Protein AF-A0A350R0W2-F1 (afdb_monomer_lite)

Structure (mmCIF, N/CA/C/O backbone):
data_AF-A0A350R0W2-F1
#
_entry.id   AF-A0A350R0W2-F1
#
loop_
_atom_site.group_PDB
_atom_site.id
_atom_site.type_symbol
_atom_site.label_atom_id
_atom_site.label_alt_id
_atom_site.label_comp_id
_atom_site.label_asym_id
_atom_site.label_entity_id
_atom_site.label_seq_id
_atom_site.pdbx_PDB_ins_code
_atom_site.Cartn_x
_atom_site.Cartn_y
_atom_site.Cartn_z
_atom_site.occupancy
_atom_site.B_iso_or_equiv
_atom_site.auth_seq_id
_atom_site.auth_comp_id
_atom_site.auth_asym_id
_atom_site.auth_atom_id
_atom_site.pdbx_PDB_model_num
ATOM 1 N N . MET A 1 1 ? -16.673 -54.755 -9.409 1.00 30.30 1 MET A N 1
ATOM 2 C CA . MET A 1 1 ? -17.932 -54.120 -9.860 1.00 30.30 1 MET A CA 1
ATOM 3 C C . MET A 1 1 ? -18.252 -53.006 -8.869 1.00 30.30 1 MET A C 1
ATOM 5 O O . MET A 1 1 ? -18.710 -53.301 -7.781 1.00 30.30 1 MET A O 1
ATOM 9 N N . HIS A 1 2 ? -17.662 -51.818 -9.015 1.00 30.09 2 HIS A N 1
ATOM 10 C CA . HIS A 1 2 ? -18.206 -50.674 -9.769 1.00 30.09 2 HIS A CA 1
ATOM 11 C C . HIS A 1 2 ? -19.641 -50.331 -9.387 1.00 30.09 2 HIS A C 1
ATOM 13 O O . HIS A 1 2 ? -20.526 -50.964 -9.935 1.00 30.09 2 HIS A O 1
ATOM 19 N N . TRP A 1 3 ? -19.827 -49.302 -8.554 1.00 23.52 3 TRP A N 1
ATOM 20 C CA . TRP A 1 3 ? -20.845 -48.263 -8.751 1.00 23.52 3 TRP A CA 1
ATOM 21 C C . TRP A 1 3 ? -20.324 -46.941 -8.174 1.00 23.52 3 TRP A C 1
ATOM 23 O O . TRP A 1 3 ? -20.200 -46.759 -6.967 1.00 23.52 3 TRP A O 1
ATOM 33 N N . SER A 1 4 ? -19.953 -46.049 -9.089 1.00 24.36 4 SER A N 1
ATOM 34 C CA . SER A 1 4 ? -19.597 -44.653 -8.859 1.00 24.36 4 SER A CA 1
ATOM 35 C C . SER A 1 4 ? -20.878 -43.823 -8.762 1.00 24.36 4 SER A C 1
ATOM 37 O O . SER A 1 4 ? -21.674 -43.847 -9.700 1.00 24.36 4 SER A O 1
ATOM 39 N N . LEU A 1 5 ? -21.061 -43.045 -7.692 1.00 25.05 5 LEU A N 1
ATOM 40 C CA . LEU A 1 5 ? -22.003 -41.923 -7.699 1.00 25.05 5 LEU A CA 1
ATOM 41 C C . LEU A 1 5 ? -21.242 -40.647 -8.066 1.00 25.05 5 LEU A C 1
ATOM 43 O O . LEU A 1 5 ? -20.430 -40.138 -7.298 1.00 25.05 5 LEU A O 1
ATOM 47 N N . LYS A 1 6 ? -21.500 -40.168 -9.285 1.00 22.81 6 LYS A N 1
ATOM 48 C CA . LYS A 1 6 ? -21.112 -38.845 -9.773 1.00 22.81 6 LYS A CA 1
ATOM 49 C C . LYS A 1 6 ? -22.032 -37.806 -9.126 1.00 22.81 6 LYS A C 1
ATOM 51 O O . LYS A 1 6 ? -23.232 -37.829 -9.378 1.00 22.81 6 LYS A O 1
ATOM 56 N N . ILE A 1 7 ? -21.469 -36.897 -8.335 1.00 25.00 7 ILE A N 1
ATOM 57 C CA . ILE A 1 7 ? -22.114 -35.628 -7.971 1.00 25.00 7 ILE A CA 1
ATOM 58 C C . ILE A 1 7 ? -21.614 -34.592 -8.989 1.00 25.00 7 ILE A C 1
ATOM 60 O O . ILE A 1 7 ? -20.400 -34.507 -9.193 1.00 25.00 7 ILE A O 1
ATOM 64 N N . PRO A 1 8 ? -22.495 -33.858 -9.688 1.00 24.50 8 PRO A N 1
ATOM 65 C CA . PRO A 1 8 ? -22.069 -32.891 -10.684 1.00 24.50 8 PRO A CA 1
ATOM 66 C C . PRO A 1 8 ? -21.464 -31.676 -9.975 1.00 24.50 8 PRO A C 1
ATOM 68 O O . PRO A 1 8 ? -22.112 -31.038 -9.149 1.00 24.50 8 PRO A O 1
ATOM 71 N N . PHE A 1 9 ? -20.209 -31.375 -10.307 1.00 23.45 9 PHE A N 1
ATOM 72 C CA . PHE A 1 9 ? -19.581 -30.087 -10.033 1.00 23.45 9 PHE A CA 1
ATOM 73 C C . PHE A 1 9 ? -20.432 -29.002 -10.707 1.00 23.45 9 PHE A C 1
ATOM 75 O O . PHE A 1 9 ? -20.445 -28.884 -11.932 1.00 23.45 9 PHE A O 1
ATOM 82 N N . LEU A 1 10 ? -21.174 -28.238 -9.907 1.00 23.50 10 LEU A N 1
ATOM 83 C CA . LEU A 1 10 ? -21.679 -26.937 -10.321 1.00 23.50 10 LEU A CA 1
ATOM 84 C C . LEU A 1 10 ? -20.452 -26.069 -10.607 1.00 23.50 10 LEU A C 1
ATOM 86 O O . LEU A 1 10 ? -19.660 -25.803 -9.703 1.00 23.50 10 LEU A O 1
ATOM 90 N N . LEU A 1 11 ? -20.275 -25.688 -11.877 1.00 23.39 11 LEU A N 1
ATOM 91 C CA . LEU A 1 11 ? -19.368 -24.617 -12.266 1.00 23.39 11 LEU A CA 1
ATOM 92 C C . LEU A 1 11 ? -19.754 -23.385 -11.444 1.00 23.39 11 LEU A C 1
ATOM 94 O O . LEU A 1 11 ? -20.772 -22.749 -11.713 1.00 23.39 11 LEU A O 1
ATOM 98 N N . GLY A 1 12 ? -18.950 -23.069 -10.432 1.00 22.58 12 GLY A N 1
ATOM 99 C CA . GLY A 1 12 ? -18.937 -21.735 -9.866 1.00 22.58 12 GLY A CA 1
ATOM 100 C C . GLY A 1 12 ? -18.541 -20.789 -10.988 1.00 22.58 12 GLY A C 1
ATOM 101 O O . GLY A 1 12 ? -17.442 -20.900 -11.530 1.00 22.58 12 GLY A O 1
ATOM 102 N N . LEU A 1 13 ? -19.456 -19.897 -11.364 1.00 21.81 13 LEU A N 1
ATOM 103 C CA . LEU A 1 13 ? -19.099 -18.655 -12.028 1.00 21.81 13 LEU A CA 1
ATOM 104 C C . LEU A 1 13 ? -18.080 -17.971 -11.117 1.00 21.81 13 LEU A C 1
ATOM 106 O O . LEU A 1 13 ? -18.437 -17.406 -10.086 1.00 21.81 13 LEU A O 1
ATOM 110 N N . ALA A 1 14 ? -16.802 -18.106 -11.463 1.00 20.97 14 ALA A N 1
ATOM 111 C CA . ALA A 1 14 ? -15.763 -17.260 -10.925 1.00 20.97 14 ALA A CA 1
ATOM 112 C C . ALA A 1 14 ? -16.124 -15.846 -11.373 1.00 20.97 14 ALA A C 1
ATOM 114 O O . ALA A 1 14 ? -15.938 -15.486 -12.533 1.00 20.97 14 ALA A O 1
ATOM 115 N N . VAL A 1 15 ? -16.716 -15.074 -10.464 1.00 20.50 15 VAL A N 1
ATOM 116 C CA . VAL A 1 15 ? -16.698 -13.623 -10.568 1.00 20.50 15 VAL A CA 1
ATOM 117 C C . VAL A 1 15 ? -15.218 -13.270 -10.541 1.00 20.50 15 VAL A C 1
ATOM 119 O O . VAL A 1 15 ? -14.564 -13.358 -9.502 1.00 20.50 15 VAL A O 1
ATOM 122 N N . THR A 1 16 ? -14.660 -13.009 -11.717 1.00 21.94 16 THR A N 1
ATOM 123 C CA . THR A 1 16 ? -13.334 -12.432 -11.874 1.00 21.94 16 THR A CA 1
ATOM 124 C C . THR A 1 16 ? -13.406 -11.060 -11.228 1.00 21.94 16 THR A C 1
ATOM 126 O O . THR A 1 16 ? -13.872 -10.107 -11.844 1.00 21.94 16 THR A O 1
ATOM 129 N N . ALA A 1 17 ? -13.034 -10.979 -9.951 1.00 21.58 17 ALA A N 1
ATOM 130 C CA . ALA A 1 17 ? -12.710 -9.709 -9.335 1.00 21.58 17 ALA A CA 1
ATOM 131 C C . ALA A 1 17 ? -11.606 -9.096 -10.197 1.00 21.58 17 ALA A C 1
ATOM 133 O O . ALA A 1 17 ? -10.522 -9.668 -10.309 1.00 21.58 17 ALA A O 1
ATOM 134 N N . SER A 1 18 ? -11.934 -8.005 -10.878 1.00 22.27 18 SER A N 1
ATOM 135 C CA . SER A 1 18 ? -11.023 -7.230 -11.702 1.00 22.27 18 SER A CA 1
ATOM 136 C C . SER A 1 18 ? -9.827 -6.838 -10.838 1.00 22.27 18 SER A C 1
ATOM 138 O O . SER A 1 18 ? -9.956 -6.032 -9.915 1.00 22.27 18 SER A O 1
ATOM 140 N N . ILE A 1 19 ? -8.680 -7.470 -11.082 1.00 26.17 19 ILE A N 1
ATOM 141 C CA . ILE A 1 19 ? -7.418 -7.165 -10.412 1.00 26.17 19 ILE A CA 1
ATOM 142 C C . ILE A 1 19 ? -6.928 -5.853 -11.028 1.00 26.17 19 ILE A C 1
ATOM 144 O O . ILE A 1 19 ? -6.173 -5.858 -11.993 1.00 26.17 19 ILE A O 1
ATOM 148 N N . HIS A 1 20 ? -7.428 -4.729 -10.521 1.00 29.64 20 HIS A N 1
ATOM 149 C CA . HIS A 1 20 ? -6.879 -3.420 -10.846 1.00 29.64 20 HIS A CA 1
ATOM 150 C C . HIS A 1 20 ? -5.528 -3.308 -10.136 1.00 29.64 20 HIS A C 1
ATOM 152 O O . HIS A 1 20 ? -5.442 -3.507 -8.921 1.00 29.64 20 HIS A O 1
ATOM 158 N N . GLY A 1 21 ? -4.467 -3.095 -10.917 1.00 35.56 21 GLY A N 1
ATOM 159 C CA . GLY A 1 21 ? -3.164 -2.719 -10.385 1.00 35.56 21 GLY A CA 1
ATOM 160 C C . GLY A 1 21 ? -3.275 -1.388 -9.645 1.00 35.56 21 GLY A C 1
ATOM 161 O O . GLY A 1 21 ? -4.046 -0.531 -10.056 1.00 35.56 21 GLY A O 1
ATOM 162 N N . GLU A 1 22 ? -2.519 -1.231 -8.561 1.00 41.94 22 GLU A N 1
ATOM 163 C CA . GLU A 1 22 ? -2.467 -0.015 -7.727 1.00 41.94 22 GLU A CA 1
ATOM 164 C C . GLU A 1 22 ? -2.006 1.274 -8.453 1.00 41.94 22 GLU A C 1
ATOM 166 O O . GLU A 1 22 ? -1.977 2.316 -7.813 1.00 41.94 22 GLU A O 1
ATOM 171 N N . ASP A 1 23 ? -1.705 1.242 -9.758 1.00 49.88 23 ASP A N 1
ATOM 172 C CA . ASP A 1 23 ? -1.314 2.416 -10.554 1.00 49.88 23 ASP A CA 1
ATOM 173 C C . ASP A 1 23 ? -2.278 2.572 -11.754 1.00 49.88 23 ASP A C 1
ATOM 175 O O . ASP A 1 23 ? -2.472 1.617 -12.517 1.00 49.88 23 ASP A O 1
ATOM 179 N N . GLY A 1 24 ? -2.856 3.764 -11.967 1.00 47.56 24 GLY A N 1
ATOM 180 C CA . GLY A 1 24 ? -3.876 4.077 -12.991 1.00 47.56 24 GLY A CA 1
ATOM 181 C C . GLY A 1 24 ? -3.407 4.005 -14.449 1.00 47.56 24 GLY A C 1
ATOM 182 O O . GLY A 1 24 ? -4.113 4.412 -15.370 1.00 47.56 24 GLY A O 1
ATOM 183 N N . ASN A 1 25 ? -2.210 3.472 -14.708 1.00 68.69 25 ASN A N 1
ATOM 184 C CA . ASN A 1 25 ? -1.661 3.351 -16.053 1.00 68.69 25 ASN A CA 1
ATOM 185 C C . ASN A 1 25 ? -1.049 1.976 -16.335 1.00 68.69 25 ASN A C 1
ATOM 187 O O . ASN A 1 25 ? 0.143 1.735 -16.129 1.00 68.69 25 ASN A O 1
ATOM 191 N N . ARG A 1 26 ? -1.860 1.095 -16.928 1.00 80.44 26 ARG A N 1
ATOM 192 C CA . ARG A 1 26 ? -1.472 -0.264 -17.350 1.00 80.44 26 ARG A CA 1
ATOM 193 C C . ARG A 1 26 ? -0.306 -0.302 -18.352 1.00 80.44 26 ARG A C 1
ATOM 195 O O . ARG A 1 26 ? 0.341 -1.341 -18.473 1.00 80.44 26 ARG A O 1
ATOM 202 N N . PHE A 1 27 ? -0.039 0.794 -19.071 1.00 89.06 27 PHE A N 1
ATOM 203 C CA . PHE A 1 27 ? 0.973 0.871 -20.133 1.00 89.06 27 PHE A CA 1
ATOM 204 C C . PHE A 1 27 ? 2.097 1.874 -19.846 1.00 89.06 27 PHE A C 1
ATOM 206 O O . PHE A 1 27 ? 2.899 2.160 -20.739 1.00 89.06 27 PHE A O 1
ATOM 213 N N . VAL A 1 28 ? 2.224 2.353 -18.603 1.00 85.38 28 VAL A N 1
ATOM 214 C CA . VAL A 1 28 ? 3.278 3.305 -18.204 1.00 85.38 28 VAL A CA 1
ATOM 215 C C . VAL A 1 28 ? 4.681 2.810 -18.553 1.00 85.38 28 VAL A C 1
ATOM 217 O O . VAL A 1 28 ? 5.549 3.603 -18.909 1.00 85.38 28 VAL A O 1
ATOM 220 N N . HIS A 1 29 ? 4.905 1.492 -18.563 1.00 88.50 29 HIS A N 1
ATOM 221 C CA . HIS A 1 29 ? 6.186 0.894 -18.939 1.00 88.50 29 HIS A CA 1
ATOM 222 C C . HIS A 1 29 ? 6.582 1.078 -20.394 1.00 88.50 29 HIS A C 1
ATOM 224 O O . HIS A 1 29 ? 7.745 0.869 -20.735 1.00 88.50 29 HIS A O 1
ATOM 230 N N . LEU A 1 30 ? 5.648 1.472 -21.252 1.00 91.56 30 LEU A N 1
ATOM 231 C CA . LEU A 1 30 ? 5.926 1.828 -22.638 1.00 91.56 30 LEU A CA 1
ATOM 232 C C . LEU A 1 30 ? 6.257 3.316 -22.783 1.00 91.56 30 LEU A C 1
ATOM 234 O O . LEU A 1 30 ? 7.076 3.668 -23.635 1.00 91.56 30 LEU A O 1
ATOM 238 N N . ASP A 1 31 ? 5.677 4.157 -21.926 1.00 88.75 31 ASP A N 1
ATOM 239 C CA . ASP A 1 31 ? 5.883 5.607 -21.899 1.00 88.75 31 ASP A CA 1
ATOM 240 C C . ASP A 1 31 ? 7.133 6.018 -21.098 1.00 88.75 31 ASP A C 1
ATOM 242 O O . ASP A 1 31 ? 7.797 7.000 -21.436 1.00 88.75 31 ASP A O 1
ATOM 246 N N . GLU A 1 32 ? 7.506 5.226 -20.088 1.00 88.06 32 GLU A N 1
ATOM 247 C CA . GLU A 1 32 ? 8.706 5.369 -19.257 1.00 88.06 32 GLU A CA 1
ATOM 248 C C . GLU A 1 32 ? 9.589 4.108 -19.289 1.00 88.06 32 GLU A C 1
ATOM 250 O O . GLU A 1 32 ? 9.900 3.499 -18.258 1.00 88.06 32 GLU A O 1
ATOM 255 N N . PRO A 1 33 ? 10.085 3.698 -20.466 1.00 90.75 33 PRO A N 1
ATOM 256 C CA . PRO A 1 33 ? 10.628 2.356 -20.645 1.00 90.75 33 PRO A CA 1
ATOM 257 C C . PRO A 1 33 ? 11.884 2.074 -19.817 1.00 90.75 33 PRO A C 1
ATOM 259 O O . PRO A 1 33 ? 12.210 0.919 -19.571 1.00 90.75 33 PRO A O 1
ATOM 262 N N . ASN A 1 34 ? 12.609 3.096 -19.358 1.00 92.44 34 ASN A N 1
ATOM 263 C CA . ASN A 1 34 ? 13.859 2.919 -18.614 1.00 92.44 34 ASN A CA 1
ATOM 264 C C . ASN A 1 34 ? 13.675 2.714 -17.098 1.00 92.44 34 ASN A C 1
ATOM 266 O O . ASN A 1 34 ? 14.683 2.583 -16.406 1.00 92.44 34 ASN A O 1
ATOM 270 N N . ASN A 1 35 ? 12.446 2.701 -16.570 1.00 90.19 35 ASN A N 1
ATOM 271 C CA . ASN A 1 35 ? 12.182 2.482 -15.145 1.00 90.19 35 ASN A CA 1
ATOM 272 C C . ASN A 1 35 ? 11.970 0.983 -14.829 1.00 90.19 35 ASN A C 1
ATOM 274 O O . ASN A 1 35 ? 10.892 0.452 -15.076 1.00 90.19 35 ASN A O 1
ATOM 278 N N . PRO A 1 36 ? 12.934 0.272 -14.219 1.00 87.88 36 PRO A N 1
ATOM 279 C CA . PRO A 1 36 ? 12.765 -1.152 -13.936 1.00 87.88 36 PRO A CA 1
ATOM 280 C C . PRO A 1 36 ? 11.828 -1.465 -12.753 1.00 87.88 36 PRO A C 1
ATOM 282 O O . PRO A 1 36 ? 11.519 -2.632 -12.527 1.00 87.88 36 PRO A O 1
ATOM 285 N N . TRP A 1 37 ? 11.390 -0.476 -11.962 1.00 89.25 37 TRP A N 1
ATOM 286 C CA . TRP A 1 37 ? 10.610 -0.721 -10.734 1.00 89.25 37 TRP A CA 1
ATOM 287 C C . TRP A 1 37 ? 9.110 -0.453 -10.851 1.00 89.25 37 TRP A C 1
ATOM 289 O O . TRP A 1 37 ? 8.431 -0.423 -9.830 1.00 89.25 37 TRP A O 1
ATOM 299 N N . GLN A 1 38 ? 8.607 -0.308 -12.072 1.00 85.31 38 GLN A N 1
ATOM 300 C CA . GLN A 1 38 ? 7.176 -0.204 -12.380 1.00 85.31 38 GLN A CA 1
ATOM 301 C C . GLN A 1 38 ? 6.412 -1.535 -12.286 1.00 85.31 38 GLN A C 1
ATOM 303 O O . GLN A 1 38 ? 5.189 -1.555 -12.305 1.00 85.31 38 GLN A O 1
ATOM 308 N N . PHE A 1 39 ? 7.119 -2.664 -12.184 1.00 87.62 39 PHE A N 1
ATOM 309 C CA . PHE A 1 39 ? 6.492 -3.977 -12.043 1.00 87.62 39 PHE A CA 1
ATOM 310 C C . PHE A 1 39 ? 6.216 -4.312 -10.571 1.00 87.62 39 PHE A C 1
ATOM 312 O O . PHE A 1 39 ? 7.068 -4.124 -9.697 1.00 87.62 39 PHE A O 1
ATOM 319 N N . SER A 1 40 ? 5.040 -4.870 -10.295 1.00 85.88 40 SER A N 1
ATOM 320 C CA . SER A 1 40 ? 4.581 -5.272 -8.963 1.00 85.88 40 SER A CA 1
ATOM 321 C C . SER A 1 40 ? 4.009 -6.694 -8.983 1.00 85.88 40 SER A C 1
ATOM 323 O O . SER A 1 40 ? 3.864 -7.309 -10.036 1.00 85.88 40 SER A O 1
ATOM 325 N N . ARG A 1 41 ? 3.629 -7.232 -7.814 1.00 86.00 41 ARG A N 1
ATOM 326 C CA . ARG A 1 41 ? 2.925 -8.528 -7.696 1.00 86.00 41 ARG A CA 1
ATOM 327 C C . ARG A 1 41 ? 1.679 -8.618 -8.594 1.00 86.00 41 ARG A C 1
ATOM 329 O O . ARG A 1 41 ? 1.295 -9.727 -8.958 1.00 86.00 41 ARG A O 1
ATOM 336 N N . GLN A 1 42 ? 1.037 -7.485 -8.873 1.00 84.81 42 GLN A N 1
ATOM 337 C CA . GLN A 1 42 ? -0.203 -7.400 -9.645 1.00 84.81 42 GLN A CA 1
ATOM 338 C C . GLN A 1 42 ? 0.036 -7.213 -11.147 1.00 84.81 42 GLN A C 1
ATOM 340 O O . GLN A 1 42 ? -0.903 -7.370 -11.919 1.00 84.81 42 GLN A O 1
ATOM 345 N N . SER A 1 43 ? 1.262 -6.894 -11.574 1.00 90.75 43 SER A N 1
ATOM 346 C CA . SER A 1 43 ? 1.565 -6.737 -12.996 1.00 90.75 43 SER A CA 1
ATOM 347 C C . SER A 1 43 ? 1.353 -8.053 -13.762 1.00 90.75 43 SER A C 1
ATOM 349 O O . SER A 1 43 ? 1.550 -9.132 -13.183 1.00 90.75 43 SER A O 1
ATOM 351 N N . PRO A 1 44 ? 1.030 -7.990 -15.069 1.00 93.88 44 PRO A N 1
ATOM 352 C CA . PRO A 1 44 ? 0.904 -9.180 -15.901 1.00 93.88 44 PRO A CA 1
ATOM 353 C C . PRO A 1 44 ? 2.170 -10.040 -15.862 1.00 93.88 44 PRO A C 1
ATOM 355 O O . PRO A 1 44 ? 3.290 -9.546 -15.694 1.00 93.88 44 PRO A O 1
ATOM 358 N N . LYS A 1 45 ? 2.004 -11.353 -15.974 1.00 95.69 45 LYS A N 1
ATOM 359 C CA . LYS A 1 45 ? 3.075 -12.329 -15.755 1.00 95.69 45 LYS A CA 1
ATOM 360 C C . LYS A 1 45 ? 3.729 -12.706 -17.079 1.00 95.69 45 LYS A C 1
ATOM 362 O O . LYS A 1 45 ? 3.036 -13.015 -18.042 1.00 95.69 45 LYS A O 1
ATOM 367 N N . LEU A 1 46 ? 5.061 -12.781 -17.098 1.00 97.44 46 LEU A N 1
ATOM 368 C CA . LEU A 1 46 ? 5.811 -13.461 -18.158 1.00 97.44 46 LEU A CA 1
ATOM 369 C C . LEU A 1 46 ? 6.324 -14.812 -17.647 1.00 97.44 46 LEU A C 1
ATOM 371 O O . LEU A 1 46 ? 7.472 -14.951 -17.214 1.00 97.44 46 LEU A O 1
ATOM 375 N N . VAL A 1 47 ? 5.451 -15.817 -17.648 1.00 98.12 47 VAL A N 1
ATOM 376 C CA . VAL A 1 47 ? 5.763 -17.144 -17.099 1.00 98.12 47 VAL A CA 1
ATOM 377 C C . VAL A 1 47 ? 6.685 -17.934 -18.030 1.00 98.12 47 VAL A C 1
ATOM 379 O O . VAL A 1 47 ? 6.615 -17.810 -19.251 1.00 98.12 47 VAL A O 1
ATOM 382 N N . THR A 1 48 ? 7.522 -18.816 -17.482 1.00 98.56 48 THR A N 1
ATOM 383 C CA . THR A 1 48 ? 8.461 -19.643 -18.265 1.00 98.56 48 THR A CA 1
ATOM 384 C C . THR A 1 48 ? 7.820 -20.410 -19.433 1.00 98.56 48 THR A C 1
ATOM 386 O O . THR A 1 48 ? 8.411 -20.407 -20.517 1.00 98.56 48 THR A O 1
ATOM 389 N N . PRO A 1 49 ? 6.615 -21.012 -19.301 1.00 98.00 49 PRO A N 1
ATOM 390 C CA . PRO A 1 49 ? 5.935 -21.663 -20.423 1.00 98.00 49 PRO A CA 1
ATOM 391 C C . PRO A 1 49 ? 5.757 -20.801 -21.684 1.00 98.00 49 PRO A C 1
ATOM 393 O O . PRO A 1 49 ? 5.722 -21.361 -22.777 1.00 98.00 49 PRO A O 1
ATOM 396 N N . GLN A 1 50 ? 5.697 -19.470 -21.560 1.00 98.06 50 GLN A N 1
ATOM 397 C CA . GLN A 1 50 ? 5.515 -18.556 -22.695 1.00 98.06 50 GLN A CA 1
ATOM 398 C C . GLN A 1 50 ? 6.701 -18.554 -23.663 1.00 98.06 50 GLN A C 1
ATOM 400 O O . GLN A 1 50 ? 6.533 -18.320 -24.859 1.00 98.06 50 GLN A O 1
ATOM 405 N N . TRP A 1 51 ? 7.908 -18.827 -23.172 1.00 98.06 51 TRP A N 1
ATOM 406 C CA . TRP A 1 51 ? 9.133 -18.615 -23.942 1.00 98.06 51 TRP A CA 1
ATOM 407 C C . TRP A 1 51 ? 10.097 -19.802 -23.938 1.00 98.06 51 TRP A C 1
ATOM 409 O O . TRP A 1 51 ? 10.980 -19.877 -24.792 1.00 98.06 51 TRP A O 1
ATOM 419 N N . ILE A 1 52 ? 9.934 -20.771 -23.037 1.00 97.88 52 ILE A N 1
ATOM 420 C CA . ILE A 1 52 ? 10.853 -21.913 -22.956 1.00 97.88 52 ILE A CA 1
ATOM 421 C C . ILE A 1 52 ? 10.762 -22.847 -24.171 1.00 97.88 52 ILE A C 1
ATOM 423 O O . ILE A 1 52 ? 11.766 -23.415 -24.590 1.00 97.88 52 ILE A O 1
ATOM 427 N N . GLY A 1 53 ? 9.571 -22.997 -24.763 1.00 95.00 53 GLY A N 1
ATOM 428 C CA . GLY A 1 53 ? 9.334 -23.881 -25.914 1.00 95.00 53 GLY A CA 1
ATOM 429 C C . GLY A 1 53 ? 9.353 -25.385 -25.593 1.00 95.00 53 GLY A C 1
ATOM 430 O O . GLY A 1 53 ? 9.232 -26.209 -26.496 1.00 95.00 53 GLY A O 1
ATOM 431 N N . GLU A 1 54 ? 9.472 -25.756 -24.317 1.00 94.94 54 GLU A N 1
ATOM 432 C CA . GLU A 1 54 ? 9.525 -27.138 -23.833 1.00 94.94 54 GLU A CA 1
ATOM 433 C C . GLU A 1 54 ? 8.349 -27.450 -22.901 1.00 94.94 54 GLU A C 1
ATOM 435 O O . GLU A 1 54 ? 8.166 -26.830 -21.851 1.00 94.94 54 GLU A O 1
ATOM 440 N N . LYS A 1 55 ? 7.541 -28.452 -23.266 1.00 93.31 55 LYS A N 1
ATOM 441 C CA . LYS A 1 55 ? 6.358 -28.830 -22.487 1.00 93.31 55 LYS A CA 1
ATOM 442 C C . LYS A 1 55 ? 6.759 -29.413 -21.130 1.00 93.31 55 LYS A C 1
ATOM 444 O O . LYS A 1 55 ? 7.520 -30.374 -21.059 1.00 93.31 55 LYS A O 1
ATOM 449 N N . GLY A 1 56 ? 6.159 -28.886 -20.066 1.00 94.19 56 GLY A N 1
ATOM 450 C CA . GLY A 1 56 ? 6.359 -29.365 -18.696 1.00 94.19 56 GLY A CA 1
ATOM 451 C C . GLY A 1 56 ? 7.448 -28.630 -17.916 1.00 94.19 56 GLY A C 1
ATOM 452 O O . GLY A 1 56 ? 7.505 -28.820 -16.704 1.00 94.19 56 GLY A O 1
ATOM 453 N N . VAL A 1 57 ? 8.238 -27.763 -18.561 1.00 97.88 57 VAL A N 1
ATOM 454 C CA . VAL A 1 57 ? 9.138 -26.837 -17.864 1.00 97.88 57 VAL A CA 1
ATOM 455 C C . VAL A 1 57 ? 8.314 -25.658 -17.352 1.00 97.88 57 VAL A C 1
ATOM 457 O O . VAL A 1 57 ? 7.673 -24.946 -18.122 1.00 97.88 57 VAL A O 1
ATOM 460 N N . LEU A 1 58 ? 8.298 -25.487 -16.036 1.00 98.06 58 LEU A N 1
ATOM 461 C CA . LEU A 1 58 ? 7.533 -24.459 -15.342 1.00 98.06 58 LEU A CA 1
ATOM 462 C C . LEU A 1 58 ? 8.399 -23.291 -14.894 1.00 98.06 58 LEU A C 1
ATOM 464 O O . LEU A 1 58 ? 7.867 -22.198 -14.803 1.00 98.06 58 LEU A O 1
ATOM 468 N N . ALA A 1 59 ? 9.687 -23.498 -14.628 1.00 98.62 59 ALA A N 1
ATOM 469 C CA . ALA A 1 59 ? 10.581 -22.444 -14.167 1.00 98.62 59 ALA A CA 1
ATOM 470 C C . ALA A 1 59 ? 11.993 -22.566 -14.736 1.00 98.62 59 ALA A C 1
ATOM 472 O O . ALA A 1 59 ? 12.422 -23.644 -15.159 1.00 98.62 59 ALA A O 1
ATOM 473 N N . VAL A 1 60 ? 12.728 -21.455 -14.695 1.00 98.69 60 VAL A N 1
ATOM 474 C CA . VAL A 1 60 ? 14.149 -21.397 -15.055 1.00 98.69 60 VAL A CA 1
ATOM 475 C C . VAL A 1 60 ? 14.988 -20.828 -13.916 1.00 98.69 60 VAL A C 1
ATOM 477 O O . VAL A 1 60 ? 14.611 -19.848 -13.276 1.00 98.69 60 VAL A O 1
ATOM 480 N N . ALA A 1 61 ? 16.157 -21.426 -13.699 1.00 98.44 61 ALA A N 1
ATOM 481 C CA . ALA A 1 61 ? 17.187 -20.906 -12.810 1.00 98.44 61 ALA A CA 1
ATOM 482 C C . ALA A 1 61 ? 18.466 -20.617 -13.604 1.00 98.44 61 ALA A C 1
ATOM 484 O O . ALA A 1 61 ? 19.014 -21.511 -14.252 1.00 98.44 61 ALA A O 1
ATOM 485 N N . VAL A 1 62 ? 18.956 -19.378 -13.532 1.00 98.38 62 VAL A N 1
ATOM 486 C CA . VAL A 1 62 ? 20.244 -18.980 -14.118 1.00 98.38 62 VAL A CA 1
ATOM 487 C C . VAL A 1 62 ? 21.301 -18.902 -13.030 1.00 98.38 62 VAL A C 1
ATOM 489 O O . VAL A 1 62 ? 21.241 -18.029 -12.164 1.00 98.38 62 VAL A O 1
ATOM 492 N N . LEU A 1 63 ? 22.296 -19.785 -13.080 1.00 97.69 63 LEU A N 1
ATOM 493 C CA . LEU A 1 63 ? 23.434 -19.727 -12.165 1.00 97.69 63 LEU A CA 1
ATOM 494 C C . LEU A 1 63 ? 24.399 -18.636 -12.638 1.00 97.69 63 LEU A C 1
ATOM 496 O O . LEU A 1 63 ? 25.052 -18.803 -13.667 1.00 97.69 63 LEU A O 1
ATOM 500 N N . ALA A 1 64 ? 24.479 -17.530 -11.899 1.00 95.88 64 ALA A N 1
ATOM 501 C CA . ALA A 1 64 ? 25.307 -16.383 -12.251 1.00 95.88 64 ALA A CA 1
ATOM 502 C C . ALA A 1 64 ? 26.390 -16.141 -11.197 1.00 95.88 64 ALA A C 1
ATOM 504 O O . ALA A 1 64 ? 26.077 -15.841 -10.041 1.00 95.88 64 ALA A O 1
ATOM 505 N N . ILE A 1 65 ? 27.648 -16.271 -11.619 1.00 96.44 65 ILE A N 1
ATOM 506 C CA . ILE A 1 65 ? 28.821 -16.125 -10.761 1.00 96.44 65 ILE A CA 1
ATOM 507 C C . ILE A 1 65 ? 29.609 -14.863 -11.099 1.00 96.44 65 ILE A C 1
ATOM 509 O O . ILE A 1 65 ? 29.939 -14.638 -12.265 1.00 96.44 65 ILE A O 1
ATOM 513 N N . ASP A 1 66 ? 29.938 -14.078 -10.078 1.00 95.00 66 ASP A N 1
ATOM 514 C CA . ASP A 1 66 ? 30.468 -12.728 -10.271 1.00 95.00 66 ASP A CA 1
ATOM 515 C C . ASP A 1 66 ? 31.987 -12.607 -10.082 1.00 95.00 66 ASP A C 1
ATOM 517 O O . ASP A 1 66 ? 32.642 -13.483 -9.507 1.00 95.00 66 ASP A O 1
ATOM 521 N N . ASP A 1 67 ? 32.529 -11.495 -10.587 1.00 94.19 67 ASP A N 1
ATOM 522 C CA . ASP A 1 67 ? 33.900 -10.994 -10.410 1.00 94.19 67 ASP A CA 1
ATOM 523 C C . ASP A 1 67 ? 35.039 -11.709 -11.158 1.00 94.19 67 ASP A C 1
ATOM 525 O O . ASP A 1 67 ? 36.191 -11.750 -10.693 1.00 94.19 67 ASP A O 1
ATOM 529 N N . MET A 1 68 ? 34.792 -12.280 -12.345 1.00 96.75 68 MET A N 1
ATOM 530 C CA . MET A 1 68 ? 35.898 -12.913 -13.072 1.00 96.75 68 MET A CA 1
ATOM 531 C C . MET A 1 68 ? 36.888 -11.891 -13.642 1.00 96.75 68 MET A C 1
ATOM 533 O O . MET A 1 68 ? 36.589 -11.094 -14.532 1.00 96.75 68 MET A O 1
ATOM 537 N N . SER A 1 69 ? 38.136 -11.994 -13.184 1.00 95.94 69 SER A N 1
ATOM 538 C CA . SER A 1 69 ? 39.289 -11.269 -13.717 1.00 95.94 69 SER A CA 1
ATOM 539 C C . SER A 1 69 ? 40.477 -12.202 -13.958 1.00 95.94 69 SER A C 1
ATOM 541 O O . SER A 1 69 ? 40.610 -13.255 -13.331 1.00 95.94 69 SER A O 1
ATOM 543 N N . GLY A 1 70 ? 41.380 -11.804 -14.853 1.00 96.38 70 GLY A N 1
ATOM 544 C CA . GLY A 1 70 ? 42.597 -12.551 -15.152 1.00 96.38 70 GLY A CA 1
ATOM 545 C C . GLY A 1 70 ? 42.358 -13.776 -16.037 1.00 96.38 70 GLY A C 1
ATOM 546 O O . GLY A 1 70 ? 41.604 -13.725 -17.002 1.00 96.38 70 GLY A O 1
ATOM 547 N N . ASP A 1 71 ? 43.061 -14.872 -15.754 1.00 97.12 71 ASP A N 1
ATOM 548 C CA . ASP A 1 71 ? 43.069 -16.087 -16.584 1.00 97.12 71 ASP A CA 1
ATOM 549 C C . ASP A 1 71 ? 41.883 -17.044 -16.347 1.00 97.12 71 ASP A C 1
ATOM 551 O O . ASP A 1 71 ? 41.776 -18.076 -17.015 1.00 97.12 71 ASP A O 1
ATOM 555 N N . GLY A 1 72 ? 41.004 -16.735 -15.389 1.00 96.50 72 GLY A N 1
ATOM 556 C CA . GLY A 1 72 ? 39.835 -17.547 -15.046 1.00 96.50 72 GLY A CA 1
ATOM 557 C C . GLY A 1 72 ? 40.138 -18.881 -14.347 1.00 96.50 72 GLY A C 1
ATOM 558 O O . GLY A 1 72 ? 39.212 -19.653 -14.108 1.00 96.50 72 GLY A O 1
ATOM 559 N N . GLN A 1 73 ? 41.387 -19.190 -13.974 1.00 96.81 73 GLN A N 1
ATOM 560 C CA . GLN A 1 73 ? 41.735 -20.502 -13.407 1.00 96.81 73 GLN A CA 1
ATOM 561 C C . GLN A 1 73 ? 41.007 -20.796 -12.084 1.00 96.81 73 GLN A C 1
ATOM 563 O O . GLN A 1 73 ? 40.580 -21.929 -11.840 1.00 96.81 73 GLN A O 1
ATOM 568 N N . ARG A 1 74 ? 40.813 -19.771 -11.244 1.00 95.50 74 ARG A N 1
ATOM 569 C CA . ARG A 1 74 ? 40.027 -19.866 -10.000 1.00 95.50 74 ARG A CA 1
ATOM 570 C C . ARG A 1 74 ? 38.574 -20.260 -10.278 1.00 95.50 74 ARG A C 1
ATOM 572 O O . ARG A 1 74 ? 38.057 -21.160 -9.624 1.00 95.50 74 ARG A O 1
ATOM 579 N N . PHE A 1 75 ? 37.950 -19.633 -11.274 1.00 97.19 75 PHE A N 1
ATOM 580 C CA . PHE A 1 75 ? 36.570 -19.911 -11.681 1.00 97.19 75 PHE A CA 1
ATOM 581 C C . PHE A 1 75 ? 36.445 -21.306 -12.278 1.00 97.19 75 PHE A C 1
ATOM 583 O O . PHE A 1 75 ? 35.543 -22.043 -11.905 1.00 97.19 75 PHE A O 1
ATOM 590 N N . ARG A 1 76 ? 37.399 -21.720 -13.120 1.00 96.62 76 ARG A N 1
ATOM 591 C CA . ARG A 1 76 ? 37.440 -23.074 -13.683 1.00 96.62 76 ARG A CA 1
ATOM 592 C C . ARG A 1 76 ? 37.487 -24.126 -12.581 1.00 96.62 76 ARG A C 1
ATOM 594 O O . ARG A 1 76 ? 36.726 -25.088 -12.620 1.00 96.62 76 ARG A O 1
ATOM 601 N N . SER A 1 77 ? 38.346 -23.921 -11.587 1.00 96.00 77 SER A N 1
ATOM 602 C CA . SER A 1 77 ? 38.495 -24.845 -10.458 1.00 96.00 77 SER A CA 1
ATOM 603 C C . SER A 1 77 ? 37.215 -24.918 -9.618 1.00 96.00 77 SER A C 1
ATOM 605 O O . SER A 1 77 ? 36.762 -26.011 -9.298 1.00 96.00 77 SER A O 1
ATOM 607 N N . TYR A 1 78 ? 36.603 -23.769 -9.315 1.00 97.19 78 TYR A N 1
ATOM 608 C CA . TYR A 1 78 ? 35.371 -23.693 -8.524 1.00 97.19 78 TYR A CA 1
ATOM 609 C C . TYR A 1 78 ? 34.145 -24.260 -9.261 1.00 97.19 78 TYR A C 1
ATOM 611 O O . TYR A 1 78 ? 33.339 -24.974 -8.674 1.00 97.19 78 TYR A O 1
ATOM 619 N N . LEU A 1 79 ? 33.999 -23.965 -10.555 1.00 97.56 79 LEU A N 1
ATOM 620 C CA . LEU A 1 79 ? 32.828 -24.350 -11.345 1.00 97.56 79 LEU A CA 1
ATOM 621 C C . LEU A 1 79 ? 32.874 -25.787 -11.860 1.00 97.56 79 LEU A C 1
ATOM 623 O O . LEU A 1 79 ? 31.822 -26.321 -12.177 1.00 97.56 79 LEU A O 1
ATOM 627 N N . SER A 1 80 ? 34.042 -26.430 -11.946 1.00 97.06 80 SER A N 1
ATOM 628 C CA . SER A 1 80 ? 34.165 -27.805 -12.465 1.00 97.06 80 SER A CA 1
ATOM 629 C C . SER A 1 80 ? 33.161 -28.805 -11.856 1.00 97.06 80 SER A C 1
ATOM 631 O O . SER A 1 80 ? 32.468 -29.463 -12.635 1.00 97.06 80 SER A O 1
ATOM 633 N N . PRO A 1 81 ? 33.002 -28.923 -10.519 1.00 97.69 81 PRO A N 1
ATOM 634 C CA . PRO A 1 81 ? 31.987 -29.809 -9.931 1.00 97.69 81 PRO A CA 1
ATOM 635 C C . PRO A 1 81 ? 30.543 -29.385 -10.250 1.00 97.69 81 PRO A C 1
ATOM 637 O O . PRO A 1 81 ? 29.700 -30.240 -10.504 1.00 97.69 81 PRO A O 1
ATOM 640 N N . ILE A 1 82 ? 30.262 -28.079 -10.297 1.00 98.19 82 ILE A N 1
ATOM 641 C CA . ILE A 1 82 ? 28.932 -27.534 -10.624 1.00 98.19 82 ILE A CA 1
ATOM 642 C C . ILE A 1 82 ? 28.564 -27.864 -12.078 1.00 98.19 82 ILE A C 1
ATOM 644 O O . ILE A 1 82 ? 27.492 -28.395 -12.347 1.00 98.19 82 ILE A O 1
ATOM 648 N N . ILE A 1 83 ? 29.482 -27.600 -13.011 1.00 98.38 83 ILE A N 1
ATOM 649 C CA . ILE A 1 83 ? 29.342 -27.899 -14.440 1.00 98.38 83 ILE A CA 1
ATOM 650 C C . ILE A 1 83 ? 29.156 -29.399 -14.655 1.00 98.38 83 ILE A C 1
ATOM 652 O O . ILE A 1 83 ? 28.246 -29.787 -15.380 1.00 98.38 83 ILE A O 1
ATOM 656 N N . SER A 1 84 ? 29.976 -30.230 -14.003 1.00 98.12 84 SER A N 1
ATOM 657 C CA . SER A 1 84 ? 29.874 -31.690 -14.124 1.00 98.12 84 SER A CA 1
ATOM 658 C C . SER A 1 84 ? 28.485 -32.169 -13.708 1.00 98.12 84 SER A C 1
ATOM 660 O O . SER A 1 84 ? 27.857 -32.935 -14.434 1.00 98.12 84 SER A O 1
ATOM 662 N N . ARG A 1 85 ? 27.952 -31.646 -12.595 1.00 98.12 85 ARG A N 1
ATOM 663 C CA . ARG A 1 85 ? 26.609 -32.010 -12.142 1.00 98.12 85 ARG A CA 1
ATOM 664 C C . ARG A 1 85 ? 25.513 -31.559 -13.108 1.00 98.12 85 ARG A C 1
ATOM 666 O O . ARG A 1 85 ? 24.597 -32.324 -13.387 1.00 98.12 85 ARG A O 1
ATOM 673 N N . LEU A 1 86 ? 25.595 -30.344 -13.648 1.00 98.19 86 LEU A N 1
ATOM 674 C CA . LEU A 1 86 ? 24.625 -29.872 -14.643 1.00 98.19 86 LEU A CA 1
ATOM 675 C C . LEU A 1 86 ? 24.667 -30.709 -15.935 1.00 98.19 86 LEU A C 1
ATOM 677 O O . LEU A 1 86 ? 23.620 -31.013 -16.510 1.00 98.19 86 LEU A O 1
ATOM 681 N N . GLN A 1 87 ? 25.861 -31.141 -16.353 1.00 97.62 87 GLN A N 1
ATOM 682 C CA . GLN A 1 87 ? 26.042 -32.019 -17.511 1.00 97.62 87 GLN A CA 1
ATOM 683 C C . GLN A 1 87 ? 25.425 -33.405 -17.291 1.00 97.62 87 GLN A C 1
ATOM 685 O O . GLN A 1 87 ? 24.921 -33.999 -18.240 1.00 97.62 87 GLN A O 1
ATOM 690 N N . GLU A 1 88 ? 25.392 -33.911 -16.059 1.00 97.25 88 GLU A N 1
ATOM 691 C CA . GLU A 1 88 ? 24.666 -35.148 -15.742 1.00 97.25 88 GLU A CA 1
ATOM 692 C C . GLU A 1 88 ? 23.143 -34.998 -15.888 1.00 97.25 88 GLU A C 1
ATOM 694 O O . GLU A 1 88 ? 22.470 -35.974 -16.217 1.00 97.25 88 GLU A O 1
ATOM 699 N N . ILE A 1 89 ? 22.595 -33.797 -15.660 1.00 95.56 89 ILE A N 1
ATOM 700 C CA . ILE A 1 89 ? 21.150 -33.525 -15.756 1.00 95.56 89 ILE A CA 1
ATOM 701 C C . ILE A 1 89 ? 20.714 -33.365 -17.219 1.00 95.56 89 ILE A C 1
ATOM 703 O O . ILE A 1 89 ? 19.730 -33.973 -17.639 1.00 95.56 89 ILE A O 1
ATOM 707 N N . ASP A 1 90 ? 21.419 -32.530 -17.990 1.00 90.25 90 ASP A N 1
ATOM 708 C CA . ASP A 1 90 ? 20.986 -32.107 -19.337 1.00 90.25 90 ASP A CA 1
ATOM 709 C C . ASP A 1 90 ? 22.144 -31.991 -20.352 1.00 90.25 90 ASP A C 1
ATOM 711 O O . ASP A 1 90 ? 22.059 -31.276 -21.348 1.00 90.25 90 ASP A O 1
ATOM 715 N N . GLY A 1 91 ? 23.285 -32.642 -20.101 1.00 92.94 91 GLY A N 1
ATOM 716 C CA . GLY A 1 91 ? 24.429 -32.690 -21.027 1.00 92.94 91 GLY A CA 1
ATOM 717 C C . GLY A 1 91 ? 25.189 -31.370 -21.226 1.00 92.94 91 GLY A C 1
ATOM 718 O O . GLY A 1 91 ? 26.149 -31.331 -21.994 1.00 92.94 91 GLY A O 1
ATOM 719 N N . ARG A 1 92 ? 24.783 -30.291 -20.548 1.00 94.38 92 ARG A N 1
ATOM 720 C CA . ARG A 1 92 ? 25.316 -28.925 -20.687 1.00 94.38 92 ARG A CA 1
ATOM 721 C C . ARG A 1 92 ? 25.761 -28.385 -19.328 1.00 94.38 92 ARG A C 1
ATOM 723 O O . ARG A 1 92 ? 25.217 -28.782 -18.305 1.00 94.38 92 ARG A O 1
ATOM 730 N N . GLY A 1 93 ? 26.699 -27.438 -19.315 1.00 95.88 93 GLY A N 1
ATOM 731 C CA . GLY A 1 93 ? 27.102 -26.677 -18.126 1.00 95.88 93 GLY A CA 1
ATOM 732 C C . GLY A 1 93 ? 26.599 -25.228 -18.141 1.00 95.88 93 GLY A C 1
ATOM 733 O O . GLY A 1 93 ? 27.438 -24.328 -18.197 1.00 95.88 93 GLY A O 1
ATOM 734 N N . PRO A 1 94 ? 25.274 -24.975 -18.116 1.00 97.00 94 PRO A N 1
ATOM 735 C CA . PRO A 1 94 ? 24.694 -23.641 -18.231 1.00 97.00 94 PRO A CA 1
ATOM 736 C C . PRO A 1 94 ? 24.985 -22.793 -16.985 1.00 97.00 94 PRO A C 1
ATOM 738 O O . PRO A 1 94 ? 24.263 -22.827 -15.990 1.00 97.00 94 PRO A O 1
ATOM 741 N N . VAL A 1 95 ? 26.064 -22.018 -17.052 1.00 98.06 95 VAL A N 1
ATOM 742 C CA . VAL A 1 95 ? 26.459 -21.024 -16.045 1.00 98.06 95 VAL A CA 1
ATOM 743 C C . VAL A 1 95 ? 26.778 -19.718 -16.766 1.00 98.06 95 VAL A C 1
ATOM 745 O O . VAL A 1 95 ? 27.345 -19.742 -17.856 1.00 98.06 95 VAL A O 1
ATOM 748 N N . SER A 1 96 ? 26.443 -18.583 -16.161 1.00 98.38 96 SER A N 1
ATOM 749 C CA . SER A 1 96 ? 26.860 -17.259 -16.626 1.00 98.38 96 SER A CA 1
ATOM 750 C C . SER A 1 96 ? 27.935 -16.704 -15.700 1.00 98.38 96 SER A C 1
ATOM 752 O O . SER A 1 96 ? 27.717 -16.586 -14.498 1.00 98.38 96 SER A O 1
ATOM 754 N N . ILE A 1 97 ? 29.103 -16.371 -16.243 1.00 98.12 97 ILE A N 1
ATOM 755 C CA . ILE A 1 97 ? 30.183 -15.727 -15.490 1.00 98.12 97 ILE A CA 1
ATOM 756 C C . ILE A 1 97 ? 30.175 -14.241 -15.814 1.00 98.12 97 ILE A C 1
ATOM 758 O O . ILE A 1 97 ? 30.434 -13.877 -16.960 1.00 98.12 97 ILE A O 1
ATOM 762 N N . THR A 1 98 ? 29.943 -13.377 -14.830 1.00 97.31 98 THR A N 1
ATOM 763 C CA . THR A 1 98 ? 30.111 -11.936 -15.024 1.00 97.31 98 THR A CA 1
ATOM 764 C C . THR A 1 98 ? 31.583 -11.563 -14.808 1.00 97.31 98 THR A C 1
ATOM 766 O O . THR A 1 98 ? 32.258 -12.024 -13.883 1.00 97.31 98 THR A O 1
ATOM 769 N N . CYS A 1 99 ? 32.140 -10.802 -15.746 1.00 97.69 99 CYS A N 1
ATOM 770 C CA . CYS A 1 99 ? 33.575 -10.579 -15.873 1.00 97.69 99 CYS A CA 1
ATOM 771 C C . CYS A 1 99 ? 33.911 -9.097 -15.731 1.00 97.69 99 CYS A C 1
ATOM 773 O O . CYS A 1 99 ? 33.228 -8.256 -16.312 1.00 97.69 99 CYS A O 1
ATOM 775 N N . ASN A 1 100 ? 35.023 -8.776 -15.064 1.00 97.44 100 ASN A N 1
ATOM 776 C CA . ASN A 1 100 ? 35.562 -7.414 -15.051 1.00 97.44 100 ASN A CA 1
ATOM 777 C C . ASN A 1 100 ? 36.697 -7.246 -16.061 1.00 97.44 100 ASN A C 1
ATOM 779 O O . ASN A 1 100 ? 36.624 -6.417 -16.970 1.00 97.44 100 ASN A O 1
ATOM 783 N N . ARG A 1 101 ? 37.772 -8.031 -15.898 1.00 97.12 101 ARG A N 1
ATOM 784 C CA . ARG A 1 101 ? 38.994 -7.950 -16.719 1.00 97.12 101 ARG A CA 1
ATOM 785 C C . ARG A 1 101 ? 39.520 -9.339 -17.096 1.00 97.12 101 ARG A C 1
ATOM 787 O O . ARG A 1 101 ? 40.598 -9.724 -16.626 1.00 97.12 101 ARG A O 1
ATOM 794 N N . PRO A 1 102 ? 38.779 -10.131 -17.888 1.00 96.88 102 PRO A N 1
ATOM 795 C CA . PRO A 1 102 ? 39.270 -11.423 -18.353 1.00 96.88 102 PRO A CA 1
ATOM 796 C C . PRO A 1 102 ? 40.460 -11.234 -19.305 1.00 96.88 102 PRO A C 1
ATOM 798 O O . PRO A 1 102 ? 40.564 -10.213 -19.983 1.00 96.88 102 PRO A O 1
ATOM 801 N N . LYS A 1 103 ? 41.364 -12.218 -19.367 1.00 97.25 103 LYS A N 1
ATOM 802 C CA . LYS A 1 103 ? 42.412 -12.320 -20.397 1.00 97.25 103 LYS A CA 1
ATOM 803 C C . LYS A 1 103 ? 41.813 -13.004 -21.635 1.00 97.25 103 LYS A C 1
ATOM 805 O O . LYS A 1 103 ? 41.659 -14.227 -21.584 1.00 97.25 103 LYS A O 1
ATOM 810 N N . PRO A 1 104 ? 41.493 -12.280 -22.728 1.00 96.50 104 PRO A N 1
ATOM 811 C CA . PRO A 1 104 ? 40.653 -12.837 -23.790 1.00 96.50 104 PRO A CA 1
ATOM 812 C C . PRO A 1 104 ? 41.246 -14.061 -24.493 1.00 96.50 104 PRO A C 1
ATOM 814 O O . PRO A 1 104 ? 40.535 -15.024 -24.769 1.00 96.50 104 PRO A O 1
ATOM 817 N N . ASP A 1 105 ? 42.565 -14.057 -24.688 1.00 95.81 105 ASP A N 1
ATOM 818 C CA . ASP A 1 105 ? 43.290 -15.114 -25.401 1.00 95.81 105 ASP A CA 1
ATOM 819 C C . ASP A 1 105 ? 43.682 -16.303 -24.506 1.00 95.81 105 ASP A C 1
ATOM 821 O O . ASP A 1 105 ? 44.369 -17.227 -24.946 1.00 95.81 105 ASP A O 1
ATOM 825 N N . HIS A 1 106 ? 43.298 -16.301 -23.224 1.00 97.81 106 HIS A N 1
ATOM 826 C CA . HIS A 1 106 ? 43.668 -17.389 -22.325 1.00 97.81 106 HIS A CA 1
ATOM 827 C C . HIS A 1 106 ? 42.846 -18.662 -22.627 1.00 97.81 106 HIS A C 1
ATOM 829 O O . HIS A 1 106 ? 41.618 -18.575 -22.725 1.00 97.81 106 HIS A O 1
ATOM 835 N N . PRO A 1 107 ? 43.454 -19.869 -22.674 1.00 97.38 107 PRO A N 1
ATOM 836 C CA . PRO A 1 107 ? 42.752 -21.112 -23.026 1.00 97.38 107 PRO A CA 1
ATOM 837 C C . PRO A 1 107 ? 41.525 -21.443 -22.166 1.00 97.38 107 PRO A C 1
ATOM 839 O O . PRO A 1 107 ? 40.610 -22.125 -22.624 1.00 97.38 107 PRO A O 1
ATOM 842 N N . ASN A 1 108 ? 41.474 -20.948 -20.926 1.00 97.88 108 ASN A N 1
ATOM 843 C CA . ASN A 1 108 ? 40.309 -21.144 -20.064 1.00 97.88 108 ASN A CA 1
ATOM 844 C C . ASN A 1 108 ? 39.037 -20.489 -20.621 1.00 97.88 108 ASN A C 1
ATOM 846 O O . ASN A 1 108 ? 37.967 -21.037 -20.392 1.00 97.88 108 ASN A O 1
ATOM 850 N N . MET A 1 109 ? 39.128 -19.380 -21.369 1.00 98.06 109 MET A N 1
ATOM 851 C CA . MET A 1 109 ? 37.943 -18.750 -21.968 1.00 98.06 109 MET A CA 1
ATOM 852 C C . MET A 1 109 ? 37.259 -19.715 -22.942 1.00 98.06 109 MET A C 1
ATOM 854 O O . MET A 1 109 ? 36.060 -19.948 -22.844 1.00 98.06 109 MET A O 1
ATOM 858 N N . GLN A 1 110 ? 38.041 -20.371 -23.807 1.00 97.50 110 GLN A N 1
ATOM 859 C CA . GLN A 1 110 ? 37.520 -21.395 -24.718 1.00 97.50 110 GLN A CA 1
ATOM 860 C C . GLN A 1 110 ? 37.028 -22.634 -23.972 1.00 97.50 110 GLN A C 1
ATOM 862 O O . GLN A 1 110 ? 36.005 -23.198 -24.345 1.00 97.50 110 GLN A O 1
ATOM 867 N N . TRP A 1 111 ? 37.720 -23.043 -22.904 1.00 97.38 111 TRP A N 1
ATOM 868 C CA . TRP A 1 111 ? 37.256 -24.151 -22.072 1.00 97.38 111 TRP A CA 1
ATOM 869 C C . TRP A 1 111 ? 35.858 -23.879 -21.504 1.00 97.38 111 TRP A C 1
ATOM 871 O O . TRP A 1 111 ? 34.998 -24.745 -21.624 1.00 97.38 111 TRP A O 1
ATOM 881 N N . PHE A 1 112 ? 35.608 -22.683 -20.956 1.00 97.88 112 PHE A N 1
ATOM 882 C CA . PHE A 1 112 ? 34.286 -22.296 -20.451 1.00 97.88 112 PHE A CA 1
ATOM 883 C C . PHE A 1 112 ? 33.218 -22.374 -21.547 1.00 97.88 112 PHE A C 1
ATOM 885 O O . PHE A 1 112 ? 32.218 -23.068 -21.369 1.00 97.88 112 PHE A O 1
ATOM 892 N N . LEU A 1 113 ? 33.464 -21.748 -22.703 1.00 96.94 113 LEU A N 1
ATOM 893 C CA . LEU A 1 113 ? 32.526 -21.769 -23.831 1.00 96.94 113 LEU A CA 1
ATOM 894 C C . LEU A 1 113 ? 32.210 -23.206 -24.285 1.00 96.94 113 LEU A C 1
ATOM 896 O O . LEU A 1 113 ? 31.052 -23.545 -24.512 1.00 96.94 113 LEU A O 1
ATOM 900 N N . GLN A 1 114 ? 33.215 -24.087 -24.335 1.00 96.19 114 GLN A N 1
ATOM 901 C CA . GLN A 1 114 ? 33.043 -25.504 -24.685 1.00 96.19 114 GLN A CA 1
ATOM 902 C C . GLN A 1 114 ? 32.217 -26.296 -23.662 1.00 96.19 114 GLN A C 1
ATOM 904 O O . GLN A 1 114 ? 31.636 -27.315 -24.024 1.00 96.19 114 GLN A O 1
ATOM 909 N N . GLN A 1 115 ? 32.156 -25.858 -22.400 1.00 96.25 115 GLN A N 1
ATOM 910 C CA . GLN A 1 115 ? 31.287 -26.474 -21.393 1.00 96.25 115 GLN A CA 1
ATOM 911 C C . GLN A 1 115 ? 29.831 -25.979 -21.468 1.00 96.25 115 GLN A C 1
ATOM 913 O O . GLN A 1 115 ? 28.979 -26.527 -20.771 1.00 96.25 115 GLN A O 1
ATOM 918 N N . GLY A 1 116 ? 29.526 -24.973 -22.296 1.00 94.75 116 GLY A N 1
ATOM 919 C CA . GLY A 1 116 ? 28.213 -24.316 -22.331 1.00 94.75 116 GLY A CA 1
ATOM 920 C C . GLY A 1 116 ? 28.073 -23.156 -21.338 1.00 94.75 116 GLY A C 1
ATOM 921 O O . GLY A 1 116 ? 26.957 -22.774 -20.991 1.00 94.75 116 GLY A O 1
ATOM 922 N N . VAL A 1 117 ? 29.190 -22.594 -20.869 1.00 97.44 117 VAL A N 1
ATOM 923 C CA . VAL A 1 117 ? 29.215 -21.413 -19.992 1.00 97.44 117 VAL A CA 1
ATOM 924 C C . VAL A 1 117 ? 29.206 -20.138 -20.838 1.00 97.44 117 VAL A C 1
ATOM 926 O O . VAL A 1 117 ? 29.931 -20.059 -21.829 1.00 97.44 117 VAL A O 1
ATOM 929 N N . SER A 1 118 ? 28.434 -19.127 -20.434 1.00 97.75 118 SER A N 1
ATOM 930 C CA . SER A 1 118 ? 28.434 -17.796 -21.055 1.00 97.75 118 SER A CA 1
ATOM 931 C C . SER A 1 118 ? 29.287 -16.796 -20.261 1.00 97.75 118 SER A C 1
ATOM 933 O O . SER A 1 118 ? 29.425 -16.910 -19.041 1.00 97.75 118 SER A O 1
ATOM 935 N N . LEU A 1 119 ? 29.894 -15.827 -20.956 1.00 98.12 119 LEU A N 1
ATOM 936 C CA . LEU A 1 119 ? 30.751 -14.789 -20.370 1.00 98.12 119 LEU A CA 1
ATOM 937 C C . LEU A 1 119 ? 30.078 -13.420 -20.530 1.00 98.12 119 LEU A C 1
ATOM 939 O O . LEU A 1 119 ? 29.907 -12.935 -21.649 1.00 98.12 119 LEU A O 1
ATOM 943 N N . GLU A 1 120 ? 29.713 -12.807 -19.408 1.00 97.88 120 GLU A N 1
ATOM 944 C CA . GLU A 1 120 ? 28.883 -11.605 -19.316 1.00 97.88 120 GLU A CA 1
ATOM 945 C C . GLU A 1 120 ? 29.651 -10.415 -18.725 1.00 97.88 120 GLU A C 1
ATOM 947 O O . GLU A 1 120 ? 30.703 -10.581 -18.106 1.00 97.88 120 GLU A O 1
ATOM 952 N N . ALA A 1 121 ? 29.143 -9.195 -18.900 1.00 97.38 121 ALA A N 1
ATOM 953 C CA . ALA A 1 121 ? 29.807 -7.980 -18.431 1.00 97.38 121 ALA A CA 1
ATOM 954 C C . ALA A 1 121 ? 29.533 -7.682 -16.942 1.00 97.38 121 ALA A C 1
ATOM 956 O O . ALA A 1 121 ? 28.404 -7.823 -16.472 1.00 97.38 121 ALA A O 1
ATOM 957 N N . HIS A 1 122 ? 30.550 -7.198 -16.218 1.00 96.31 122 HIS A N 1
ATOM 958 C CA . HIS A 1 122 ? 30.442 -6.749 -14.817 1.00 96.31 122 HIS A CA 1
ATOM 959 C C . HIS A 1 122 ? 31.142 -5.403 -14.533 1.00 96.31 122 HIS A C 1
ATOM 961 O O . HIS A 1 122 ? 31.361 -5.040 -13.382 1.00 96.31 122 HIS A O 1
ATOM 967 N N . THR A 1 123 ? 31.493 -4.663 -15.594 1.00 96.44 123 THR A N 1
ATOM 968 C CA . THR A 1 123 ? 32.363 -3.463 -15.609 1.00 96.44 123 THR A CA 1
ATOM 969 C C . THR A 1 123 ? 33.828 -3.727 -15.253 1.00 96.44 123 THR A C 1
ATOM 971 O O . THR A 1 123 ? 34.152 -4.691 -14.568 1.00 96.44 123 THR A O 1
ATOM 974 N N . THR A 1 124 ? 34.763 -2.885 -15.713 1.00 96.56 124 THR A N 1
ATOM 975 C CA . THR A 1 124 ? 36.193 -3.201 -15.546 1.00 96.56 124 THR A CA 1
ATOM 976 C C . THR A 1 124 ? 36.734 -2.995 -14.135 1.00 96.56 124 THR A C 1
ATOM 978 O O . THR A 1 124 ? 37.745 -3.612 -13.797 1.00 96.56 124 THR A O 1
ATOM 981 N N . THR A 1 125 ? 36.145 -2.119 -13.319 1.00 94.50 125 THR A N 1
ATOM 982 C CA . THR A 1 125 ? 36.683 -1.761 -11.992 1.00 94.50 125 THR A CA 1
ATOM 983 C C . THR A 1 125 ? 35.853 -2.254 -10.814 1.00 94.50 125 THR A C 1
ATOM 985 O O . THR A 1 125 ? 36.300 -2.075 -9.683 1.00 94.50 125 THR A O 1
ATOM 988 N N . HIS A 1 126 ? 34.691 -2.867 -11.055 1.00 93.31 126 HIS A N 1
ATOM 989 C CA . HIS A 1 126 ? 33.722 -3.222 -10.014 1.00 93.31 126 HIS A CA 1
ATOM 990 C C . HIS A 1 126 ? 33.413 -2.042 -9.049 1.00 93.31 126 HIS A C 1
ATOM 992 O O . HIS A 1 126 ? 33.692 -2.092 -7.844 1.00 93.31 126 HIS A O 1
ATOM 998 N N . PRO A 1 127 ? 32.898 -0.912 -9.563 1.00 90.75 127 PRO A N 1
ATOM 999 C CA . PRO A 1 127 ? 32.565 0.250 -8.756 1.00 90.75 127 PRO A CA 1
ATOM 1000 C C . PRO A 1 127 ? 31.318 -0.012 -7.901 1.00 90.75 127 PRO A C 1
ATOM 1002 O O . PRO A 1 127 ? 30.293 -0.478 -8.391 1.00 90.75 127 PRO A O 1
ATOM 1005 N N . CYS A 1 128 ? 31.396 0.363 -6.623 1.00 88.38 128 CYS A N 1
ATOM 1006 C CA . CYS A 1 128 ? 30.329 0.176 -5.639 1.00 88.38 128 CYS A CA 1
ATOM 1007 C C . CYS A 1 128 ? 29.963 1.505 -4.958 1.00 88.38 128 CYS A C 1
ATOM 1009 O O . CYS A 1 128 ? 30.711 1.933 -4.070 1.00 88.38 128 CYS A O 1
ATOM 1011 N N . PRO A 1 129 ? 28.881 2.191 -5.377 1.00 89.31 129 PRO A N 1
ATOM 1012 C CA . PRO A 1 129 ? 28.014 1.888 -6.526 1.00 89.31 129 PRO A CA 1
ATOM 1013 C C . PRO A 1 129 ? 28.648 2.342 -7.860 1.00 89.31 129 PRO A C 1
ATOM 1015 O O . PRO A 1 129 ? 29.650 3.061 -7.857 1.00 89.31 129 PRO A O 1
ATOM 1018 N N . LEU A 1 130 ? 28.074 1.960 -9.009 1.00 91.19 130 LEU A N 1
ATOM 1019 C CA . LEU A 1 130 ? 28.543 2.388 -10.341 1.00 91.19 130 LEU A CA 1
ATOM 1020 C C . LEU A 1 130 ? 28.512 3.912 -10.504 1.00 91.19 130 LEU A C 1
ATOM 1022 O O . LEU A 1 130 ? 29.529 4.526 -10.828 1.00 91.19 130 LEU A O 1
ATOM 1026 N N . LEU A 1 131 ? 27.351 4.521 -10.261 1.00 91.75 131 LEU A N 1
ATOM 1027 C CA . LEU A 1 131 ? 27.173 5.967 -10.331 1.00 91.75 131 LEU A CA 1
ATOM 1028 C C . LEU A 1 131 ? 27.659 6.580 -9.018 1.00 91.75 131 LEU A C 1
ATOM 1030 O O . LEU A 1 131 ? 26.957 6.556 -8.014 1.00 91.75 131 LEU A O 1
ATOM 1034 N N . GLN A 1 132 ? 28.890 7.088 -8.994 1.00 87.06 132 GLN A N 1
ATOM 1035 C CA . GLN A 1 132 ? 29.478 7.714 -7.809 1.00 87.06 132 GLN A CA 1
ATOM 1036 C C . GLN A 1 132 ? 30.520 8.766 -8.186 1.00 87.06 132 GLN A C 1
ATOM 1038 O O . GLN A 1 132 ? 31.076 8.750 -9.286 1.00 87.06 132 GLN A O 1
ATOM 1043 N N . LYS A 1 133 ? 30.861 9.617 -7.214 1.00 85.62 133 LYS A N 1
ATOM 1044 C CA . LYS A 1 133 ? 31.921 10.635 -7.317 1.00 85.62 133 LYS A CA 1
ATOM 1045 C C . LYS A 1 133 ? 31.653 11.717 -8.366 1.00 85.62 133 LYS A C 1
ATOM 1047 O O . LYS A 1 133 ? 32.613 12.259 -8.897 1.00 85.62 133 LYS A O 1
ATOM 1052 N N . ARG A 1 134 ? 30.378 12.049 -8.630 1.00 89.31 134 ARG A N 1
ATOM 1053 C CA . ARG A 1 134 ? 29.977 13.092 -9.597 1.00 89.31 134 ARG A CA 1
ATOM 1054 C C . ARG A 1 134 ? 30.609 12.906 -10.986 1.00 89.31 134 ARG A C 1
ATOM 1056 O O . ARG A 1 134 ? 30.916 13.876 -11.667 1.00 89.31 134 ARG A O 1
ATOM 1063 N N . ASP A 1 135 ? 30.843 11.655 -11.383 1.00 91.00 135 ASP A N 1
ATOM 1064 C CA . ASP A 1 135 ? 31.585 11.314 -12.597 1.00 91.00 135 ASP A CA 1
ATOM 1065 C C . ASP A 1 135 ? 30.851 10.228 -13.389 1.00 91.00 135 ASP A C 1
ATOM 1067 O O . ASP A 1 135 ? 31.123 9.028 -13.266 1.00 91.00 135 ASP A O 1
ATOM 1071 N N . PHE A 1 136 ? 29.874 10.676 -14.178 1.00 93.50 136 PHE A N 1
ATOM 1072 C CA . PHE A 1 136 ? 29.071 9.820 -15.047 1.00 93.50 136 PHE A CA 1
ATOM 1073 C C . PHE A 1 136 ? 29.897 9.222 -16.197 1.00 93.50 136 PHE A C 1
ATOM 1075 O O . PHE A 1 136 ? 29.778 8.035 -16.493 1.00 93.50 136 PHE A O 1
ATOM 1082 N N . ASN A 1 137 ? 30.798 10.011 -16.791 1.00 94.81 137 ASN A N 1
ATOM 1083 C CA . ASN A 1 137 ? 31.619 9.578 -17.926 1.00 94.81 137 ASN A CA 1
ATOM 1084 C C . ASN A 1 137 ? 32.535 8.408 -17.551 1.00 94.81 137 ASN A C 1
ATOM 1086 O O . ASN A 1 137 ? 32.731 7.488 -18.341 1.00 94.81 137 ASN A O 1
ATOM 1090 N N . ARG A 1 138 ? 33.076 8.399 -16.328 1.00 94.69 138 ARG A N 1
ATOM 1091 C CA . ARG A 1 138 ? 33.845 7.258 -15.822 1.00 94.69 138 ARG A CA 1
ATOM 1092 C C . ARG A 1 138 ? 32.993 6.005 -15.654 1.00 94.69 138 ARG A C 1
ATOM 1094 O O . ARG A 1 138 ? 33.491 4.920 -15.935 1.00 94.69 138 ARG A O 1
ATOM 1101 N N . ALA A 1 139 ? 31.746 6.134 -15.201 1.00 94.00 139 ALA A N 1
ATOM 1102 C CA . ALA A 1 139 ? 30.829 5.000 -15.090 1.00 94.00 139 ALA A CA 1
ATOM 1103 C C . ALA A 1 139 ? 30.504 4.400 -1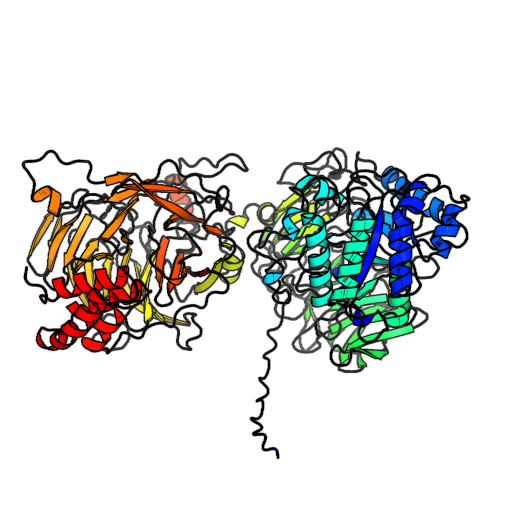6.469 1.00 94.00 139 ALA A C 1
ATOM 1105 O O . ALA A 1 139 ? 30.585 3.183 -16.642 1.00 94.00 139 ALA A O 1
ATOM 1106 N N . GLU A 1 140 ? 30.207 5.251 -17.454 1.00 96.19 140 GLU A N 1
ATOM 1107 C CA . GLU A 1 140 ? 29.983 4.842 -18.845 1.00 96.19 140 GLU A CA 1
ATOM 1108 C C . GLU A 1 140 ? 31.221 4.144 -19.426 1.00 96.19 140 GLU A C 1
ATOM 1110 O O . GLU A 1 140 ? 31.132 3.011 -19.906 1.00 96.19 140 GLU A O 1
ATOM 1115 N N . ALA A 1 141 ? 32.397 4.765 -19.290 1.00 96.88 141 ALA A N 1
ATOM 1116 C CA . ALA A 1 141 ? 33.655 4.208 -19.776 1.00 96.88 141 ALA A CA 1
ATOM 1117 C C . ALA A 1 141 ? 33.990 2.857 -19.121 1.00 96.88 141 ALA A C 1
ATOM 1119 O O . ALA A 1 141 ? 34.447 1.942 -19.809 1.00 96.88 141 ALA A O 1
ATOM 1120 N N . ASP A 1 142 ? 33.754 2.703 -17.814 1.00 95.94 142 ASP A N 1
ATOM 1121 C CA . ASP A 1 142 ? 34.027 1.460 -17.085 1.00 95.94 142 ASP A CA 1
ATOM 1122 C C . ASP A 1 142 ? 33.150 0.291 -17.558 1.00 95.94 142 ASP A C 1
ATOM 1124 O O . ASP A 1 142 ? 33.615 -0.851 -17.634 1.00 95.94 142 ASP A O 1
ATOM 1128 N N . PHE A 1 143 ? 31.893 0.571 -17.908 1.00 97.12 143 PHE A N 1
ATOM 1129 C CA . PHE A 1 143 ? 30.985 -0.405 -18.499 1.00 97.12 143 PHE A CA 1
ATOM 1130 C C . PHE A 1 143 ? 31.365 -0.726 -19.952 1.00 97.12 143 PHE A C 1
ATOM 1132 O O . PHE A 1 143 ? 31.640 -1.886 -20.265 1.00 97.12 143 PHE A O 1
ATOM 1139 N N . HIS A 1 144 ? 31.443 0.274 -20.839 1.00 97.81 144 HIS A N 1
ATOM 1140 C CA . HIS A 1 144 ? 31.693 0.041 -22.270 1.00 97.81 144 HIS A CA 1
ATOM 1141 C C . HIS A 1 144 ? 33.059 -0.585 -22.544 1.00 97.81 144 HIS A C 1
ATOM 1143 O O . HIS A 1 144 ? 33.159 -1.464 -23.397 1.00 97.81 144 HIS A O 1
ATOM 1149 N N . THR A 1 145 ? 34.095 -0.220 -21.780 1.00 97.88 145 THR A N 1
ATOM 1150 C CA . THR A 1 145 ? 35.419 -0.856 -21.899 1.00 97.88 145 THR A CA 1
ATOM 1151 C C . THR A 1 145 ? 35.346 -2.352 -21.589 1.00 97.88 145 THR A C 1
ATOM 1153 O O . THR A 1 145 ? 36.041 -3.148 -22.217 1.00 97.88 145 THR A O 1
ATOM 1156 N N . CYS A 1 146 ? 34.502 -2.755 -20.636 1.00 98.00 146 CYS A N 1
ATOM 1157 C CA . CYS A 1 146 ? 34.306 -4.161 -20.295 1.00 98.00 146 CYS A CA 1
ATOM 1158 C C . CYS A 1 146 ? 33.576 -4.915 -21.415 1.00 98.00 146 CYS A C 1
ATOM 1160 O O . CYS A 1 146 ? 34.007 -6.001 -21.801 1.00 98.00 146 CYS A O 1
ATOM 1162 N N . VAL A 1 147 ? 32.530 -4.308 -21.988 1.00 97.88 147 VAL A N 1
ATOM 1163 C CA . VAL A 1 147 ? 31.803 -4.860 -23.143 1.00 97.88 147 VAL A CA 1
ATOM 1164 C C . VAL A 1 147 ? 32.753 -5.072 -24.330 1.00 97.88 147 VAL A C 1
ATOM 1166 O O . VAL A 1 147 ? 32.825 -6.173 -24.874 1.00 97.88 147 VAL A O 1
ATOM 1169 N N . ASP A 1 148 ? 33.557 -4.063 -24.678 1.00 97.75 148 ASP A N 1
ATOM 1170 C CA . ASP A 1 148 ? 34.534 -4.157 -25.771 1.00 97.75 148 ASP A CA 1
ATOM 1171 C C . ASP A 1 148 ? 35.674 -5.141 -25.479 1.00 97.75 148 ASP A C 1
ATOM 1173 O O . ASP A 1 148 ? 36.243 -5.734 -26.397 1.00 97.75 148 ASP A O 1
ATOM 1177 N N . LEU A 1 149 ? 36.039 -5.326 -24.209 1.00 97.69 149 LEU A N 1
ATOM 1178 C CA . LEU A 1 149 ? 37.025 -6.325 -23.807 1.00 97.69 149 LEU A CA 1
ATOM 1179 C C . LEU A 1 149 ? 36.492 -7.748 -24.005 1.00 97.69 149 LEU A C 1
ATOM 1181 O O . LEU A 1 149 ? 37.219 -8.601 -24.512 1.00 97.69 149 LEU A O 1
ATOM 1185 N N . LEU A 1 150 ? 35.240 -8.003 -23.628 1.00 97.62 150 LEU A N 1
ATOM 1186 C CA . LEU A 1 150 ? 34.600 -9.310 -23.773 1.00 97.62 150 LEU A CA 1
ATOM 1187 C C . LEU A 1 150 ? 34.366 -9.694 -25.235 1.00 97.62 150 LEU A C 1
ATOM 1189 O O . LEU A 1 150 ? 34.564 -10.853 -25.597 1.00 97.62 150 LEU A O 1
ATOM 1193 N N . ALA A 1 151 ? 34.052 -8.719 -26.091 1.00 96.69 151 ALA A N 1
ATOM 1194 C CA . ALA A 1 151 ? 33.909 -8.930 -27.530 1.00 96.69 151 ALA A CA 1
ATOM 1195 C C . ALA A 1 151 ? 35.197 -9.434 -28.215 1.00 96.69 151 ALA A C 1
ATOM 1197 O O . ALA A 1 151 ? 35.142 -9.999 -29.304 1.00 96.69 151 ALA A O 1
ATOM 1198 N N . LYS A 1 152 ? 36.366 -9.276 -27.575 1.00 97.06 152 LYS A N 1
ATOM 1199 C CA . LYS A 1 152 ? 37.644 -9.810 -28.079 1.00 97.06 152 LYS A CA 1
ATOM 1200 C C . LYS A 1 152 ? 37.812 -11.310 -27.842 1.00 97.06 152 LYS A C 1
ATOM 1202 O O . LYS A 1 152 ? 38.745 -11.887 -28.389 1.00 97.06 152 LYS A O 1
ATOM 1207 N N . ILE A 1 153 ? 36.968 -11.945 -27.023 1.00 97.56 153 ILE A N 1
ATOM 1208 C CA . ILE A 1 153 ? 37.051 -13.384 -26.753 1.00 97.56 153 ILE A CA 1
ATOM 1209 C C . ILE A 1 153 ? 36.516 -14.147 -27.974 1.00 97.56 153 ILE A C 1
ATOM 1211 O O . ILE A 1 153 ? 35.325 -14.038 -28.277 1.00 97.56 153 ILE A O 1
ATOM 1215 N N . PRO A 1 154 ? 37.338 -14.964 -28.660 1.00 94.50 154 PRO A N 1
ATOM 1216 C CA . PRO A 1 154 ? 36.882 -15.704 -29.833 1.00 94.50 154 PRO A CA 1
ATOM 1217 C C . PRO A 1 154 ? 35.690 -16.609 -29.503 1.00 94.50 154 PRO A C 1
ATOM 1219 O O . PRO A 1 154 ? 35.684 -17.266 -28.464 1.00 94.50 154 PRO A O 1
ATOM 1222 N N . ASN A 1 155 ? 34.699 -16.678 -30.394 1.00 93.50 155 ASN A N 1
ATOM 1223 C CA . ASN A 1 155 ? 33.484 -17.497 -30.244 1.00 93.50 155 ASN A CA 1
ATOM 1224 C C . ASN A 1 155 ? 32.592 -17.150 -29.034 1.00 93.50 155 ASN A C 1
ATOM 1226 O O . ASN A 1 155 ? 31.635 -17.875 -28.765 1.00 93.50 155 ASN A O 1
ATOM 1230 N N . SER A 1 156 ? 32.878 -16.069 -28.304 1.00 94.31 156 SER A N 1
ATOM 1231 C CA . SER A 1 156 ? 32.002 -15.583 -27.239 1.00 94.31 156 SER A CA 1
ATOM 1232 C C . SER A 1 156 ? 30.896 -14.704 -27.817 1.00 94.31 156 SER A C 1
ATOM 1234 O O . SER A 1 156 ? 31.141 -13.898 -28.714 1.00 94.31 156 SER A O 1
ATOM 1236 N N . ARG A 1 157 ? 29.683 -14.815 -27.267 1.00 94.25 157 ARG A N 1
ATOM 1237 C CA . ARG A 1 157 ? 28.590 -13.868 -27.515 1.00 94.25 157 ARG A CA 1
ATOM 1238 C C . ARG A 1 157 ? 28.083 -13.339 -26.179 1.00 94.25 157 ARG A C 1
ATOM 1240 O O . ARG A 1 157 ? 27.198 -13.925 -25.567 1.00 94.25 157 ARG A O 1
ATOM 1247 N N . THR A 1 158 ? 28.682 -12.244 -25.730 1.00 94.44 158 THR A N 1
ATOM 1248 C CA . THR A 1 158 ? 28.289 -11.546 -24.503 1.00 94.44 158 THR A CA 1
ATOM 1249 C C . THR A 1 158 ? 26.975 -10.819 -24.732 1.00 94.44 158 THR A C 1
ATOM 1251 O O . THR A 1 158 ? 26.882 -9.973 -25.619 1.00 94.44 158 THR A O 1
ATOM 1254 N N . ILE A 1 159 ? 25.962 -11.149 -23.935 1.00 95.50 159 ILE A N 1
ATOM 1255 C CA . ILE A 1 159 ? 24.631 -10.534 -24.035 1.00 95.50 159 ILE A CA 1
ATOM 1256 C C . ILE A 1 159 ? 24.158 -9.952 -22.711 1.00 95.50 159 ILE A C 1
ATOM 1258 O O . ILE A 1 159 ? 23.219 -9.161 -22.708 1.00 95.50 159 ILE A O 1
ATOM 1262 N N . GLY A 1 160 ? 24.772 -10.353 -21.603 1.00 96.06 160 GLY A N 1
ATOM 1263 C CA . GLY A 1 160 ? 24.318 -10.112 -20.250 1.00 96.06 160 GLY A CA 1
ATOM 1264 C C . GLY A 1 160 ? 25.180 -9.093 -19.527 1.00 96.06 160 GLY A C 1
ATOM 1265 O O . GLY A 1 160 ? 26.351 -8.870 -19.849 1.00 96.06 160 GLY A O 1
ATOM 1266 N N . PHE A 1 161 ? 24.584 -8.492 -18.507 1.00 96.69 161 PHE A N 1
ATOM 1267 C CA . PHE A 1 161 ? 25.259 -7.569 -17.615 1.00 96.69 161 PHE A CA 1
ATOM 1268 C C . PHE A 1 161 ? 24.730 -7.661 -16.186 1.00 96.69 161 PHE A C 1
ATOM 1270 O O . PHE A 1 161 ? 23.532 -7.855 -15.956 1.00 96.69 161 PHE A O 1
ATOM 1277 N N . ARG A 1 162 ? 25.610 -7.406 -15.224 1.00 95.19 162 ARG A N 1
ATOM 1278 C CA . ARG A 1 162 ? 25.247 -7.192 -13.828 1.00 95.19 162 ARG A CA 1
ATOM 1279 C C . ARG A 1 162 ? 25.992 -5.986 -13.267 1.00 95.19 162 ARG A C 1
ATOM 1281 O O . ARG A 1 162 ? 27.201 -5.877 -13.450 1.00 95.19 162 ARG A O 1
ATOM 1288 N N . PHE A 1 163 ? 25.289 -5.087 -12.585 1.00 94.19 163 PHE A N 1
ATOM 1289 C CA . PHE A 1 163 ? 25.914 -3.945 -11.907 1.00 94.19 163 PHE A CA 1
ATOM 1290 C C . PHE A 1 163 ? 26.793 -4.396 -10.728 1.00 94.19 163 PHE A C 1
ATOM 1292 O O . PHE A 1 163 ? 26.403 -5.296 -10.004 1.00 94.19 163 PHE A O 1
ATOM 1299 N N . GLY A 1 164 ? 27.931 -3.743 -10.473 1.00 89.75 164 GLY A N 1
ATOM 1300 C CA . GLY A 1 164 ? 28.743 -4.012 -9.274 1.00 89.75 164 GLY A CA 1
ATOM 1301 C C . GLY A 1 164 ? 28.030 -3.626 -7.965 1.00 89.75 164 GLY A C 1
ATOM 1302 O O . GLY A 1 164 ? 27.366 -2.584 -7.888 1.00 89.75 164 GLY A O 1
ATOM 1303 N N . CYS A 1 165 ? 28.164 -4.459 -6.926 1.00 85.94 165 CYS A N 1
ATOM 1304 C CA . CYS A 1 165 ? 27.540 -4.292 -5.598 1.00 85.94 165 CYS A CA 1
ATOM 1305 C C . CYS A 1 165 ? 26.010 -4.091 -5.578 1.00 85.94 165 CYS A C 1
ATOM 1307 O O . CYS A 1 165 ? 25.461 -3.606 -4.587 1.00 85.94 165 CYS A O 1
ATOM 1309 N N . MET A 1 166 ? 25.297 -4.433 -6.651 1.00 83.06 166 MET A N 1
ATOM 1310 C CA . MET A 1 166 ? 23.835 -4.317 -6.766 1.00 83.06 166 MET A CA 1
ATOM 1311 C C . MET A 1 166 ? 23.049 -5.126 -5.728 1.00 83.06 166 MET A C 1
ATOM 1313 O O . MET A 1 166 ? 21.854 -4.906 -5.571 1.00 83.06 166 MET A O 1
ATOM 1317 N N . ASP A 1 167 ? 23.708 -6.070 -5.068 1.00 73.00 167 ASP A N 1
ATOM 1318 C CA . ASP A 1 167 ? 23.209 -6.987 -4.052 1.00 73.00 167 ASP A CA 1
ATOM 1319 C C . ASP A 1 167 ? 23.334 -6.443 -2.620 1.00 73.00 167 ASP A C 1
ATOM 1321 O O . ASP A 1 167 ? 22.643 -6.933 -1.720 1.00 73.00 167 ASP A O 1
ATOM 1325 N N . GLY A 1 168 ? 24.181 -5.429 -2.417 1.00 76.75 168 GLY A N 1
ATOM 1326 C CA . GLY A 1 168 ? 24.398 -4.767 -1.130 1.00 76.75 168 GLY A CA 1
ATOM 1327 C C . GLY A 1 168 ? 24.242 -3.242 -1.138 1.00 76.75 168 GLY A C 1
ATOM 1328 O O . GLY A 1 168 ? 24.165 -2.614 -0.082 1.00 76.75 168 GLY A O 1
ATOM 1329 N N . GLN A 1 169 ? 24.181 -2.617 -2.309 1.00 84.12 169 GLN A N 1
ATOM 1330 C CA . GLN A 1 169 ? 24.023 -1.176 -2.480 1.00 84.12 169 GLN A CA 1
ATOM 1331 C C . GLN A 1 169 ? 22.978 -0.862 -3.552 1.00 84.12 169 GLN A C 1
ATOM 1333 O O . GLN A 1 169 ? 22.734 -1.641 -4.471 1.00 84.12 169 GLN A O 1
ATOM 1338 N N . ASN A 1 170 ? 22.363 0.317 -3.457 1.00 86.12 170 ASN A N 1
ATOM 1339 C CA . ASN A 1 170 ? 21.513 0.821 -4.528 1.00 86.12 170 ASN A CA 1
ATOM 1340 C C . ASN A 1 170 ? 22.428 1.267 -5.684 1.00 86.12 170 ASN A C 1
ATOM 1342 O O . ASN A 1 170 ? 22.937 2.387 -5.651 1.00 86.12 170 ASN A O 1
ATOM 1346 N N . THR A 1 171 ? 22.655 0.372 -6.656 1.00 85.88 171 THR A N 1
ATOM 1347 C CA . THR A 1 171 ? 23.487 0.627 -7.851 1.00 85.88 171 THR A CA 1
ATOM 1348 C C . THR A 1 171 ? 22.709 0.741 -9.172 1.00 85.88 171 THR A C 1
ATOM 1350 O O . THR A 1 171 ? 23.097 1.568 -9.997 1.00 85.88 171 THR A O 1
ATOM 1353 N N . PRO A 1 172 ? 21.670 -0.068 -9.457 1.00 90.38 172 PRO A N 1
ATOM 1354 C CA . PRO A 1 172 ? 20.918 0.099 -10.701 1.00 90.38 172 PRO A CA 1
ATOM 1355 C C . PRO A 1 172 ? 20.129 1.404 -10.674 1.00 90.38 172 PRO A C 1
ATOM 1357 O O . PRO A 1 172 ? 19.518 1.719 -9.656 1.00 90.38 172 PRO A O 1
ATOM 1360 N N . SER A 1 173 ? 20.128 2.141 -11.784 1.00 92.62 173 SER A N 1
ATOM 1361 C CA . SER A 1 173 ? 19.446 3.433 -11.941 1.00 92.62 173 SER A CA 1
ATOM 1362 C C . SER A 1 173 ? 18.801 3.527 -13.322 1.00 92.62 173 SER A C 1
ATOM 1364 O O . SER A 1 173 ? 19.432 3.083 -14.289 1.00 92.62 173 SER A O 1
ATOM 1366 N N . PRO A 1 174 ? 17.621 4.171 -13.467 1.00 94.44 174 PRO A N 1
ATOM 1367 C CA . PRO A 1 174 ? 16.999 4.406 -14.771 1.00 94.44 174 PRO A CA 1
ATOM 1368 C C . PRO A 1 174 ? 17.941 5.133 -15.726 1.00 94.44 174 PRO A C 1
ATOM 1370 O O . PRO A 1 174 ? 17.942 4.875 -16.928 1.00 94.44 174 PRO A O 1
ATOM 1373 N N . ARG A 1 175 ? 18.815 5.987 -15.184 1.00 94.50 175 ARG A N 1
ATOM 1374 C CA . ARG A 1 175 ? 19.819 6.695 -15.967 1.00 94.50 175 ARG A CA 1
ATOM 1375 C C . ARG A 1 175 ? 20.881 5.764 -16.524 1.00 94.50 175 ARG A C 1
ATOM 1377 O O . ARG A 1 175 ? 21.219 5.860 -17.697 1.00 94.50 175 ARG A O 1
ATOM 1384 N N . ALA A 1 176 ? 21.394 4.845 -15.708 1.00 95.00 176 ALA A N 1
ATOM 1385 C CA . ALA A 1 176 ? 22.381 3.880 -16.178 1.00 95.00 176 ALA A CA 1
ATOM 1386 C C . ALA A 1 176 ? 21.798 2.965 -17.270 1.00 95.00 176 ALA A C 1
ATOM 1388 O O . ALA A 1 176 ? 22.470 2.703 -18.267 1.00 95.00 176 ALA A O 1
ATOM 1389 N N . TYR A 1 177 ? 20.533 2.549 -17.151 1.00 95.62 177 TYR A N 1
ATOM 1390 C CA . TYR A 1 177 ? 19.858 1.837 -18.240 1.00 95.62 177 TYR A CA 1
ATOM 1391 C C . TYR A 1 177 ? 19.738 2.712 -19.491 1.00 95.62 177 TYR A C 1
ATOM 1393 O O . TYR A 1 177 ? 20.243 2.332 -20.547 1.00 95.62 177 TYR A O 1
ATOM 1401 N N . ALA A 1 178 ? 19.126 3.894 -19.369 1.00 94.12 178 ALA A N 1
ATOM 1402 C CA . ALA A 1 178 ? 18.835 4.789 -20.488 1.00 94.12 178 ALA A CA 1
ATOM 1403 C C . ALA A 1 178 ? 20.088 5.228 -21.258 1.00 94.12 178 ALA A C 1
ATOM 1405 O O . ALA A 1 178 ? 20.080 5.289 -22.488 1.00 94.12 178 ALA A O 1
ATOM 1406 N N . GLU A 1 179 ? 21.160 5.542 -20.536 1.00 93.69 179 GLU A N 1
ATOM 1407 C CA . GLU A 1 179 ? 22.293 6.278 -21.087 1.00 93.69 179 GLU A CA 1
ATOM 1408 C C . GLU A 1 179 ? 23.589 5.477 -21.178 1.00 93.69 179 GLU A C 1
ATOM 1410 O O . GLU A 1 179 ? 24.465 5.874 -21.935 1.00 93.69 179 GLU A O 1
ATOM 1415 N N . ILE A 1 180 ? 23.716 4.349 -20.474 1.00 95.25 180 ILE A N 1
ATOM 1416 C CA . ILE A 1 180 ? 24.922 3.508 -20.527 1.00 95.25 180 ILE A CA 1
ATOM 1417 C C . ILE A 1 180 ? 24.599 2.183 -21.223 1.00 95.25 180 ILE A C 1
ATOM 1419 O O . ILE A 1 180 ? 25.162 1.873 -22.275 1.00 95.25 180 ILE A O 1
ATOM 1423 N N . MET A 1 181 ? 23.658 1.410 -20.676 1.00 94.75 181 MET A N 1
ATOM 1424 C CA . MET A 1 181 ? 23.390 0.039 -21.134 1.00 94.75 181 MET A CA 1
ATOM 1425 C C . MET A 1 181 ? 22.579 -0.020 -22.433 1.00 94.75 181 MET A C 1
ATOM 1427 O O . MET A 1 181 ? 22.790 -0.900 -23.269 1.00 94.75 181 MET A O 1
ATOM 1431 N N . ASN A 1 182 ? 21.655 0.921 -22.641 1.00 94.56 182 ASN A N 1
ATOM 1432 C CA . ASN A 1 182 ? 20.852 0.976 -23.863 1.00 94.56 182 ASN A CA 1
ATOM 1433 C C . ASN A 1 182 ? 21.626 1.492 -25.085 1.00 94.56 182 ASN A C 1
ATOM 1435 O O . ASN A 1 182 ? 21.125 1.379 -26.211 1.00 94.56 182 ASN A O 1
ATOM 1439 N N . ARG A 1 183 ? 22.849 1.998 -24.883 1.00 94.38 183 ARG A N 1
ATOM 1440 C CA . ARG A 1 183 ? 23.757 2.470 -25.934 1.00 94.38 183 ARG A CA 1
ATOM 1441 C C . ARG A 1 183 ? 24.753 1.388 -26.358 1.00 94.38 183 ARG A C 1
ATOM 1443 O O . ARG A 1 183 ? 24.951 0.389 -25.671 1.00 94.38 183 ARG A O 1
ATOM 1450 N N . LYS A 1 184 ? 25.379 1.616 -27.512 1.00 95.75 184 LYS A N 1
ATOM 1451 C CA . LYS A 1 184 ? 26.535 0.845 -27.971 1.00 95.75 184 LYS A CA 1
ATOM 1452 C C . LYS A 1 184 ? 27.806 1.362 -27.313 1.00 95.75 184 LYS A C 1
ATOM 1454 O O . LYS A 1 184 ? 27.927 2.563 -27.079 1.00 95.75 184 LYS A O 1
ATOM 1459 N N . SER A 1 185 ? 28.753 0.465 -27.082 1.00 96.19 185 SER A N 1
ATOM 1460 C CA . SER A 1 185 ? 30.126 0.828 -26.757 1.00 96.19 185 SER A CA 1
ATOM 1461 C C . SER A 1 185 ? 30.801 1.546 -27.937 1.00 96.19 185 SER A C 1
ATOM 1463 O O . SER A 1 185 ? 30.344 1.425 -29.082 1.00 96.19 185 SER A O 1
ATOM 1465 N N . PRO A 1 186 ? 31.928 2.246 -27.710 1.00 95.81 186 PRO A N 1
ATOM 1466 C CA . PRO A 1 186 ? 32.745 2.799 -28.789 1.00 95.81 186 PRO A CA 1
ATOM 1467 C C . PRO A 1 186 ? 33.200 1.754 -29.820 1.00 95.81 186 PRO A C 1
ATOM 1469 O O . PRO A 1 186 ? 33.355 2.089 -30.992 1.00 95.81 186 PRO A O 1
ATOM 1472 N N . GLY A 1 187 ? 33.379 0.490 -29.415 1.00 95.56 187 GLY A N 1
ATOM 1473 C CA . GLY A 1 187 ? 33.653 -0.626 -30.324 1.00 95.56 187 GLY A CA 1
ATOM 1474 C C . GLY A 1 187 ? 32.445 -1.138 -31.121 1.00 95.56 187 GLY A C 1
ATOM 1475 O O . GLY A 1 187 ? 32.611 -2.055 -31.919 1.00 95.56 187 GLY A O 1
ATOM 1476 N N . GLY A 1 188 ? 31.249 -0.569 -30.934 1.00 95.62 188 GLY A N 1
ATOM 1477 C CA . GLY A 1 188 ? 30.024 -0.945 -31.650 1.00 95.62 188 GLY A CA 1
ATOM 1478 C C . GLY A 1 188 ? 29.250 -2.118 -31.037 1.00 95.62 188 GLY A C 1
ATOM 1479 O O . GLY A 1 188 ? 28.265 -2.558 -31.624 1.00 95.62 188 GLY A O 1
ATOM 1480 N N . HIS A 1 189 ? 29.655 -2.604 -29.863 1.00 96.56 189 HIS A N 1
ATOM 1481 C CA . HIS A 1 189 ? 29.042 -3.741 -29.173 1.00 96.56 189 HIS A CA 1
ATOM 1482 C C . HIS A 1 189 ? 27.968 -3.287 -28.176 1.00 96.56 189 HIS A C 1
ATOM 1484 O O . HIS A 1 189 ? 27.925 -2.129 -27.762 1.00 96.56 189 HIS A O 1
ATOM 1490 N N . PHE A 1 190 ? 27.086 -4.194 -27.761 1.00 96.38 190 PHE A N 1
ATOM 1491 C CA . PHE A 1 190 ? 26.013 -3.903 -26.807 1.00 96.38 190 PHE A CA 1
ATOM 1492 C C . PHE A 1 190 ? 25.583 -5.165 -26.053 1.00 96.38 190 PHE A C 1
ATOM 1494 O O . PHE A 1 190 ? 25.909 -6.281 -26.450 1.00 96.38 190 PHE A O 1
ATOM 1501 N N . VAL A 1 191 ? 24.816 -4.976 -24.977 1.00 96.31 191 VAL A N 1
ATOM 1502 C CA . VAL A 1 191 ? 24.172 -6.052 -24.208 1.00 96.31 191 VAL A CA 1
ATOM 1503 C C . VAL A 1 191 ? 22.652 -6.012 -24.405 1.00 96.31 191 VAL A C 1
ATOM 1505 O O . VAL A 1 191 ? 22.073 -4.950 -24.653 1.00 96.31 191 VAL A O 1
ATOM 1508 N N . SER A 1 192 ? 22.004 -7.170 -24.284 1.00 96.94 192 SER A N 1
ATOM 1509 C CA . SER A 1 192 ? 20.552 -7.350 -24.472 1.00 96.94 192 SER A CA 1
ATOM 1510 C C . SER A 1 192 ? 19.853 -7.955 -23.250 1.00 96.94 192 SER A C 1
ATOM 1512 O O . SER A 1 192 ? 18.634 -8.109 -23.250 1.00 96.94 192 SER A O 1
ATOM 1514 N N . MET A 1 193 ? 20.599 -8.283 -22.194 1.00 97.44 193 MET A N 1
ATOM 1515 C CA . MET A 1 193 ? 20.062 -8.755 -20.925 1.00 97.44 193 MET A CA 1
ATOM 1516 C C . MET A 1 193 ? 20.779 -8.126 -19.732 1.00 97.44 193 MET A C 1
ATOM 1518 O O . MET A 1 193 ? 21.956 -7.769 -19.809 1.00 97.44 193 MET A O 1
ATOM 1522 N N . SER A 1 194 ? 20.096 -8.069 -18.594 1.00 97.06 194 SER A N 1
ATOM 1523 C CA . SER A 1 194 ? 20.707 -7.786 -17.302 1.00 97.06 194 SER A CA 1
ATOM 1524 C C . SER A 1 194 ? 20.076 -8.604 -16.176 1.00 97.06 194 SER A C 1
ATOM 1526 O O . SER A 1 194 ? 18.981 -9.134 -16.326 1.00 97.06 194 SER A O 1
ATOM 1528 N N . THR A 1 195 ? 20.810 -8.791 -15.079 1.00 96.75 195 THR A N 1
ATOM 1529 C CA . THR A 1 195 ? 20.325 -9.471 -13.872 1.00 96.75 195 THR A CA 1
ATOM 1530 C C . THR A 1 195 ? 20.792 -8.746 -12.614 1.00 96.75 195 THR A C 1
ATOM 1532 O O . THR A 1 195 ? 21.664 -9.188 -11.860 1.00 96.75 195 THR A O 1
ATOM 1535 N N . SER A 1 196 ? 20.233 -7.558 -12.438 1.00 95.62 196 SER A N 1
ATOM 1536 C CA . SER A 1 196 ? 20.675 -6.571 -11.462 1.00 95.62 196 SER A CA 1
ATOM 1537 C C . SER A 1 196 ? 19.576 -6.086 -10.532 1.00 95.62 196 SER A C 1
ATOM 1539 O O . SER A 1 196 ? 19.891 -5.485 -9.507 1.00 95.62 196 SER A O 1
ATOM 1541 N N . ILE A 1 197 ? 18.309 -6.332 -10.856 1.00 95.19 197 ILE A N 1
ATOM 1542 C CA . ILE A 1 197 ? 17.174 -6.047 -9.977 1.00 95.19 197 ILE A CA 1
ATOM 1543 C C . ILE A 1 197 ? 16.845 -7.297 -9.156 1.00 95.19 197 ILE A C 1
ATOM 1545 O O . ILE A 1 197 ? 16.685 -8.387 -9.703 1.00 95.19 197 ILE A O 1
ATOM 1549 N N . GLY A 1 198 ? 16.754 -7.156 -7.831 1.00 95.00 198 GLY A N 1
ATOM 1550 C CA . GLY A 1 198 ? 16.461 -8.282 -6.941 1.00 95.00 198 GLY A CA 1
ATOM 1551 C C . GLY A 1 198 ? 14.978 -8.661 -6.916 1.00 95.00 198 GLY A C 1
ATOM 1552 O O . GLY A 1 198 ? 14.116 -7.831 -7.194 1.00 95.00 198 GLY A O 1
ATOM 1553 N N . VAL A 1 199 ? 14.651 -9.875 -6.482 1.00 95.69 199 VAL A N 1
ATOM 1554 C CA . VAL A 1 199 ? 13.294 -10.282 -6.096 1.00 95.69 199 VAL A CA 1
ATOM 1555 C C . VAL A 1 199 ? 13.295 -10.912 -4.707 1.00 95.69 199 VAL A C 1
ATOM 1557 O O . VAL A 1 199 ? 14.198 -11.665 -4.339 1.00 95.69 199 VAL A O 1
ATOM 1560 N N . VAL A 1 200 ? 12.270 -10.584 -3.921 1.00 94.25 200 VAL A N 1
ATOM 1561 C CA . VAL A 1 200 ? 12.031 -11.127 -2.581 1.00 94.25 200 VAL A CA 1
ATOM 1562 C C . VAL A 1 200 ? 10.643 -11.743 -2.540 1.00 94.25 200 VAL A C 1
ATOM 1564 O O . VAL A 1 200 ? 9.659 -11.077 -2.868 1.00 94.25 200 VAL A O 1
ATOM 1567 N N . PHE A 1 201 ? 10.555 -12.994 -2.097 1.00 94.44 201 PHE A N 1
ATOM 1568 C CA . PHE A 1 201 ? 9.272 -13.633 -1.828 1.00 94.44 201 PHE A CA 1
ATOM 1569 C C . PHE A 1 201 ? 8.753 -13.256 -0.435 1.00 94.44 201 PHE A C 1
ATOM 1571 O O . PHE A 1 201 ? 9.526 -13.130 0.519 1.00 94.44 201 PHE A O 1
ATOM 1578 N N . THR A 1 202 ? 7.445 -13.067 -0.303 1.00 88.81 202 THR A N 1
ATOM 1579 C CA . THR A 1 202 ? 6.781 -12.684 0.949 1.00 88.81 202 THR A CA 1
ATOM 1580 C C . THR A 1 202 ? 5.531 -13.542 1.165 1.00 88.81 202 THR A C 1
ATOM 1582 O O . THR A 1 202 ? 4.932 -14.000 0.191 1.00 88.81 202 THR A O 1
ATOM 1585 N N . PRO A 1 203 ? 5.094 -13.757 2.421 1.00 81.12 203 PRO A N 1
ATOM 1586 C CA . PRO A 1 203 ? 3.893 -14.549 2.713 1.00 81.12 203 PRO A CA 1
ATOM 1587 C C . PRO A 1 203 ? 2.584 -13.868 2.280 1.00 81.12 203 PRO A C 1
ATOM 1589 O O . PRO A 1 203 ? 1.515 -14.452 2.425 1.00 81.12 203 PRO A O 1
ATOM 1592 N N . GLU A 1 204 ? 2.650 -12.627 1.790 1.00 78.06 204 GLU A N 1
ATOM 1593 C CA . GLU A 1 204 ? 1.492 -11.897 1.271 1.00 78.06 204 GLU A CA 1
ATOM 1594 C C . GLU A 1 204 ? 1.042 -12.415 -0.103 1.00 78.06 204 GLU A C 1
ATOM 1596 O O . GLU A 1 204 ? -0.080 -12.144 -0.531 1.00 78.06 204 GLU A O 1
ATOM 1601 N N . ASP A 1 205 ? 1.918 -13.111 -0.836 1.00 84.25 205 ASP A N 1
ATOM 1602 C CA . ASP A 1 205 ? 1.540 -13.742 -2.096 1.00 84.25 205 ASP A CA 1
ATOM 1603 C C . ASP A 1 205 ? 0.766 -15.033 -1.828 1.00 84.25 205 ASP A C 1
ATOM 1605 O O . ASP A 1 205 ? 1.315 -16.029 -1.361 1.00 84.25 205 ASP A O 1
ATOM 1609 N N . LYS A 1 206 ? -0.526 -15.008 -2.163 1.00 84.56 206 LYS A N 1
ATOM 1610 C CA . LYS A 1 206 ? -1.457 -16.125 -1.965 1.00 84.56 206 LYS A CA 1
ATOM 1611 C C . LYS A 1 206 ? -1.129 -17.348 -2.828 1.00 84.56 206 LYS A C 1
ATOM 1613 O O . LYS A 1 206 ? -1.651 -18.423 -2.551 1.00 84.56 206 LYS A O 1
ATOM 1618 N N . GLU A 1 207 ? -0.299 -17.200 -3.864 1.00 89.94 207 GLU A N 1
ATOM 1619 C CA . GLU A 1 207 ? 0.183 -18.332 -4.665 1.00 89.94 207 GLU A CA 1
ATOM 1620 C C . GLU A 1 207 ? 1.255 -19.147 -3.931 1.00 89.94 207 GLU A C 1
ATOM 1622 O O . GLU A 1 207 ? 1.491 -20.298 -4.295 1.00 89.94 207 GLU A O 1
ATOM 1627 N N . LEU A 1 208 ? 1.902 -18.579 -2.908 1.00 90.31 208 LEU A N 1
ATOM 1628 C CA . LEU A 1 208 ? 2.970 -19.233 -2.159 1.00 90.31 208 LEU A CA 1
ATOM 1629 C C . LEU A 1 208 ? 2.427 -19.934 -0.910 1.00 90.31 208 LEU A C 1
ATOM 1631 O O . LEU A 1 208 ? 1.656 -19.370 -0.134 1.00 90.31 208 LEU A O 1
ATOM 1635 N N . ASP A 1 209 ? 2.881 -21.165 -0.677 1.00 85.56 209 ASP A N 1
ATOM 1636 C CA . ASP A 1 209 ? 2.542 -21.907 0.537 1.00 85.56 209 ASP A CA 1
ATOM 1637 C C . ASP A 1 209 ? 3.149 -21.214 1.770 1.00 85.56 209 ASP A C 1
ATOM 1639 O O . ASP A 1 209 ? 4.341 -20.892 1.802 1.00 85.56 209 ASP A O 1
ATOM 1643 N N . ARG A 1 210 ? 2.347 -21.032 2.827 1.00 81.00 210 ARG A N 1
ATOM 1644 C CA . ARG A 1 210 ? 2.814 -20.502 4.117 1.00 81.00 210 ARG A CA 1
ATOM 1645 C C . ARG A 1 210 ? 3.939 -21.348 4.722 1.00 81.00 210 ARG A C 1
ATOM 1647 O O . ARG A 1 210 ? 4.750 -20.810 5.473 1.00 81.00 210 ARG A O 1
ATOM 1654 N N . LEU A 1 211 ? 4.034 -22.634 4.379 1.00 83.00 211 LEU A N 1
ATOM 1655 C CA . LEU A 1 211 ? 5.126 -23.522 4.791 1.00 83.00 211 LEU A CA 1
ATOM 1656 C C . LEU A 1 211 ? 6.498 -23.087 4.257 1.00 83.00 211 LEU A C 1
ATOM 1658 O O . LEU A 1 211 ? 7.511 -23.433 4.864 1.00 83.00 211 LEU A O 1
ATOM 1662 N N . LEU A 1 212 ? 6.558 -22.275 3.193 1.00 84.38 212 LEU A N 1
ATOM 1663 C CA . LEU A 1 212 ? 7.807 -21.646 2.751 1.00 84.38 212 LEU A CA 1
ATOM 1664 C C . LEU A 1 212 ? 8.335 -20.622 3.772 1.00 84.38 212 LEU A C 1
ATOM 1666 O O . LEU A 1 212 ? 9.508 -20.262 3.705 1.00 84.38 212 LEU A O 1
ATOM 1670 N N . PHE A 1 213 ? 7.523 -20.200 4.748 1.00 83.06 213 PHE A N 1
ATOM 1671 C CA . PHE A 1 213 ? 7.826 -19.150 5.726 1.00 83.06 213 PHE A CA 1
ATOM 1672 C C . PHE A 1 213 ? 7.683 -19.638 7.192 1.00 83.06 213 PHE A C 1
ATOM 1674 O O . PHE A 1 213 ? 6.870 -19.092 7.944 1.00 83.06 213 PHE A O 1
ATOM 1681 N N . PRO A 1 214 ? 8.443 -20.658 7.647 1.00 67.81 214 PRO A N 1
ATOM 1682 C CA . PRO A 1 214 ? 8.265 -21.249 8.976 1.00 67.81 214 PRO A CA 1
ATOM 1683 C C . PRO A 1 214 ? 8.712 -20.323 10.124 1.00 67.81 214 PRO A C 1
ATOM 1685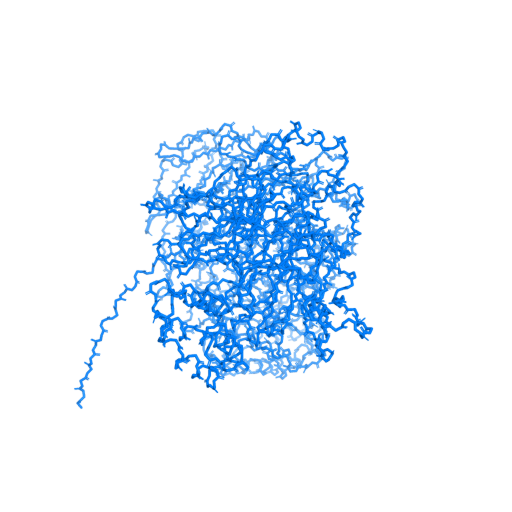 O O . PRO A 1 214 ? 9.665 -19.548 10.004 1.00 67.81 214 PRO A O 1
ATOM 1688 N N . GLY A 1 215 ? 8.036 -20.445 11.273 1.00 52.31 215 GLY A N 1
ATOM 1689 C CA . GLY A 1 215 ? 8.157 -19.545 12.431 1.00 52.31 215 GLY A CA 1
ATOM 1690 C C . GLY A 1 215 ? 9.502 -19.540 13.173 1.00 52.31 215 GLY A C 1
ATOM 1691 O O . GLY A 1 215 ? 9.760 -18.597 13.913 1.00 52.31 215 GLY A O 1
ATOM 1692 N N . GLU A 1 216 ? 10.380 -20.524 12.955 1.00 46.91 216 GLU A N 1
ATOM 1693 C CA . GLU A 1 216 ? 11.718 -20.574 13.582 1.00 46.91 216 GLU A CA 1
ATOM 1694 C C . GLU A 1 216 ? 12.846 -20.061 12.660 1.00 46.91 216 GLU A C 1
ATOM 1696 O O . GLU A 1 216 ? 13.903 -19.658 13.139 1.00 46.91 216 GLU A O 1
ATOM 1701 N N . LEU A 1 217 ? 12.609 -19.978 11.341 1.00 43.50 217 LEU A N 1
ATOM 1702 C CA . LEU A 1 217 ? 13.554 -19.475 10.331 1.00 43.50 217 LEU A CA 1
ATOM 1703 C C . LEU A 1 217 ? 12.998 -18.206 9.665 1.00 43.50 217 LEU A C 1
ATOM 1705 O O . LEU A 1 217 ? 12.756 -18.137 8.463 1.00 43.50 217 LEU A O 1
ATOM 1709 N N . GLY A 1 218 ? 12.785 -17.172 10.476 1.00 45.16 218 GLY A N 1
ATOM 1710 C CA . GLY A 1 218 ? 12.456 -15.823 10.009 1.00 45.16 218 GLY A CA 1
ATOM 1711 C C . GLY A 1 218 ? 10.989 -15.562 9.651 1.00 45.16 218 GLY A C 1
ATOM 1712 O O . GLY A 1 218 ? 10.657 -14.397 9.437 1.00 45.16 218 GLY A O 1
ATOM 1713 N N . GLY A 1 219 ? 10.100 -16.564 9.614 1.00 58.06 219 GLY A N 1
ATOM 1714 C CA . GLY A 1 219 ? 8.676 -16.362 9.315 1.00 58.06 219 GLY A CA 1
ATOM 1715 C C . GLY A 1 219 ? 8.459 -15.522 8.048 1.00 58.06 219 GLY A C 1
ATOM 1716 O O . GLY A 1 219 ? 9.155 -15.698 7.047 1.00 58.06 219 GLY A O 1
ATOM 1717 N N . GLY A 1 220 ? 7.572 -14.523 8.109 1.00 61.56 220 GLY A N 1
ATOM 1718 C CA . GLY A 1 220 ? 7.341 -13.577 7.006 1.00 61.56 220 GLY A CA 1
ATOM 1719 C C . GLY A 1 220 ? 8.550 -12.732 6.571 1.00 61.56 220 GLY A C 1
ATOM 1720 O O . GLY A 1 220 ? 8.451 -11.994 5.597 1.00 61.56 220 GLY A O 1
ATOM 1721 N N . LYS A 1 221 ? 9.696 -12.850 7.257 1.00 76.81 221 LYS A N 1
ATOM 1722 C CA . LYS A 1 221 ? 10.966 -12.193 6.921 1.00 76.81 221 LYS A CA 1
ATOM 1723 C C . LYS A 1 221 ? 12.016 -13.134 6.317 1.00 76.81 221 LYS A C 1
ATOM 1725 O O . LYS A 1 221 ? 13.160 -12.706 6.160 1.00 76.81 221 LYS A O 1
ATOM 1730 N N . ARG A 1 222 ? 11.676 -14.390 5.982 1.00 87.44 222 ARG A N 1
ATOM 1731 C CA . ARG A 1 222 ? 12.631 -15.400 5.476 1.00 87.44 222 ARG A CA 1
ATOM 1732 C C . ARG A 1 222 ? 13.582 -14.854 4.409 1.00 87.44 222 ARG A C 1
ATOM 1734 O O . ARG A 1 222 ? 14.788 -14.976 4.569 1.00 87.44 222 ARG A O 1
ATOM 1741 N N . PHE A 1 223 ? 13.050 -14.212 3.371 1.00 92.06 223 PHE A N 1
ATOM 1742 C CA . PHE A 1 223 ? 13.854 -13.644 2.285 1.00 92.06 223 PHE A CA 1
ATOM 1743 C C . PHE A 1 223 ? 14.206 -12.170 2.520 1.00 92.06 223 PHE A C 1
ATOM 1745 O O . PHE A 1 223 ? 15.310 -11.732 2.209 1.00 92.06 223 PHE A O 1
ATOM 1752 N N . SER A 1 224 ? 13.308 -11.388 3.127 1.00 89.00 224 SER A N 1
ATOM 1753 C CA . SER A 1 224 ? 13.554 -9.957 3.342 1.00 89.00 224 SER A CA 1
ATOM 1754 C C . SER A 1 224 ? 14.675 -9.676 4.347 1.00 89.00 224 SER A C 1
ATOM 1756 O O . SER A 1 224 ? 15.206 -8.571 4.352 1.00 89.00 224 SER A O 1
ATOM 1758 N N . LYS A 1 225 ? 15.063 -10.649 5.187 1.00 88.94 225 LYS A N 1
ATOM 1759 C CA . LYS A 1 225 ? 16.212 -10.520 6.101 1.00 88.94 225 LYS A CA 1
ATOM 1760 C C . LYS A 1 225 ? 17.541 -10.304 5.368 1.00 88.94 225 LYS A C 1
ATOM 1762 O O . LYS A 1 225 ? 18.441 -9.725 5.960 1.00 88.94 225 LYS A O 1
ATOM 1767 N N . TYR A 1 226 ? 17.644 -10.739 4.107 1.00 91.12 226 TYR A N 1
ATOM 1768 C CA . TYR A 1 226 ? 18.822 -10.551 3.250 1.00 91.12 226 TYR A CA 1
ATOM 1769 C C . TYR A 1 226 ? 18.955 -9.128 2.697 1.00 91.12 226 TYR A C 1
ATOM 1771 O O . TYR A 1 226 ? 20.005 -8.769 2.171 1.00 91.12 226 TYR A O 1
ATOM 1779 N N . LEU A 1 227 ? 17.917 -8.300 2.836 1.00 89.38 227 LEU A N 1
ATOM 1780 C CA . LEU A 1 227 ? 17.955 -6.913 2.398 1.00 89.38 227 LEU A CA 1
ATOM 1781 C C . LEU A 1 227 ? 18.717 -6.048 3.403 1.00 89.38 227 LEU A C 1
ATOM 1783 O O . LEU A 1 227 ? 18.440 -6.061 4.602 1.00 89.38 227 LEU A O 1
ATOM 1787 N N . MET A 1 228 ? 19.637 -5.233 2.897 1.00 84.31 228 MET A N 1
ATOM 1788 C CA . MET A 1 228 ? 20.356 -4.257 3.712 1.00 84.31 228 MET A CA 1
ATOM 1789 C C . MET A 1 228 ? 19.466 -3.057 4.068 1.00 84.31 228 MET A C 1
ATOM 1791 O O . MET A 1 228 ? 18.535 -2.696 3.343 1.00 84.31 228 MET A O 1
ATOM 1795 N N . THR A 1 229 ? 19.766 -2.391 5.184 1.00 79.62 229 THR A N 1
ATOM 1796 C CA . THR A 1 229 ? 19.060 -1.168 5.590 1.00 79.62 229 THR A CA 1
ATOM 1797 C C . THR A 1 229 ? 19.121 -0.117 4.481 1.00 79.62 229 THR A C 1
ATOM 1799 O O . THR A 1 229 ? 20.196 0.190 3.971 1.00 79.62 229 THR A O 1
ATOM 1802 N N . GLY A 1 230 ? 17.965 0.447 4.112 1.00 78.62 230 GLY A N 1
ATOM 1803 C CA . GLY A 1 230 ? 17.855 1.478 3.072 1.00 78.62 230 GLY A CA 1
ATOM 1804 C C . GLY A 1 230 ? 17.973 0.968 1.629 1.00 78.62 230 GLY A C 1
ATOM 1805 O O . GLY A 1 230 ? 17.956 1.774 0.699 1.00 78.62 230 GLY A O 1
ATOM 1806 N N . PHE A 1 231 ? 18.061 -0.348 1.426 1.00 87.56 231 PHE A N 1
ATOM 1807 C CA . PHE A 1 231 ? 18.097 -0.963 0.105 1.00 87.56 231 PHE A CA 1
ATOM 1808 C C . PHE A 1 231 ? 16.709 -0.950 -0.554 1.00 87.56 231 PHE A C 1
ATOM 1810 O O . PHE A 1 231 ? 15.704 -1.289 0.074 1.00 87.56 231 PHE A O 1
ATOM 1817 N N . VAL A 1 232 ? 16.639 -0.539 -1.819 1.00 88.00 232 VAL A N 1
ATOM 1818 C CA . VAL A 1 232 ? 15.384 -0.380 -2.578 1.00 88.00 232 VAL A CA 1
ATOM 1819 C C . VAL A 1 232 ? 15.397 -1.100 -3.925 1.00 88.00 232 VAL A C 1
ATOM 1821 O O . VAL A 1 232 ? 14.350 -1.197 -4.570 1.00 88.00 232 VAL A O 1
ATOM 1824 N N . ASN A 1 233 ? 16.538 -1.663 -4.322 1.00 92.38 233 ASN A N 1
ATOM 1825 C CA . ASN A 1 233 ? 16.735 -2.367 -5.584 1.00 92.38 233 ASN A CA 1
ATOM 1826 C C . ASN A 1 233 ? 16.161 -3.807 -5.577 1.00 92.38 233 ASN A C 1
ATOM 1828 O O . ASN A 1 233 ? 16.876 -4.792 -5.746 1.00 92.38 233 ASN A O 1
ATOM 1832 N N . TYR A 1 234 ? 14.855 -3.948 -5.334 1.00 92.81 234 TYR A N 1
ATOM 1833 C CA . TYR A 1 234 ? 14.176 -5.248 -5.384 1.00 92.81 234 TYR A CA 1
ATOM 1834 C C . TYR A 1 234 ? 12.673 -5.154 -5.660 1.00 92.81 234 TYR A C 1
ATOM 1836 O O . TYR A 1 234 ? 12.013 -4.219 -5.205 1.00 92.81 234 TYR A O 1
ATOM 1844 N N . LEU A 1 235 ? 12.113 -6.147 -6.339 1.00 92.12 235 LEU A N 1
ATOM 1845 C CA . LEU A 1 235 ? 10.678 -6.376 -6.495 1.00 92.12 235 LEU A CA 1
ATOM 1846 C C . LEU A 1 235 ? 10.184 -7.370 -5.433 1.00 92.12 235 LEU A C 1
ATOM 1848 O O . LEU A 1 235 ? 10.958 -8.162 -4.894 1.00 92.12 235 LEU A O 1
ATOM 1852 N N . GLN A 1 236 ? 8.892 -7.334 -5.113 1.00 91.31 236 GLN A N 1
ATOM 1853 C CA . GLN A 1 236 ? 8.265 -8.322 -4.230 1.00 91.31 236 GLN A CA 1
ATOM 1854 C C . GLN A 1 236 ? 7.410 -9.273 -5.060 1.00 91.31 236 GLN A C 1
ATOM 1856 O O . GLN A 1 236 ? 6.545 -8.823 -5.804 1.00 91.31 236 GLN A O 1
ATOM 1861 N N . ASN A 1 237 ? 7.642 -10.579 -4.911 1.00 94.62 237 ASN A N 1
ATOM 1862 C CA . ASN A 1 237 ? 6.831 -11.648 -5.508 1.00 94.62 237 ASN A CA 1
ATOM 1863 C C . ASN A 1 237 ? 6.691 -11.626 -7.045 1.00 94.62 237 ASN A C 1
ATOM 1865 O O . ASN A 1 237 ? 5.802 -12.284 -7.586 1.00 94.62 237 ASN A O 1
ATOM 1869 N N . TYR A 1 238 ? 7.576 -10.920 -7.753 1.00 95.88 238 TYR A N 1
ATOM 1870 C CA . TYR A 1 238 ? 7.576 -10.827 -9.216 1.00 95.88 238 TYR A CA 1
ATOM 1871 C C . TYR A 1 238 ? 8.838 -11.485 -9.812 1.00 95.88 238 TYR A C 1
ATOM 1873 O O . TYR A 1 238 ? 9.780 -10.791 -10.191 1.00 95.88 238 TYR A O 1
ATOM 1881 N N . PRO A 1 239 ? 8.922 -12.832 -9.838 1.00 97.50 239 PRO A N 1
ATOM 1882 C CA . PRO A 1 239 ? 10.085 -13.569 -10.336 1.00 97.50 239 PRO A CA 1
ATOM 1883 C C . PRO A 1 239 ? 10.005 -13.779 -11.858 1.00 97.50 239 PRO A C 1
ATOM 1885 O O . PRO A 1 239 ? 10.210 -14.893 -12.337 1.00 97.50 239 PRO A O 1
ATOM 1888 N N . TYR A 1 240 ? 9.617 -12.755 -12.619 1.00 97.94 240 TYR A N 1
ATOM 1889 C CA . TYR A 1 240 ? 9.436 -12.859 -14.069 1.00 97.94 240 TYR A CA 1
ATOM 1890 C C . TYR A 1 240 ? 10.414 -11.940 -14.794 1.00 97.94 240 TYR A C 1
ATOM 1892 O O . TYR A 1 240 ? 10.690 -10.847 -14.295 1.00 97.94 240 TYR A O 1
ATOM 1900 N N . PRO A 1 241 ? 10.926 -12.343 -15.967 1.00 97.19 241 PRO A N 1
ATOM 1901 C CA . PRO A 1 241 ? 11.691 -11.443 -16.813 1.00 97.19 241 PRO A CA 1
ATOM 1902 C C . PRO A 1 241 ? 10.814 -10.285 -17.285 1.00 97.19 241 PRO A C 1
ATOM 1904 O O . PRO A 1 241 ? 9.635 -10.481 -17.580 1.00 97.19 241 PRO A O 1
ATOM 1907 N N . PHE A 1 242 ? 11.392 -9.098 -17.407 1.00 96.62 242 PHE A N 1
ATOM 1908 C CA . PHE A 1 242 ? 10.692 -7.922 -17.920 1.00 96.62 242 PHE A CA 1
ATOM 1909 C C . PHE A 1 242 ? 11.604 -7.066 -18.794 1.00 96.62 242 PHE A C 1
ATOM 1911 O O . PHE A 1 242 ? 12.815 -7.277 -18.851 1.00 96.62 242 PHE A O 1
ATOM 1918 N N . VAL A 1 243 ? 11.019 -6.121 -19.526 1.00 96.06 243 VAL A N 1
ATOM 1919 C CA . VAL A 1 243 ? 11.749 -5.289 -20.487 1.00 96.06 243 VAL A CA 1
ATOM 1920 C C . VAL A 1 243 ? 12.120 -3.945 -19.863 1.00 96.06 243 VAL A C 1
ATOM 1922 O O . VAL A 1 243 ? 11.292 -3.308 -19.218 1.00 96.06 243 VAL A O 1
ATOM 1925 N N . VAL A 1 244 ? 13.356 -3.498 -20.097 1.00 95.31 244 VAL A N 1
ATOM 1926 C CA . VAL A 1 244 ? 13.848 -2.156 -19.757 1.00 95.31 244 VAL A CA 1
ATOM 1927 C C . VAL A 1 244 ? 14.394 -1.484 -21.021 1.00 95.31 244 VAL A C 1
ATOM 1929 O O . VAL A 1 244 ? 15.165 -2.060 -21.792 1.00 95.31 244 VAL A O 1
ATOM 1932 N N . GLY A 1 245 ? 13.960 -0.253 -21.268 1.00 93.44 245 GLY A N 1
ATOM 1933 C CA . GLY A 1 245 ? 14.347 0.590 -22.397 1.00 93.44 245 GLY A CA 1
ATOM 1934 C C . GLY A 1 245 ? 13.914 0.072 -23.765 1.00 93.44 245 GLY A C 1
ATOM 1935 O O . GLY A 1 245 ? 14.524 0.458 -24.759 1.00 93.44 245 GLY A O 1
ATOM 1936 N N . ASN A 1 246 ? 12.936 -0.843 -23.818 1.00 94.44 246 ASN A N 1
ATOM 1937 C CA . ASN A 1 246 ? 12.543 -1.607 -25.013 1.00 94.44 246 ASN A CA 1
ATOM 1938 C C . ASN A 1 246 ? 13.680 -2.429 -25.654 1.00 94.44 246 ASN A C 1
ATOM 1940 O O . ASN A 1 246 ? 13.554 -2.884 -26.785 1.00 94.44 246 ASN A O 1
ATOM 1944 N N . LYS A 1 247 ? 14.807 -2.608 -24.953 1.00 96.50 247 LYS A N 1
ATOM 1945 C CA . LYS A 1 247 ? 16.067 -3.103 -25.534 1.00 96.50 247 LYS A CA 1
ATOM 1946 C C . LYS A 1 247 ? 16.784 -4.145 -24.683 1.00 96.50 247 LYS A C 1
ATOM 1948 O O . LYS A 1 247 ? 17.674 -4.828 -25.190 1.00 96.50 247 LYS A O 1
ATOM 1953 N N . ILE A 1 248 ? 16.450 -4.236 -23.398 1.00 96.75 248 ILE A N 1
ATOM 1954 C CA . ILE A 1 248 ? 17.115 -5.113 -22.437 1.00 96.75 248 ILE A CA 1
ATOM 1955 C C . ILE A 1 248 ? 16.071 -5.971 -21.739 1.00 96.75 248 ILE A C 1
ATOM 1957 O O . ILE A 1 248 ? 15.070 -5.458 -21.247 1.00 96.75 248 ILE A O 1
ATOM 1961 N N . TRP A 1 249 ? 16.334 -7.272 -21.668 1.00 97.81 249 TRP A N 1
ATOM 1962 C CA . TRP A 1 249 ? 15.634 -8.184 -20.772 1.00 97.81 249 TRP A CA 1
ATOM 1963 C C . TRP A 1 249 ? 16.265 -8.145 -19.383 1.00 97.81 249 TRP A C 1
ATOM 1965 O O . TRP A 1 249 ? 17.407 -8.563 -19.208 1.00 97.81 249 TRP A O 1
ATOM 1975 N N . GLU A 1 250 ? 15.525 -7.679 -18.389 1.00 97.50 250 GLU A N 1
ATOM 1976 C CA . GLU A 1 250 ? 15.905 -7.780 -16.986 1.00 97.50 250 GLU A CA 1
ATOM 1977 C C . GLU A 1 250 ? 15.411 -9.119 -16.425 1.00 97.50 250 GLU A C 1
ATOM 1979 O O . GLU A 1 250 ? 14.211 -9.385 -16.378 1.00 97.50 250 GLU A O 1
ATOM 1984 N N . LEU A 1 251 ? 16.345 -9.976 -16.016 1.00 97.69 251 LEU A N 1
ATOM 1985 C CA . LEU A 1 251 ? 16.099 -11.216 -15.289 1.00 97.69 251 LEU A CA 1
ATOM 1986 C C . LEU A 1 251 ? 16.317 -10.962 -13.792 1.00 97.69 251 LEU A C 1
ATOM 1988 O O . LEU A 1 251 ? 17.476 -10.827 -13.374 1.00 97.69 251 LEU A O 1
ATOM 1992 N N . PRO A 1 252 ? 15.262 -10.963 -12.960 1.00 96.88 252 PRO A N 1
ATOM 1993 C CA . PRO A 1 252 ? 15.425 -10.738 -11.534 1.00 96.88 252 PRO A CA 1
ATOM 1994 C C . PRO A 1 252 ? 16.391 -11.745 -10.905 1.00 96.88 252 PRO A C 1
ATOM 1996 O O . PRO A 1 252 ? 16.275 -12.953 -11.133 1.00 96.88 252 PRO A O 1
ATOM 1999 N N . PHE A 1 253 ? 17.336 -11.278 -10.091 1.00 96.19 253 PHE A N 1
ATOM 2000 C CA . PHE A 1 253 ? 18.099 -12.183 -9.230 1.00 96.19 253 PHE A CA 1
ATOM 2001 C C . PHE A 1 253 ? 17.337 -12.403 -7.924 1.00 96.19 253 PHE A C 1
ATOM 2003 O O . PHE A 1 253 ? 16.682 -11.496 -7.416 1.00 96.19 253 PHE A O 1
ATOM 2010 N N . VAL A 1 254 ? 17.401 -13.600 -7.360 1.00 95.56 254 VAL A N 1
ATOM 2011 C CA . VAL A 1 254 ? 16.664 -13.907 -6.133 1.00 95.56 254 VAL A CA 1
ATOM 2012 C C . VAL A 1 254 ? 17.472 -13.544 -4.891 1.00 95.56 254 VAL A C 1
ATOM 2014 O O . VAL A 1 254 ? 18.688 -13.716 -4.867 1.00 95.56 254 VAL A O 1
ATOM 2017 N N . TYR A 1 255 ? 16.800 -13.056 -3.847 1.00 93.69 255 TYR A N 1
ATOM 2018 C CA . TYR A 1 255 ? 17.320 -13.137 -2.484 1.00 93.69 255 TYR A CA 1
ATOM 2019 C C . TYR A 1 255 ? 16.866 -14.467 -1.868 1.00 93.69 255 TYR A C 1
ATOM 2021 O O . TYR A 1 255 ? 15.665 -14.744 -1.882 1.00 93.69 255 TYR A O 1
ATOM 2029 N N . PRO A 1 256 ? 17.782 -15.286 -1.320 1.00 93.38 256 PRO A N 1
ATOM 2030 C CA . PRO A 1 256 ? 19.133 -14.929 -0.864 1.00 93.38 256 PRO A CA 1
ATOM 2031 C C . PRO A 1 256 ? 20.210 -14.855 -1.958 1.00 93.38 256 PRO A C 1
ATOM 2033 O O . PRO A 1 256 ? 20.079 -15.460 -3.013 1.00 93.38 256 PRO A O 1
ATOM 2036 N N . ASN A 1 257 ? 21.319 -14.180 -1.639 1.00 92.31 257 ASN A N 1
ATOM 2037 C CA . ASN A 1 257 ? 22.608 -14.331 -2.325 1.00 92.31 257 ASN A CA 1
ATOM 2038 C C . ASN A 1 257 ? 23.714 -14.671 -1.307 1.00 92.31 257 ASN A C 1
ATOM 2040 O O . ASN A 1 257 ? 23.521 -14.519 -0.095 1.00 92.31 257 ASN A O 1
ATOM 2044 N N . ASP A 1 258 ? 24.871 -15.144 -1.771 1.00 92.88 258 ASP A N 1
ATOM 2045 C CA . ASP A 1 258 ? 25.934 -15.602 -0.869 1.00 92.88 258 ASP A CA 1
ATOM 2046 C C . ASP A 1 258 ? 26.672 -14.467 -0.129 1.00 92.88 258 ASP A C 1
ATOM 2048 O O . ASP A 1 258 ? 27.105 -14.683 1.005 1.00 92.88 258 ASP A O 1
ATOM 2052 N N . TYR A 1 259 ? 26.752 -13.257 -0.693 1.00 91.88 259 TYR A N 1
ATOM 2053 C CA . TYR A 1 259 ? 27.328 -12.078 -0.036 1.00 91.88 259 TYR A CA 1
ATOM 2054 C C . TYR A 1 259 ? 26.518 -11.659 1.199 1.00 91.88 259 TYR A C 1
ATOM 2056 O O . TYR A 1 259 ? 27.031 -11.599 2.319 1.00 91.88 259 TYR A O 1
ATOM 2064 N N . THR A 1 260 ? 25.220 -11.420 1.029 1.00 91.69 260 THR A N 1
ATOM 2065 C CA . THR A 1 260 ? 24.320 -11.064 2.137 1.00 91.69 260 THR A CA 1
ATOM 2066 C C . THR A 1 260 ? 24.132 -12.235 3.095 1.00 91.69 260 THR A C 1
ATOM 2068 O O . THR A 1 260 ? 24.105 -12.046 4.311 1.00 91.69 260 THR A O 1
ATOM 2071 N N . GLY A 1 261 ? 24.103 -13.466 2.578 1.00 92.50 261 GLY A N 1
ATOM 2072 C CA . GLY A 1 261 ? 24.046 -14.663 3.405 1.00 92.50 261 GLY A CA 1
ATOM 2073 C C . GLY A 1 261 ? 25.265 -14.839 4.299 1.00 92.50 261 GLY A C 1
ATOM 2074 O O . GLY A 1 261 ? 25.100 -15.145 5.480 1.00 92.50 261 GLY A O 1
ATOM 2075 N N . GLN A 1 262 ? 26.478 -14.580 3.805 1.00 93.44 262 GLN A N 1
ATOM 2076 C CA . GLN A 1 262 ? 27.662 -14.636 4.663 1.00 93.44 262 GLN A CA 1
ATOM 2077 C C . GLN A 1 262 ? 27.672 -13.501 5.692 1.00 93.44 262 GLN A C 1
ATOM 2079 O O . GLN A 1 262 ? 28.114 -13.714 6.818 1.00 93.44 262 GLN A O 1
ATOM 2084 N N . ALA A 1 263 ? 27.175 -12.313 5.334 1.00 91.12 263 ALA A N 1
ATOM 2085 C CA . ALA A 1 263 ? 27.099 -11.185 6.257 1.00 91.12 263 ALA A CA 1
ATOM 2086 C C . ALA A 1 263 ? 26.137 -11.470 7.424 1.00 91.12 263 ALA A C 1
ATOM 2088 O O . ALA A 1 263 ? 26.414 -11.082 8.557 1.00 91.12 263 ALA A O 1
ATOM 2089 N N . LEU A 1 264 ? 25.038 -12.183 7.161 1.00 91.06 264 LEU A N 1
ATOM 2090 C CA . LEU A 1 264 ? 24.021 -12.513 8.162 1.00 91.06 264 LEU A CA 1
ATOM 2091 C C . LEU A 1 264 ? 24.330 -13.767 8.975 1.00 91.06 264 LEU A C 1
ATOM 2093 O O . LEU A 1 264 ? 24.004 -13.835 10.159 1.00 91.06 264 LEU A O 1
ATOM 2097 N N . HIS A 1 265 ? 24.883 -14.793 8.332 1.00 92.56 265 HIS A N 1
ATOM 2098 C CA . HIS A 1 265 ? 24.955 -16.140 8.900 1.00 92.56 265 HIS A CA 1
ATOM 2099 C C . HIS A 1 265 ? 26.382 -16.699 8.960 1.00 92.56 265 HIS A C 1
ATOM 2101 O O . HIS A 1 265 ? 26.606 -17.775 9.517 1.00 92.56 265 HIS A O 1
ATOM 2107 N N . GLY A 1 266 ? 27.363 -15.978 8.420 1.00 93.25 266 GLY A N 1
ATOM 2108 C CA . GLY A 1 266 ? 28.723 -16.468 8.244 1.00 93.25 266 GLY A CA 1
ATOM 2109 C C . GLY A 1 266 ? 28.886 -17.350 7.003 1.00 93.25 266 GLY A C 1
ATOM 2110 O O . GLY A 1 266 ? 27.932 -17.762 6.341 1.00 93.25 266 GLY A O 1
ATOM 2111 N N . ARG A 1 267 ? 30.146 -17.632 6.669 1.00 93.12 267 ARG A N 1
ATOM 2112 C CA . ARG A 1 267 ? 30.545 -18.351 5.450 1.00 93.12 267 ARG A CA 1
ATOM 2113 C C . ARG A 1 267 ? 30.039 -19.794 5.450 1.00 93.12 267 ARG A C 1
ATOM 2115 O O . ARG A 1 267 ? 30.213 -20.518 6.426 1.00 93.12 267 ARG A O 1
ATOM 2122 N N . GLY A 1 268 ? 29.478 -20.226 4.323 1.00 89.00 268 GLY A N 1
ATOM 2123 C CA . GLY A 1 268 ? 29.040 -21.597 4.075 1.00 89.00 268 GLY A CA 1
ATOM 2124 C C . GLY A 1 268 ? 27.924 -22.076 5.001 1.00 89.00 268 GLY A C 1
ATOM 2125 O O . GLY A 1 268 ? 27.816 -23.284 5.217 1.00 89.00 268 GLY A O 1
ATOM 2126 N N . ASN A 1 269 ? 27.131 -21.162 5.565 1.00 93.56 269 ASN A N 1
ATOM 2127 C CA . ASN A 1 269 ? 26.088 -21.493 6.527 1.00 93.56 269 ASN A CA 1
ATOM 2128 C C . ASN A 1 269 ? 24.901 -22.225 5.858 1.00 93.56 269 ASN A C 1
ATOM 2130 O O . ASN A 1 269 ? 24.413 -21.751 4.829 1.00 93.56 269 ASN A O 1
ATOM 2134 N N . PRO A 1 270 ? 24.404 -23.339 6.436 1.00 93.25 270 PRO A N 1
ATOM 2135 C CA . PRO A 1 270 ? 23.292 -24.109 5.874 1.00 93.25 270 PRO A CA 1
ATOM 2136 C C . PRO A 1 270 ? 21.979 -23.324 5.758 1.00 93.25 270 PRO A C 1
ATOM 2138 O O . PRO A 1 270 ? 21.205 -23.603 4.852 1.00 93.25 270 PRO A O 1
ATOM 2141 N N . VAL A 1 271 ? 21.733 -22.312 6.600 1.00 92.12 271 VAL A N 1
ATOM 2142 C CA . VAL A 1 271 ? 20.510 -21.490 6.518 1.00 92.12 271 VAL A CA 1
ATOM 2143 C C . VAL A 1 271 ? 20.392 -20.804 5.158 1.00 92.12 271 VAL A C 1
ATOM 2145 O O . VAL A 1 271 ? 19.331 -20.833 4.544 1.00 92.12 271 VAL A O 1
ATOM 2148 N N . THR A 1 272 ? 21.490 -20.244 4.647 1.00 93.44 272 THR A N 1
ATOM 2149 C CA . THR A 1 272 ? 21.514 -19.615 3.318 1.00 93.44 272 THR A CA 1
ATOM 2150 C C . THR A 1 272 ? 21.221 -20.626 2.211 1.00 93.44 272 THR A C 1
ATOM 2152 O O . THR A 1 272 ? 20.537 -20.296 1.248 1.00 93.44 272 THR A O 1
ATOM 2155 N N . ILE A 1 273 ? 21.702 -21.864 2.356 1.00 95.69 273 ILE A N 1
ATOM 2156 C CA . ILE A 1 273 ? 21.487 -22.936 1.377 1.00 95.69 273 ILE A CA 1
ATOM 2157 C C . ILE A 1 273 ? 20.019 -23.371 1.367 1.00 95.69 273 ILE A C 1
ATOM 2159 O O . ILE A 1 273 ? 19.418 -23.474 0.301 1.00 95.69 273 ILE A O 1
ATOM 2163 N N . GLU A 1 274 ? 19.411 -23.548 2.541 1.00 94.88 274 GLU A N 1
ATOM 2164 C CA . GLU A 1 274 ? 17.978 -23.838 2.665 1.00 94.88 274 GLU A CA 1
ATOM 2165 C C . GLU A 1 274 ? 17.102 -22.713 2.104 1.00 94.88 274 GLU A C 1
ATOM 2167 O O . GLU A 1 274 ? 16.057 -22.970 1.505 1.00 94.88 274 GLU A O 1
ATOM 2172 N N . ASP A 1 275 ? 17.526 -21.460 2.248 1.00 94.62 275 ASP A N 1
ATOM 2173 C CA . ASP A 1 275 ? 16.799 -20.321 1.693 1.00 94.62 275 ASP A CA 1
ATOM 2174 C C . ASP A 1 275 ? 16.944 -20.228 0.166 1.00 94.62 275 ASP A C 1
ATOM 2176 O O . ASP A 1 275 ? 15.972 -19.890 -0.505 1.00 94.62 275 ASP A O 1
ATOM 2180 N N . PHE A 1 276 ? 18.085 -20.620 -0.414 1.00 96.62 276 PHE A N 1
ATOM 2181 C CA . PHE A 1 276 ? 18.208 -20.794 -1.868 1.00 96.62 276 PHE A CA 1
ATOM 2182 C C . PHE A 1 276 ? 17.264 -21.884 -2.393 1.00 96.62 276 PHE A C 1
ATOM 2184 O O . PHE A 1 276 ? 16.591 -21.679 -3.403 1.00 96.62 276 PHE A O 1
ATOM 2191 N N . LYS A 1 277 ? 17.173 -23.026 -1.699 1.00 97.25 277 LYS A N 1
ATOM 2192 C CA . LYS A 1 277 ? 16.249 -24.117 -2.054 1.00 97.25 277 LYS A CA 1
ATOM 2193 C C . LYS A 1 277 ? 14.794 -23.647 -2.027 1.00 97.25 277 LYS A C 1
ATOM 2195 O O . LYS A 1 277 ? 14.075 -23.823 -3.006 1.00 97.25 277 LYS A O 1
ATOM 2200 N N . ALA A 1 278 ? 14.389 -22.957 -0.962 1.00 95.88 278 ALA A N 1
ATOM 2201 C CA . ALA A 1 278 ? 13.037 -22.412 -0.851 1.00 95.88 278 ALA A CA 1
ATOM 2202 C C . ALA A 1 278 ? 12.737 -21.328 -1.901 1.00 95.88 278 ALA A C 1
ATOM 2204 O O . ALA A 1 278 ? 11.613 -21.243 -2.391 1.00 95.88 278 ALA A O 1
ATOM 2205 N N . ALA A 1 279 ? 13.726 -20.512 -2.276 1.00 96.81 279 ALA A N 1
ATOM 2206 C CA . ALA A 1 279 ? 13.598 -19.557 -3.374 1.00 96.81 279 ALA A CA 1
ATOM 2207 C C . ALA A 1 279 ? 13.364 -20.253 -4.728 1.00 96.81 279 ALA A C 1
ATOM 2209 O O . ALA A 1 279 ? 12.544 -19.789 -5.525 1.00 96.81 279 ALA A O 1
ATOM 2210 N N . LEU A 1 280 ? 14.036 -21.380 -4.989 1.00 97.88 280 LEU A N 1
ATOM 2211 C CA . LEU A 1 280 ? 13.775 -22.203 -6.174 1.00 97.88 280 LEU A CA 1
ATOM 2212 C C . LEU A 1 280 ? 12.371 -22.814 -6.138 1.00 97.88 280 LEU A C 1
ATOM 2214 O O . LEU A 1 280 ? 11.660 -22.746 -7.139 1.00 97.88 280 LEU A O 1
ATOM 2218 N N . ASP A 1 281 ? 11.941 -23.335 -4.986 1.00 97.62 281 ASP A N 1
ATOM 2219 C CA . ASP A 1 281 ? 10.588 -23.873 -4.806 1.00 97.62 281 ASP A CA 1
ATOM 2220 C C . ASP A 1 281 ? 9.524 -22.809 -5.105 1.00 97.62 281 ASP A C 1
ATOM 2222 O O . ASP A 1 281 ? 8.608 -23.045 -5.897 1.00 97.62 281 ASP A O 1
ATOM 2226 N N . ALA A 1 282 ? 9.687 -21.607 -4.544 1.00 97.19 282 ALA A N 1
ATOM 2227 C CA . ALA A 1 282 ? 8.817 -20.467 -4.813 1.00 97.19 282 ALA A CA 1
ATOM 2228 C C . ALA A 1 282 ? 8.821 -20.087 -6.303 1.00 97.19 282 ALA A C 1
ATOM 2230 O O . ALA A 1 282 ? 7.763 -19.860 -6.887 1.00 97.19 282 ALA A O 1
ATOM 2231 N N . THR A 1 283 ? 9.988 -20.086 -6.952 1.00 98.25 283 THR A N 1
ATOM 2232 C CA . THR A 1 283 ? 10.102 -19.796 -8.391 1.00 98.25 283 THR A CA 1
ATOM 2233 C C . THR A 1 283 ? 9.327 -20.812 -9.237 1.00 98.25 283 THR A C 1
ATOM 2235 O O . THR A 1 283 ? 8.618 -20.416 -10.163 1.00 98.25 283 THR A O 1
ATOM 2238 N N . VAL A 1 284 ? 9.392 -22.108 -8.905 1.00 98.38 284 VAL A N 1
ATOM 2239 C CA . VAL A 1 284 ? 8.629 -23.163 -9.599 1.00 98.38 284 VAL A CA 1
ATOM 2240 C C . VAL A 1 284 ? 7.127 -22.988 -9.409 1.00 98.38 284 VAL A C 1
ATOM 2242 O O . VAL A 1 284 ? 6.379 -23.087 -10.383 1.00 98.38 284 VAL A O 1
ATOM 2245 N N . VAL A 1 285 ? 6.679 -22.687 -8.187 1.00 97.25 285 VAL A N 1
ATOM 2246 C CA . VAL A 1 285 ? 5.263 -22.411 -7.889 1.00 97.25 285 VAL A CA 1
ATOM 2247 C C . VAL A 1 285 ? 4.753 -21.232 -8.717 1.00 97.25 285 VAL A C 1
ATOM 2249 O O . VAL A 1 285 ? 3.705 -21.333 -9.356 1.00 97.25 285 VAL A O 1
ATOM 2252 N N . LYS A 1 286 ? 5.538 -20.153 -8.787 1.00 97.19 286 LYS A N 1
ATOM 2253 C CA . LYS A 1 286 ? 5.226 -18.955 -9.576 1.00 97.19 286 LYS A CA 1
ATOM 2254 C C . LYS A 1 286 ? 5.374 -19.160 -11.084 1.00 97.19 286 LYS A C 1
ATOM 2256 O O . LYS A 1 286 ? 4.993 -18.285 -11.848 1.00 97.19 286 LYS A O 1
ATOM 2261 N N . LYS A 1 287 ? 5.910 -20.296 -11.537 1.00 98.00 287 LYS A N 1
ATOM 2262 C CA . LYS A 1 287 ? 6.299 -20.534 -12.935 1.00 98.00 287 LYS A CA 1
ATOM 2263 C C . LYS A 1 287 ? 7.240 -19.448 -13.490 1.00 98.00 287 LYS A C 1
ATOM 2265 O O . LYS A 1 287 ? 7.090 -18.992 -14.627 1.00 98.00 287 LYS A O 1
ATOM 2270 N N . GLY A 1 288 ? 8.133 -18.962 -12.631 1.00 98.06 288 GLY A N 1
ATOM 2271 C CA . GLY A 1 288 ? 8.999 -17.816 -12.889 1.00 98.06 288 GLY A CA 1
ATOM 2272 C C . GLY A 1 288 ? 10.385 -18.191 -13.405 1.00 98.06 288 GLY A C 1
ATOM 2273 O O . GLY A 1 288 ? 10.737 -19.362 -13.552 1.00 98.06 288 GLY A O 1
ATOM 2274 N N . ALA A 1 289 ? 11.207 -17.171 -13.621 1.00 98.50 289 ALA A N 1
ATOM 2275 C CA . ALA A 1 289 ? 12.622 -17.319 -13.909 1.00 98.50 289 ALA A CA 1
ATOM 2276 C C . ALA A 1 289 ? 13.447 -16.344 -13.077 1.00 98.50 289 ALA A C 1
ATOM 2278 O O . ALA A 1 289 ? 13.166 -15.147 -13.051 1.00 98.50 289 ALA A O 1
ATOM 2279 N N . VAL A 1 290 ? 14.480 -16.865 -12.416 1.00 98.44 290 VAL A N 1
ATOM 2280 C CA . VAL A 1 290 ? 15.365 -16.068 -11.561 1.00 98.44 290 VAL A CA 1
ATOM 2281 C C . VAL A 1 290 ? 16.828 -16.399 -11.807 1.00 98.44 290 VAL A C 1
ATOM 2283 O O . VAL A 1 290 ? 17.178 -17.508 -12.216 1.00 98.44 290 VAL A O 1
ATOM 2286 N N . SER A 1 291 ? 17.700 -15.443 -11.505 1.00 98.00 291 SER A N 1
ATOM 2287 C CA . SER A 1 291 ? 19.131 -15.696 -11.379 1.00 98.00 291 SER A CA 1
ATOM 2288 C C . SER A 1 291 ? 19.531 -15.952 -9.927 1.00 98.00 291 SER A C 1
ATOM 2290 O O . SER A 1 291 ? 19.083 -15.261 -9.013 1.00 98.00 291 SER A O 1
ATOM 2292 N N . LEU A 1 292 ? 20.402 -16.934 -9.711 1.00 97.31 292 LEU A N 1
ATOM 2293 C CA . LEU A 1 292 ? 21.042 -17.202 -8.431 1.00 97.31 292 LEU A CA 1
ATOM 2294 C C . LEU A 1 292 ? 22.420 -16.550 -8.471 1.00 97.31 292 LEU A C 1
ATOM 2296 O O . LEU A 1 292 ? 23.263 -16.940 -9.279 1.00 97.31 292 LEU A O 1
ATOM 2300 N N . CYS A 1 293 ? 22.623 -15.553 -7.613 1.00 94.75 293 CYS A N 1
ATOM 2301 C CA . CYS A 1 293 ? 23.874 -14.810 -7.505 1.00 94.75 293 CYS A CA 1
ATOM 2302 C C . CYS A 1 293 ? 24.815 -15.463 -6.484 1.00 94.75 293 CYS A C 1
ATOM 2304 O O . CYS A 1 293 ? 24.415 -15.723 -5.343 1.00 94.75 293 CYS A O 1
ATOM 2306 N N . PHE A 1 294 ? 26.056 -15.731 -6.899 1.00 95.19 294 PHE A N 1
ATOM 2307 C CA . PHE A 1 294 ? 27.108 -16.255 -6.032 1.00 95.19 294 PHE A CA 1
ATOM 2308 C C . PHE A 1 294 ? 28.515 -15.875 -6.508 1.00 95.19 294 PHE A C 1
ATOM 2310 O O . PHE A 1 294 ? 28.699 -15.387 -7.617 1.00 95.19 294 PHE A O 1
ATOM 2317 N N . HIS A 1 295 ? 29.531 -16.138 -5.686 1.00 94.38 295 HIS A N 1
ATOM 2318 C CA . HIS A 1 295 ? 30.911 -15.733 -5.953 1.00 94.38 295 HIS A CA 1
ATOM 2319 C C . HIS A 1 295 ? 31.888 -16.913 -5.889 1.00 94.38 295 HIS A C 1
ATOM 2321 O O . HIS A 1 295 ? 31.723 -17.871 -5.125 1.00 94.38 295 HIS A O 1
ATOM 2327 N N . ALA A 1 296 ? 32.966 -16.838 -6.677 1.00 88.62 296 ALA A N 1
ATOM 2328 C CA . ALA A 1 296 ? 33.984 -17.886 -6.739 1.00 88.62 296 ALA A CA 1
ATOM 2329 C C . ALA A 1 296 ? 34.861 -17.923 -5.472 1.00 88.62 296 ALA A C 1
ATOM 2331 O O . ALA A 1 296 ? 35.971 -17.397 -5.447 1.00 88.62 296 ALA A O 1
ATOM 2332 N N . GLY A 1 297 ? 34.414 -18.615 -4.424 1.00 65.12 297 GLY A N 1
ATOM 2333 C CA . GLY A 1 297 ? 35.248 -19.063 -3.306 1.00 65.12 297 GLY A CA 1
ATOM 2334 C C . GLY A 1 297 ? 35.563 -17.996 -2.255 1.00 65.12 297 GLY A C 1
ATOM 2335 O O . GLY A 1 297 ? 36.537 -17.260 -2.378 1.00 65.12 297 GLY A O 1
ATOM 2336 N N . SER A 1 298 ? 34.757 -17.981 -1.190 1.00 69.25 298 SER A N 1
ATOM 2337 C CA . SER A 1 298 ? 35.051 -17.537 0.194 1.00 69.25 298 SER A CA 1
ATOM 2338 C C . SER A 1 298 ? 33.772 -17.562 1.037 1.00 69.25 298 SER A C 1
ATOM 2340 O O . SER A 1 298 ? 33.846 -17.734 2.250 1.00 69.25 298 SER A O 1
ATOM 2342 N N . TRP A 1 299 ? 32.609 -17.392 0.402 1.00 90.94 299 TRP A N 1
ATOM 2343 C CA . TRP A 1 299 ? 31.310 -17.263 1.068 1.00 90.94 299 TRP A CA 1
ATOM 2344 C C . TRP A 1 299 ? 30.448 -18.512 0.934 1.00 90.94 299 TRP A C 1
ATOM 2346 O O . TRP A 1 299 ? 29.861 -18.939 1.923 1.00 90.94 299 TRP A O 1
ATOM 2356 N N . MET A 1 300 ? 30.463 -19.148 -0.235 1.00 92.44 300 MET A N 1
ATOM 2357 C CA . MET A 1 300 ? 29.835 -20.439 -0.502 1.00 92.44 300 MET A CA 1
ATOM 2358 C C . MET A 1 300 ? 30.850 -21.393 -1.149 1.00 92.44 300 MET A C 1
ATOM 2360 O O . MET A 1 300 ? 31.791 -20.950 -1.815 1.00 92.44 300 MET A O 1
ATOM 2364 N N . ARG A 1 301 ? 30.711 -22.700 -0.893 1.00 94.31 301 ARG A N 1
ATOM 2365 C CA . ARG A 1 301 ? 31.523 -23.748 -1.535 1.00 94.31 301 ARG A CA 1
ATOM 2366 C C . ARG A 1 301 ? 30.812 -24.308 -2.767 1.00 94.31 301 ARG A C 1
ATOM 2368 O O . ARG A 1 301 ? 29.582 -24.318 -2.814 1.00 94.31 301 ARG A O 1
ATOM 2375 N N . SER A 1 302 ? 31.574 -24.862 -3.707 1.00 95.75 302 SER A N 1
ATOM 2376 C CA . SER A 1 302 ? 31.046 -25.537 -4.898 1.00 95.75 302 SER A CA 1
ATOM 2377 C C . SER A 1 302 ? 30.024 -26.623 -4.565 1.00 95.75 302 SER A C 1
ATOM 2379 O O . SER A 1 302 ? 28.979 -26.702 -5.204 1.00 95.75 302 SER A O 1
ATOM 2381 N N . GLU A 1 303 ? 30.286 -27.418 -3.527 1.00 95.88 303 GLU A N 1
ATOM 2382 C CA . GLU A 1 303 ? 29.429 -28.539 -3.122 1.00 95.88 303 GLU A CA 1
ATOM 2383 C C . GLU A 1 303 ? 28.062 -28.056 -2.628 1.00 95.88 303 GLU A C 1
ATOM 2385 O O . GLU A 1 303 ? 27.074 -28.764 -2.766 1.00 95.88 303 GLU A O 1
ATOM 2390 N N . GLN A 1 304 ? 27.981 -26.836 -2.091 1.00 96.44 304 GLN A N 1
ATOM 2391 C CA . GLN A 1 304 ? 26.713 -26.268 -1.628 1.00 96.44 304 GLN A CA 1
ATOM 2392 C C . GLN A 1 304 ? 25.846 -25.785 -2.793 1.00 96.44 304 GLN A C 1
ATOM 2394 O O . GLN A 1 304 ? 24.627 -25.895 -2.737 1.00 96.44 304 GLN A O 1
ATOM 2399 N N . MET A 1 305 ? 26.457 -25.293 -3.875 1.00 97.00 305 MET A N 1
ATOM 2400 C CA . MET A 1 305 ? 25.716 -25.017 -5.109 1.00 97.00 305 MET A CA 1
ATOM 2401 C C . MET A 1 305 ? 25.254 -26.320 -5.774 1.00 97.00 305 MET A C 1
ATOM 2403 O O . MET A 1 305 ? 24.120 -26.397 -6.236 1.00 97.00 305 MET A O 1
ATOM 2407 N N . VAL A 1 306 ? 26.087 -27.367 -5.760 1.00 98.00 306 VAL A N 1
ATOM 2408 C CA . VAL A 1 306 ? 25.675 -28.716 -6.190 1.00 98.00 306 VAL A CA 1
ATOM 2409 C C . VAL A 1 306 ? 24.482 -29.210 -5.365 1.00 98.00 306 VAL A C 1
ATOM 2411 O O . VAL A 1 306 ? 23.517 -29.694 -5.940 1.00 98.00 306 VAL A O 1
ATOM 2414 N N . GLU A 1 307 ? 24.478 -28.995 -4.049 1.00 98.19 307 GLU A N 1
ATOM 2415 C CA . GLU A 1 307 ? 23.349 -29.339 -3.175 1.00 98.19 307 GLU A CA 1
ATOM 2416 C C . GLU A 1 307 ? 22.049 -28.593 -3.542 1.00 98.19 307 GLU A C 1
ATOM 2418 O O . GLU A 1 307 ? 20.961 -29.171 -3.501 1.00 98.19 307 GLU A O 1
ATOM 2423 N N . ILE A 1 308 ? 22.142 -27.314 -3.925 1.00 98.38 308 ILE A N 1
ATOM 2424 C CA . ILE A 1 308 ? 20.996 -26.523 -4.408 1.00 98.38 308 ILE A CA 1
ATOM 2425 C C . ILE A 1 308 ? 20.480 -27.082 -5.745 1.00 98.38 308 ILE A C 1
ATOM 2427 O O . ILE A 1 308 ? 19.269 -27.222 -5.930 1.00 98.38 308 ILE A O 1
ATOM 2431 N N . ILE A 1 309 ? 21.387 -27.440 -6.659 1.00 98.56 309 ILE A N 1
ATOM 2432 C CA . ILE A 1 309 ? 21.054 -28.068 -7.948 1.00 98.56 309 ILE A CA 1
ATOM 2433 C C . ILE A 1 309 ? 20.376 -29.425 -7.729 1.00 98.56 309 ILE A C 1
ATOM 2435 O O . ILE A 1 309 ? 19.346 -29.702 -8.343 1.00 98.56 309 ILE A O 1
ATOM 2439 N N . ASP A 1 310 ? 20.901 -30.242 -6.817 1.00 98.50 310 ASP A N 1
ATOM 2440 C CA . ASP A 1 310 ? 20.338 -31.545 -6.464 1.00 98.50 310 ASP A CA 1
ATOM 2441 C C . ASP A 1 310 ? 18.947 -31.431 -5.857 1.00 98.50 310 ASP A C 1
ATOM 2443 O O . ASP A 1 310 ? 18.071 -32.237 -6.172 1.00 98.50 310 ASP A O 1
ATOM 2447 N N . HIS A 1 311 ? 18.711 -30.426 -5.010 1.00 98.50 311 HIS A N 1
ATOM 2448 C CA . HIS A 1 311 ? 17.370 -30.145 -4.505 1.00 98.50 311 HIS A CA 1
ATOM 2449 C C . HIS A 1 311 ? 16.402 -29.844 -5.648 1.00 98.50 311 HIS A C 1
ATOM 2451 O O . HIS A 1 311 ? 15.313 -30.411 -5.686 1.00 98.50 311 HIS A O 1
ATOM 2457 N N . ALA A 1 312 ? 16.798 -28.991 -6.593 1.00 97.94 312 ALA A N 1
ATOM 2458 C CA . ALA A 1 312 ? 15.964 -28.631 -7.734 1.00 97.94 312 ALA A CA 1
ATOM 2459 C C . ALA A 1 312 ? 15.633 -29.850 -8.615 1.00 97.94 312 ALA A C 1
ATOM 2461 O O . ALA A 1 312 ? 14.464 -30.098 -8.915 1.00 97.94 312 ALA A O 1
ATOM 2462 N N . ASP A 1 313 ? 16.647 -30.642 -8.972 1.00 97.69 313 ASP A N 1
ATOM 2463 C CA . ASP A 1 313 ? 16.509 -31.846 -9.798 1.00 97.69 313 ASP A CA 1
ATOM 2464 C C . ASP A 1 313 ? 15.666 -32.924 -9.097 1.00 97.69 313 ASP A C 1
ATOM 2466 O O . ASP A 1 313 ? 14.734 -33.484 -9.671 1.00 97.69 313 ASP A O 1
ATOM 2470 N N . LYS A 1 314 ? 15.908 -33.167 -7.806 1.00 97.94 314 LYS A N 1
ATOM 2471 C CA . LYS A 1 314 ? 15.176 -34.179 -7.036 1.00 97.94 314 LYS A CA 1
ATOM 2472 C C . LYS A 1 314 ? 13.728 -33.779 -6.747 1.00 97.94 314 LYS A C 1
ATOM 2474 O O . LYS A 1 314 ? 12.840 -34.629 -6.805 1.00 97.94 314 LYS A O 1
ATOM 2479 N N . THR A 1 315 ? 13.494 -32.520 -6.383 1.00 97.69 315 THR A N 1
ATOM 2480 C CA . THR A 1 315 ? 12.179 -32.037 -5.930 1.00 97.69 315 THR A CA 1
ATOM 2481 C C . THR A 1 315 ? 11.269 -31.706 -7.109 1.00 97.69 315 THR A C 1
ATOM 2483 O O . THR A 1 315 ? 10.087 -32.054 -7.096 1.00 97.69 315 THR A O 1
ATOM 2486 N N . HIS A 1 316 ? 11.813 -31.070 -8.150 1.00 97.88 316 HIS A N 1
ATOM 2487 C CA . HIS A 1 316 ? 11.032 -30.562 -9.284 1.00 97.88 316 HIS A CA 1
ATOM 2488 C C . HIS A 1 316 ? 11.312 -31.300 -10.593 1.00 97.88 316 HIS A C 1
ATOM 2490 O O . HIS A 1 316 ? 10.436 -31.339 -11.466 1.00 97.88 316 HIS A O 1
ATOM 2496 N N . GLY A 1 317 ? 12.493 -31.906 -10.737 1.00 96.75 317 GLY A N 1
ATOM 2497 C CA . GLY A 1 317 ? 12.926 -32.593 -11.953 1.00 96.75 317 GLY A CA 1
ATOM 2498 C C . GLY A 1 317 ? 12.750 -31.710 -13.182 1.00 96.75 317 GLY A C 1
ATOM 2499 O O . GLY A 1 317 ? 13.087 -30.531 -13.176 1.00 96.75 317 GLY A O 1
ATOM 2500 N N . LYS A 1 318 ? 12.105 -32.249 -14.223 1.00 96.00 318 LYS A N 1
ATOM 2501 C CA . LYS A 1 318 ? 11.864 -31.545 -15.498 1.00 96.00 318 LYS A CA 1
ATOM 2502 C C . LYS A 1 318 ? 11.037 -30.256 -15.391 1.00 96.00 318 LYS A C 1
ATOM 2504 O O . LYS A 1 318 ? 10.941 -29.532 -16.377 1.00 96.00 318 LYS A O 1
ATOM 2509 N N . LYS A 1 319 ? 10.410 -29.969 -14.243 1.00 98.25 319 LYS A N 1
ATOM 2510 C CA . LYS A 1 319 ? 9.665 -28.717 -14.046 1.00 98.25 319 LYS A CA 1
ATOM 2511 C C . LYS A 1 319 ? 10.578 -27.500 -13.932 1.00 98.25 319 LYS A C 1
ATOM 2513 O O . LYS A 1 319 ? 10.097 -26.396 -14.161 1.00 98.25 319 LYS A O 1
ATOM 2518 N N . ILE A 1 320 ? 11.852 -27.672 -13.594 1.00 98.00 320 ILE A N 1
ATOM 2519 C CA . ILE A 1 320 ? 12.825 -26.582 -13.557 1.00 98.00 320 ILE A CA 1
ATOM 2520 C C . ILE A 1 320 ? 13.962 -26.866 -14.531 1.00 98.00 320 ILE A C 1
ATOM 2522 O O . ILE A 1 320 ? 14.416 -28.002 -14.650 1.00 98.00 320 ILE A O 1
ATOM 2526 N N . LYS A 1 321 ? 14.412 -25.832 -15.245 1.00 97.94 321 LYS A N 1
ATOM 2527 C CA . LYS A 1 321 ? 15.535 -25.932 -16.177 1.00 97.94 321 LYS A CA 1
ATOM 2528 C C . LYS A 1 321 ? 16.635 -24.940 -15.826 1.00 97.94 321 LYS A C 1
ATOM 2530 O O . LYS A 1 321 ? 16.365 -23.774 -15.541 1.00 97.94 321 LYS A O 1
ATOM 2535 N N . PHE A 1 322 ? 17.879 -25.403 -15.880 1.00 98.44 322 PHE A N 1
ATOM 2536 C CA . PHE A 1 322 ? 19.048 -24.540 -15.758 1.00 98.44 322 PHE A CA 1
ATOM 2537 C C . PHE A 1 322 ? 19.445 -24.014 -17.135 1.00 98.44 322 PHE A C 1
ATOM 2539 O O . PHE A 1 3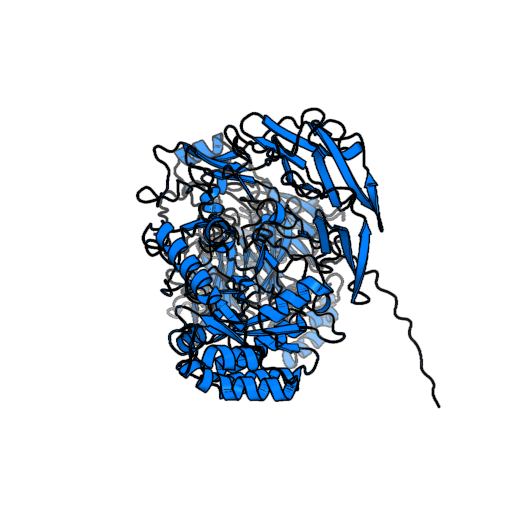22 ? 19.612 -24.795 -18.077 1.00 98.44 322 PHE A O 1
ATOM 2546 N N . LEU A 1 323 ? 19.572 -22.694 -17.242 1.00 98.31 323 LEU A N 1
ATOM 2547 C CA . LEU A 1 323 ? 20.014 -21.990 -18.445 1.00 98.31 323 LEU A CA 1
ATOM 2548 C C . LEU A 1 323 ? 21.090 -20.973 -18.067 1.00 98.31 323 LEU A C 1
ATOM 2550 O O . LEU A 1 323 ? 21.111 -20.474 -16.944 1.00 98.31 323 LEU A O 1
ATOM 2554 N N . ASN A 1 324 ? 21.976 -20.650 -19.001 1.00 97.81 324 ASN A N 1
ATOM 2555 C CA . ASN A 1 324 ? 22.754 -19.417 -18.907 1.00 97.81 324 ASN A CA 1
ATOM 2556 C C . ASN A 1 324 ? 21.939 -18.255 -19.527 1.00 97.81 324 ASN A C 1
ATOM 2558 O O . ASN A 1 324 ? 20.913 -18.478 -20.180 1.00 97.81 324 ASN A O 1
ATOM 2562 N N . MET A 1 325 ? 22.361 -17.004 -19.321 1.00 97.62 325 MET A N 1
ATOM 2563 C CA . MET A 1 325 ? 21.651 -15.840 -19.872 1.00 97.62 325 MET A CA 1
ATOM 2564 C C . MET A 1 325 ? 21.544 -15.915 -21.406 1.00 97.62 325 MET A C 1
ATOM 2566 O O . MET A 1 325 ? 20.499 -15.598 -21.969 1.00 97.62 325 MET A O 1
ATOM 2570 N N . LEU A 1 326 ? 22.591 -16.385 -22.090 1.00 97.31 326 LEU A N 1
ATOM 2571 C CA . LEU A 1 326 ? 22.630 -16.492 -23.550 1.00 97.31 326 LEU A CA 1
ATOM 2572 C C . LEU A 1 326 ? 21.550 -17.423 -24.113 1.00 97.31 326 LEU A C 1
ATOM 2574 O O . LEU A 1 326 ? 20.858 -17.085 -25.070 1.00 97.31 326 LEU A O 1
ATOM 2578 N N . GLU A 1 327 ? 21.395 -18.593 -23.507 1.00 97.88 327 GLU A N 1
ATOM 2579 C CA . GLU A 1 327 ? 20.388 -19.580 -23.885 1.00 97.88 327 GLU A CA 1
ATOM 2580 C C . GLU A 1 327 ? 18.979 -19.065 -23.600 1.00 97.88 327 GLU A C 1
ATOM 2582 O O . GLU A 1 327 ? 18.079 -19.233 -24.421 1.00 97.88 327 GLU A O 1
ATOM 2587 N N . MET A 1 328 ? 18.790 -18.400 -22.458 1.00 97.75 328 MET A N 1
ATOM 2588 C CA . MET A 1 328 ? 17.518 -17.775 -22.114 1.00 97.75 328 MET A CA 1
ATOM 2589 C C . MET A 1 328 ? 17.121 -16.701 -23.135 1.00 97.75 328 MET A C 1
ATOM 2591 O O . MET A 1 328 ? 15.995 -16.723 -23.632 1.00 97.75 328 MET A O 1
ATOM 2595 N N . HIS A 1 329 ? 18.047 -15.805 -23.490 1.00 97.94 329 HIS A N 1
ATOM 2596 C CA . HIS A 1 329 ? 17.848 -14.797 -24.533 1.00 97.94 329 HIS A CA 1
ATOM 2597 C C . HIS A 1 329 ? 17.388 -15.424 -25.856 1.00 97.94 329 HIS A C 1
ATOM 2599 O O . HIS A 1 329 ? 16.427 -14.962 -26.480 1.00 97.94 329 HIS A O 1
ATOM 2605 N N . ASP A 1 330 ? 18.066 -16.489 -26.284 1.00 98.06 330 ASP A N 1
ATOM 2606 C CA . ASP A 1 330 ? 17.788 -17.150 -27.556 1.00 98.06 330 ASP A CA 1
ATOM 2607 C C . ASP A 1 330 ? 16.442 -17.868 -27.557 1.00 98.06 330 ASP A C 1
ATOM 2609 O O . ASP A 1 330 ? 15.720 -17.806 -28.553 1.00 98.06 330 ASP A O 1
ATOM 2613 N N . LEU A 1 331 ? 16.070 -18.513 -26.450 1.00 98.44 331 LEU A N 1
ATOM 2614 C CA . LEU A 1 331 ? 14.769 -19.168 -26.310 1.00 98.44 331 LEU A CA 1
ATOM 2615 C C . LEU A 1 331 ? 13.628 -18.149 -26.307 1.00 98.44 331 LEU A C 1
ATOM 2617 O O . LEU A 1 331 ? 12.652 -18.348 -27.030 1.00 98.44 331 LEU A O 1
ATOM 2621 N N . ILE A 1 332 ? 13.775 -17.032 -25.585 1.00 98.50 332 ILE A N 1
ATOM 2622 C CA . ILE A 1 332 ? 12.810 -15.924 -25.631 1.00 98.50 332 ILE A CA 1
ATOM 2623 C C . ILE A 1 332 ? 12.662 -15.416 -27.062 1.00 98.50 332 ILE A C 1
ATOM 2625 O O . ILE A 1 332 ? 11.554 -15.384 -27.603 1.00 98.50 332 ILE A O 1
ATOM 2629 N N . THR A 1 333 ? 13.779 -15.097 -27.711 1.00 98.25 333 THR A N 1
ATOM 2630 C CA . THR A 1 333 ? 13.769 -14.565 -29.074 1.00 98.25 333 THR A CA 1
ATOM 2631 C C . THR A 1 333 ? 13.116 -15.542 -30.048 1.00 98.25 333 THR A C 1
ATOM 2633 O O . THR A 1 333 ? 12.234 -15.163 -30.815 1.00 98.25 333 THR A O 1
ATOM 2636 N N . LYS A 1 334 ? 13.491 -16.821 -29.995 1.00 98.31 334 LYS A N 1
ATOM 2637 C CA . LYS A 1 334 ? 12.991 -17.856 -30.903 1.00 98.31 334 LYS A CA 1
ATOM 2638 C C . LYS A 1 334 ? 11.516 -18.181 -30.670 1.00 98.31 334 LYS A C 1
ATOM 2640 O O . LYS A 1 334 ? 10.737 -18.188 -31.620 1.00 98.31 334 LYS A O 1
ATOM 2645 N N . ASN A 1 335 ? 11.137 -18.489 -29.433 1.00 98.00 335 ASN A N 1
ATOM 2646 C CA . ASN A 1 335 ? 9.852 -19.122 -29.137 1.00 98.00 335 ASN A CA 1
ATOM 2647 C C . ASN A 1 335 ? 8.750 -18.107 -28.822 1.00 98.00 335 ASN A C 1
ATOM 2649 O O . ASN A 1 335 ? 7.606 -18.327 -29.221 1.00 98.00 335 ASN A O 1
ATOM 2653 N N . MET A 1 336 ? 9.081 -17.000 -28.147 1.00 97.25 336 MET A N 1
ATOM 2654 C CA . MET A 1 336 ? 8.136 -15.941 -27.760 1.00 97.25 336 MET A CA 1
ATOM 2655 C C . MET A 1 336 ? 8.157 -14.765 -28.741 1.00 97.25 336 MET A C 1
ATOM 2657 O O . MET A 1 336 ? 7.097 -14.280 -29.128 1.00 97.25 336 MET A O 1
ATOM 2661 N N . LEU A 1 337 ? 9.325 -14.348 -29.229 1.00 97.94 337 LEU A N 1
ATOM 2662 C CA . LEU A 1 337 ? 9.416 -13.219 -30.164 1.00 97.94 337 LEU A CA 1
ATOM 2663 C C . LEU A 1 337 ? 9.448 -13.640 -31.643 1.00 97.94 337 LEU A C 1
ATOM 2665 O O . LEU A 1 337 ? 9.696 -12.818 -32.520 1.00 97.94 337 LEU A O 1
ATOM 2669 N N . ALA A 1 338 ? 9.203 -14.920 -31.943 1.00 97.06 338 ALA A N 1
ATOM 2670 C CA . ALA A 1 338 ? 9.164 -15.472 -33.303 1.00 97.06 338 ALA A CA 1
ATOM 2671 C C . ALA A 1 338 ? 10.412 -15.149 -34.159 1.00 97.06 338 ALA A C 1
ATOM 2673 O O . ALA A 1 338 ? 10.315 -14.989 -35.374 1.00 97.06 338 ALA A O 1
ATOM 2674 N N . GLY A 1 339 ? 11.584 -15.046 -33.527 1.00 97.00 339 GLY A N 1
ATOM 2675 C CA . GLY A 1 339 ? 12.860 -14.699 -34.158 1.00 97.00 339 GLY A CA 1
ATOM 2676 C C . GLY A 1 339 ? 13.192 -13.202 -34.183 1.00 97.00 339 GLY A C 1
ATOM 2677 O O . GLY A 1 339 ? 14.256 -12.840 -34.678 1.00 97.00 339 GLY A O 1
ATOM 2678 N N . HIS A 1 340 ? 12.332 -12.331 -33.647 1.00 97.31 340 HIS A N 1
ATOM 2679 C CA . HIS A 1 340 ? 12.533 -10.879 -33.627 1.00 97.31 340 HIS A CA 1
ATOM 2680 C C . HIS A 1 340 ? 13.029 -10.429 -32.247 1.00 97.31 340 HIS A C 1
ATOM 2682 O O . HIS A 1 340 ? 12.238 -10.260 -31.328 1.00 97.31 340 HIS A O 1
ATOM 2688 N N . GLY A 1 341 ? 14.341 -10.241 -32.074 1.00 96.50 341 GLY A N 1
ATOM 2689 C CA . GLY A 1 341 ? 14.898 -9.741 -30.809 1.00 96.50 341 GLY A CA 1
ATOM 2690 C C . GLY A 1 341 ? 14.376 -8.344 -30.447 1.00 96.50 341 GLY A C 1
ATOM 2691 O O . GLY A 1 341 ? 13.884 -7.627 -31.314 1.00 96.50 341 GLY A O 1
ATOM 2692 N N . LEU A 1 342 ? 14.523 -7.929 -29.183 1.00 97.12 342 LEU A N 1
ATOM 2693 C CA . LEU A 1 342 ? 14.223 -6.544 -28.775 1.00 97.12 342 LEU A CA 1
ATOM 2694 C C . LEU A 1 342 ? 15.114 -5.526 -29.501 1.00 97.12 342 LEU A C 1
ATOM 2696 O O . LEU A 1 342 ? 14.693 -4.400 -29.761 1.00 97.12 342 LEU A O 1
ATOM 2700 N N . ARG A 1 343 ? 16.340 -5.943 -29.842 1.00 95.88 343 ARG A N 1
ATOM 2701 C CA . ARG A 1 343 ? 17.285 -5.165 -30.638 1.00 95.88 343 ARG A CA 1
ATOM 2702 C C . ARG A 1 343 ? 17.416 -5.680 -32.064 1.00 95.88 343 ARG A C 1
ATOM 2704 O O . ARG A 1 343 ? 17.269 -6.881 -32.303 1.00 95.88 343 ARG A O 1
ATOM 2711 N N . ASP A 1 344 ? 17.665 -4.756 -32.989 1.00 94.56 344 ASP A N 1
ATOM 2712 C CA . ASP A 1 344 ? 18.074 -5.079 -34.356 1.00 94.56 344 ASP A CA 1
ATOM 2713 C C . ASP A 1 344 ? 19.559 -5.496 -34.396 1.00 94.56 344 ASP A C 1
ATOM 2715 O O . ASP A 1 344 ? 20.238 -5.569 -33.364 1.00 94.56 344 ASP A O 1
ATOM 2719 N N . GLU A 1 345 ? 20.065 -5.818 -35.587 1.00 91.62 345 GLU A N 1
ATOM 2720 C CA . GLU A 1 345 ? 21.455 -6.259 -35.783 1.00 91.62 345 GLU A CA 1
ATOM 2721 C C . GLU A 1 345 ? 22.458 -5.134 -35.455 1.00 91.62 345 GLU A C 1
ATOM 2723 O O . GLU A 1 345 ? 23.596 -5.392 -35.060 1.00 91.62 345 GLU A O 1
ATOM 2728 N N . GLU A 1 346 ? 22.013 -3.881 -35.534 1.00 93.06 346 GLU A N 1
ATOM 2729 C CA . GLU A 1 346 ? 22.760 -2.669 -35.227 1.00 93.06 346 GLU A CA 1
ATOM 2730 C C . GLU A 1 346 ? 22.627 -2.213 -33.763 1.00 93.06 346 GLU A C 1
ATOM 2732 O O . GLU A 1 346 ? 23.228 -1.197 -33.386 1.00 93.06 346 GLU A O 1
ATOM 2737 N N . GLY A 1 347 ? 21.866 -2.933 -32.933 1.00 93.38 347 GLY A N 1
ATOM 2738 C CA . GLY A 1 347 ? 21.653 -2.652 -31.515 1.00 93.38 347 GLY A CA 1
ATOM 2739 C C . GLY A 1 347 ? 20.603 -1.580 -31.195 1.00 93.38 347 GLY A C 1
ATOM 2740 O O . GLY A 1 347 ? 20.526 -1.148 -30.040 1.00 93.38 347 GLY A O 1
ATOM 2741 N N . ASN A 1 348 ? 19.806 -1.121 -32.158 1.00 94.56 348 ASN A N 1
ATOM 2742 C CA . ASN A 1 348 ? 18.701 -0.181 -31.938 1.00 94.56 348 ASN A CA 1
ATOM 2743 C C . ASN A 1 348 ? 17.419 -0.909 -31.504 1.00 94.56 348 ASN A C 1
ATOM 2745 O O . ASN A 1 348 ? 17.395 -2.128 -31.414 1.00 94.56 348 ASN A O 1
ATOM 2749 N N . ASP A 1 349 ? 16.358 -0.160 -31.187 1.00 94.56 349 ASP A N 1
ATOM 2750 C CA . ASP A 1 349 ? 15.033 -0.731 -30.891 1.00 94.56 349 ASP A CA 1
ATOM 2751 C C . ASP A 1 349 ? 14.461 -1.390 -32.156 1.00 94.56 349 ASP A C 1
ATOM 2753 O O . ASP A 1 349 ? 14.332 -0.737 -33.188 1.00 94.56 349 ASP A O 1
ATOM 2757 N N . ASN A 1 350 ? 14.114 -2.675 -32.070 1.00 96.25 350 ASN A N 1
ATOM 2758 C CA . ASN A 1 350 ? 13.630 -3.471 -33.197 1.00 96.25 350 ASN A CA 1
ATOM 2759 C C . ASN A 1 350 ? 12.107 -3.434 -33.369 1.00 96.25 350 ASN A C 1
ATOM 2761 O O . ASN A 1 350 ? 11.546 -4.337 -33.987 1.00 96.25 350 ASN A O 1
ATOM 2765 N N . GLY A 1 351 ? 11.406 -2.478 -32.762 1.00 95.69 351 GLY A N 1
ATOM 2766 C CA . GLY A 1 351 ? 9.957 -2.333 -32.899 1.00 95.69 351 GLY A CA 1
ATOM 2767 C C . GLY A 1 351 ? 9.141 -3.451 -32.242 1.00 95.69 351 GLY A C 1
ATOM 2768 O O . GLY A 1 351 ? 8.042 -3.769 -32.704 1.00 95.69 351 GLY A O 1
ATOM 2769 N N . VAL A 1 352 ? 9.686 -4.066 -31.188 1.00 97.25 352 VAL A N 1
ATOM 2770 C CA . VAL A 1 352 ? 9.027 -5.116 -30.396 1.00 97.25 352 VAL A CA 1
ATOM 2771 C C . VAL A 1 352 ? 8.534 -4.525 -29.075 1.00 97.25 352 VAL A C 1
ATOM 2773 O O . VAL A 1 352 ? 9.271 -3.793 -28.413 1.00 97.25 352 VAL A O 1
ATOM 2776 N N . ARG A 1 353 ? 7.294 -4.823 -28.678 1.00 96.50 353 ARG A N 1
ATOM 2777 C CA . ARG A 1 353 ? 6.718 -4.417 -27.383 1.00 96.50 353 ARG A CA 1
ATOM 2778 C C . ARG A 1 353 ? 6.142 -5.625 -26.659 1.00 96.50 353 ARG A C 1
ATOM 2780 O O . ARG A 1 353 ? 5.614 -6.533 -27.296 1.00 96.50 353 ARG A O 1
ATOM 2787 N N . VAL A 1 354 ? 6.268 -5.617 -25.337 1.00 96.38 354 VAL A N 1
ATOM 2788 C CA . VAL A 1 354 ? 5.761 -6.663 -24.444 1.00 96.38 354 VAL A CA 1
ATOM 2789 C C . VAL A 1 354 ? 4.772 -6.004 -23.491 1.00 96.38 354 VAL A C 1
ATOM 2791 O O . VAL A 1 354 ? 5.137 -5.087 -22.754 1.00 96.38 354 VAL A O 1
ATOM 2794 N N . LEU A 1 355 ? 3.513 -6.407 -23.585 1.00 94.44 355 LEU A N 1
ATOM 2795 C CA . LEU A 1 355 ? 2.377 -5.818 -22.880 1.00 94.44 355 LEU A CA 1
ATOM 2796 C C . LEU A 1 355 ? 1.223 -6.822 -22.887 1.00 94.44 355 LEU A C 1
ATOM 2798 O O . LEU A 1 355 ? 1.155 -7.636 -23.796 1.00 94.44 355 LEU A O 1
ATOM 2802 N N . ASP A 1 356 ? 0.338 -6.763 -21.902 1.00 93.62 356 ASP A N 1
ATOM 2803 C CA . ASP A 1 356 ? -0.901 -7.552 -21.869 1.00 93.62 356 ASP A CA 1
ATOM 2804 C C . ASP A 1 356 ? -1.947 -6.867 -22.767 1.00 93.62 356 ASP A C 1
ATOM 2806 O O . ASP A 1 356 ? -2.358 -5.740 -22.479 1.00 93.62 356 ASP A O 1
ATOM 2810 N N . LEU A 1 357 ? -2.282 -7.478 -23.909 1.00 92.12 357 LEU A N 1
ATOM 2811 C CA . LEU A 1 357 ? -3.152 -6.875 -24.926 1.00 92.12 357 LEU A CA 1
ATOM 2812 C C . LEU A 1 357 ? -4.628 -7.244 -24.738 1.00 92.12 357 LEU A C 1
ATOM 2814 O O . LEU A 1 357 ? -5.494 -6.508 -25.217 1.00 92.12 357 LEU A O 1
ATOM 2818 N N . ASP A 1 358 ? -4.934 -8.389 -24.125 1.00 90.19 358 ASP A N 1
ATOM 2819 C CA . ASP A 1 358 ? -6.306 -8.893 -23.976 1.00 90.19 358 ASP A CA 1
ATOM 2820 C C . ASP A 1 358 ? -6.829 -8.912 -22.526 1.00 90.19 358 ASP A C 1
ATOM 2822 O O . ASP A 1 358 ? -8.031 -9.160 -22.303 1.00 90.19 358 ASP A O 1
ATOM 2826 N N . LEU A 1 359 ? -5.968 -8.496 -21.590 1.00 88.50 359 LEU A N 1
ATOM 2827 C CA . LEU A 1 359 ? -6.201 -8.334 -20.157 1.00 88.50 359 LEU A CA 1
ATOM 2828 C C . LEU A 1 359 ? -6.426 -9.672 -19.446 1.00 88.50 359 LEU A C 1
ATOM 2830 O O . LEU A 1 359 ? -7.267 -9.772 -18.545 1.00 88.50 359 LEU A O 1
ATOM 2834 N N . ASP A 1 360 ? -5.712 -10.716 -19.865 1.00 90.69 360 ASP A N 1
ATOM 2835 C CA . ASP A 1 360 ? -5.764 -12.038 -19.237 1.00 90.69 360 ASP A CA 1
ATOM 2836 C C . ASP A 1 360 ? -4.766 -12.206 -18.069 1.00 90.69 360 ASP A C 1
ATOM 2838 O O . ASP A 1 360 ? -4.783 -13.228 -17.368 1.00 90.69 360 ASP A O 1
ATOM 2842 N N . GLY A 1 361 ? -3.939 -11.186 -17.810 1.00 92.50 361 GLY A N 1
ATOM 2843 C CA . GLY A 1 361 ? -2.919 -11.177 -16.766 1.00 92.50 361 GLY A CA 1
ATOM 2844 C C . GLY A 1 361 ? -1.593 -11.816 -17.186 1.00 92.50 361 GLY A C 1
ATOM 2845 O O . GLY A 1 361 ? -0.731 -12.038 -16.324 1.00 92.50 361 GLY A O 1
ATOM 2846 N N . TYR A 1 362 ? -1.399 -12.109 -18.473 1.00 96.06 362 TYR A N 1
ATOM 2847 C CA . TYR A 1 362 ? -0.158 -12.604 -19.058 1.00 96.06 362 TYR A CA 1
ATOM 2848 C C . TYR A 1 362 ? 0.392 -11.637 -20.111 1.00 96.06 362 TYR A C 1
ATOM 2850 O O . TYR A 1 362 ? -0.303 -10.823 -20.699 1.00 96.06 362 TYR A O 1
ATOM 2858 N N . MET A 1 363 ? 1.708 -11.681 -20.313 1.00 96.81 363 MET A N 1
ATOM 2859 C CA . MET A 1 363 ? 2.371 -10.787 -21.263 1.00 96.81 363 MET A CA 1
ATOM 2860 C C . MET A 1 363 ? 2.203 -11.263 -22.711 1.00 96.81 363 MET A C 1
ATOM 2862 O O . MET A 1 363 ? 2.644 -12.362 -23.047 1.00 96.81 363 MET A O 1
ATOM 2866 N N . ASP A 1 364 ? 1.706 -10.400 -23.591 1.00 96.81 364 ASP A N 1
ATOM 2867 C CA . ASP A 1 364 ? 1.672 -10.614 -25.037 1.00 96.81 364 ASP A CA 1
ATOM 2868 C C . ASP A 1 364 ? 2.840 -9.927 -25.747 1.00 96.81 364 ASP A C 1
ATOM 2870 O O . ASP A 1 364 ? 3.646 -9.201 -25.153 1.00 96.81 364 ASP A O 1
ATOM 2874 N N . VAL A 1 365 ? 2.959 -10.175 -27.054 1.00 97.62 365 VAL A N 1
ATOM 2875 C CA . VAL A 1 365 ? 4.038 -9.616 -27.872 1.00 97.62 365 VAL A CA 1
ATOM 2876 C C . VAL A 1 365 ? 3.474 -8.897 -29.078 1.00 97.62 365 VAL A C 1
ATOM 2878 O O . VAL A 1 365 ? 2.785 -9.493 -29.898 1.00 97.62 365 VAL A O 1
ATOM 2881 N N . LEU A 1 366 ? 3.864 -7.643 -29.260 1.00 97.19 366 LEU A N 1
ATOM 2882 C CA . LEU A 1 366 ? 3.707 -6.921 -30.513 1.00 97.19 366 LEU A CA 1
ATOM 2883 C C . LEU A 1 366 ? 5.046 -6.878 -31.255 1.00 97.19 366 LEU A C 1
ATOM 2885 O O . LEU A 1 366 ? 6.055 -6.457 -30.697 1.00 97.19 366 LEU A O 1
ATOM 2889 N N . ILE A 1 367 ? 5.044 -7.277 -32.525 1.00 97.75 367 ILE A N 1
ATOM 2890 C CA . ILE A 1 367 ? 6.187 -7.226 -33.440 1.00 97.75 367 ILE A CA 1
ATOM 2891 C C . ILE A 1 367 ? 5.759 -6.381 -34.639 1.00 97.75 367 ILE A C 1
ATOM 2893 O O . ILE A 1 367 ? 5.015 -6.853 -35.500 1.00 97.75 367 ILE A O 1
ATOM 2897 N N . ALA A 1 368 ? 6.210 -5.131 -34.691 1.00 95.88 368 ALA A N 1
ATOM 2898 C CA . ALA A 1 368 ? 5.807 -4.175 -35.719 1.00 95.88 368 ALA A CA 1
ATOM 2899 C C . ALA A 1 368 ? 7.033 -3.529 -36.379 1.00 95.88 368 ALA A C 1
ATOM 2901 O O . ALA A 1 368 ? 7.177 -2.314 -36.424 1.00 95.88 368 ALA A O 1
ATOM 2902 N N . ASN A 1 369 ? 7.941 -4.353 -36.888 1.00 95.19 369 ASN A N 1
ATOM 2903 C CA . ASN A 1 369 ? 9.165 -3.900 -37.542 1.00 95.19 369 ASN A CA 1
ATOM 2904 C C . ASN A 1 369 ? 9.131 -4.122 -39.054 1.00 95.19 369 ASN A C 1
ATOM 2906 O O . ASN A 1 369 ? 8.136 -4.584 -39.610 1.00 95.19 369 ASN A O 1
ATOM 2910 N N . SER A 1 370 ? 10.218 -3.786 -39.749 1.00 90.31 370 SER A N 1
ATOM 2911 C CA . SER A 1 370 ? 10.273 -3.883 -41.215 1.00 90.31 370 SER A CA 1
ATOM 2912 C C . SER A 1 370 ? 10.093 -5.312 -41.746 1.00 90.31 370 SER A C 1
ATOM 2914 O O . SER A 1 370 ? 9.678 -5.489 -42.890 1.00 90.31 370 SER A O 1
ATOM 2916 N N . LYS A 1 371 ? 10.376 -6.336 -40.925 1.00 93.88 371 LYS A N 1
ATOM 2917 C CA . LYS A 1 371 ? 10.287 -7.757 -41.295 1.00 93.88 371 LYS A CA 1
ATOM 2918 C C . LYS A 1 371 ? 8.936 -8.387 -40.925 1.00 93.88 371 LYS A C 1
ATOM 2920 O O . LYS A 1 371 ? 8.554 -9.375 -41.547 1.00 93.88 371 LYS A O 1
ATOM 2925 N N . ALA A 1 372 ? 8.213 -7.858 -39.934 1.00 95.81 372 ALA A N 1
ATOM 2926 C CA . ALA A 1 372 ? 6.924 -8.401 -39.502 1.00 95.81 372 ALA A CA 1
ATOM 2927 C C . ALA A 1 372 ? 6.006 -7.342 -38.878 1.00 95.81 372 ALA A C 1
ATOM 2929 O O . ALA A 1 372 ? 6.459 -6.459 -38.157 1.00 95.81 372 ALA A O 1
ATOM 2930 N N . ARG A 1 373 ? 4.696 -7.495 -39.108 1.00 95.75 373 ARG A N 1
ATOM 2931 C CA . ARG A 1 373 ? 3.628 -6.702 -38.483 1.00 95.75 373 ARG A CA 1
ATOM 2932 C C . ARG A 1 373 ? 2.547 -7.622 -37.927 1.00 95.75 373 ARG A C 1
ATOM 2934 O O . ARG A 1 373 ? 1.571 -7.947 -38.603 1.00 95.75 373 ARG A O 1
ATOM 2941 N N . LYS A 1 374 ? 2.762 -8.110 -36.711 1.00 96.50 374 LYS A N 1
ATOM 2942 C CA . LYS A 1 374 ? 1.863 -9.037 -36.019 1.00 96.50 374 LYS A CA 1
ATOM 2943 C C . LYS A 1 374 ? 1.935 -8.850 -34.512 1.00 96.50 374 LYS A C 1
ATOM 2945 O O . LYS A 1 374 ? 2.980 -8.478 -33.991 1.00 96.50 374 LYS A O 1
ATOM 2950 N N . CYS A 1 375 ? 0.862 -9.181 -33.812 1.00 95.81 375 CYS A N 1
ATOM 2951 C CA . CYS A 1 375 ? 0.930 -9.510 -32.398 1.00 95.81 375 CYS A CA 1
ATOM 2952 C C . CYS A 1 375 ? 0.807 -11.022 -32.188 1.00 95.81 375 CYS A C 1
ATOM 2954 O O . CYS A 1 375 ? 0.336 -11.766 -33.054 1.00 95.81 375 CYS A O 1
ATOM 2956 N N . ARG A 1 376 ? 1.288 -11.481 -31.040 1.00 97.19 376 ARG A N 1
ATOM 2957 C CA . ARG A 1 376 ? 1.156 -12.845 -30.551 1.00 97.19 376 ARG A CA 1
ATOM 2958 C C . ARG A 1 376 ? 0.467 -12.755 -29.200 1.00 97.19 376 ARG A C 1
ATOM 2960 O O . ARG A 1 376 ? 1.028 -12.136 -28.304 1.00 97.19 376 ARG A O 1
ATOM 2967 N N . ILE A 1 377 ? -0.716 -13.351 -29.106 1.00 96.38 377 ILE A N 1
ATOM 2968 C CA . ILE A 1 377 ? -1.525 -13.418 -27.888 1.00 96.38 377 ILE A CA 1
ATOM 2969 C C . ILE A 1 377 ? -1.290 -14.770 -27.222 1.00 96.38 377 ILE A C 1
ATOM 2971 O O . ILE A 1 377 ? -1.331 -15.806 -27.904 1.00 96.38 377 ILE A O 1
ATOM 2975 N N . TRP A 1 378 ? -0.983 -14.769 -25.932 1.00 96.50 378 TRP A N 1
ATOM 2976 C CA . TRP A 1 378 ? -0.755 -15.986 -25.168 1.00 96.50 378 TRP A CA 1
ATOM 2977 C C . TRP A 1 378 ? -2.076 -16.598 -24.704 1.00 96.50 378 TRP A C 1
ATOM 2979 O O . TRP A 1 378 ? -2.954 -15.915 -24.208 1.00 96.50 378 TRP A O 1
ATOM 2989 N N . ASN A 1 379 ? -2.218 -17.918 -24.835 1.00 94.50 379 ASN A N 1
ATOM 2990 C CA . ASN A 1 379 ? -3.326 -18.652 -24.236 1.00 94.50 379 ASN A CA 1
ATOM 2991 C C . ASN A 1 379 ? -2.807 -19.497 -23.061 1.00 94.50 379 ASN A C 1
ATOM 2993 O O . ASN A 1 379 ? -2.183 -20.548 -23.278 1.00 94.50 379 ASN A O 1
ATOM 2997 N N . PRO A 1 380 ? -3.081 -19.110 -21.802 1.00 91.88 380 PRO A N 1
ATOM 2998 C CA . PRO A 1 380 ? -2.606 -19.854 -20.641 1.00 91.88 380 PRO A CA 1
ATOM 2999 C C . PRO A 1 380 ? -3.267 -21.234 -20.494 1.00 91.88 380 PRO A C 1
ATOM 3001 O O . PRO A 1 380 ? -2.679 -22.122 -19.871 1.00 91.88 380 PRO A O 1
ATOM 3004 N N . GLY A 1 381 ? -4.457 -21.445 -21.073 1.00 89.81 381 GLY A N 1
ATOM 3005 C CA . GLY A 1 381 ? -5.228 -22.685 -20.946 1.00 89.81 381 GLY A CA 1
ATOM 3006 C C . GLY A 1 381 ? -4.593 -23.890 -21.647 1.00 89.81 381 GLY A C 1
ATOM 3007 O O . GLY A 1 381 ? -4.635 -25.002 -21.117 1.00 89.81 381 GLY A O 1
ATOM 3008 N N . ASP A 1 382 ? -3.970 -23.679 -22.807 1.00 90.81 382 ASP A N 1
ATOM 3009 C CA . ASP A 1 382 ? -3.274 -24.724 -23.573 1.00 90.81 382 ASP A CA 1
ATOM 3010 C C . ASP A 1 382 ? -1.766 -24.470 -23.749 1.00 90.81 382 ASP A C 1
ATOM 3012 O O . ASP A 1 382 ? -1.058 -25.333 -24.274 1.00 90.81 382 ASP A O 1
ATOM 3016 N N . SER A 1 383 ? -1.262 -23.348 -23.220 1.00 92.88 383 SER A N 1
ATOM 3017 C CA . SER A 1 383 ? 0.135 -22.917 -23.327 1.00 92.88 383 SER A CA 1
ATOM 3018 C C . SER A 1 383 ? 0.586 -22.739 -24.779 1.00 92.88 383 SER A C 1
ATOM 3020 O O . SER A 1 383 ? 1.591 -23.318 -25.206 1.00 92.88 383 SER A O 1
ATOM 3022 N N . SER A 1 384 ? -0.172 -21.953 -25.546 1.00 94.81 384 SER A N 1
ATOM 3023 C CA . SER A 1 384 ? 0.094 -21.693 -26.960 1.00 94.81 384 SER A CA 1
ATOM 3024 C C . SER A 1 384 ? 0.037 -20.207 -27.319 1.00 94.81 384 SER A C 1
ATOM 3026 O O . SER A 1 384 ? -0.545 -19.393 -26.609 1.00 94.81 384 SER A O 1
ATOM 3028 N N . TRP A 1 385 ? 0.665 -19.860 -28.444 1.00 96.44 385 TRP A N 1
ATOM 3029 C CA . TRP A 1 385 ? 0.629 -18.515 -29.013 1.00 96.44 385 TRP A CA 1
ATOM 3030 C C . TRP A 1 385 ? -0.317 -18.469 -30.205 1.00 96.44 385 TRP A C 1
ATOM 3032 O O . TRP A 1 385 ? -0.179 -19.265 -31.139 1.00 96.44 385 TRP A O 1
ATOM 3042 N N . LYS A 1 386 ? -1.195 -17.473 -30.222 1.00 95.44 386 LYS A N 1
ATOM 3043 C CA . LYS A 1 386 ? -2.022 -17.125 -31.374 1.00 95.44 386 LYS A CA 1
ATOM 3044 C C . LYS A 1 386 ? -1.456 -15.893 -32.063 1.00 95.44 386 LYS A C 1
ATOM 3046 O O . LYS A 1 386 ? -1.275 -14.865 -31.425 1.00 95.44 386 LYS A O 1
ATOM 3051 N N . GLU A 1 387 ? -1.187 -15.978 -33.361 1.00 96.44 387 GLU A N 1
ATOM 3052 C CA . GLU A 1 387 ? -0.700 -14.827 -34.128 1.00 96.44 387 GLU A CA 1
ATOM 3053 C C . GLU A 1 387 ? -1.854 -14.075 -34.793 1.00 96.44 387 GLU A C 1
ATOM 3055 O O . GLU A 1 387 ? -2.735 -14.687 -35.400 1.00 96.44 387 GLU A O 1
ATOM 3060 N N . ILE A 1 388 ? -1.823 -12.747 -34.703 1.00 95.50 388 ILE A N 1
ATOM 3061 C CA . ILE A 1 388 ? -2.815 -11.844 -35.291 1.00 95.50 388 ILE A CA 1
ATOM 3062 C C . ILE A 1 388 ? -2.065 -10.750 -36.073 1.00 95.50 388 ILE A C 1
ATOM 3064 O O . ILE A 1 388 ? -1.108 -10.181 -35.545 1.00 95.50 388 ILE A O 1
ATOM 3068 N N . PRO A 1 389 ? -2.449 -10.424 -37.321 1.00 95.88 389 PRO A N 1
ATOM 3069 C CA . PRO A 1 389 ? -1.839 -9.320 -38.064 1.00 95.88 389 PRO A CA 1
ATOM 3070 C C . PRO A 1 389 ? -2.029 -7.970 -37.361 1.00 95.88 389 PRO A C 1
ATOM 3072 O O . PRO A 1 389 ? -3.128 -7.664 -36.901 1.00 95.88 389 PRO A O 1
ATOM 3075 N N . PHE A 1 390 ? -0.982 -7.143 -37.331 1.00 95.81 390 PHE A N 1
ATOM 3076 C CA . PHE A 1 390 ? -1.039 -5.771 -36.820 1.00 95.81 390 PHE A CA 1
ATOM 3077 C C . PHE A 1 390 ? -0.982 -4.777 -37.998 1.00 95.81 390 PHE A C 1
ATOM 3079 O O . PHE A 1 390 ? -0.197 -4.987 -38.925 1.00 95.81 390 PHE A O 1
ATOM 3086 N N . PRO A 1 391 ? -1.810 -3.719 -38.028 1.00 93.88 391 PRO A N 1
ATOM 3087 C CA . PRO A 1 391 ? -1.962 -2.881 -39.221 1.00 93.88 391 PRO A CA 1
ATOM 3088 C C . PRO A 1 391 ? -0.816 -1.880 -39.440 1.00 93.88 391 PRO A C 1
ATOM 3090 O O . PRO A 1 391 ? -0.525 -1.531 -40.586 1.00 93.88 391 PRO A O 1
ATOM 3093 N N . ALA A 1 392 ? -0.130 -1.454 -38.378 1.00 92.19 392 ALA A N 1
ATOM 3094 C CA . ALA A 1 392 ? 0.846 -0.366 -38.423 1.00 92.19 392 ALA A CA 1
ATOM 3095 C C . ALA A 1 392 ? 2.296 -0.836 -38.197 1.00 92.19 392 ALA A C 1
ATOM 3097 O O . ALA A 1 392 ? 2.550 -1.947 -37.733 1.00 92.19 392 ALA A O 1
ATOM 3098 N N . ALA A 1 393 ? 3.265 0.005 -38.557 1.00 91.50 393 ALA A N 1
ATOM 3099 C CA . ALA A 1 393 ? 4.658 -0.169 -38.146 1.00 91.50 393 ALA A CA 1
ATOM 3100 C C . ALA A 1 393 ? 4.895 0.526 -36.796 1.00 91.50 393 ALA A C 1
ATOM 3102 O O . ALA A 1 393 ? 4.190 1.469 -36.445 1.00 91.50 393 ALA A O 1
ATOM 3103 N N . MET A 1 394 ? 5.888 0.073 -36.037 1.00 91.62 394 MET A N 1
ATOM 3104 C CA . MET A 1 394 ? 6.325 0.739 -34.817 1.00 91.62 394 MET A CA 1
ATOM 3105 C C . MET A 1 394 ? 7.113 1.996 -35.176 1.00 91.62 394 MET A C 1
ATOM 3107 O O . MET A 1 394 ? 8.011 1.961 -36.015 1.00 91.62 394 MET A O 1
ATOM 3111 N N . HIS A 1 395 ? 6.815 3.089 -34.488 1.00 85.06 395 HIS A N 1
ATOM 3112 C CA . HIS A 1 395 ? 7.564 4.338 -34.548 1.00 85.06 395 HIS A CA 1
ATOM 3113 C C . HIS A 1 395 ? 7.442 5.061 -33.193 1.00 85.06 395 HIS A C 1
ATOM 3115 O O . HIS A 1 395 ? 6.608 4.669 -32.368 1.00 85.06 395 HIS A O 1
ATOM 3121 N N . PRO A 1 396 ? 8.237 6.116 -32.929 1.00 81.19 396 PRO A N 1
ATOM 3122 C CA . PRO A 1 396 ? 8.253 6.790 -31.626 1.00 81.19 396 PRO A CA 1
ATOM 3123 C C . PRO A 1 396 ? 6.913 7.384 -31.168 1.00 81.19 396 PRO A C 1
ATOM 3125 O O . PRO A 1 396 ? 6.745 7.625 -29.976 1.00 81.19 396 PRO A O 1
ATOM 3128 N N . GLY A 1 397 ? 5.962 7.600 -32.081 1.00 87.69 397 GLY A N 1
ATOM 3129 C CA . GLY A 1 397 ? 4.617 8.114 -31.799 1.00 87.69 397 GLY A CA 1
ATOM 3130 C C . GLY A 1 397 ? 3.537 7.046 -31.601 1.00 87.69 397 GLY A C 1
ATOM 3131 O O . GLY A 1 397 ? 2.382 7.409 -31.409 1.00 87.69 397 GLY A O 1
ATOM 3132 N N . MET A 1 398 ? 3.859 5.751 -31.667 1.00 93.38 398 MET A N 1
ATOM 3133 C CA . MET A 1 398 ? 2.878 4.694 -31.396 1.00 93.38 398 MET A CA 1
ATOM 3134 C C . MET A 1 398 ? 2.508 4.692 -29.909 1.00 93.38 398 MET A C 1
ATOM 3136 O O . MET A 1 398 ? 3.389 4.592 -29.051 1.00 93.38 398 MET A O 1
ATOM 3140 N N . ARG A 1 399 ? 1.218 4.798 -29.595 1.00 94.50 399 ARG A N 1
ATOM 3141 C CA . ARG A 1 399 ? 0.692 4.829 -28.223 1.00 94.50 399 ARG A CA 1
ATOM 3142 C C . ARG A 1 399 ? -0.370 3.759 -28.030 1.00 94.50 399 ARG A C 1
ATOM 3144 O O . ARG A 1 399 ? -1.041 3.371 -28.984 1.00 94.50 399 ARG A O 1
ATOM 3151 N N . PHE A 1 400 ? -0.516 3.310 -26.790 1.00 94.50 400 PHE A N 1
ATOM 3152 C CA . PHE A 1 400 ? -1.511 2.322 -26.386 1.00 94.50 400 PHE A CA 1
ATOM 3153 C C . PHE A 1 400 ? -2.373 2.906 -25.276 1.00 94.50 400 PHE A C 1
ATOM 3155 O O . PHE A 1 400 ? -1.861 3.620 -24.419 1.00 94.50 400 PHE A O 1
ATOM 3162 N N . GLY A 1 401 ? -3.664 2.608 -25.312 1.00 93.81 401 GLY A N 1
ATOM 3163 C CA . GLY A 1 401 ? -4.624 3.007 -24.289 1.00 93.81 401 GLY A CA 1
ATOM 3164 C C . GLY A 1 401 ? -5.715 1.955 -24.132 1.00 93.81 401 GLY A C 1
ATOM 3165 O O . GLY A 1 401 ? -5.748 0.962 -24.870 1.00 93.81 401 GLY A O 1
ATOM 3166 N N . PHE A 1 402 ? -6.594 2.153 -23.156 1.00 92.38 402 PHE A N 1
ATOM 3167 C CA . PHE A 1 402 ? -7.692 1.241 -22.861 1.00 92.38 402 PHE A CA 1
ATOM 3168 C C . PHE A 1 402 ? -9.014 1.975 -22.609 1.00 92.38 402 PHE A C 1
ATOM 3170 O O . PHE A 1 402 ? -9.056 3.174 -22.348 1.00 92.38 402 PHE A O 1
ATOM 3177 N N . ASP A 1 403 ? -10.090 1.210 -22.755 1.00 90.81 403 ASP A N 1
ATOM 3178 C CA . ASP A 1 403 ? -11.479 1.568 -22.462 1.00 90.81 403 ASP A CA 1
ATOM 3179 C C . ASP A 1 403 ? -12.166 0.245 -22.124 1.00 90.81 403 ASP A C 1
ATOM 3181 O O . ASP A 1 403 ? -12.429 -0.569 -23.021 1.00 90.81 403 ASP A O 1
ATOM 3185 N N . ASP A 1 404 ? -12.366 -0.007 -20.834 1.00 85.25 404 ASP A N 1
ATOM 3186 C CA . ASP A 1 404 ? -12.876 -1.281 -20.330 1.00 85.25 404 ASP A CA 1
ATOM 3187 C C . ASP A 1 404 ? -14.325 -1.551 -20.749 1.00 85.25 404 ASP A C 1
ATOM 3189 O O . ASP A 1 404 ? -14.723 -2.715 -20.873 1.00 85.25 404 ASP A O 1
ATOM 3193 N N . GLU A 1 405 ? -15.107 -0.505 -21.028 1.00 80.81 405 GLU A N 1
ATOM 3194 C CA . GLU A 1 405 ? -16.485 -0.655 -21.485 1.00 80.81 405 GLU A CA 1
ATOM 3195 C C . GLU A 1 405 ? -16.542 -1.110 -22.942 1.00 80.81 405 GLU A C 1
ATOM 3197 O O . GLU A 1 405 ? -17.328 -1.998 -23.295 1.00 80.81 405 GLU A O 1
ATOM 3202 N N . ASN A 1 406 ? -15.728 -0.493 -23.805 1.00 82.25 406 ASN A N 1
ATOM 3203 C CA . ASN A 1 406 ? -15.906 -0.634 -25.243 1.00 82.25 406 ASN A CA 1
ATOM 3204 C C . ASN A 1 406 ? -14.791 -1.400 -25.930 1.00 82.25 406 ASN A C 1
ATOM 3206 O O . ASN A 1 406 ? -15.133 -2.243 -26.754 1.00 82.25 406 ASN A O 1
ATOM 3210 N N . PHE A 1 407 ? -13.504 -1.126 -25.686 1.00 79.88 407 PHE A N 1
ATOM 3211 C CA . PHE A 1 407 ? -12.395 -1.568 -26.556 1.00 79.88 407 PHE A CA 1
ATOM 3212 C C . PHE A 1 407 ? -11.410 -2.547 -25.905 1.00 79.88 407 PHE A C 1
ATOM 3214 O O . PHE A 1 407 ? -10.768 -3.299 -26.638 1.00 79.88 407 PHE A O 1
ATOM 3221 N N . LYS A 1 408 ? -11.318 -2.577 -24.570 1.00 84.88 408 LYS A N 1
ATOM 3222 C CA . LYS A 1 408 ? -10.244 -3.171 -23.750 1.00 84.88 408 LYS A CA 1
ATOM 3223 C C . LYS A 1 408 ? -8.846 -2.621 -24.025 1.00 84.88 408 LYS A C 1
ATOM 3225 O O . LYS A 1 408 ? -8.180 -2.176 -23.108 1.00 84.88 408 LYS A O 1
ATOM 3230 N N . THR A 1 409 ? -8.362 -2.669 -25.262 1.00 91.75 409 THR A N 1
ATOM 3231 C CA . THR A 1 409 ? -7.054 -2.125 -25.651 1.00 91.75 409 THR A CA 1
ATOM 3232 C C . THR A 1 409 ? -7.118 -1.584 -27.070 1.00 91.75 409 THR A C 1
ATOM 3234 O O . THR A 1 409 ? -7.675 -2.213 -27.978 1.00 91.75 409 THR A O 1
ATOM 3237 N N . PHE A 1 410 ? -6.529 -0.410 -27.265 1.00 94.69 410 PHE A N 1
ATOM 3238 C CA . PHE A 1 410 ? -6.384 0.228 -28.563 1.00 94.69 410 PHE A CA 1
ATOM 3239 C C . PHE A 1 410 ? -4.964 0.755 -28.776 1.00 94.69 410 PHE A C 1
ATOM 3241 O O . PHE A 1 410 ? -4.232 1.044 -27.831 1.00 94.69 410 PHE A O 1
ATOM 3248 N N . ALA A 1 411 ? -4.587 0.880 -30.044 1.00 95.62 411 ALA A N 1
ATOM 3249 C CA . ALA A 1 411 ? -3.348 1.493 -30.495 1.00 95.62 411 ALA A CA 1
ATOM 3250 C C . ALA A 1 411 ? -3.677 2.760 -31.288 1.00 95.62 411 ALA A C 1
ATOM 3252 O O . ALA A 1 411 ? -4.648 2.774 -32.048 1.00 95.62 411 ALA A O 1
ATOM 3253 N N . PHE A 1 412 ? -2.861 3.797 -31.136 1.00 96.00 412 PHE A N 1
ATOM 3254 C CA . PHE A 1 412 ? -3.029 5.092 -31.788 1.00 96.00 412 PHE A CA 1
ATOM 3255 C C . PHE A 1 412 ? -1.693 5.584 -32.329 1.00 96.00 412 PHE A C 1
ATOM 3257 O O . PHE A 1 412 ? -0.672 5.508 -31.637 1.00 96.00 412 PHE A O 1
ATOM 3264 N N . HIS A 1 413 ? -1.704 6.153 -33.530 1.00 94.19 413 HIS A N 1
ATOM 3265 C CA . HIS A 1 413 ? -0.586 6.947 -34.002 1.00 94.19 413 HIS A CA 1
ATOM 3266 C C . HIS A 1 413 ? -0.964 7.998 -35.044 1.00 94.19 413 HIS A C 1
ATOM 3268 O O . HIS A 1 413 ? -1.957 7.858 -35.751 1.00 94.19 413 HIS A O 1
ATOM 3274 N N . THR A 1 414 ? -0.102 9.000 -35.194 1.00 94.69 414 THR A N 1
ATOM 3275 C CA . THR A 1 414 ? -0.143 9.965 -36.298 1.00 94.69 414 THR A CA 1
ATOM 3276 C C . THR A 1 414 ? 0.921 9.622 -37.335 1.00 94.69 414 THR A C 1
ATOM 3278 O O . THR A 1 414 ? 2.056 9.300 -36.971 1.00 94.69 414 THR A O 1
ATOM 3281 N N . ASP A 1 415 ? 0.569 9.622 -38.617 1.00 91.31 415 ASP A N 1
ATOM 3282 C CA . ASP A 1 415 ? 1.518 9.376 -39.709 1.00 91.31 415 ASP A CA 1
ATOM 3283 C C . ASP A 1 415 ? 2.330 10.632 -40.093 1.00 91.31 415 ASP A C 1
ATOM 3285 O O . ASP A 1 415 ? 2.290 11.649 -39.400 1.00 91.31 415 ASP A O 1
ATOM 3289 N N . GLU A 1 416 ? 3.148 10.537 -41.145 1.00 87.31 416 GLU A N 1
ATOM 3290 C CA . GLU A 1 416 ? 3.993 11.642 -41.629 1.00 87.31 416 GLU A CA 1
ATOM 3291 C C . GLU A 1 416 ? 3.195 12.756 -42.328 1.00 87.31 416 GLU A C 1
ATOM 3293 O O . GLU A 1 416 ? 3.686 13.879 -42.438 1.00 87.31 416 GLU A O 1
ATOM 3298 N N . GLU A 1 417 ? 1.968 12.469 -42.775 1.00 88.44 417 GLU A N 1
ATOM 3299 C CA . GLU A 1 417 ? 1.056 13.441 -43.390 1.00 88.44 417 GLU A CA 1
ATOM 3300 C C . GLU A 1 417 ? 0.235 14.200 -42.330 1.00 88.44 417 GLU A C 1
ATOM 3302 O O . GLU A 1 417 ? -0.451 15.174 -42.647 1.00 88.44 417 GLU A O 1
ATOM 3307 N N . GLY A 1 418 ? 0.354 13.803 -41.058 1.00 88.50 418 GLY A N 1
ATOM 3308 C CA . GLY A 1 418 ? -0.379 14.382 -39.937 1.00 88.50 418 GLY A CA 1
ATOM 3309 C C . GLY A 1 418 ? -1.754 13.750 -39.722 1.00 88.50 418 GLY A C 1
ATOM 3310 O O . GLY A 1 418 ? -2.550 14.293 -38.956 1.00 88.50 418 GLY A O 1
ATOM 3311 N N . GLU A 1 419 ? -2.056 12.620 -40.369 1.00 93.12 419 GLU A N 1
ATOM 3312 C CA . GLU A 1 419 ? -3.321 11.917 -40.182 1.00 93.12 419 GLU A CA 1
ATOM 3313 C C . GLU A 1 419 ? -3.263 10.976 -38.974 1.00 93.12 419 GLU A C 1
ATOM 3315 O O . GLU A 1 419 ? -2.313 10.211 -38.780 1.00 93.12 419 GLU A O 1
ATOM 3320 N N . ASN A 1 420 ? -4.317 11.018 -38.158 1.00 96.00 420 ASN A N 1
ATOM 3321 C CA . ASN A 1 420 ? -4.474 10.151 -36.997 1.00 96.00 420 ASN A CA 1
ATOM 3322 C C . ASN A 1 420 ? -5.109 8.816 -37.386 1.00 96.00 420 ASN A C 1
ATOM 3324 O O . ASN A 1 420 ? -6.169 8.772 -38.015 1.00 96.00 420 ASN A O 1
ATOM 3328 N N . HIS A 1 421 ? -4.508 7.726 -36.917 1.00 95.75 421 HIS A N 1
ATOM 3329 C CA . HIS A 1 421 ? -4.978 6.361 -37.114 1.00 95.75 421 HIS A CA 1
ATOM 3330 C C . HIS A 1 421 ? -5.081 5.634 -35.779 1.00 95.75 421 HIS A C 1
ATOM 3332 O O . HIS A 1 421 ? -4.184 5.712 -34.939 1.00 95.75 421 HIS A O 1
ATOM 3338 N N . ALA A 1 422 ? -6.172 4.895 -35.594 1.00 96.56 422 ALA A N 1
ATOM 3339 C CA . ALA A 1 422 ? -6.412 4.134 -34.381 1.00 96.56 422 ALA A CA 1
ATOM 3340 C C . ALA A 1 422 ? -7.091 2.797 -34.675 1.00 96.56 422 ALA A C 1
ATOM 3342 O O . ALA A 1 422 ? -7.928 2.686 -35.580 1.00 96.56 422 ALA A O 1
ATOM 3343 N N . TRP A 1 423 ? -6.741 1.786 -33.882 1.00 96.25 423 TRP A N 1
ATOM 3344 C CA . TRP A 1 423 ? -7.298 0.442 -33.985 1.00 96.25 423 TRP A CA 1
ATOM 3345 C C . TRP A 1 423 ? -7.565 -0.141 -32.606 1.00 96.25 423 TRP A C 1
ATOM 3347 O O . TRP A 1 423 ? -6.748 0.026 -31.706 1.00 96.25 423 TRP A O 1
ATOM 3357 N N . SER A 1 424 ? -8.656 -0.888 -32.463 1.00 94.62 424 SER A N 1
ATOM 3358 C CA . SER A 1 424 ? -8.942 -1.681 -31.267 1.00 94.62 424 SER A CA 1
ATOM 3359 C C . SER A 1 424 ? -8.701 -3.167 -31.521 1.00 94.62 424 SER A C 1
ATOM 3361 O O . SER A 1 424 ? -8.885 -3.663 -32.641 1.00 94.62 424 SER A O 1
ATOM 3363 N N . LEU A 1 425 ? -8.307 -3.900 -30.479 1.00 90.69 425 LEU A N 1
ATOM 3364 C CA . LEU A 1 425 ? -8.205 -5.354 -30.551 1.00 90.69 425 LEU A CA 1
ATOM 3365 C C . LEU A 1 425 ? -9.587 -5.991 -30.317 1.00 90.69 425 LEU A C 1
ATOM 3367 O O . LEU A 1 425 ? -10.166 -5.915 -29.235 1.00 90.69 425 LEU A O 1
ATOM 3371 N N . ARG A 1 426 ? -10.134 -6.655 -31.344 1.00 86.50 426 ARG A N 1
ATOM 3372 C CA . ARG A 1 426 ? -11.446 -7.325 -31.312 1.00 86.50 426 ARG A CA 1
ATOM 3373 C C . ARG A 1 426 ? -11.300 -8.822 -31.521 1.00 86.50 426 ARG A C 1
ATOM 3375 O O . ARG A 1 426 ? -11.256 -9.266 -32.666 1.00 86.50 426 ARG A O 1
ATOM 3382 N N . LYS A 1 427 ? -11.307 -9.596 -30.427 1.00 80.88 427 LYS A N 1
ATOM 3383 C CA . LYS A 1 427 ? -11.129 -11.064 -30.401 1.00 80.88 427 LYS A CA 1
ATOM 3384 C C . LYS A 1 427 ? -9.854 -11.519 -31.124 1.00 80.88 427 LYS A C 1
ATOM 3386 O O . LYS A 1 427 ? -8.851 -11.795 -30.486 1.00 80.88 427 LYS A O 1
ATOM 3391 N N . ASP A 1 428 ? -9.909 -11.559 -32.452 1.00 84.00 428 ASP A N 1
ATOM 3392 C CA . ASP A 1 428 ? -8.928 -12.182 -33.336 1.00 84.00 428 ASP A CA 1
ATOM 3393 C C . ASP A 1 428 ? -8.391 -11.220 -34.409 1.00 84.00 428 ASP A C 1
ATOM 3395 O O . ASP A 1 428 ? -7.723 -11.655 -35.346 1.00 84.00 428 ASP A O 1
ATOM 3399 N N . SER A 1 429 ? -8.704 -9.923 -34.324 1.00 91.69 429 SER A N 1
ATOM 3400 C CA . SER A 1 429 ? -8.286 -8.935 -35.324 1.00 91.69 429 SER A CA 1
ATOM 3401 C C . SER A 1 429 ? -8.204 -7.520 -34.763 1.00 91.69 429 SER A C 1
ATOM 3403 O O . SER A 1 429 ? -9.028 -7.136 -33.934 1.00 91.69 429 SER A O 1
ATOM 3405 N N . TRP A 1 430 ? -7.275 -6.726 -35.295 1.00 94.38 430 TRP A N 1
ATOM 3406 C CA . TRP A 1 430 ? -7.257 -5.276 -35.117 1.00 94.38 430 TRP A CA 1
ATOM 3407 C C . TRP A 1 430 ? -8.248 -4.618 -36.077 1.00 94.38 430 TRP A C 1
ATOM 3409 O O . TRP A 1 430 ? -8.157 -4.799 -37.292 1.00 94.38 430 TRP A O 1
ATOM 3419 N N . VAL A 1 431 ? -9.198 -3.864 -35.533 1.00 95.12 431 VAL A N 1
ATOM 3420 C CA . VAL A 1 431 ? -10.252 -3.181 -36.293 1.00 95.12 431 VAL A CA 1
ATOM 3421 C C . VAL A 1 431 ? -9.985 -1.685 -36.245 1.00 95.12 431 VAL A C 1
ATOM 3423 O O . VAL A 1 431 ? -9.685 -1.164 -35.178 1.00 95.12 431 VAL A O 1
ATOM 3426 N N . LYS A 1 432 ? -10.051 -0.996 -37.392 1.00 95.50 432 LYS A N 1
ATOM 3427 C CA . LYS A 1 432 ? -9.901 0.467 -37.444 1.00 95.50 432 LYS A CA 1
ATOM 3428 C C . LYS A 1 432 ? -11.107 1.120 -36.768 1.00 95.50 432 LYS A C 1
ATOM 3430 O O . LYS A 1 432 ? -12.237 0.750 -37.076 1.00 95.50 432 LYS A O 1
ATOM 3435 N N . GLU A 1 433 ? -10.859 2.080 -35.884 1.00 94.88 433 GLU A N 1
ATOM 3436 C CA . GLU A 1 433 ? -11.896 2.728 -35.074 1.00 94.88 433 GLU A CA 1
ATOM 3437 C C . GLU A 1 433 ? -11.895 4.241 -35.312 1.00 94.88 433 GLU A C 1
ATOM 3439 O O . GLU A 1 433 ? -11.116 4.979 -34.709 1.00 94.88 433 GLU A O 1
ATOM 3444 N N . ASP A 1 434 ? -12.797 4.726 -36.166 1.00 93.50 434 ASP A N 1
ATOM 3445 C CA . ASP A 1 434 ? -12.882 6.159 -36.501 1.00 93.50 434 ASP A CA 1
ATOM 3446 C C . ASP A 1 434 ? -13.260 7.027 -35.285 1.00 93.50 434 ASP A C 1
ATOM 3448 O O . ASP A 1 434 ? -12.915 8.205 -35.205 1.00 93.50 434 ASP A O 1
ATOM 3452 N N . VAL A 1 435 ? -13.955 6.450 -34.299 1.00 94.94 435 VAL A N 1
ATOM 3453 C CA . VAL A 1 435 ? -14.300 7.156 -33.057 1.00 94.94 435 VAL A CA 1
ATOM 3454 C C . VAL A 1 435 ? -13.056 7.549 -32.255 1.00 94.94 435 VAL A C 1
ATOM 3456 O O . VAL A 1 435 ? -13.051 8.606 -31.635 1.00 94.94 435 VAL A O 1
ATOM 3459 N N . LEU A 1 436 ? -11.979 6.760 -32.326 1.00 95.75 436 LEU A N 1
ATOM 3460 C CA . LEU A 1 436 ? -10.737 7.011 -31.593 1.00 95.75 436 LEU A CA 1
ATOM 3461 C C . LEU A 1 436 ? -9.860 8.102 -32.230 1.00 95.75 436 LEU A C 1
ATOM 3463 O O . LEU A 1 436 ? -8.858 8.486 -31.633 1.00 95.75 436 LEU A O 1
ATOM 3467 N N . THR A 1 437 ? -10.219 8.623 -33.407 1.00 96.62 437 THR A N 1
ATOM 3468 C CA . THR A 1 437 ? -9.496 9.722 -34.077 1.00 96.62 437 THR A CA 1
ATOM 3469 C C . THR A 1 437 ? -10.337 10.993 -34.217 1.00 96.62 437 THR A C 1
ATOM 3471 O O . THR A 1 437 ? -9.805 12.077 -34.459 1.00 96.62 437 THR A O 1
ATOM 3474 N N . LYS A 1 438 ? -11.656 10.893 -34.034 1.00 97.00 438 LYS A N 1
ATOM 3475 C CA . LYS A 1 438 ? -12.589 12.012 -34.170 1.00 97.00 438 LYS A CA 1
ATOM 3476 C C . LYS A 1 438 ? -12.444 13.027 -33.030 1.00 97.00 438 LYS A C 1
ATOM 3478 O O . LYS A 1 438 ? -12.463 12.640 -31.864 1.00 97.00 438 LYS A O 1
ATOM 3483 N N . GLY A 1 439 ? -12.369 14.318 -33.374 1.00 94.88 439 GLY A N 1
ATOM 3484 C CA . GLY A 1 439 ? -12.148 15.419 -32.422 1.00 94.88 439 GLY A CA 1
ATOM 3485 C C . GLY A 1 439 ? -10.671 15.728 -32.145 1.00 94.88 439 GLY A C 1
ATOM 3486 O O . GLY A 1 439 ? -10.370 16.564 -31.295 1.00 94.88 439 GLY A O 1
ATOM 3487 N N . LEU A 1 440 ? -9.750 15.062 -32.853 1.00 95.75 440 LEU A N 1
ATOM 3488 C CA . LEU A 1 440 ? -8.300 15.172 -32.671 1.00 95.75 440 LEU A CA 1
ATOM 3489 C C . LEU A 1 440 ? -7.582 15.776 -33.889 1.00 95.75 440 LEU A C 1
ATOM 3491 O O . LEU A 1 440 ? -6.390 15.558 -34.066 1.00 95.75 440 LEU A O 1
ATOM 3495 N N . GLU A 1 441 ? -8.253 16.560 -34.734 1.00 91.00 441 GLU A N 1
ATOM 3496 C CA . GLU A 1 441 ? -7.732 17.009 -36.042 1.00 91.00 441 GLU A CA 1
ATOM 3497 C C . GLU A 1 441 ? -6.444 17.851 -35.962 1.00 91.00 441 GLU A C 1
ATOM 3499 O O . GLU A 1 441 ? -5.760 18.044 -36.961 1.00 91.00 441 GLU A O 1
ATOM 3504 N N . LYS A 1 442 ? -6.114 18.385 -34.782 1.00 87.69 442 LYS A N 1
ATOM 3505 C CA . LYS A 1 442 ? -4.883 19.159 -34.532 1.00 87.69 442 LYS A CA 1
ATOM 3506 C C . LYS A 1 442 ? -3.891 18.438 -33.621 1.00 87.69 442 LYS A C 1
ATOM 3508 O O . LYS A 1 442 ? -2.842 18.989 -33.294 1.00 87.69 442 LYS A O 1
ATOM 3513 N N . VAL A 1 443 ? -4.278 17.288 -33.079 1.00 93.12 443 VAL A N 1
ATOM 3514 C CA . VAL A 1 443 ? -3.491 16.519 -32.114 1.00 93.12 443 VAL A CA 1
ATOM 3515 C C . VAL A 1 443 ? -2.638 15.527 -32.886 1.00 93.12 443 VAL A C 1
ATOM 3517 O O . VAL A 1 443 ? -3.150 14.836 -33.760 1.00 93.12 443 VAL A O 1
ATOM 3520 N N . SER A 1 444 ? -1.356 15.448 -32.537 1.00 93.75 444 SER A N 1
ATOM 3521 C CA . SER A 1 444 ? -0.431 14.488 -33.126 1.00 93.75 444 SER A CA 1
ATOM 3522 C C . SER A 1 444 ? 0.327 13.737 -32.038 1.00 93.75 444 SER A C 1
ATOM 3524 O O . SER A 1 444 ? 0.784 14.339 -31.065 1.00 93.75 444 SER A O 1
ATOM 3526 N N . SER A 1 445 ? 0.502 12.427 -32.210 1.00 94.19 445 SER A N 1
ATOM 3527 C CA . SER A 1 445 ? 1.357 11.617 -31.341 1.00 94.19 445 SER A CA 1
ATOM 3528 C C . SER A 1 445 ? 2.848 11.734 -31.680 1.00 94.19 445 SER A C 1
ATOM 3530 O O . SER A 1 445 ? 3.689 11.277 -30.900 1.00 94.19 445 SER A O 1
ATOM 3532 N N . GLN A 1 446 ? 3.194 12.363 -32.809 1.00 92.75 446 GLN A N 1
ATOM 3533 C CA . GLN A 1 446 ? 4.577 12.613 -33.218 1.00 92.75 446 GLN A CA 1
ATOM 3534 C C . GLN A 1 446 ? 4.794 13.944 -33.955 1.00 92.75 446 GLN A C 1
ATOM 3536 O O . GLN A 1 446 ? 3.889 14.472 -34.592 1.00 92.75 446 GLN A O 1
ATOM 3541 N N . ILE A 1 447 ? 6.014 14.478 -33.903 1.00 89.81 447 ILE A N 1
ATOM 3542 C CA . ILE A 1 447 ? 6.417 15.688 -34.639 1.00 89.81 447 ILE A CA 1
ATOM 3543 C C . ILE A 1 447 ? 7.771 15.421 -35.305 1.00 89.81 447 ILE A C 1
ATOM 3545 O O . ILE A 1 447 ? 8.784 15.255 -34.622 1.00 89.81 447 ILE A O 1
ATOM 3549 N N . ASP A 1 448 ? 7.794 15.351 -36.638 1.00 87.69 448 ASP A N 1
ATOM 3550 C CA . ASP A 1 448 ? 8.983 15.014 -37.441 1.00 87.69 448 ASP A CA 1
ATOM 3551 C C . ASP A 1 448 ? 9.693 13.725 -36.973 1.00 87.69 448 ASP A C 1
ATOM 3553 O O . ASP A 1 448 ? 10.910 13.699 -36.772 1.00 87.69 448 ASP A O 1
ATOM 3557 N N . GLY A 1 449 ? 8.938 12.658 -36.701 1.00 86.38 449 GLY A N 1
ATOM 3558 C CA . GLY A 1 449 ? 9.484 11.385 -36.216 1.00 86.38 449 GLY A CA 1
ATOM 3559 C C . GLY A 1 449 ? 9.786 11.337 -34.714 1.00 86.38 449 GLY A C 1
ATOM 3560 O O . GLY A 1 449 ? 10.209 10.292 -34.217 1.00 86.38 449 GLY A O 1
ATOM 3561 N N . ARG A 1 450 ? 9.588 12.433 -33.972 1.00 90.25 450 ARG A N 1
ATOM 3562 C CA . ARG A 1 450 ? 9.859 12.536 -32.524 1.00 90.25 450 ARG A CA 1
ATOM 3563 C C . ARG A 1 450 ? 8.573 12.402 -31.715 1.00 90.25 450 ARG A C 1
ATOM 3565 O O . ARG A 1 450 ? 7.493 12.620 -32.248 1.00 90.25 450 ARG A O 1
ATOM 3572 N N . ASP A 1 451 ? 8.676 12.064 -30.431 1.00 91.94 451 ASP A N 1
ATOM 3573 C CA . ASP A 1 451 ? 7.516 12.015 -29.528 1.00 91.94 451 ASP A CA 1
ATOM 3574 C C . ASP A 1 451 ? 6.818 13.386 -29.459 1.00 91.94 451 ASP A C 1
ATOM 3576 O O . ASP A 1 451 ? 7.455 14.387 -29.133 1.00 91.94 451 ASP A O 1
ATOM 3580 N N . GLY A 1 452 ? 5.520 13.430 -29.776 1.00 93.62 452 GLY A N 1
ATOM 3581 C CA . GLY A 1 452 ? 4.713 14.656 -29.774 1.00 93.62 452 GLY A CA 1
ATOM 3582 C C . GLY A 1 452 ? 4.171 15.063 -28.399 1.00 93.62 452 GLY A C 1
ATOM 3583 O O . GLY A 1 452 ? 3.539 16.113 -28.280 1.00 93.62 452 GLY A O 1
ATOM 3584 N N . GLY A 1 453 ? 4.401 14.254 -27.358 1.00 94.06 453 GLY A N 1
ATOM 3585 C CA . GLY A 1 453 ? 3.912 14.517 -26.002 1.00 94.06 453 GLY A CA 1
ATOM 3586 C C . GLY A 1 453 ? 2.483 14.047 -25.747 1.00 94.06 453 GLY A C 1
ATOM 3587 O O . GLY A 1 453 ? 1.830 14.588 -24.862 1.00 94.06 453 GLY A O 1
ATOM 3588 N N . LEU A 1 454 ? 1.990 13.073 -26.518 1.00 95.62 454 LEU A N 1
ATOM 3589 C CA . LEU A 1 454 ? 0.683 12.442 -26.312 1.00 95.62 454 LEU A CA 1
ATOM 3590 C C . LEU A 1 454 ? 0.814 11.221 -25.395 1.00 95.62 454 LEU A C 1
ATOM 3592 O O . LEU A 1 454 ? 1.700 10.387 -25.619 1.00 95.62 454 LEU A O 1
ATOM 3596 N N . ARG A 1 455 ? -0.064 11.102 -24.395 1.00 94.81 455 ARG A N 1
ATOM 3597 C CA . ARG A 1 455 ? -0.181 9.950 -23.484 1.00 94.81 455 ARG A CA 1
ATOM 3598 C C . ARG A 1 455 ? -1.646 9.564 -23.287 1.00 94.81 455 ARG A C 1
ATOM 3600 O O . ARG A 1 455 ? -2.511 10.435 -23.336 1.00 94.81 455 ARG A O 1
ATOM 3607 N N . PHE A 1 456 ? -1.896 8.277 -23.057 1.00 95.44 456 PHE A N 1
ATOM 3608 C CA . PHE A 1 456 ? -3.184 7.775 -22.581 1.00 95.44 456 PHE A CA 1
ATOM 3609 C C . PHE A 1 456 ? -3.035 7.386 -21.115 1.00 95.44 456 PHE A C 1
ATOM 3611 O O . PHE A 1 456 ? -2.116 6.644 -20.771 1.00 95.44 456 PHE A O 1
ATOM 3618 N N . LEU A 1 457 ? -3.898 7.927 -20.264 1.00 93.38 457 LEU A N 1
ATOM 3619 C CA . LEU A 1 457 ? -3.845 7.740 -18.820 1.00 93.38 457 LEU A CA 1
ATOM 3620 C C . LEU A 1 457 ? -5.262 7.822 -18.265 1.00 93.38 457 LEU A C 1
ATOM 3622 O O . LEU A 1 457 ? -5.956 8.781 -18.573 1.00 93.38 457 LEU A O 1
ATOM 3626 N N . ASP A 1 458 ? -5.677 6.842 -17.470 1.00 92.50 458 ASP A N 1
ATOM 3627 C CA . ASP A 1 458 ? -6.940 6.900 -16.729 1.00 92.50 458 ASP A CA 1
ATOM 3628 C C . ASP A 1 458 ? -6.706 7.743 -15.468 1.00 92.50 458 ASP A C 1
ATOM 3630 O O . ASP A 1 458 ? -6.101 7.275 -14.501 1.00 92.50 458 ASP A O 1
ATOM 3634 N N . VAL A 1 459 ? -7.052 9.035 -15.529 1.00 92.12 459 VAL A N 1
ATOM 3635 C CA . VAL A 1 459 ? -6.680 9.980 -14.460 1.00 92.12 459 VAL A CA 1
ATOM 3636 C C . VAL A 1 459 ? -7.626 9.924 -13.267 1.00 92.12 459 VAL A C 1
ATOM 3638 O O . VAL A 1 459 ? -7.238 10.348 -12.177 1.00 92.12 459 VAL A O 1
ATOM 3641 N N . ASP A 1 460 ? -8.851 9.426 -13.450 1.00 88.12 460 ASP A N 1
ATOM 3642 C CA . ASP A 1 460 ? -9.873 9.331 -12.404 1.00 88.12 460 ASP A CA 1
ATOM 3643 C C . ASP A 1 460 ? -10.263 7.893 -12.020 1.00 88.12 460 ASP A C 1
ATOM 3645 O O . ASP A 1 460 ? -11.126 7.713 -11.153 1.00 88.12 460 ASP A O 1
ATOM 3649 N N . HIS A 1 461 ? -9.562 6.905 -12.590 1.00 85.19 461 HIS A N 1
ATOM 3650 C CA . HIS A 1 461 ? -9.710 5.464 -12.364 1.00 85.19 461 HIS A CA 1
ATOM 3651 C C . HIS A 1 461 ? -11.118 4.955 -12.716 1.00 85.19 461 HIS A C 1
ATOM 3653 O O . HIS A 1 461 ? -11.659 4.071 -12.042 1.00 85.19 461 HIS A O 1
ATOM 3659 N N . ASP A 1 462 ? -11.730 5.512 -13.768 1.00 87.31 462 ASP A N 1
ATOM 3660 C CA . ASP A 1 462 ? -13.057 5.105 -14.249 1.00 87.31 462 ASP A CA 1
ATOM 3661 C C . ASP A 1 462 ? -13.034 3.884 -15.192 1.00 87.31 462 ASP A C 1
ATOM 3663 O O . ASP A 1 462 ? -14.093 3.361 -15.560 1.00 87.31 462 ASP A O 1
ATOM 3667 N N . GLY A 1 463 ? -11.843 3.384 -15.539 1.00 87.69 463 GLY A N 1
ATOM 3668 C CA . GLY A 1 463 ? -11.637 2.275 -16.470 1.00 87.69 463 GLY A CA 1
ATOM 3669 C C . GLY A 1 463 ? -11.436 2.715 -17.925 1.00 87.69 463 GLY A C 1
ATOM 3670 O O . GLY A 1 463 ? -11.340 1.858 -18.812 1.00 87.69 463 GLY A O 1
ATOM 3671 N N . THR A 1 464 ? -11.352 4.020 -18.191 1.00 91.12 464 THR A N 1
ATOM 3672 C CA . THR A 1 464 ? -11.126 4.607 -19.516 1.00 91.12 464 THR A CA 1
ATOM 3673 C C . THR A 1 464 ? -9.964 5.588 -19.472 1.00 91.12 464 THR A C 1
ATOM 3675 O O . THR A 1 464 ? -9.886 6.441 -18.605 1.00 91.12 464 THR A O 1
ATOM 3678 N N . CYS A 1 465 ? -9.056 5.522 -20.447 1.00 94.50 465 CYS A N 1
ATOM 3679 C CA . CYS A 1 465 ? -8.002 6.529 -20.530 1.00 94.50 465 CYS A CA 1
ATOM 3680 C C . CYS A 1 465 ? -8.520 7.887 -21.031 1.00 94.50 465 CYS A C 1
ATOM 3682 O O . CYS A 1 465 ? -9.102 7.981 -22.118 1.00 94.50 465 CYS A O 1
ATOM 3684 N N . GLU A 1 466 ? -8.123 8.960 -20.354 1.00 95.81 466 GLU A N 1
ATOM 3685 C CA . GLU A 1 466 ? -8.002 10.289 -20.940 1.00 95.81 466 GLU A CA 1
ATOM 3686 C C . GLU A 1 466 ? -6.810 10.351 -21.906 1.00 95.81 466 GLU A C 1
ATOM 3688 O O . GLU A 1 466 ? -5.800 9.655 -21.761 1.00 95.81 466 GLU A O 1
ATOM 3693 N N . LEU A 1 467 ? -6.911 11.233 -22.901 1.00 97.38 467 LEU A N 1
ATOM 3694 C CA . LEU A 1 467 ? -5.810 11.590 -23.791 1.00 97.38 467 LEU A CA 1
ATOM 3695 C C . LEU A 1 467 ? -5.220 12.913 -23.316 1.00 97.38 467 LEU A C 1
ATOM 3697 O O . LEU A 1 467 ? -5.893 13.943 -23.319 1.00 97.38 467 LEU A O 1
ATOM 3701 N N . ILE A 1 468 ? -3.941 12.893 -22.958 1.00 97.19 468 ILE A N 1
ATOM 3702 C CA . ILE A 1 468 ? -3.203 14.063 -22.487 1.00 97.19 468 ILE A CA 1
ATOM 3703 C C . ILE A 1 468 ? -2.177 14.456 -23.547 1.00 97.19 468 ILE A C 1
ATOM 3705 O O . ILE A 1 468 ? -1.354 13.639 -23.962 1.00 97.19 468 ILE A O 1
ATOM 3709 N N . VAL A 1 469 ? -2.203 15.720 -23.964 1.00 96.94 469 VAL A N 1
ATOM 3710 C CA . VAL A 1 469 ? -1.196 16.338 -24.833 1.00 96.94 469 VAL A CA 1
ATOM 3711 C C . VAL A 1 469 ? -0.404 17.338 -24.006 1.00 96.94 469 VAL A C 1
ATOM 3713 O O . VAL A 1 469 ? -0.984 18.253 -23.430 1.00 96.94 469 VAL A O 1
ATOM 3716 N N . GLY A 1 470 ? 0.918 17.187 -23.958 1.00 95.94 470 GLY A N 1
ATOM 3717 C CA . GLY A 1 470 ? 1.799 18.075 -23.204 1.00 95.94 470 GLY A CA 1
ATOM 3718 C C . GLY A 1 470 ? 3.150 18.263 -23.878 1.00 95.94 470 GLY A C 1
ATOM 3719 O O . GLY A 1 470 ? 4.064 17.462 -23.695 1.00 95.94 470 GLY A O 1
ATOM 3720 N N . ASN A 1 471 ? 3.309 19.360 -24.604 1.00 94.75 471 ASN A N 1
ATOM 3721 C CA . ASN A 1 471 ? 4.564 19.785 -25.218 1.00 94.75 471 ASN A CA 1
ATOM 3722 C C . ASN A 1 471 ? 4.697 21.323 -25.115 1.00 94.75 471 ASN A C 1
ATOM 3724 O O . ASN A 1 471 ? 3.765 21.983 -24.650 1.00 94.75 471 ASN A O 1
ATOM 3728 N N . PRO A 1 472 ? 5.828 21.931 -25.523 1.00 91.69 472 PRO A N 1
ATOM 3729 C CA . PRO A 1 472 ? 6.029 23.374 -25.354 1.00 91.69 472 PRO A CA 1
ATOM 3730 C C . PRO A 1 472 ? 5.031 24.265 -26.105 1.00 91.69 472 PRO A C 1
ATOM 3732 O O . PRO A 1 472 ? 4.908 25.442 -25.774 1.00 91.69 472 PRO A O 1
ATOM 3735 N N . GLU A 1 473 ? 4.344 23.731 -27.117 1.00 91.38 473 GLU A N 1
ATOM 3736 C CA . GLU A 1 473 ? 3.388 24.471 -27.943 1.00 91.38 473 GLU A CA 1
ATOM 3737 C C . GLU A 1 473 ? 1.932 24.231 -27.519 1.00 91.38 473 GLU A C 1
ATOM 3739 O O . GLU A 1 473 ? 1.065 25.058 -27.812 1.00 91.38 473 GLU A O 1
ATOM 3744 N N . ARG A 1 474 ? 1.641 23.113 -26.835 1.00 93.38 474 ARG A N 1
ATOM 3745 C CA . ARG A 1 474 ? 0.274 22.663 -26.554 1.00 93.38 474 ARG A CA 1
ATOM 3746 C C . ARG A 1 474 ? 0.161 21.882 -25.243 1.00 93.38 474 ARG A C 1
ATOM 3748 O O . ARG A 1 474 ? 0.953 20.982 -24.975 1.00 93.38 474 ARG A O 1
ATOM 3755 N N . SER A 1 475 ? -0.877 22.192 -24.467 1.00 96.38 475 SER A N 1
ATOM 3756 C CA . SER A 1 475 ? -1.240 21.498 -23.227 1.00 96.38 475 SER A CA 1
ATOM 3757 C C . SER A 1 475 ? -2.756 21.340 -23.153 1.00 96.38 475 SER A C 1
ATOM 3759 O O . SER A 1 475 ? -3.467 22.331 -22.998 1.00 96.38 475 SER A O 1
ATOM 3761 N N . GLU A 1 476 ? -3.257 20.120 -23.321 1.00 97.25 476 GLU A N 1
ATOM 3762 C CA . GLU A 1 476 ? -4.690 19.827 -23.433 1.00 97.25 476 GLU A CA 1
ATOM 3763 C C . GLU A 1 476 ? -5.007 18.422 -22.920 1.00 97.25 476 GLU A C 1
ATOM 3765 O O . GLU A 1 476 ? -4.171 17.522 -23.010 1.00 97.25 476 GLU A O 1
ATOM 3770 N N . VAL A 1 477 ? -6.229 18.227 -22.424 1.00 97.88 477 VAL A N 1
ATOM 3771 C CA . VAL A 1 477 ? -6.730 16.924 -21.973 1.00 97.88 477 VAL A CA 1
ATOM 3772 C C . VAL A 1 477 ? -8.073 16.647 -22.629 1.00 97.88 477 VAL A C 1
ATOM 3774 O O . VAL A 1 477 ? -8.906 17.545 -22.749 1.00 97.88 477 VAL A O 1
ATOM 3777 N N . TYR A 1 478 ? -8.286 15.410 -23.057 1.00 98.00 478 TYR A N 1
ATOM 3778 C CA . TYR A 1 478 ? -9.508 14.978 -23.715 1.00 98.00 478 TYR A CA 1
ATOM 3779 C C . TYR A 1 478 ? -10.082 13.748 -23.026 1.00 98.00 478 TYR A C 1
ATOM 3781 O O . TYR A 1 478 ? -9.338 12.849 -22.639 1.00 98.00 478 TYR A O 1
ATOM 3789 N N . ARG A 1 479 ? -11.412 13.671 -22.973 1.00 96.56 479 ARG A N 1
ATOM 3790 C CA . ARG A 1 479 ? -12.142 12.478 -22.538 1.00 96.56 479 ARG A CA 1
ATOM 3791 C C . ARG A 1 479 ? -12.746 11.752 -23.726 1.00 96.56 479 ARG A C 1
ATOM 3793 O O . ARG A 1 479 ? -13.308 12.381 -24.628 1.00 96.56 479 ARG A O 1
ATOM 3800 N N . LEU A 1 480 ? -12.674 10.426 -23.713 1.00 95.56 480 LEU A N 1
ATOM 3801 C CA . LEU A 1 480 ? -13.317 9.610 -24.730 1.00 95.56 480 LEU A CA 1
ATOM 3802 C C . LEU A 1 480 ? -14.836 9.563 -24.496 1.00 95.56 480 LEU A C 1
ATOM 3804 O O . LEU A 1 480 ? -15.319 9.230 -23.415 1.00 95.56 480 LEU A O 1
ATOM 3808 N N . ARG A 1 481 ? -15.619 9.895 -25.526 1.00 93.31 481 ARG A N 1
ATOM 3809 C CA . ARG A 1 481 ? -17.079 9.725 -25.559 1.00 93.31 481 ARG A CA 1
ATOM 3810 C C . ARG A 1 481 ? -17.464 8.782 -26.691 1.00 93.31 481 ARG A C 1
ATOM 3812 O O . ARG A 1 481 ? -16.727 8.593 -27.655 1.00 93.31 481 ARG A O 1
ATOM 3819 N N . LYS A 1 482 ? -18.714 8.305 -26.673 1.00 89.81 482 LYS A N 1
ATOM 3820 C CA . LYS A 1 482 ? -19.298 7.503 -27.771 1.00 89.81 482 LYS A CA 1
ATOM 3821 C C . LYS A 1 482 ? -19.224 8.184 -29.144 1.00 89.81 482 LYS A C 1
ATOM 3823 O O . LYS A 1 482 ? -19.312 7.516 -30.168 1.00 89.81 482 LYS A O 1
ATOM 3828 N N . THR A 1 483 ? -19.124 9.513 -29.178 1.00 92.75 483 THR A N 1
ATOM 3829 C CA . THR A 1 483 ? -19.077 10.311 -30.409 1.00 92.75 483 THR A CA 1
ATOM 3830 C C . THR A 1 483 ? -17.671 10.697 -30.860 1.00 92.75 483 THR A C 1
ATOM 3832 O O . THR A 1 483 ? -17.574 11.287 -31.940 1.00 92.75 483 THR A O 1
ATOM 3835 N N . GLY A 1 484 ? -16.634 10.399 -30.073 1.00 95.31 484 GLY A N 1
ATOM 3836 C CA . GLY A 1 484 ? -15.246 10.818 -30.284 1.00 95.31 484 GLY A CA 1
ATOM 3837 C C . GLY A 1 484 ? -14.633 11.452 -29.036 1.00 95.31 484 GLY A C 1
ATOM 3838 O O . GLY A 1 484 ? -15.244 11.439 -27.967 1.00 95.31 484 GLY A O 1
ATOM 3839 N N . TRP A 1 485 ? -13.443 12.026 -29.185 1.00 97.50 485 TRP A N 1
ATOM 3840 C CA . TRP A 1 485 ? -12.751 12.741 -28.116 1.00 97.50 485 TRP A CA 1
ATOM 3841 C C . TRP A 1 485 ? -13.354 14.128 -27.885 1.00 97.50 485 TRP A C 1
ATOM 3843 O O . TRP A 1 485 ? -13.614 14.878 -28.828 1.00 97.50 485 TRP A O 1
ATOM 3853 N N . GLU A 1 486 ? -13.568 14.467 -26.619 1.00 97.06 486 GLU A N 1
ATOM 3854 C CA . GLU A 1 486 ? -14.081 15.758 -26.165 1.00 97.06 486 GLU A CA 1
ATOM 3855 C C . GLU A 1 486 ? -12.997 16.481 -25.361 1.00 97.06 486 GLU A C 1
ATOM 3857 O O . GLU A 1 486 ? -12.473 15.924 -24.398 1.00 97.06 486 GLU A O 1
ATOM 3862 N N . LEU A 1 487 ? -12.660 17.713 -25.754 1.00 97.50 487 LEU A N 1
ATOM 3863 C CA . LEU A 1 487 ? -11.701 18.548 -25.027 1.00 97.50 487 LEU A CA 1
ATOM 3864 C C . LEU A 1 487 ? -12.277 18.938 -23.658 1.00 97.50 487 LEU A C 1
ATOM 3866 O O . LEU A 1 487 ? -13.381 19.476 -23.577 1.00 97.50 487 LEU A O 1
ATOM 3870 N N . LEU A 1 488 ? -11.509 18.702 -22.599 1.00 97.56 488 LEU A N 1
ATOM 3871 C CA . LEU A 1 488 ? -11.865 19.059 -21.229 1.00 97.56 488 LEU A CA 1
ATOM 3872 C C . LEU A 1 488 ? -11.494 20.521 -20.914 1.00 97.56 488 LEU A C 1
ATOM 3874 O O . LEU A 1 488 ? -10.618 21.097 -21.563 1.00 97.56 488 LEU A O 1
ATOM 3878 N N . PRO A 1 489 ? -12.141 21.156 -19.916 1.00 96.56 489 PRO A N 1
ATOM 3879 C CA . PRO A 1 489 ? -11.943 22.577 -19.603 1.00 96.56 489 PRO A CA 1
ATOM 3880 C C . PRO A 1 489 ? -10.621 22.890 -18.876 1.00 96.56 489 PRO A C 1
ATOM 3882 O O . PRO A 1 489 ? -10.418 24.027 -18.448 1.00 96.56 489 PRO A O 1
ATOM 3885 N N . PHE A 1 490 ? -9.728 21.910 -18.729 1.00 96.81 490 PHE A N 1
ATOM 3886 C CA . PHE A 1 490 ? -8.452 22.032 -18.029 1.00 96.81 490 PHE A CA 1
ATOM 3887 C C . PHE A 1 490 ? -7.293 21.453 -18.857 1.00 96.81 490 PHE A C 1
ATOM 3889 O O . PHE A 1 490 ? -7.481 20.789 -19.876 1.00 96.81 490 PHE A O 1
ATOM 3896 N N . SER A 1 491 ? -6.069 21.719 -18.406 1.00 97.00 491 SER A N 1
ATOM 3897 C CA . SER A 1 491 ? -4.822 21.272 -19.032 1.00 97.00 491 SER A CA 1
ATOM 3898 C C . SER A 1 491 ? -3.842 20.758 -17.976 1.00 97.00 491 SER A C 1
ATOM 3900 O O . SER A 1 491 ? -4.130 20.819 -16.778 1.00 97.00 491 SER A O 1
ATOM 3902 N N . LEU A 1 492 ? -2.642 20.328 -18.387 1.00 97.44 492 LEU A N 1
ATOM 3903 C CA . LEU A 1 492 ? -1.542 20.165 -17.431 1.00 97.44 492 LEU A CA 1
ATOM 3904 C C . LEU A 1 492 ? -1.267 21.499 -16.709 1.00 97.44 492 LEU A C 1
ATOM 3906 O O . LEU A 1 492 ? -1.469 22.564 -17.315 1.00 97.44 492 LEU A O 1
ATOM 3910 N N . PRO A 1 493 ? -0.772 21.468 -15.455 1.00 96.25 493 PRO A N 1
ATOM 3911 C CA . PRO A 1 493 ? -0.418 22.678 -14.723 1.00 96.25 493 PRO A CA 1
ATOM 3912 C C . PRO A 1 493 ? 0.538 23.581 -15.510 1.00 96.25 493 PRO A C 1
ATOM 3914 O O . PRO A 1 493 ? 1.430 23.107 -16.215 1.00 96.25 493 PRO A O 1
ATOM 3917 N N . SER A 1 494 ? 0.377 24.898 -15.364 1.00 91.38 494 SER A N 1
ATOM 3918 C CA . SER A 1 494 ? 1.163 25.888 -16.111 1.00 91.38 494 SER A CA 1
ATOM 3919 C C . SER A 1 494 ? 2.671 25.624 -16.024 1.00 91.38 494 SER A C 1
ATOM 3921 O O . SER A 1 494 ? 3.228 25.479 -14.937 1.00 91.38 494 SER A O 1
ATOM 3923 N N . GLY A 1 495 ? 3.330 25.611 -17.183 1.00 87.25 495 GLY A N 1
ATOM 3924 C CA . GLY A 1 495 ? 4.760 25.338 -17.329 1.00 87.25 495 GLY A CA 1
ATOM 3925 C C . GLY A 1 495 ? 5.102 23.860 -17.517 1.00 87.25 495 GLY A C 1
ATOM 3926 O O . GLY A 1 495 ? 6.160 23.576 -18.073 1.00 87.25 495 GLY A O 1
ATOM 3927 N N . CYS A 1 496 ? 4.227 22.930 -17.122 1.00 94.62 496 CYS A N 1
ATOM 3928 C CA . CYS A 1 496 ? 4.462 21.492 -17.247 1.00 94.62 496 CYS A CA 1
ATOM 3929 C C . CYS A 1 496 ? 4.319 21.013 -18.698 1.00 94.62 496 CYS A C 1
ATOM 3931 O O . CYS A 1 496 ? 3.451 21.458 -19.448 1.00 94.62 496 CYS A O 1
ATOM 3933 N N . SER A 1 497 ? 5.162 20.063 -19.091 1.00 95.12 497 SER A N 1
ATOM 3934 C CA . SER A 1 497 ? 5.095 19.388 -20.391 1.00 95.12 497 SER A CA 1
ATOM 3935 C C . SER A 1 497 ? 5.518 17.933 -20.224 1.00 95.12 497 SER A C 1
ATOM 3937 O O . SER A 1 497 ? 6.323 17.631 -19.348 1.00 95.12 497 SER A O 1
ATOM 3939 N N . ILE A 1 498 ? 5.001 17.033 -21.057 1.00 95.56 498 ILE A N 1
ATOM 3940 C CA . ILE A 1 498 ? 5.435 15.629 -21.095 1.00 95.56 498 ILE A CA 1
ATOM 3941 C C . ILE A 1 498 ? 6.791 15.542 -21.801 1.00 95.56 498 ILE A C 1
ATOM 3943 O O . ILE A 1 498 ? 7.703 14.870 -21.320 1.00 95.56 498 ILE A O 1
ATOM 3947 N N . VAL A 1 499 ? 6.943 16.281 -22.907 1.00 94.56 499 VAL A N 1
ATOM 3948 C CA . VAL A 1 499 ? 8.178 16.317 -23.700 1.00 94.56 499 VAL A CA 1
ATOM 3949 C C . VAL A 1 499 ? 8.732 17.725 -23.927 1.00 94.56 499 VAL A C 1
ATOM 3951 O O . VAL A 1 499 ? 8.015 18.719 -23.815 1.00 94.56 499 VAL A O 1
ATOM 3954 N N . THR A 1 500 ? 10.025 17.816 -24.250 1.00 93.50 500 THR A N 1
ATOM 3955 C CA . THR A 1 500 ? 10.690 19.032 -24.744 1.00 93.50 500 THR A CA 1
ATOM 3956 C C . THR A 1 500 ? 10.363 19.278 -26.223 1.00 93.50 500 THR A C 1
ATOM 3958 O O . THR A 1 500 ? 9.745 18.441 -26.879 1.00 93.50 500 THR A O 1
ATOM 3961 N N . ALA A 1 501 ? 10.823 20.399 -26.791 1.00 90.31 501 ALA A N 1
ATOM 3962 C CA . ALA A 1 501 ? 10.657 20.699 -28.222 1.00 90.31 501 ALA A CA 1
ATOM 3963 C C . ALA A 1 501 ? 11.367 19.672 -29.132 1.00 90.31 501 ALA A C 1
ATOM 3965 O O . ALA A 1 501 ? 11.048 19.520 -30.310 1.00 90.31 501 ALA A O 1
ATOM 3966 N N . GLU A 1 502 ? 12.340 18.946 -28.580 1.00 91.31 502 GLU A N 1
ATOM 3967 C CA . GLU A 1 502 ? 13.067 17.859 -29.227 1.00 91.31 502 GLU A CA 1
ATOM 3968 C C . GLU A 1 502 ? 12.387 16.491 -29.055 1.00 91.31 502 GLU A C 1
ATOM 3970 O O . GLU A 1 502 ? 12.935 15.492 -29.518 1.00 91.31 502 GLU A O 1
ATOM 3975 N N . GLY A 1 503 ? 11.226 16.424 -28.393 1.00 90.56 503 GLY A N 1
ATOM 3976 C CA . GLY A 1 503 ? 10.524 15.172 -28.102 1.00 90.56 503 GLY A CA 1
ATOM 3977 C C . GLY A 1 503 ? 11.216 14.307 -27.040 1.00 90.56 503 GLY A C 1
ATOM 3978 O O . GLY A 1 503 ? 11.023 13.094 -27.015 1.00 90.56 503 GLY A O 1
ATOM 3979 N N . LYS A 1 504 ? 12.071 14.896 -26.192 1.00 91.88 504 LYS A N 1
ATOM 3980 C CA . LYS A 1 504 ? 12.688 14.210 -25.040 1.00 91.88 504 LYS A CA 1
ATOM 3981 C C . LYS A 1 504 ? 11.812 14.351 -23.800 1.00 91.88 504 LYS A C 1
ATOM 3983 O O . LYS A 1 504 ? 11.033 15.286 -23.733 1.00 91.88 504 LYS A O 1
ATOM 3988 N N . ASP A 1 505 ? 11.989 13.493 -22.799 1.00 93.19 505 ASP A N 1
ATOM 3989 C CA . ASP A 1 505 ? 11.324 13.619 -21.491 1.00 93.19 505 ASP A CA 1
ATOM 3990 C C . ASP A 1 505 ? 11.565 15.015 -20.875 1.00 93.19 505 ASP A C 1
ATOM 3992 O O . ASP A 1 505 ? 12.709 15.467 -20.767 1.00 93.19 505 ASP A O 1
ATOM 3996 N N . ALA A 1 506 ? 10.490 15.710 -20.492 1.00 95.25 506 ALA A N 1
ATOM 3997 C CA . ALA A 1 506 ? 10.551 17.036 -19.873 1.00 95.25 506 ALA A CA 1
ATOM 3998 C C . ALA A 1 506 ? 10.507 17.011 -18.334 1.00 95.25 506 ALA A C 1
ATOM 4000 O O . ALA A 1 506 ? 10.667 18.066 -17.714 1.00 95.25 506 ALA A O 1
ATOM 4001 N N . GLY A 1 507 ? 10.362 15.834 -17.716 1.00 95.06 507 GLY A N 1
ATOM 4002 C CA . GLY A 1 507 ? 10.386 15.652 -16.264 1.00 95.06 507 GLY A CA 1
ATOM 4003 C C . GLY A 1 507 ? 9.016 15.612 -15.592 1.00 95.06 507 GLY A C 1
ATOM 4004 O O . GLY A 1 507 ? 8.936 15.919 -14.403 1.00 95.06 507 GLY A O 1
ATOM 4005 N N . LEU A 1 508 ? 7.959 15.257 -16.329 1.00 95.56 508 LEU A N 1
ATOM 4006 C CA . LEU A 1 508 ? 6.611 15.025 -15.798 1.00 95.56 508 LEU A CA 1
ATOM 4007 C C . LEU A 1 508 ? 6.436 13.556 -15.402 1.00 95.56 508 LEU A C 1
ATOM 4009 O O . LEU A 1 508 ? 6.834 12.671 -16.156 1.00 95.56 508 LEU A O 1
ATOM 4013 N N . ARG A 1 509 ? 5.822 13.298 -14.251 1.00 94.19 509 ARG A N 1
ATOM 4014 C CA . ARG A 1 509 ? 5.393 11.977 -13.783 1.00 94.19 509 ARG A CA 1
ATOM 4015 C C . ARG A 1 509 ? 3.970 12.062 -13.247 1.00 94.19 509 ARG A C 1
ATOM 4017 O O . ARG A 1 509 ? 3.581 13.113 -12.738 1.00 94.19 509 ARG A O 1
ATOM 4024 N N . PHE A 1 510 ? 3.252 10.951 -13.338 1.00 92.88 510 PHE A N 1
ATOM 4025 C CA . PHE A 1 510 ? 1.936 10.777 -12.734 1.00 92.88 510 PHE A CA 1
ATOM 4026 C C . PHE A 1 510 ? 2.033 9.782 -11.580 1.00 92.88 510 PHE A C 1
ATOM 4028 O O . PHE A 1 510 ? 2.790 8.811 -11.679 1.00 92.88 510 PHE A O 1
ATOM 4035 N N . ALA A 1 511 ? 1.366 10.091 -10.474 1.00 89.38 511 ALA A N 1
ATOM 4036 C CA . ALA A 1 511 ? 1.160 9.178 -9.357 1.00 89.38 511 ALA A CA 1
ATOM 4037 C C . ALA A 1 511 ? 0.087 9.733 -8.423 1.00 89.38 511 ALA A C 1
ATOM 4039 O O . ALA A 1 511 ? 0.066 10.934 -8.185 1.00 89.38 511 ALA A O 1
ATOM 4040 N N . ASP A 1 512 ? -0.708 8.859 -7.821 1.00 85.88 512 ASP A N 1
ATOM 4041 C CA . ASP A 1 512 ? -1.653 9.192 -6.750 1.00 85.88 512 ASP A CA 1
ATOM 4042 C C . ASP A 1 512 ? -0.910 9.551 -5.442 1.00 85.88 512 ASP A C 1
ATOM 4044 O O . ASP A 1 512 ? -0.440 8.676 -4.706 1.00 85.88 512 ASP A O 1
ATOM 4048 N N . LEU A 1 513 ? -0.705 10.849 -5.184 1.00 84.38 513 LEU A N 1
ATOM 4049 C CA . LEU A 1 513 ? 0.095 11.350 -4.062 1.00 84.38 513 LEU A CA 1
ATOM 4050 C C . LEU A 1 513 ? -0.678 11.349 -2.743 1.00 84.38 513 LEU A C 1
ATOM 4052 O O . LEU A 1 513 ? -0.064 11.121 -1.695 1.00 84.38 513 LEU A O 1
ATOM 4056 N N . ASP A 1 514 ? -1.976 11.654 -2.771 1.00 76.69 514 ASP A N 1
ATOM 4057 C CA . ASP A 1 514 ? -2.837 11.685 -1.581 1.00 76.69 514 ASP A CA 1
ATOM 4058 C C . ASP A 1 514 ? -3.641 10.390 -1.358 1.00 76.69 514 ASP A C 1
ATOM 4060 O O . ASP A 1 514 ? -4.376 10.276 -0.368 1.00 76.69 514 ASP A O 1
ATOM 4064 N N . GLU A 1 515 ? -3.376 9.383 -2.193 1.00 74.50 515 GLU A N 1
ATOM 4065 C CA . GLU A 1 515 ? -3.979 8.051 -2.198 1.00 74.50 515 GLU A CA 1
ATOM 4066 C C . GLU A 1 515 ? -5.497 8.086 -2.457 1.00 74.50 515 GLU A C 1
ATOM 4068 O O . GLU A 1 515 ? -6.206 7.155 -2.057 1.00 74.50 515 GLU A O 1
ATOM 4073 N N . ASP A 1 516 ? -6.031 9.135 -3.094 1.00 70.75 516 ASP A N 1
ATOM 4074 C CA . ASP A 1 516 ? -7.465 9.299 -3.330 1.00 70.75 516 ASP A CA 1
ATOM 4075 C C . ASP A 1 516 ? -8.011 8.479 -4.518 1.00 70.75 516 ASP A C 1
ATOM 4077 O O . ASP A 1 516 ? -9.233 8.443 -4.724 1.00 70.75 516 ASP A O 1
ATOM 4081 N N . GLY A 1 517 ? -7.145 7.746 -5.219 1.00 75.19 517 GLY A N 1
ATOM 4082 C CA . GLY A 1 517 ? -7.458 6.939 -6.393 1.00 75.19 517 GLY A CA 1
ATOM 4083 C C . GLY A 1 517 ? -7.455 7.732 -7.696 1.00 75.19 517 GLY A C 1
ATOM 4084 O O . GLY A 1 517 ? -8.164 7.345 -8.619 1.00 75.19 517 GLY A O 1
ATOM 4085 N N . ARG A 1 518 ? -6.747 8.863 -7.762 1.00 85.94 518 ARG A N 1
ATOM 4086 C CA . ARG A 1 518 ? -6.631 9.697 -8.963 1.00 85.94 518 ARG A CA 1
ATOM 4087 C C . ARG A 1 518 ? -5.175 10.045 -9.221 1.00 85.94 518 ARG A C 1
ATOM 4089 O O . ARG A 1 518 ? -4.362 10.113 -8.309 1.00 85.94 518 ARG A O 1
ATOM 4096 N N . GLU A 1 519 ? -4.833 10.255 -10.484 1.00 89.88 519 GLU A N 1
ATOM 4097 C CA . GLU A 1 519 ? -3.444 10.484 -10.877 1.00 89.88 519 GLU A CA 1
ATOM 4098 C C . GLU A 1 519 ? -3.049 11.954 -10.712 1.00 89.88 519 GLU A C 1
ATOM 4100 O O . GLU A 1 519 ? -3.470 12.822 -11.484 1.00 89.88 519 GLU A O 1
ATOM 4105 N N . ASP A 1 520 ? -2.182 12.242 -9.741 1.00 93.88 520 ASP A N 1
ATOM 4106 C CA . ASP A 1 520 ? -1.624 13.575 -9.525 1.00 93.88 520 ASP A CA 1
ATOM 4107 C C . ASP A 1 520 ? -0.387 13.822 -10.388 1.00 93.88 520 ASP A C 1
ATOM 4109 O O . ASP A 1 520 ? 0.250 12.909 -10.916 1.00 93.88 520 ASP A O 1
ATOM 4113 N N . VAL A 1 521 ? -0.003 15.091 -10.516 1.00 96.44 521 VAL A N 1
ATOM 4114 C CA . VAL A 1 521 ? 1.169 15.494 -11.295 1.00 96.44 521 VAL A CA 1
ATOM 4115 C C . VAL A 1 521 ? 2.356 15.757 -10.384 1.00 96.44 521 VAL A C 1
ATOM 4117 O O . VAL A 1 521 ? 2.287 16.578 -9.468 1.00 96.44 521 VAL A O 1
ATOM 4120 N N . ILE A 1 522 ? 3.498 15.163 -10.729 1.00 97.00 522 ILE A N 1
ATOM 4121 C CA . ILE A 1 522 ? 4.819 15.559 -10.246 1.00 97.00 522 ILE A CA 1
ATOM 4122 C C . ILE A 1 522 ? 5.615 16.096 -11.431 1.00 97.00 522 ILE A C 1
ATOM 4124 O O . ILE A 1 522 ? 5.794 15.412 -12.435 1.00 97.00 522 ILE A O 1
ATOM 4128 N N . PHE A 1 523 ? 6.159 17.303 -11.310 1.00 97.25 523 PHE A N 1
ATOM 4129 C CA . PHE A 1 523 ? 7.030 17.867 -12.332 1.00 97.25 523 PHE A CA 1
ATOM 4130 C C . PHE A 1 523 ? 8.349 18.349 -11.738 1.00 97.25 523 PHE A C 1
ATOM 4132 O O . PHE A 1 523 ? 8.375 19.034 -10.712 1.00 97.25 523 PHE A O 1
ATOM 4139 N N . SER A 1 524 ? 9.466 18.034 -12.395 1.00 96.75 524 SER A N 1
ATOM 4140 C CA . SER A 1 524 ? 10.766 18.565 -11.992 1.00 96.75 524 SER A CA 1
ATOM 4141 C C . SER A 1 524 ? 11.809 18.546 -13.109 1.00 96.75 524 SER A C 1
ATOM 4143 O O . SER A 1 524 ? 12.246 17.484 -13.548 1.00 96.75 524 SER A O 1
ATOM 4145 N N . ASN A 1 525 ? 12.304 19.719 -13.501 1.00 95.62 525 ASN A N 1
ATOM 4146 C CA . ASN A 1 525 ? 13.418 19.864 -14.446 1.00 95.62 525 ASN A CA 1
ATOM 4147 C C . ASN A 1 525 ? 14.452 20.876 -13.928 1.00 95.62 525 ASN A C 1
ATOM 4149 O O . ASN A 1 525 ? 14.426 21.244 -12.755 1.00 95.62 525 ASN A O 1
ATOM 4153 N N . SER A 1 526 ? 15.370 21.338 -14.780 1.00 93.50 526 SER A N 1
ATOM 4154 C CA . SER A 1 526 ? 16.419 22.297 -14.400 1.00 93.50 526 SER A CA 1
ATOM 4155 C C . SER A 1 526 ? 15.932 23.735 -14.166 1.00 93.50 526 SER A C 1
ATOM 4157 O O . SER A 1 526 ? 16.740 24.575 -13.787 1.00 93.50 526 SER A O 1
ATOM 4159 N N . LYS A 1 527 ? 14.658 24.050 -14.432 1.00 92.75 527 LYS A N 1
ATOM 4160 C CA . LYS A 1 527 ? 14.087 25.404 -14.320 1.00 92.75 527 LYS A CA 1
ATOM 4161 C C . LYS A 1 527 ? 13.047 25.516 -13.216 1.00 92.75 527 LYS A C 1
ATOM 4163 O O . LYS A 1 527 ? 13.033 26.512 -12.508 1.00 92.75 527 LYS A O 1
ATOM 4168 N N . PHE A 1 528 ? 12.176 24.524 -13.061 1.00 93.81 528 PHE A N 1
ATOM 4169 C CA . PHE A 1 528 ? 11.114 24.561 -12.061 1.00 93.81 528 PHE A CA 1
ATOM 4170 C C . PHE A 1 528 ? 10.754 23.160 -11.565 1.00 93.81 528 PHE A C 1
ATOM 4172 O O . PHE A 1 528 ? 11.115 22.142 -12.165 1.00 93.81 528 PHE A O 1
ATOM 4179 N N . PHE A 1 529 ? 10.062 23.120 -10.432 1.00 95.75 529 PHE A N 1
ATOM 4180 C CA . PHE A 1 529 ? 9.527 21.902 -9.840 1.00 95.75 529 PHE A CA 1
ATOM 4181 C C . PHE A 1 529 ? 8.173 22.165 -9.179 1.00 95.75 529 PHE A C 1
ATOM 4183 O O . PHE A 1 529 ? 7.886 23.289 -8.758 1.00 95.75 529 PHE A O 1
ATOM 4190 N N . GLY A 1 530 ? 7.360 21.125 -9.036 1.00 95.62 530 GLY A N 1
ATOM 4191 C CA . GLY A 1 530 ? 6.123 21.190 -8.272 1.00 95.62 530 GLY A CA 1
ATOM 4192 C C . GLY A 1 530 ? 5.319 19.902 -8.301 1.00 95.62 530 GLY A C 1
ATOM 4193 O O . GLY A 1 530 ? 5.660 18.960 -9.018 1.00 95.62 530 GLY A O 1
ATOM 4194 N N . THR A 1 531 ? 4.260 19.894 -7.501 1.00 96.94 531 THR A N 1
ATOM 4195 C CA . THR A 1 531 ? 3.240 18.845 -7.475 1.00 96.94 531 THR A CA 1
ATOM 4196 C C . THR A 1 531 ? 1.846 19.456 -7.452 1.00 96.94 531 THR A C 1
ATOM 4198 O O . THR A 1 531 ? 1.642 20.528 -6.864 1.00 96.94 531 THR A O 1
ATOM 4201 N N . TRP A 1 532 ? 0.894 18.788 -8.100 1.00 96.31 532 TRP A N 1
ATOM 4202 C CA . TRP A 1 532 ? -0.491 19.241 -8.201 1.00 96.31 532 TRP A CA 1
ATOM 4203 C C . TRP A 1 532 ? -1.454 18.070 -8.102 1.00 96.31 532 TRP A C 1
ATOM 4205 O O . TRP A 1 532 ? -1.290 17.104 -8.842 1.00 96.31 532 TRP A O 1
ATOM 4215 N N . LEU A 1 533 ? -2.456 18.198 -7.233 1.00 93.56 533 LEU A N 1
ATOM 4216 C CA . LEU A 1 533 ? -3.465 17.169 -7.011 1.00 93.56 533 LEU A CA 1
ATOM 4217 C C . LEU A 1 533 ? -4.620 17.299 -7.998 1.00 93.56 533 LEU A C 1
ATOM 4219 O O . LEU A 1 533 ? -5.055 18.422 -8.294 1.00 93.56 533 LEU A O 1
ATOM 4223 N N . PHE A 1 534 ? -5.098 16.164 -8.498 1.00 93.25 534 PHE A N 1
ATOM 4224 C CA . PHE A 1 534 ? -6.211 16.080 -9.433 1.00 93.25 534 PHE A CA 1
ATOM 4225 C C . PHE A 1 534 ? -7.555 16.123 -8.703 1.00 93.25 534 PHE A C 1
ATOM 4227 O O . PHE A 1 534 ? -7.891 15.262 -7.893 1.00 93.25 534 PHE A O 1
ATOM 4234 N N . GLN A 1 535 ? -8.376 17.130 -8.998 1.00 89.25 535 GLN A N 1
ATOM 4235 C CA . GLN A 1 535 ? -9.615 17.348 -8.254 1.00 89.25 535 GLN A CA 1
ATOM 4236 C C . GLN A 1 535 ? -10.845 16.714 -8.910 1.00 89.25 535 GLN A C 1
ATOM 4238 O O . GLN A 1 535 ? -11.706 16.173 -8.212 1.00 89.25 535 GLN A O 1
ATOM 4243 N N . SER A 1 536 ? -10.981 16.824 -10.229 1.00 91.81 536 SER A N 1
ATOM 4244 C CA . SER A 1 536 ? -12.101 16.285 -11.015 1.00 91.81 536 SER A CA 1
ATOM 4245 C C . SER A 1 536 ? -11.860 16.522 -12.507 1.00 91.81 536 SER A C 1
ATOM 4247 O O . SER A 1 536 ? -10.965 17.279 -12.874 1.00 91.81 536 SER A O 1
ATOM 4249 N N . LEU A 1 537 ? -12.701 15.955 -13.373 1.00 92.81 537 LEU A N 1
ATOM 4250 C CA . LEU A 1 537 ? -12.667 16.246 -14.810 1.00 92.81 537 LEU A CA 1
ATOM 4251 C C . LEU A 1 537 ? -13.221 17.642 -15.164 1.00 92.81 537 LEU A C 1
ATOM 4253 O O . LEU A 1 537 ? -13.117 18.086 -16.307 1.00 92.81 537 LEU A O 1
ATOM 4257 N N . GLU A 1 538 ? -13.799 18.355 -14.202 1.00 94.25 538 GLU A N 1
ATOM 4258 C CA . GLU A 1 538 ? -14.221 19.744 -14.358 1.00 94.25 538 GLU A CA 1
ATOM 4259 C C . GLU A 1 538 ? -13.111 20.732 -13.973 1.00 94.25 538 GLU A C 1
ATOM 4261 O O . GLU A 1 538 ? -13.001 21.797 -14.581 1.00 94.25 538 GLU A O 1
ATOM 4266 N N . GLU A 1 539 ? -12.288 20.390 -12.978 1.00 94.75 539 GLU A N 1
ATOM 4267 C CA . GLU A 1 539 ? -11.279 21.295 -12.405 1.00 94.75 539 GLU A CA 1
ATOM 4268 C C . GLU A 1 539 ? -9.826 20.923 -12.756 1.00 94.75 539 GLU A C 1
ATOM 4270 O O . GLU A 1 539 ? -8.954 21.794 -12.766 1.00 94.75 539 GLU A O 1
ATOM 4275 N N . GLY A 1 540 ? -9.551 19.658 -13.074 1.00 96.31 540 GLY A N 1
ATOM 4276 C CA . GLY A 1 540 ? -8.216 19.156 -13.390 1.00 96.31 540 GLY A CA 1
ATOM 4277 C C . GLY A 1 540 ? -7.252 19.143 -12.202 1.00 96.31 540 GLY A C 1
ATOM 4278 O O . GLY A 1 540 ? -7.653 19.033 -11.042 1.00 96.31 540 GLY A O 1
ATOM 4279 N N . TRP A 1 541 ? -5.955 19.292 -12.494 1.00 96.88 541 TRP A N 1
ATOM 4280 C CA . TRP A 1 541 ? -4.882 19.458 -11.500 1.00 96.88 541 TRP A CA 1
ATOM 4281 C C . TRP A 1 541 ? -4.842 20.885 -10.925 1.00 96.88 541 TRP A C 1
ATOM 4283 O O . TRP A 1 541 ? -3.889 21.644 -11.132 1.00 96.88 541 TRP A O 1
ATOM 4293 N N . SER A 1 542 ? -5.908 21.285 -10.234 1.00 94.06 542 SER A N 1
ATOM 4294 C CA . SER A 1 542 ? -6.121 22.652 -9.737 1.00 94.06 542 SER A CA 1
ATOM 4295 C C . SER A 1 542 ? -5.423 22.945 -8.402 1.00 94.06 542 SER A C 1
ATOM 4297 O O . SER A 1 542 ? -5.242 24.110 -8.033 1.00 94.06 542 SER A O 1
ATOM 4299 N N . ILE A 1 543 ? -4.993 21.915 -7.668 1.00 92.12 543 ILE A N 1
ATOM 4300 C CA . ILE A 1 543 ? -4.524 22.054 -6.287 1.00 92.12 543 ILE A CA 1
ATOM 4301 C C . ILE A 1 543 ? -3.009 21.915 -6.235 1.00 92.12 543 ILE A C 1
ATOM 4303 O O . ILE A 1 543 ? -2.473 20.815 -6.217 1.00 92.12 543 ILE A O 1
ATOM 4307 N N . ARG A 1 544 ? -2.288 23.034 -6.151 1.00 93.25 544 ARG A N 1
ATOM 4308 C CA . ARG A 1 544 ? -0.831 22.996 -5.980 1.00 93.25 544 ARG A CA 1
ATOM 4309 C C . ARG A 1 544 ? -0.459 22.530 -4.568 1.00 93.25 544 ARG A C 1
ATOM 4311 O O . ARG A 1 544 ? -0.786 23.203 -3.589 1.00 93.25 544 ARG A O 1
ATOM 4318 N N . ALA A 1 545 ? 0.279 21.427 -4.480 1.00 90.38 545 ALA A N 1
ATOM 4319 C CA . ALA A 1 545 ? 0.810 20.897 -3.227 1.00 90.38 545 ALA A CA 1
ATOM 4320 C C . ALA A 1 545 ? 2.166 21.518 -2.870 1.00 90.38 545 ALA A C 1
ATOM 4322 O O . ALA A 1 545 ? 2.333 22.088 -1.790 1.00 90.38 545 ALA A O 1
ATOM 4323 N N . MET A 1 546 ? 3.116 21.502 -3.807 1.00 91.00 546 MET A N 1
ATOM 4324 C CA . MET A 1 546 ? 4.395 22.198 -3.658 1.00 91.00 546 MET A CA 1
ATOM 4325 C C . MET A 1 546 ? 4.881 22.802 -4.978 1.00 91.00 546 MET A C 1
ATOM 4327 O O . MET A 1 546 ? 4.394 22.482 -6.062 1.00 91.00 546 MET A O 1
ATOM 4331 N N . GLY A 1 547 ? 5.885 23.675 -4.911 1.00 92.81 547 GLY A N 1
ATOM 4332 C CA . GLY A 1 547 ? 6.692 24.006 -6.080 1.00 92.81 547 GLY A CA 1
ATOM 4333 C C . GLY A 1 547 ? 7.470 25.308 -5.974 1.00 92.81 547 GLY A C 1
ATOM 4334 O O . GLY A 1 547 ? 7.291 26.091 -5.045 1.00 92.81 547 GLY A O 1
ATOM 4335 N N . GLY A 1 548 ? 8.309 25.546 -6.977 1.00 92.69 548 GLY A N 1
ATOM 4336 C CA . GLY A 1 548 ? 9.150 26.731 -7.083 1.00 92.69 548 GLY A CA 1
ATOM 4337 C C . GLY A 1 548 ? 9.951 26.761 -8.383 1.00 92.69 548 GLY A C 1
ATOM 4338 O O . GLY A 1 548 ? 10.027 25.771 -9.114 1.00 92.69 548 GLY A O 1
ATOM 4339 N N . GLU A 1 549 ? 10.548 27.914 -8.662 1.00 93.25 549 GLU A N 1
ATOM 4340 C CA . GLU A 1 549 ? 11.555 28.083 -9.712 1.00 93.25 549 GLU A CA 1
ATOM 4341 C C . GLU A 1 549 ? 12.949 27.773 -9.151 1.00 93.25 549 GLU A C 1
ATOM 4343 O O . GLU A 1 549 ? 13.182 27.868 -7.943 1.00 93.25 549 GLU A O 1
ATOM 4348 N N . ARG A 1 550 ? 13.883 27.374 -10.017 1.00 90.62 550 ARG A N 1
ATOM 4349 C CA . ARG A 1 550 ? 15.274 27.118 -9.643 1.00 90.62 550 ARG A CA 1
ATOM 4350 C C . ARG A 1 550 ? 16.183 28.250 -10.076 1.00 90.62 550 ARG A C 1
ATOM 4352 O O . ARG A 1 550 ? 16.107 28.730 -11.201 1.00 90.62 550 ARG A O 1
ATOM 4359 N N . GLU A 1 551 ? 17.131 28.569 -9.205 1.00 84.88 551 GLU A N 1
ATOM 4360 C CA . GLU A 1 551 ? 18.216 29.509 -9.497 1.00 84.88 551 GLU A CA 1
ATOM 4361 C C . GLU A 1 551 ? 19.381 28.850 -10.262 1.00 84.88 551 GLU A C 1
ATOM 4363 O O . GLU A 1 551 ? 20.134 29.528 -10.957 1.00 84.88 551 GLU A O 1
ATOM 4368 N N . ASN A 1 552 ? 19.535 27.525 -10.152 1.00 88.25 552 ASN A N 1
ATOM 4369 C CA . ASN A 1 552 ? 20.584 26.733 -10.801 1.00 88.25 552 ASN A CA 1
ATOM 4370 C C . ASN A 1 552 ? 20.028 25.403 -11.343 1.00 88.25 552 ASN A C 1
ATOM 4372 O O . ASN A 1 552 ? 18.849 25.090 -11.190 1.00 88.25 552 ASN A O 1
ATOM 4376 N N . ALA A 1 553 ? 20.884 24.594 -11.972 1.00 88.25 553 ALA A N 1
ATOM 4377 C CA . ALA A 1 553 ? 20.461 23.355 -12.626 1.00 88.25 553 ALA A CA 1
ATOM 4378 C C . ALA A 1 553 ? 19.938 22.266 -11.664 1.00 88.25 553 ALA A C 1
ATOM 4380 O O . ALA A 1 553 ? 19.296 21.325 -12.127 1.00 88.25 553 ALA A O 1
ATOM 4381 N N . GLY A 1 554 ? 20.198 22.365 -10.351 1.00 89.69 554 GLY A N 1
ATOM 4382 C CA . GLY A 1 554 ? 19.766 21.381 -9.350 1.00 89.69 554 GLY A CA 1
ATOM 4383 C C . GLY A 1 554 ? 20.473 20.021 -9.431 1.00 89.69 554 GLY A C 1
ATOM 4384 O O . GLY A 1 554 ? 19.948 19.030 -8.930 1.00 89.69 554 GLY A O 1
ATOM 4385 N N . THR A 1 555 ? 21.644 19.959 -10.067 1.00 92.00 555 THR A N 1
ATOM 4386 C CA . THR A 1 555 ? 22.463 18.746 -10.258 1.00 92.00 555 THR A CA 1
ATOM 4387 C C . THR A 1 555 ? 23.912 19.000 -9.840 1.00 92.00 555 THR A C 1
ATOM 4389 O O . THR A 1 555 ? 24.333 20.148 -9.706 1.00 92.00 555 THR A O 1
ATOM 4392 N N . GLY A 1 556 ? 24.717 17.950 -9.686 1.00 89.81 556 GLY A N 1
ATOM 4393 C CA . GLY A 1 556 ? 26.141 18.076 -9.371 1.00 89.81 556 GLY A CA 1
ATOM 4394 C C . GLY A 1 556 ? 26.399 18.621 -7.966 1.00 89.81 556 GLY A C 1
ATOM 4395 O O . GLY A 1 556 ? 25.985 18.042 -6.956 1.00 89.81 556 GLY A O 1
ATOM 4396 N N . GLU A 1 557 ? 27.141 19.728 -7.879 1.00 87.94 557 GLU A N 1
ATOM 4397 C CA . GLU A 1 557 ? 27.440 20.368 -6.591 1.00 87.94 557 GLU A CA 1
ATOM 4398 C C . GLU A 1 557 ? 26.203 20.994 -5.944 1.00 87.94 557 GLU A C 1
ATOM 4400 O O . GLU A 1 557 ? 26.057 20.928 -4.718 1.00 87.94 557 GLU A O 1
ATOM 4405 N N . ASP A 1 558 ? 25.288 21.467 -6.790 1.00 88.06 558 ASP A N 1
ATOM 4406 C CA . ASP A 1 558 ? 24.056 22.167 -6.440 1.00 88.06 558 ASP A CA 1
ATOM 4407 C C . ASP A 1 558 ? 22.865 21.228 -6.193 1.00 88.06 558 ASP A C 1
ATOM 4409 O O . ASP A 1 558 ? 21.727 21.686 -6.079 1.00 88.06 558 ASP A O 1
ATOM 4413 N N . HIS A 1 559 ? 23.087 19.908 -6.114 1.00 88.88 559 HIS A N 1
ATOM 4414 C CA . HIS A 1 559 ? 22.008 18.959 -5.833 1.00 88.88 559 HIS A CA 1
ATOM 4415 C C . HIS A 1 559 ? 21.277 19.352 -4.534 1.00 88.88 559 HIS A C 1
ATOM 4417 O O . HIS A 1 559 ? 21.903 19.390 -3.462 1.00 88.88 559 HIS A O 1
ATOM 4423 N N . PRO A 1 560 ? 19.955 19.609 -4.581 1.00 84.50 560 PRO A N 1
ATOM 4424 C CA . PRO A 1 560 ? 19.219 20.081 -3.422 1.00 84.50 560 PRO A CA 1
ATOM 4425 C C . PRO A 1 560 ? 19.139 18.968 -2.380 1.00 84.50 560 PRO A C 1
ATOM 4427 O O . PRO A 1 560 ? 18.668 17.867 -2.649 1.00 84.50 560 PRO A O 1
ATOM 4430 N N . ARG A 1 561 ? 19.639 19.251 -1.176 1.00 83.00 561 ARG A N 1
ATOM 4431 C CA . ARG A 1 561 ? 19.532 18.345 -0.017 1.00 83.00 561 ARG A CA 1
ATOM 4432 C C . ARG A 1 561 ? 18.350 18.706 0.888 1.00 83.00 561 ARG A C 1
ATOM 4434 O O . ARG A 1 561 ? 17.979 17.922 1.757 1.00 83.00 561 ARG A O 1
ATOM 4441 N N . ASP A 1 562 ? 17.756 19.879 0.674 1.00 83.62 562 ASP A N 1
ATOM 4442 C CA . ASP A 1 562 ? 16.516 20.311 1.321 1.00 83.62 562 ASP A CA 1
ATOM 4443 C C . ASP A 1 562 ? 15.340 19.427 0.866 1.00 83.62 562 ASP A C 1
ATOM 4445 O O . ASP A 1 562 ? 15.312 18.956 -0.270 1.00 83.62 562 ASP A O 1
ATOM 4449 N N . ARG A 1 563 ? 14.374 19.182 1.758 1.00 82.12 563 ARG A N 1
ATOM 4450 C CA . ARG A 1 563 ? 13.114 18.485 1.461 1.00 82.12 563 ARG A CA 1
ATOM 4451 C C . ARG A 1 563 ? 12.079 19.330 0.741 1.00 82.12 563 ARG A C 1
ATOM 4453 O O . ARG A 1 563 ? 11.211 18.763 0.094 1.00 82.12 563 ARG A O 1
ATOM 4460 N N . LYS A 1 564 ? 12.199 20.654 0.789 1.00 83.12 564 LYS A N 1
ATOM 4461 C CA . LYS A 1 564 ? 11.260 21.568 0.123 1.00 83.12 564 LYS A CA 1
ATOM 4462 C C . LYS A 1 564 ? 11.517 21.739 -1.373 1.00 83.12 564 LYS A C 1
ATOM 4464 O O . LYS A 1 564 ? 10.709 22.353 -2.062 1.00 83.12 564 LYS A O 1
ATOM 4469 N N . VAL A 1 565 ? 12.633 21.212 -1.873 1.00 90.31 565 VAL A N 1
ATOM 4470 C CA . VAL A 1 565 ? 13.035 21.308 -3.276 1.00 90.31 565 VAL A CA 1
ATOM 4471 C C . VAL A 1 565 ? 13.161 19.901 -3.843 1.00 90.31 565 VAL A C 1
ATOM 4473 O O . VAL A 1 565 ? 14.012 19.125 -3.416 1.00 90.31 565 VAL A O 1
ATOM 4476 N N . ILE A 1 566 ? 12.328 19.579 -4.830 1.00 94.00 566 ILE A N 1
ATOM 4477 C CA . ILE A 1 566 ? 12.403 18.305 -5.556 1.00 94.00 566 ILE A CA 1
ATOM 4478 C C . ILE A 1 566 ? 13.673 18.348 -6.424 1.00 94.00 566 ILE A C 1
ATOM 4480 O O . ILE A 1 566 ? 13.837 19.342 -7.128 1.00 94.00 566 ILE A O 1
ATOM 4484 N N . PRO A 1 567 ? 14.596 17.371 -6.413 1.00 94.75 567 PRO A N 1
ATOM 4485 C CA . PRO A 1 567 ? 15.675 17.304 -7.405 1.00 94.75 567 PRO A CA 1
ATOM 4486 C C . PRO A 1 567 ? 15.125 17.115 -8.833 1.00 94.75 567 PRO A C 1
ATOM 4488 O O . PRO A 1 567 ? 14.054 16.533 -8.989 1.00 94.75 567 PRO A O 1
ATOM 4491 N N . PRO A 1 568 ? 15.811 17.581 -9.892 1.00 96.38 568 PRO A N 1
ATOM 4492 C CA . PRO A 1 568 ? 15.323 17.409 -11.261 1.00 96.38 568 PRO A CA 1
ATOM 4493 C C . PRO A 1 568 ? 15.080 15.930 -11.598 1.00 96.38 568 PRO A C 1
ATOM 4495 O O . PRO A 1 568 ? 15.912 15.081 -11.278 1.00 96.38 568 PRO A O 1
ATOM 4498 N N . ILE A 1 569 ? 13.962 15.609 -12.248 1.00 96.56 569 ILE A N 1
ATOM 4499 C CA . ILE A 1 569 ? 13.673 14.268 -12.791 1.00 96.56 569 ILE A CA 1
ATOM 4500 C C . ILE A 1 569 ? 14.462 14.063 -14.089 1.00 96.56 569 ILE A C 1
ATOM 4502 O O . ILE A 1 569 ? 15.034 12.995 -14.321 1.00 96.56 569 ILE A O 1
ATOM 4506 N N . VAL A 1 570 ? 14.574 15.131 -14.880 1.00 95.62 570 VAL A N 1
ATOM 4507 C CA . VAL A 1 570 ? 15.428 15.223 -16.069 1.00 95.62 570 VAL A CA 1
ATOM 4508 C C . VAL A 1 570 ? 16.443 16.352 -15.929 1.00 95.62 570 VAL A C 1
ATOM 4510 O O . VAL A 1 570 ? 16.215 17.336 -15.220 1.00 95.62 570 VAL A O 1
ATOM 4513 N N . ARG A 1 571 ? 17.579 16.215 -16.611 1.00 94.25 571 ARG A N 1
ATOM 4514 C CA . ARG A 1 571 ? 18.626 17.240 -16.675 1.00 94.25 571 ARG A CA 1
ATOM 4515 C C . ARG A 1 571 ? 18.276 18.327 -17.688 1.00 94.25 571 ARG A C 1
ATOM 4517 O O . ARG A 1 571 ? 17.345 18.190 -18.477 1.00 94.25 571 ARG A O 1
ATOM 4524 N N . ALA A 1 572 ? 19.045 19.415 -17.675 1.00 91.31 572 ALA A N 1
ATOM 4525 C CA . ALA A 1 572 ? 18.824 20.576 -18.544 1.00 91.31 572 ALA A CA 1
ATOM 4526 C C . ALA A 1 572 ? 18.851 20.252 -20.050 1.00 91.31 572 ALA A C 1
ATOM 4528 O O . ALA A 1 572 ? 18.234 20.960 -20.838 1.00 91.31 572 ALA A O 1
ATOM 4529 N N . ASP A 1 573 ? 19.549 19.190 -20.451 1.00 88.94 573 ASP A N 1
ATOM 4530 C CA . ASP A 1 573 ? 19.648 18.715 -21.835 1.00 88.94 573 ASP A CA 1
ATOM 4531 C C . ASP A 1 573 ? 18.585 17.652 -22.205 1.00 88.94 573 ASP A C 1
ATOM 4533 O O . ASP A 1 573 ? 18.636 17.061 -23.296 1.00 88.94 573 ASP A O 1
ATOM 4537 N N . GLY A 1 574 ? 17.632 17.398 -21.299 1.00 86.75 574 GLY A N 1
ATOM 4538 C CA . GLY A 1 574 ? 16.578 16.391 -21.434 1.00 86.75 574 GLY A CA 1
ATOM 4539 C C . GLY A 1 574 ? 17.037 14.955 -21.165 1.00 86.75 574 GLY A C 1
ATOM 4540 O O . GLY A 1 574 ? 16.308 14.018 -21.484 1.00 86.75 574 GLY A O 1
ATOM 4541 N N . THR A 1 575 ? 18.248 14.746 -20.634 1.00 91.62 575 THR A N 1
ATOM 4542 C CA . THR A 1 575 ? 18.709 13.407 -20.236 1.00 91.62 575 THR A CA 1
ATOM 4543 C C . THR A 1 575 ? 18.120 12.975 -18.895 1.00 91.62 575 THR A C 1
ATOM 4545 O O . THR A 1 575 ? 17.675 13.789 -18.081 1.00 91.62 575 THR A O 1
ATOM 4548 N N . ASN A 1 576 ? 18.078 11.663 -18.669 1.00 94.19 576 ASN A N 1
ATOM 4549 C CA . ASN A 1 576 ? 17.472 11.079 -17.479 1.00 94.19 576 ASN A CA 1
ATOM 4550 C C . ASN A 1 576 ? 18.299 11.447 -16.233 1.00 94.19 576 ASN A C 1
ATOM 4552 O O . ASN A 1 576 ? 19.522 11.380 -16.271 1.00 94.19 576 ASN A O 1
ATOM 4556 N N . ASN A 1 577 ? 17.670 11.800 -15.107 1.00 95.12 577 ASN A N 1
ATOM 4557 C CA . ASN A 1 577 ? 18.407 12.096 -13.869 1.00 95.12 577 ASN A CA 1
ATOM 4558 C C . ASN A 1 577 ? 18.327 10.980 -12.813 1.00 95.12 577 ASN A C 1
ATOM 4560 O O . ASN A 1 577 ? 18.607 11.197 -11.635 1.00 95.12 577 ASN A O 1
ATOM 4564 N N . GLY A 1 578 ? 17.967 9.769 -13.223 1.00 94.25 578 GLY A N 1
ATOM 4565 C CA . GLY A 1 578 ? 17.916 8.590 -12.368 1.00 94.25 578 GLY A CA 1
ATOM 4566 C C . GLY A 1 578 ? 16.747 8.603 -11.392 1.00 94.25 578 GLY A C 1
ATOM 4567 O O . GLY A 1 578 ? 16.888 8.046 -10.306 1.00 94.25 578 GLY A O 1
ATOM 4568 N N . ALA A 1 579 ? 15.643 9.261 -11.755 1.00 94.75 579 ALA A N 1
ATOM 4569 C CA . ALA A 1 579 ? 14.452 9.370 -10.925 1.00 94.75 579 ALA A CA 1
ATOM 4570 C C . ALA A 1 579 ? 13.433 8.256 -11.219 1.00 94.75 579 ALA A C 1
ATOM 4572 O O . ALA A 1 579 ? 13.251 7.896 -12.382 1.00 94.75 579 ALA A O 1
ATOM 4573 N N . TRP A 1 580 ? 12.767 7.725 -10.189 1.00 93.19 580 TRP A N 1
ATOM 4574 C CA . TRP A 1 580 ? 11.655 6.775 -10.348 1.00 93.19 580 TRP A CA 1
ATOM 4575 C C . TRP A 1 580 ? 10.712 6.762 -9.143 1.00 93.19 580 TRP A C 1
ATOM 4577 O O . TRP A 1 580 ? 11.116 7.056 -8.014 1.00 93.19 580 TRP A O 1
ATOM 4587 N N . ILE A 1 581 ? 9.465 6.358 -9.378 1.00 88.25 581 ILE A N 1
ATOM 4588 C CA . ILE A 1 581 ? 8.445 6.195 -8.339 1.00 88.25 581 ILE A CA 1
ATOM 4589 C C . ILE A 1 581 ? 8.385 4.736 -7.901 1.00 88.25 581 ILE A C 1
ATOM 4591 O O . ILE A 1 581 ? 8.491 3.822 -8.719 1.00 88.25 581 ILE A O 1
ATOM 4595 N N . LYS A 1 582 ? 8.277 4.515 -6.587 1.00 83.75 582 LYS A N 1
ATOM 4596 C CA . LYS A 1 582 ? 8.090 3.193 -5.985 1.00 83.75 582 LYS A CA 1
ATOM 4597 C C . LYS A 1 582 ? 7.611 3.312 -4.540 1.00 83.75 582 LYS A C 1
ATOM 4599 O O . LYS A 1 582 ? 8.227 4.028 -3.759 1.00 83.75 582 LYS A O 1
ATOM 4604 N N . ARG A 1 583 ? 6.613 2.520 -4.125 1.00 77.00 583 ARG A N 1
ATOM 4605 C CA . ARG A 1 583 ? 6.170 2.420 -2.711 1.00 77.00 583 ARG A CA 1
ATOM 4606 C C . ARG A 1 583 ? 5.894 3.792 -2.072 1.00 77.00 583 ARG A C 1
ATOM 4608 O O . ARG A 1 583 ? 6.496 4.124 -1.040 1.00 77.00 583 ARG A O 1
ATOM 4615 N N . ALA A 1 584 ? 5.028 4.572 -2.722 1.00 78.31 584 ALA A N 1
ATOM 4616 C CA . ALA A 1 584 ? 4.620 5.916 -2.304 1.00 78.31 584 ALA A CA 1
ATOM 4617 C C . ALA A 1 584 ? 5.797 6.884 -2.063 1.00 78.31 584 ALA A C 1
ATOM 4619 O O . ALA A 1 584 ? 5.807 7.689 -1.123 1.00 78.31 584 ALA A O 1
ATOM 4620 N N . LYS A 1 585 ? 6.861 6.741 -2.863 1.00 85.81 585 LYS A N 1
ATOM 4621 C CA . LYS A 1 585 ? 8.072 7.565 -2.812 1.00 85.81 585 LYS A CA 1
ATOM 4622 C C . LYS A 1 585 ? 8.594 7.833 -4.213 1.00 85.81 585 LYS A C 1
ATOM 4624 O O . LYS A 1 585 ? 8.573 6.945 -5.063 1.00 85.81 585 LYS A O 1
ATOM 4629 N N . LEU A 1 586 ? 9.163 9.017 -4.393 1.00 91.75 586 LEU A N 1
ATOM 4630 C CA . LEU A 1 586 ? 10.004 9.369 -5.530 1.00 91.75 586 LEU A CA 1
ATOM 4631 C C . LEU A 1 586 ? 11.475 9.265 -5.107 1.00 91.75 586 LEU A C 1
ATOM 4633 O O . LEU A 1 586 ? 11.878 9.808 -4.074 1.00 91.75 586 LEU A O 1
ATOM 4637 N N . TYR A 1 587 ? 12.266 8.532 -5.880 1.00 92.88 587 TYR A N 1
ATOM 4638 C CA . TYR A 1 587 ? 13.671 8.238 -5.616 1.00 92.88 587 TYR A CA 1
ATOM 4639 C C . TYR A 1 587 ? 14.576 8.849 -6.673 1.00 92.88 587 TYR A C 1
ATOM 4641 O O . TYR A 1 587 ? 14.167 8.956 -7.822 1.00 92.88 587 TYR A O 1
ATOM 4649 N N . TRP A 1 588 ? 15.822 9.148 -6.296 1.00 93.62 588 TRP A N 1
ATOM 4650 C CA . TRP A 1 588 ? 16.916 9.436 -7.222 1.00 93.62 588 TRP A CA 1
ATOM 4651 C C . TRP A 1 588 ? 18.119 8.574 -6.894 1.00 93.62 588 TRP A C 1
ATOM 4653 O O . TRP A 1 588 ? 18.534 8.475 -5.736 1.00 93.62 588 TRP A O 1
ATOM 4663 N N . GLN A 1 589 ? 18.723 8.013 -7.934 1.00 92.75 589 GLN A N 1
ATOM 4664 C CA . GLN A 1 589 ? 20.039 7.406 -7.857 1.00 92.75 589 GLN A CA 1
ATOM 4665 C C . GLN A 1 589 ? 20.834 7.772 -9.105 1.00 92.75 589 GLN A C 1
ATOM 4667 O O . GLN A 1 589 ? 20.502 7.374 -10.223 1.00 92.75 589 GLN A O 1
ATOM 4672 N N . ASN A 1 590 ? 21.880 8.560 -8.907 1.00 93.56 590 ASN A N 1
ATOM 4673 C CA . ASN A 1 590 ? 22.768 9.043 -9.954 1.00 93.56 590 ASN A CA 1
AT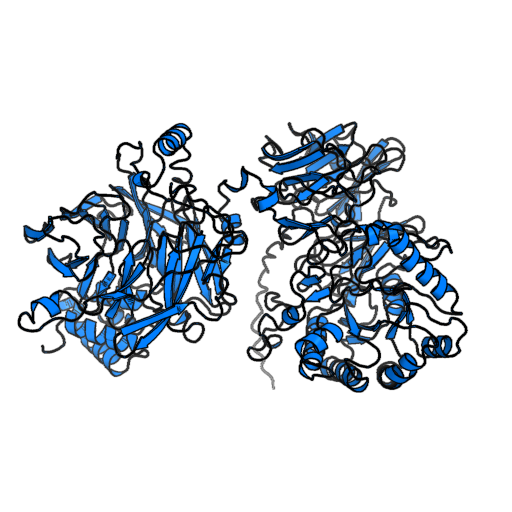OM 4674 C C . ASN A 1 590 ? 24.146 9.379 -9.346 1.00 93.56 590 ASN A C 1
ATOM 4676 O O . ASN A 1 590 ? 24.411 9.106 -8.177 1.00 93.56 590 ASN A O 1
ATOM 4680 N N . GLU A 1 591 ? 25.053 9.961 -10.123 1.00 92.19 591 GLU A N 1
ATOM 4681 C CA . GLU A 1 591 ? 26.398 10.335 -9.676 1.00 92.19 591 GLU A CA 1
ATOM 4682 C C . GLU A 1 591 ? 26.428 11.447 -8.614 1.00 92.19 591 GLU A C 1
ATOM 4684 O O . GLU A 1 591 ? 27.446 11.590 -7.928 1.00 92.19 591 GLU A O 1
ATOM 4689 N N . ASP A 1 592 ? 25.331 12.196 -8.460 1.00 91.38 592 ASP A N 1
ATOM 4690 C CA . ASP A 1 592 ? 25.176 13.278 -7.482 1.00 91.38 592 ASP A CA 1
ATOM 4691 C C . ASP A 1 592 ? 24.749 12.738 -6.108 1.00 91.38 592 ASP A C 1
ATOM 4693 O O . ASP A 1 592 ? 25.154 13.271 -5.072 1.00 91.38 592 ASP A O 1
ATOM 4697 N N . THR A 1 593 ? 23.966 11.654 -6.088 1.00 88.94 593 THR A N 1
ATOM 4698 C CA . THR A 1 593 ? 23.592 10.929 -4.861 1.00 88.94 593 THR A CA 1
ATOM 4699 C C . THR A 1 593 ? 24.632 9.872 -4.482 1.00 88.94 593 THR A C 1
ATOM 4701 O O . THR A 1 593 ? 24.846 9.582 -3.299 1.00 88.94 593 THR A O 1
ATOM 4704 N N . GLY A 1 594 ? 25.304 9.308 -5.488 1.00 73.06 594 GLY A N 1
ATOM 4705 C CA . GLY A 1 594 ? 26.282 8.238 -5.378 1.00 73.06 594 GLY A CA 1
ATOM 4706 C C . GLY A 1 594 ? 27.391 8.565 -4.393 1.00 73.06 594 GLY A C 1
ATOM 4707 O O . GLY A 1 594 ? 27.957 9.650 -4.457 1.00 73.06 594 GLY A O 1
ATOM 4708 N N . HIS A 1 595 ? 27.679 7.639 -3.471 1.00 75.25 595 HIS A N 1
ATOM 4709 C CA . HIS A 1 595 ? 28.539 7.733 -2.265 1.00 75.25 595 HIS A CA 1
ATOM 4710 C C . HIS A 1 595 ? 28.360 8.943 -1.316 1.00 75.25 595 HIS A C 1
ATOM 4712 O O . HIS A 1 595 ? 28.861 8.886 -0.197 1.00 75.25 595 HIS A O 1
ATOM 4718 N N . ILE A 1 596 ? 27.644 9.998 -1.712 1.00 81.38 596 ILE A N 1
ATOM 4719 C CA . ILE A 1 596 ? 27.513 11.251 -0.953 1.00 81.38 596 ILE A CA 1
ATOM 4720 C C . ILE A 1 596 ? 26.329 11.191 0.017 1.00 81.38 596 ILE A C 1
ATOM 4722 O O . ILE A 1 596 ? 26.428 11.689 1.138 1.00 81.38 596 ILE A O 1
ATOM 4726 N N . LEU A 1 597 ? 25.207 10.598 -0.403 1.00 85.44 597 LEU A N 1
ATOM 4727 C CA . LEU A 1 597 ? 24.003 10.479 0.420 1.00 85.44 597 LEU A CA 1
ATOM 4728 C C . LEU A 1 597 ? 23.917 9.114 1.122 1.00 85.44 597 LEU A C 1
ATOM 4730 O O . LEU A 1 597 ? 24.429 8.115 0.597 1.00 85.44 597 LEU A O 1
ATOM 4734 N N . PRO A 1 598 ? 23.239 9.033 2.287 1.00 83.31 598 PRO A N 1
ATOM 4735 C CA . PRO A 1 598 ? 22.953 7.761 2.942 1.00 83.31 598 PRO A CA 1
ATOM 4736 C C . PRO A 1 598 ? 22.289 6.773 1.978 1.00 83.31 598 PRO A C 1
ATOM 4738 O O . PRO A 1 598 ? 21.329 7.111 1.289 1.00 83.31 598 PRO A O 1
ATOM 4741 N N . HIS A 1 599 ? 22.802 5.543 1.932 1.00 86.38 599 HIS A N 1
ATOM 4742 C CA . HIS A 1 599 ? 22.312 4.477 1.045 1.00 86.38 599 HIS A CA 1
ATOM 4743 C C . HIS A 1 599 ? 22.358 4.806 -0.464 1.00 86.38 599 HIS A C 1
ATOM 4745 O O . HIS A 1 599 ? 21.720 4.105 -1.250 1.00 86.38 599 HIS A O 1
ATOM 4751 N N . HIS A 1 600 ? 23.117 5.833 -0.871 1.00 89.88 600 HIS A N 1
ATOM 4752 C CA . HIS A 1 600 ? 23.351 6.246 -2.266 1.00 89.88 600 HIS A CA 1
ATOM 4753 C C . HIS A 1 600 ? 22.127 6.777 -3.025 1.00 89.88 600 HIS A C 1
ATOM 4755 O O . HIS A 1 600 ? 22.169 6.910 -4.249 1.00 89.88 600 HIS A O 1
ATOM 4761 N N . ILE A 1 601 ? 21.053 7.112 -2.311 1.00 90.75 601 ILE A N 1
ATOM 4762 C CA . ILE A 1 601 ? 19.792 7.573 -2.896 1.00 90.75 601 ILE A CA 1
ATOM 4763 C C . ILE A 1 601 ? 19.309 8.861 -2.229 1.00 90.75 601 ILE A C 1
ATOM 4765 O O . ILE A 1 601 ? 19.499 9.049 -1.027 1.00 90.75 601 ILE A O 1
ATOM 4769 N N . ASP A 1 602 ? 18.635 9.714 -2.997 1.00 91.19 602 ASP A N 1
ATOM 4770 C CA . ASP A 1 602 ? 17.661 10.663 -2.446 1.00 91.19 602 ASP A CA 1
ATOM 4771 C C . ASP A 1 602 ? 16.268 10.014 -2.503 1.00 91.19 602 ASP A C 1
ATOM 4773 O O . ASP A 1 602 ? 15.982 9.210 -3.394 1.00 91.19 602 ASP A O 1
ATOM 4777 N N . ARG A 1 603 ? 15.409 10.316 -1.530 1.00 89.94 603 ARG A N 1
ATOM 4778 C CA . ARG A 1 603 ? 14.033 9.819 -1.466 1.00 89.94 603 ARG A CA 1
ATOM 4779 C C . ARG A 1 603 ? 13.104 10.873 -0.875 1.00 89.94 603 ARG A C 1
ATOM 4781 O O . ARG A 1 603 ? 13.395 11.437 0.182 1.00 89.94 603 ARG A O 1
ATOM 4788 N N . ARG A 1 604 ? 11.946 11.049 -1.504 1.00 87.06 604 ARG A N 1
ATOM 4789 C CA . ARG A 1 604 ? 10.834 11.885 -1.031 1.00 87.06 604 ARG A CA 1
ATOM 4790 C C . ARG A 1 604 ? 9.613 10.993 -0.873 1.00 87.06 604 ARG A C 1
ATOM 4792 O O . ARG A 1 604 ? 9.285 10.276 -1.814 1.00 87.06 604 ARG A O 1
ATOM 4799 N N . SER A 1 605 ? 8.987 10.964 0.302 1.00 83.00 605 SER A N 1
ATOM 4800 C CA . SER A 1 605 ? 7.673 10.315 0.429 1.00 83.00 605 SER A CA 1
ATOM 4801 C C . SER A 1 605 ? 6.614 11.143 -0.278 1.00 83.00 605 SER A C 1
ATOM 4803 O O . SER A 1 605 ? 6.785 12.348 -0.418 1.00 83.00 605 SER A O 1
ATOM 4805 N N . PHE A 1 606 ? 5.501 10.532 -0.669 1.00 83.94 606 PHE A N 1
ATOM 4806 C CA . PHE A 1 606 ? 4.365 11.291 -1.193 1.00 83.94 606 PHE A CA 1
ATOM 4807 C C . PHE A 1 606 ? 3.896 12.363 -0.197 1.00 83.94 606 PHE A C 1
ATOM 4809 O O . PHE A 1 606 ? 3.734 13.506 -0.591 1.00 83.94 606 PHE A O 1
ATOM 4816 N N . GLY A 1 607 ? 3.918 12.086 1.112 1.00 76.62 607 GLY A N 1
ATOM 4817 C CA . GLY A 1 607 ? 3.724 13.127 2.135 1.00 76.62 607 GLY A CA 1
ATOM 4818 C C . GLY A 1 607 ? 4.736 14.290 2.094 1.00 76.62 607 GLY A C 1
ATOM 4819 O O . GLY A 1 607 ? 4.353 15.431 2.322 1.00 76.62 607 GLY A O 1
ATOM 4820 N N . ASP A 1 608 ? 6.015 14.054 1.745 1.00 82.38 608 ASP A N 1
ATOM 4821 C CA . ASP A 1 608 ? 6.969 15.161 1.519 1.00 82.38 608 ASP A CA 1
ATOM 4822 C C . ASP A 1 608 ? 6.555 15.986 0.280 1.00 82.38 608 ASP A C 1
ATOM 4824 O O . ASP A 1 608 ? 6.779 17.195 0.234 1.00 82.38 608 ASP A O 1
ATOM 4828 N N . LEU A 1 609 ? 5.968 15.322 -0.723 1.00 88.50 609 LEU A N 1
ATOM 4829 C CA . LEU A 1 609 ? 5.524 15.907 -1.989 1.00 88.50 609 LEU A CA 1
ATOM 4830 C C . LEU A 1 609 ? 4.159 16.614 -1.899 1.00 88.50 609 LEU A C 1
ATOM 4832 O O . LEU A 1 609 ? 3.871 17.463 -2.741 1.00 88.50 609 LEU A O 1
ATOM 4836 N N . LEU A 1 610 ? 3.348 16.312 -0.881 1.00 85.31 610 LEU A N 1
ATOM 4837 C CA . LEU A 1 610 ? 2.066 16.972 -0.606 1.00 85.31 610 LEU A CA 1
ATOM 4838 C C . LEU A 1 610 ? 2.226 18.370 0.008 1.00 85.31 610 LEU A C 1
ATOM 4840 O O . LEU A 1 610 ? 1.286 19.166 -0.017 1.00 85.31 610 LEU A O 1
ATOM 4844 N N . GLY A 1 611 ? 3.408 18.702 0.537 1.00 79.00 611 GLY A N 1
ATOM 4845 C CA . GLY A 1 611 ? 3.666 20.009 1.140 1.00 79.00 611 GLY A CA 1
ATOM 4846 C C . GLY A 1 611 ? 2.656 20.337 2.246 1.00 79.00 611 GLY A C 1
ATOM 4847 O O . GLY A 1 611 ? 2.485 19.570 3.192 1.00 79.00 611 GLY A O 1
ATOM 4848 N N . ASP A 1 612 ? 1.971 21.475 2.124 1.00 73.81 612 ASP A N 1
ATOM 4849 C CA . ASP A 1 612 ? 0.954 21.905 3.095 1.00 73.81 612 ASP A CA 1
ATOM 4850 C C . ASP A 1 612 ? -0.405 21.188 2.917 1.00 73.81 612 ASP A C 1
ATOM 4852 O O . ASP A 1 612 ? -1.286 21.323 3.766 1.00 73.81 612 ASP A O 1
ATOM 4856 N N . GLN A 1 613 ? -0.592 20.404 1.843 1.00 76.25 613 GLN A N 1
ATOM 4857 C CA . GLN A 1 613 ? -1.852 19.699 1.553 1.00 76.25 613 GLN A CA 1
ATOM 4858 C C . GLN A 1 613 ? -2.012 18.370 2.312 1.00 76.25 613 GLN A C 1
ATOM 4860 O O . GLN A 1 613 ? -3.120 17.843 2.356 1.00 76.25 613 GLN A O 1
ATOM 4865 N N . ASP A 1 614 ? -0.973 17.882 3.000 1.00 65.81 614 ASP A N 1
ATOM 4866 C CA . ASP A 1 614 ? -1.002 16.695 3.889 1.00 65.81 614 ASP A CA 1
ATOM 4867 C C . ASP A 1 614 ? -2.005 16.827 5.068 1.00 65.81 614 ASP A C 1
ATOM 4869 O O . ASP A 1 614 ? -2.219 15.920 5.868 1.00 65.81 614 ASP A O 1
ATOM 4873 N N . HIS A 1 615 ? -2.644 17.991 5.210 1.00 69.00 615 HIS A N 1
ATOM 4874 C CA . HIS A 1 615 ? -3.682 18.262 6.204 1.00 69.00 615 HIS A CA 1
ATOM 4875 C C . HIS A 1 615 ? -5.108 17.961 5.723 1.00 69.00 615 HIS A C 1
ATOM 4877 O O . HIS A 1 615 ? -6.050 18.228 6.470 1.00 69.00 615 HIS A O 1
ATOM 4883 N N . ARG A 1 616 ? -5.305 17.436 4.511 1.00 80.19 616 ARG A N 1
ATOM 4884 C CA . ARG A 1 616 ? -6.639 17.148 3.961 1.00 80.19 616 ARG A CA 1
ATOM 4885 C C . ARG A 1 616 ? -7.202 15.802 4.435 1.00 80.19 616 ARG A C 1
ATOM 4887 O O . ARG A 1 616 ? -6.430 14.891 4.717 1.00 80.19 616 ARG A O 1
ATOM 4894 N N . PRO A 1 617 ? -8.539 15.662 4.517 1.00 86.75 617 PRO A N 1
ATOM 4895 C CA . PRO A 1 617 ? -9.155 14.368 4.773 1.00 86.75 617 PRO A CA 1
ATOM 4896 C C . PRO A 1 617 ? -8.998 13.452 3.556 1.00 86.75 617 PRO A C 1
ATOM 4898 O O . PRO A 1 617 ? -9.284 13.861 2.433 1.00 86.75 617 PRO A O 1
ATOM 4901 N N . GLN A 1 618 ? -8.635 12.200 3.796 1.00 85.50 618 GLN A N 1
ATOM 4902 C CA . GLN A 1 618 ? -8.633 11.121 2.811 1.00 85.50 618 GLN A CA 1
ATOM 4903 C C . GLN A 1 618 ? -10.016 10.461 2.686 1.00 85.50 618 GLN A C 1
ATOM 4905 O O . GLN A 1 618 ? -10.834 10.501 3.614 1.00 85.50 618 GLN A O 1
ATOM 4910 N N . LYS A 1 619 ? -10.272 9.787 1.557 1.00 86.88 619 LYS A N 1
ATOM 4911 C CA . LYS A 1 619 ? -11.431 8.887 1.384 1.00 86.88 619 LYS A CA 1
ATOM 4912 C C . LYS A 1 619 ? -11.315 7.663 2.323 1.00 86.88 619 LYS A C 1
ATOM 4914 O O . LYS A 1 619 ? -10.199 7.325 2.730 1.00 86.88 619 LYS A O 1
ATOM 4919 N N . PRO A 1 620 ? -12.418 6.984 2.695 1.00 91.94 620 PRO A N 1
ATOM 4920 C CA . PRO A 1 620 ? -12.369 5.849 3.625 1.00 91.94 620 PRO A CA 1
ATOM 4921 C C . PRO A 1 620 ? -11.422 4.716 3.201 1.00 91.94 620 PRO A C 1
ATOM 4923 O O . PRO A 1 620 ? -10.659 4.208 4.023 1.00 91.94 620 PRO A O 1
ATOM 4926 N N . GLU A 1 621 ? -11.415 4.357 1.920 1.00 85.50 621 GLU A N 1
ATOM 4927 C CA . GLU A 1 621 ? -10.567 3.300 1.362 1.00 85.50 621 GLU A CA 1
ATOM 4928 C C . GLU A 1 621 ? -9.086 3.700 1.363 1.00 85.50 621 GLU A C 1
ATOM 4930 O O . GLU A 1 621 ? -8.227 2.881 1.687 1.00 85.50 621 GLU A O 1
ATOM 4935 N N . ALA A 1 622 ? -8.793 4.966 1.055 1.00 78.50 622 ALA A N 1
ATOM 4936 C CA . ALA A 1 622 ? -7.450 5.544 1.114 1.00 78.50 622 ALA A CA 1
ATOM 4937 C C . ALA A 1 622 ? -6.887 5.504 2.541 1.00 78.50 622 ALA A C 1
ATOM 4939 O O . ALA A 1 622 ? -5.799 4.988 2.790 1.00 78.50 622 ALA A O 1
ATOM 4940 N N . SER A 1 623 ? -7.698 5.920 3.512 1.00 89.38 623 SER A N 1
ATOM 4941 C CA . SER A 1 623 ? -7.331 5.878 4.926 1.00 89.38 623 SER A CA 1
ATOM 4942 C C . SER A 1 623 ? -7.084 4.459 5.434 1.00 89.38 623 SER A C 1
ATOM 4944 O O . SER A 1 623 ? -6.143 4.242 6.197 1.00 89.38 623 SER A O 1
ATOM 4946 N N . LEU A 1 624 ? -7.866 3.475 4.965 1.00 92.06 624 LEU A N 1
ATOM 4947 C CA . LEU A 1 624 ? -7.624 2.057 5.239 1.00 92.06 624 LEU A CA 1
ATOM 4948 C C . LEU A 1 624 ? -6.282 1.582 4.655 1.00 92.06 624 LEU A C 1
ATOM 4950 O O . LEU A 1 624 ? -5.532 0.905 5.359 1.00 92.06 624 LEU A O 1
ATOM 4954 N N . ARG A 1 625 ? -5.947 1.943 3.406 1.00 83.50 625 ARG A N 1
ATOM 4955 C CA . ARG A 1 625 ? -4.640 1.623 2.785 1.00 83.50 625 ARG A CA 1
ATOM 4956 C C . ARG A 1 625 ? -3.468 2.267 3.525 1.00 83.50 625 ARG A C 1
ATOM 4958 O O . ARG A 1 625 ? -2.393 1.676 3.627 1.00 83.50 625 ARG A O 1
ATOM 4965 N N . SER A 1 626 ? -3.699 3.439 4.105 1.00 84.44 626 SER A N 1
ATOM 4966 C CA . SER A 1 626 ? -2.735 4.154 4.934 1.00 84.44 626 SER A CA 1
ATOM 4967 C C . SER A 1 626 ? -2.490 3.504 6.310 1.00 84.44 626 SER A C 1
ATOM 4969 O O . SER A 1 626 ? -1.572 3.926 7.023 1.00 84.44 626 SER A O 1
ATOM 4971 N N . MET A 1 627 ? -3.239 2.459 6.692 1.00 91.25 627 MET A N 1
ATOM 4972 C CA . MET A 1 627 ? -3.054 1.747 7.960 1.00 91.25 627 MET A CA 1
ATOM 4973 C C . MET A 1 627 ? -1.982 0.656 7.914 1.00 91.25 627 MET A C 1
ATOM 4975 O O . MET A 1 627 ? -1.906 -0.174 7.016 1.00 91.25 627 MET A O 1
ATOM 4979 N N . GLU A 1 628 ? -1.198 0.585 8.986 1.00 90.94 628 GLU A N 1
ATOM 4980 C CA . GLU A 1 628 ? -0.189 -0.437 9.230 1.00 90.94 628 GLU A CA 1
ATOM 4981 C C . GLU A 1 628 ? -0.497 -1.170 10.544 1.00 90.94 628 GLU A C 1
ATOM 4983 O O . GLU A 1 628 ? -0.159 -0.704 11.638 1.00 90.94 628 GLU A O 1
ATOM 4988 N N . ALA A 1 629 ? -1.106 -2.353 10.453 1.00 92.75 629 ALA A N 1
ATOM 4989 C CA . ALA A 1 629 ? -1.284 -3.240 11.602 1.00 92.75 629 ALA A CA 1
ATOM 4990 C C . ALA A 1 629 ? -0.005 -4.004 11.954 1.00 92.75 629 ALA A C 1
ATOM 4992 O O . ALA A 1 629 ? 0.964 -4.060 11.190 1.00 92.75 629 ALA A O 1
ATOM 4993 N N . ARG A 1 630 ? 0.023 -4.602 13.146 1.00 89.81 630 ARG A N 1
ATOM 4994 C CA . ARG A 1 630 ? 1.024 -5.598 13.531 1.00 89.81 630 ARG A CA 1
ATOM 4995 C C . ARG A 1 630 ? 1.093 -6.713 12.483 1.00 89.81 630 ARG A C 1
ATOM 4997 O O . ARG A 1 630 ? 0.050 -7.250 12.134 1.00 89.81 630 ARG A O 1
ATOM 5004 N N . PRO A 1 631 ? 2.294 -7.126 12.030 1.00 82.19 631 PRO A N 1
ATOM 5005 C CA . PRO A 1 631 ? 2.418 -8.275 11.140 1.00 82.19 631 PRO A CA 1
ATOM 5006 C C . PRO A 1 631 ? 1.633 -9.492 11.652 1.00 82.19 631 PRO A C 1
ATOM 5008 O O . PRO A 1 631 ? 1.687 -9.825 12.843 1.00 82.19 631 PRO A O 1
ATOM 5011 N N . GLY A 1 632 ? 0.904 -10.143 10.744 1.00 83.06 632 GLY A N 1
ATOM 5012 C CA . GLY A 1 632 ? -0.010 -11.237 11.066 1.00 83.06 632 GLY A CA 1
ATOM 5013 C C . GLY A 1 632 ? -1.382 -10.789 11.581 1.00 83.06 632 GLY A C 1
ATOM 5014 O O . GLY A 1 632 ? -2.094 -11.618 12.145 1.00 83.06 632 GLY A O 1
ATOM 5015 N N . PHE A 1 633 ? -1.752 -9.516 11.418 1.00 90.62 633 PHE A N 1
ATOM 5016 C CA . PHE A 1 633 ? -3.093 -8.991 11.678 1.00 90.62 633 PHE A CA 1
ATOM 5017 C C . PHE A 1 633 ? -3.660 -8.298 10.440 1.00 90.62 633 PHE A C 1
ATOM 5019 O O . PHE A 1 633 ? -2.971 -7.503 9.808 1.00 90.62 633 PHE A O 1
ATOM 5026 N N . ALA A 1 634 ? -4.928 -8.577 10.149 1.00 89.75 634 ALA A N 1
ATOM 5027 C CA . ALA A 1 634 ? -5.701 -7.904 9.117 1.00 89.75 634 ALA A CA 1
ATOM 5028 C C . ALA A 1 634 ? -6.489 -6.736 9.722 1.00 89.75 634 ALA A C 1
ATOM 5030 O O . ALA A 1 634 ? -6.874 -6.785 10.895 1.00 89.75 634 ALA A O 1
ATOM 5031 N N . VAL A 1 635 ? -6.743 -5.714 8.904 1.00 96.31 635 VAL A N 1
ATOM 5032 C CA . VAL A 1 635 ? -7.621 -4.579 9.214 1.00 96.31 635 VAL A CA 1
ATOM 5033 C C . VAL A 1 635 ? -8.661 -4.472 8.116 1.00 96.31 635 VAL A C 1
ATOM 5035 O O . VAL A 1 635 ? -8.337 -4.612 6.939 1.00 96.31 635 VAL A O 1
ATOM 5038 N N . GLU A 1 636 ? -9.898 -4.196 8.497 1.00 97.12 636 GLU A N 1
ATOM 5039 C CA . GLU A 1 636 ? -10.996 -3.986 7.565 1.00 97.12 636 GLU A CA 1
ATOM 5040 C C . GLU A 1 636 ? -11.846 -2.797 7.997 1.00 97.12 636 GLU A C 1
ATOM 5042 O O . GLU A 1 636 ? -12.150 -2.641 9.180 1.00 97.12 636 GLU A O 1
ATOM 5047 N N . LEU A 1 637 ? -12.248 -1.971 7.033 1.00 97.44 637 LEU A N 1
ATOM 5048 C CA . LEU A 1 637 ? -13.265 -0.946 7.228 1.00 97.44 637 LEU A CA 1
ATOM 5049 C C . LEU A 1 637 ? -14.650 -1.605 7.166 1.00 97.44 637 LEU A C 1
ATOM 5051 O O . LEU A 1 637 ? -15.023 -2.159 6.133 1.00 97.44 637 LEU A O 1
ATOM 5055 N N . VAL A 1 638 ? -15.403 -1.544 8.266 1.00 97.44 638 VAL A N 1
ATOM 5056 C CA . VAL A 1 638 ? -16.733 -2.180 8.371 1.00 97.44 638 VAL A CA 1
ATOM 5057 C C . VAL A 1 638 ? -17.883 -1.176 8.334 1.00 97.44 638 VAL A C 1
ATOM 5059 O O . VAL A 1 638 ? -19.015 -1.564 8.070 1.00 97.44 638 VAL A O 1
ATOM 5062 N N . ALA A 1 639 ? -17.613 0.101 8.611 1.00 97.94 639 ALA A N 1
ATOM 5063 C CA . ALA A 1 639 ? -18.553 1.205 8.434 1.00 97.94 639 ALA A CA 1
ATOM 5064 C C . ALA A 1 639 ? -17.779 2.522 8.280 1.00 97.94 639 ALA A C 1
ATOM 5066 O O . ALA A 1 639 ? -16.797 2.742 8.990 1.00 97.94 639 ALA A O 1
ATOM 5067 N N . SER A 1 640 ? -18.248 3.416 7.417 1.00 98.06 640 SER A N 1
ATOM 5068 C CA . SER A 1 640 ? -17.732 4.783 7.262 1.00 98.06 640 SER A CA 1
ATOM 5069 C C . SER A 1 640 ? -18.876 5.777 7.108 1.00 98.06 640 SER A C 1
ATOM 5071 O O . SER A 1 640 ? -20.044 5.386 7.044 1.00 98.06 640 SER A O 1
ATOM 5073 N N . GLU A 1 641 ? -18.570 7.065 7.017 1.00 96.94 641 GLU A N 1
ATOM 5074 C CA . GLU A 1 641 ? -19.542 8.065 6.595 1.00 96.94 641 GLU A CA 1
ATOM 5075 C C . GLU A 1 641 ? -20.267 7.657 5.288 1.00 96.94 641 GLU A C 1
ATOM 5077 O O . GLU A 1 641 ? -19.637 7.083 4.396 1.00 96.94 641 GLU A O 1
ATOM 5082 N N . PRO A 1 642 ? -21.590 7.909 5.156 1.00 95.75 642 PRO A N 1
ATOM 5083 C CA . PRO A 1 642 ? -22.485 8.551 6.127 1.00 95.75 642 PRO A CA 1
ATOM 5084 C C . PRO A 1 642 ? -23.107 7.584 7.161 1.00 95.75 642 PRO A C 1
ATOM 5086 O O . PRO A 1 642 ? -23.970 7.997 7.939 1.00 95.75 642 PRO A O 1
ATOM 5089 N N . LEU A 1 643 ? -22.722 6.300 7.188 1.00 97.69 643 LEU A N 1
ATOM 5090 C CA . LEU A 1 643 ? -23.281 5.315 8.129 1.00 97.69 643 LEU A CA 1
ATOM 5091 C C . LEU A 1 643 ? -22.886 5.591 9.577 1.00 97.69 643 LEU A C 1
ATOM 5093 O O . LEU A 1 643 ? -23.674 5.297 10.476 1.00 97.69 643 LEU A O 1
ATOM 5097 N N . VAL A 1 644 ? -21.719 6.189 9.808 1.00 97.38 644 VAL A N 1
ATOM 5098 C CA . VAL A 1 644 ? -21.205 6.615 11.118 1.00 97.38 644 VAL A CA 1
ATOM 5099 C C . VAL A 1 644 ? -20.523 7.980 10.994 1.00 97.38 644 VAL A C 1
ATOM 5101 O O . VAL A 1 644 ? -19.875 8.257 9.991 1.00 97.38 644 VAL A O 1
ATOM 5104 N N . MET A 1 645 ? -20.696 8.855 11.985 1.00 96.88 645 MET A N 1
ATOM 5105 C CA . MET A 1 645 ? -20.127 10.209 11.993 1.00 96.88 645 MET A CA 1
ATOM 5106 C C . MET A 1 645 ? -19.780 10.628 13.420 1.00 96.88 645 MET A C 1
ATOM 5108 O O . MET A 1 645 ? -20.643 10.574 14.293 1.00 96.88 645 MET A O 1
ATOM 5112 N N . ASP A 1 646 ? -18.554 11.088 13.661 1.00 96.12 646 ASP A N 1
ATOM 5113 C CA . ASP A 1 646 ? -18.033 11.407 14.993 1.00 96.12 646 ASP A CA 1
ATOM 5114 C C . ASP A 1 646 ? -18.171 10.274 16.037 1.00 96.12 646 ASP A C 1
ATOM 5116 O O . ASP A 1 646 ? -18.568 10.550 17.178 1.00 96.12 646 ASP A O 1
ATOM 5120 N N . PRO A 1 647 ? -17.894 8.993 15.710 1.00 97.62 647 PRO A N 1
ATOM 5121 C CA . PRO A 1 647 ? -18.050 7.919 16.681 1.00 97.62 647 PRO A CA 1
ATOM 5122 C C . PRO A 1 647 ? -17.025 8.057 17.817 1.00 97.62 647 PRO A C 1
ATOM 5124 O O . PRO A 1 647 ? -15.813 8.142 17.600 1.00 97.62 647 PRO A O 1
ATOM 5127 N N . VAL A 1 648 ? -17.520 8.048 19.054 1.00 96.44 648 VAL A N 1
ATOM 5128 C CA . VAL A 1 648 ? -16.689 8.116 20.270 1.00 96.44 648 VAL A CA 1
ATOM 5129 C C . VAL A 1 648 ? -16.768 6.857 21.126 1.00 96.44 648 VAL A C 1
ATOM 5131 O O . VAL A 1 648 ? -15.890 6.634 21.954 1.00 96.44 648 VAL A O 1
ATOM 5134 N N . ASP A 1 649 ? -17.789 6.021 20.918 1.00 96.94 649 ASP A N 1
ATOM 5135 C CA . ASP A 1 649 ? -17.894 4.683 21.498 1.00 96.94 649 ASP A CA 1
ATOM 5136 C C . ASP A 1 649 ? -18.895 3.821 20.711 1.00 96.94 649 ASP A C 1
ATOM 5138 O O . ASP A 1 649 ? -19.798 4.345 20.050 1.00 96.94 649 ASP A O 1
ATOM 5142 N N . VAL A 1 650 ? -18.764 2.497 20.822 1.00 97.56 650 VAL A N 1
ATOM 5143 C CA . VAL A 1 650 ? -19.671 1.523 20.197 1.00 97.56 650 VAL A CA 1
ATOM 5144 C C . VAL A 1 650 ? -20.022 0.368 21.136 1.00 97.56 650 VAL A C 1
ATOM 5146 O O . VAL A 1 650 ? -19.257 0.010 22.032 1.00 97.56 650 VAL A O 1
ATOM 5149 N N . ALA A 1 651 ? -21.176 -0.253 20.908 1.00 97.25 651 ALA A N 1
ATOM 5150 C CA . ALA A 1 651 ? -21.608 -1.478 21.579 1.00 97.25 651 ALA A CA 1
ATOM 5151 C C . ALA A 1 651 ? -22.516 -2.309 20.660 1.00 97.25 651 ALA A C 1
ATOM 5153 O O . ALA A 1 651 ? -23.062 -1.781 19.699 1.00 97.25 651 ALA A O 1
ATOM 5154 N N . TRP A 1 652 ? -22.729 -3.594 20.955 1.00 97.00 652 TRP A N 1
ATOM 5155 C CA . TRP A 1 652 ? -23.606 -4.458 20.150 1.00 97.00 652 TRP A CA 1
ATOM 5156 C C . TRP A 1 652 ? -24.812 -4.933 20.941 1.00 97.00 652 TRP A C 1
ATOM 5158 O O . TRP A 1 652 ? -24.681 -5.368 22.089 1.00 97.00 652 TRP A O 1
ATOM 5168 N N . GLY A 1 653 ? -25.978 -4.865 20.300 1.00 95.00 653 GLY A N 1
ATOM 5169 C CA . GLY A 1 653 ? -27.218 -5.430 20.810 1.00 95.00 653 GLY A CA 1
ATOM 5170 C C . GLY A 1 653 ? -27.249 -6.953 20.659 1.00 95.00 653 GLY A C 1
ATOM 5171 O O . GLY A 1 653 ? -26.494 -7.514 19.865 1.00 95.00 653 GLY A O 1
ATOM 5172 N N . PRO A 1 654 ? -28.141 -7.653 21.382 1.00 95.12 654 PRO A N 1
ATOM 5173 C CA . PRO A 1 654 ? -28.264 -9.113 21.307 1.00 95.12 654 PRO A CA 1
ATOM 5174 C C . PRO A 1 654 ? -28.741 -9.630 19.936 1.00 95.12 654 PRO A C 1
ATOM 5176 O O . PRO A 1 654 ? -28.726 -10.837 19.690 1.00 95.12 654 PRO A O 1
ATOM 5179 N N . ASP A 1 655 ? -29.190 -8.738 19.054 1.00 91.38 655 ASP A N 1
ATOM 5180 C CA . ASP A 1 655 ? -29.546 -8.997 17.658 1.00 91.38 655 ASP A CA 1
ATOM 5181 C C . ASP A 1 655 ? -28.363 -8.837 16.683 1.00 91.38 655 ASP A C 1
ATOM 5183 O O . ASP A 1 655 ? -28.516 -9.127 15.500 1.00 91.38 655 ASP A O 1
ATOM 5187 N N . GLY A 1 656 ? -27.192 -8.415 17.171 1.00 90.12 656 GLY A N 1
ATOM 5188 C CA . GLY A 1 656 ? -25.985 -8.187 16.376 1.00 90.12 656 GLY A CA 1
ATOM 5189 C C . GLY A 1 656 ? -25.851 -6.769 15.815 1.00 90.12 656 GLY A C 1
ATOM 5190 O O . GLY A 1 656 ? -24.804 -6.453 15.255 1.00 90.12 656 GLY A O 1
ATOM 5191 N N . LYS A 1 657 ? -26.848 -5.888 15.992 1.00 94.12 657 LYS A N 1
ATOM 5192 C CA . LYS A 1 657 ? -26.742 -4.488 15.551 1.00 94.12 657 LYS A CA 1
ATOM 5193 C C . LYS A 1 657 ? -25.698 -3.744 16.369 1.00 94.12 657 LYS A C 1
ATOM 5195 O O . LYS A 1 657 ? -25.656 -3.882 17.595 1.00 94.12 657 LYS A O 1
ATOM 5200 N N . MET A 1 658 ? -24.909 -2.907 15.704 1.00 97.75 658 MET A N 1
ATOM 5201 C CA . MET A 1 658 ? -23.971 -2.016 16.374 1.00 97.75 658 MET A CA 1
ATOM 5202 C C . MET A 1 658 ? -24.668 -0.698 16.709 1.00 97.75 658 MET A C 1
ATOM 5204 O O . MET A 1 658 ? -25.319 -0.082 15.872 1.00 97.75 658 MET A O 1
ATOM 5208 N N . TRP A 1 659 ? -24.528 -0.276 17.954 1.00 98.31 659 TRP A N 1
ATOM 5209 C CA . TRP A 1 659 ? -24.982 0.992 18.493 1.00 98.31 659 TRP A CA 1
ATOM 5210 C C . TRP A 1 659 ? -23.780 1.913 18.615 1.00 98.31 659 TRP A C 1
ATOM 5212 O O . TRP A 1 659 ? -22.752 1.515 19.162 1.00 98.31 659 TRP A O 1
ATOM 5222 N N . VAL A 1 660 ? -23.916 3.133 18.116 1.00 98.62 660 VAL A N 1
ATOM 5223 C CA . VAL A 1 660 ? -22.823 4.095 17.978 1.00 98.62 660 VAL A CA 1
ATOM 5224 C C . VAL A 1 660 ? -23.194 5.366 18.727 1.00 98.62 660 VAL A C 1
ATOM 5226 O O . VAL A 1 660 ? -24.251 5.945 18.472 1.00 98.62 660 VAL A O 1
ATOM 5229 N N . ALA A 1 661 ? -22.340 5.785 19.660 1.00 98.31 661 ALA A N 1
ATOM 5230 C CA . ALA A 1 661 ? -22.426 7.097 20.291 1.00 98.31 661 ALA A CA 1
ATOM 5231 C C . ALA A 1 661 ? -21.623 8.099 19.457 1.00 98.31 661 ALA A C 1
ATOM 5233 O O . ALA A 1 661 ? -20.435 7.890 19.211 1.00 98.31 661 ALA A O 1
ATOM 5234 N N . GLU A 1 662 ? -22.280 9.169 19.017 1.00 98.19 662 GLU A N 1
ATOM 5235 C CA . GLU A 1 662 ? -21.715 10.151 18.097 1.00 98.19 662 GLU A CA 1
ATOM 5236 C C . GLU A 1 662 ? -21.678 11.540 18.726 1.00 98.19 662 GLU A C 1
ATOM 5238 O O . GLU A 1 662 ? -22.721 12.106 19.075 1.00 98.19 662 GLU A O 1
ATOM 5243 N N . MET A 1 663 ? -20.485 12.125 18.824 1.00 96.00 663 MET A N 1
ATOM 5244 C CA . MET A 1 663 ? -20.274 13.421 19.470 1.00 96.00 663 MET A CA 1
ATOM 5245 C C . MET A 1 663 ? -20.213 14.564 18.450 1.00 96.00 663 MET A C 1
ATOM 5247 O O . MET A 1 663 ? -19.223 15.289 18.350 1.00 96.00 663 MET A O 1
ATOM 5251 N N . ALA A 1 664 ? -21.290 14.734 17.680 1.00 95.25 664 ALA A N 1
ATOM 5252 C CA . ALA A 1 664 ? -21.338 15.723 16.599 1.00 95.25 664 ALA A CA 1
ATOM 5253 C C . ALA A 1 664 ? -21.175 17.176 17.083 1.00 95.25 664 ALA A C 1
ATOM 5255 O O . ALA A 1 664 ? -20.807 18.055 16.308 1.00 95.25 664 ALA A O 1
ATOM 5256 N N . ASP A 1 665 ? -21.463 17.447 18.355 1.00 94.94 665 ASP A N 1
ATOM 5257 C CA . ASP A 1 665 ? -21.343 18.751 19.004 1.00 94.94 665 ASP A CA 1
ATOM 5258 C C . ASP A 1 665 ? -19.959 19.037 19.605 1.00 94.94 665 ASP A C 1
ATOM 5260 O O . ASP A 1 665 ? -19.756 20.101 20.186 1.00 94.94 665 ASP A O 1
ATOM 5264 N N . TYR A 1 666 ? -18.978 18.153 19.434 1.00 94.44 666 TYR A N 1
ATOM 5265 C CA . TYR A 1 666 ? -17.608 18.423 19.863 1.00 94.44 666 TYR A CA 1
ATOM 5266 C C . TYR A 1 666 ? -16.935 19.530 19.011 1.00 94.44 666 TYR A C 1
ATOM 5268 O O . TYR A 1 666 ? -17.170 19.594 17.798 1.00 94.44 666 TYR A O 1
ATOM 5276 N N . PRO A 1 667 ? -16.061 20.391 19.581 1.00 92.69 667 PRO A N 1
ATOM 5277 C CA . PRO A 1 667 ? -15.753 20.534 21.010 1.00 92.69 667 PRO A CA 1
ATOM 5278 C C . PRO A 1 667 ? -16.596 21.580 21.758 1.00 92.69 667 PRO A C 1
ATOM 5280 O O . PRO A 1 667 ? -16.562 21.590 22.978 1.00 92.69 667 PRO A O 1
ATOM 5283 N N . LEU A 1 668 ? -17.311 22.475 21.063 1.00 93.25 668 LEU A N 1
ATOM 5284 C CA . LEU A 1 668 ? -17.952 23.662 21.665 1.00 93.25 668 LEU A CA 1
ATOM 5285 C C . LEU A 1 668 ? -19.448 23.798 21.329 1.00 93.25 668 LEU A C 1
ATOM 5287 O O . LEU A 1 668 ? -20.002 24.894 21.386 1.00 93.25 668 LEU A O 1
ATOM 5291 N N . GLY A 1 669 ? -20.120 22.723 20.929 1.00 93.44 669 GLY A N 1
ATOM 5292 C CA . GLY A 1 669 ? -21.475 22.762 20.382 1.00 93.44 669 GLY A CA 1
ATOM 5293 C C . GLY A 1 669 ? -21.511 22.899 18.859 1.00 93.44 669 GLY A C 1
ATOM 5294 O O . GLY A 1 669 ? -20.536 23.303 18.219 1.00 93.44 669 GLY A O 1
ATOM 5295 N N . LEU A 1 670 ? -22.681 22.626 18.269 1.00 93.88 670 LEU A N 1
ATOM 5296 C CA . LEU A 1 670 ? -22.914 22.759 16.824 1.00 93.88 670 LEU A CA 1
ATOM 5297 C C . LEU A 1 670 ? -22.715 24.191 16.297 1.00 93.88 670 LEU A C 1
ATOM 5299 O O . LEU A 1 670 ? -22.500 24.380 15.104 1.00 93.88 670 LEU A O 1
ATOM 5303 N N . ASP A 1 671 ? -22.815 25.185 17.176 1.00 93.81 671 ASP A N 1
ATOM 5304 C CA . ASP A 1 671 ? -22.725 26.619 16.892 1.00 93.81 671 ASP A CA 1
ATOM 5305 C C . ASP A 1 671 ? -21.523 27.296 17.574 1.00 93.81 671 ASP A C 1
ATOM 5307 O O . ASP A 1 671 ? -21.460 28.526 17.630 1.00 93.81 671 ASP A O 1
ATOM 5311 N N . HIS A 1 672 ? -20.597 26.502 18.127 1.00 92.62 672 HIS A N 1
ATOM 5312 C CA . HIS A 1 672 ? -19.476 26.961 18.957 1.00 92.62 672 HIS A CA 1
ATOM 5313 C C . HIS A 1 672 ? -19.896 27.726 20.230 1.00 92.62 672 HIS A C 1
ATOM 5315 O O . HIS A 1 672 ? -19.081 28.420 20.840 1.00 92.62 672 HIS A O 1
ATOM 5321 N N . LYS A 1 673 ? -21.173 27.624 20.627 1.00 91.81 673 LYS A N 1
ATOM 5322 C CA . LYS A 1 673 ? -21.777 28.280 21.798 1.00 91.81 673 LYS A CA 1
ATOM 5323 C C . LYS A 1 673 ? -22.589 27.300 22.656 1.00 91.81 673 LYS A C 1
ATOM 5325 O O . LYS A 1 673 ? -23.434 27.716 23.447 1.00 91.81 673 LYS A O 1
ATOM 5330 N N . GLY A 1 674 ? -22.313 26.005 22.523 1.00 91.00 674 GLY A N 1
ATOM 5331 C CA . GLY A 1 674 ? -22.897 24.942 23.334 1.00 91.00 674 GLY A CA 1
ATOM 5332 C C . GLY A 1 674 ? -24.219 24.373 22.819 1.00 91.00 674 GLY A C 1
ATOM 5333 O O . GLY A 1 674 ? -24.870 23.651 23.571 1.00 91.00 674 GLY A O 1
ATOM 5334 N N . LYS A 1 675 ? -24.646 24.652 21.574 1.00 95.94 675 LYS A N 1
ATOM 5335 C CA . LYS A 1 675 ? -25.832 23.994 20.995 1.00 95.94 675 LYS A CA 1
ATOM 5336 C C . LYS A 1 675 ? -25.624 22.469 20.928 1.00 95.94 675 LYS A C 1
ATOM 5338 O O . LYS A 1 675 ? -24.717 22.039 20.209 1.00 95.94 675 LYS A O 1
ATOM 5343 N N . PRO A 1 676 ? -26.470 21.659 21.598 1.00 96.06 676 PRO A N 1
ATOM 5344 C CA . PRO A 1 676 ? -26.357 20.204 21.577 1.00 96.06 676 PRO A CA 1
ATOM 5345 C C . PRO A 1 676 ? -26.533 19.623 20.177 1.00 96.06 676 PRO A C 1
ATOM 5347 O O . PRO A 1 676 ? -27.299 20.143 19.359 1.00 96.06 676 PRO A O 1
ATOM 5350 N N . GLY A 1 677 ? -25.848 18.517 19.928 1.00 95.62 677 GLY A N 1
ATOM 5351 C CA . GLY A 1 677 ? -25.846 17.842 18.633 1.00 95.62 677 GLY A CA 1
ATOM 5352 C C . GLY A 1 677 ? -25.464 16.373 18.690 1.00 95.62 677 GLY A C 1
ATOM 5353 O O . GLY A 1 677 ? -25.497 15.722 17.653 1.00 95.62 677 GLY A O 1
ATOM 5354 N N . GLY A 1 678 ? -25.132 15.842 19.866 1.00 97.00 678 GLY A N 1
ATOM 5355 C CA . GLY A 1 678 ? -24.845 14.433 20.072 1.00 97.00 678 GLY A CA 1
ATOM 5356 C C . GLY A 1 678 ? -25.993 13.526 19.627 1.00 97.00 678 GLY A C 1
ATOM 5357 O O . GLY A 1 678 ? -27.181 13.862 19.745 1.00 97.00 678 GLY A O 1
ATOM 5358 N N . ARG A 1 679 ? -25.622 12.355 19.109 1.00 97.75 679 ARG A N 1
ATOM 5359 C CA . ARG A 1 679 ? -26.544 11.371 18.533 1.00 97.75 679 ARG A CA 1
ATOM 5360 C C . ARG A 1 679 ? -26.214 9.972 19.035 1.00 97.75 679 ARG A C 1
ATOM 5362 O O . ARG A 1 679 ? -25.093 9.679 19.445 1.00 97.75 679 ARG A O 1
ATOM 5369 N N . VAL A 1 680 ? -27.209 9.102 18.964 1.00 98.44 680 VAL A N 1
ATOM 5370 C CA . VAL A 1 680 ? -27.040 7.655 19.033 1.00 98.44 680 VAL A CA 1
ATOM 5371 C C . VAL A 1 680 ? -27.626 7.075 17.760 1.00 98.44 680 VAL A C 1
ATOM 5373 O O . VAL A 1 680 ? -28.787 7.332 17.437 1.00 98.44 680 VAL A O 1
ATOM 5376 N N . ALA A 1 681 ? -26.828 6.298 17.040 1.00 98.19 681 ALA A N 1
ATOM 5377 C CA . ALA A 1 681 ? -27.245 5.612 15.827 1.00 98.19 681 ALA A CA 1
ATOM 5378 C C . ALA A 1 681 ? -27.167 4.097 16.012 1.00 98.19 681 ALA A C 1
ATOM 5380 O O . ALA A 1 681 ? -26.367 3.593 16.798 1.00 98.19 681 ALA A O 1
ATOM 5381 N N . THR A 1 682 ? -27.992 3.372 15.266 1.00 98.00 682 THR A N 1
ATOM 5382 C CA . THR A 1 682 ? -27.822 1.936 15.057 1.00 98.00 682 THR A CA 1
ATOM 5383 C C . THR A 1 682 ? -27.392 1.696 13.623 1.00 98.00 682 THR A C 1
ATOM 5385 O O . THR A 1 682 ? -27.917 2.328 12.702 1.00 98.00 682 THR A O 1
ATOM 5388 N N . VAL A 1 683 ? -26.441 0.786 13.440 1.00 97.81 683 VAL A N 1
ATOM 5389 C CA . VAL A 1 683 ? -26.044 0.289 12.129 1.00 97.81 683 VAL A CA 1
ATOM 5390 C C . VAL A 1 683 ? -26.170 -1.230 12.078 1.00 97.81 683 VAL A C 1
ATOM 5392 O O . VAL A 1 683 ? -25.887 -1.934 13.055 1.00 97.81 683 VAL A O 1
ATOM 5395 N N . SER A 1 684 ? -26.654 -1.732 10.947 1.00 95.62 684 SER A N 1
ATOM 5396 C CA . SER A 1 684 ? -26.857 -3.159 10.689 1.00 95.62 684 SER A CA 1
ATOM 5397 C C . SER A 1 684 ? -26.217 -3.571 9.370 1.00 95.62 684 SER A C 1
ATOM 5399 O O . SER A 1 684 ? -26.160 -2.770 8.444 1.00 95.62 684 SER A O 1
ATOM 5401 N N . ASP A 1 685 ? -25.763 -4.814 9.336 1.00 94.00 685 ASP A N 1
ATOM 5402 C CA . ASP A 1 685 ? -25.375 -5.560 8.143 1.00 94.00 685 ASP A CA 1
ATOM 5403 C C . ASP A 1 685 ? -26.628 -6.311 7.657 1.00 94.00 685 ASP A C 1
ATOM 5405 O O . ASP A 1 685 ? -27.206 -7.105 8.415 1.00 94.00 685 ASP A O 1
ATOM 5409 N N . SER A 1 686 ? -27.134 -5.961 6.472 1.00 91.44 686 SER A N 1
ATOM 5410 C CA . SER A 1 686 ? -28.410 -6.474 5.969 1.00 91.44 686 SER A CA 1
ATOM 5411 C C . SER A 1 686 ? -28.272 -7.721 5.095 1.00 91.44 686 SER A C 1
ATOM 5413 O O . SER A 1 686 ? -29.247 -8.475 4.983 1.00 91.44 686 SER A O 1
ATOM 5415 N N . ASP A 1 687 ? -27.088 -7.980 4.537 1.00 90.62 687 ASP A N 1
ATOM 5416 C CA . ASP A 1 687 ? -26.810 -9.117 3.654 1.00 90.62 687 ASP A CA 1
ATOM 5417 C C . ASP A 1 687 ? -25.929 -10.208 4.296 1.00 90.62 687 ASP A C 1
ATOM 5419 O O . ASP A 1 687 ? -25.893 -11.344 3.812 1.00 90.62 687 ASP A O 1
ATOM 5423 N N . GLY A 1 688 ? -25.339 -9.920 5.457 1.00 87.62 688 GLY A N 1
ATOM 5424 C CA . GLY A 1 688 ? -24.537 -10.842 6.249 1.00 87.62 688 GLY A CA 1
ATOM 5425 C C . GLY A 1 688 ? -23.096 -10.982 5.764 1.00 87.62 688 GLY A C 1
ATOM 5426 O O . GLY A 1 688 ? -22.464 -11.990 6.103 1.00 87.62 688 GLY A O 1
ATOM 5427 N N . ASP A 1 689 ? -22.583 -10.040 4.967 1.00 87.06 689 ASP A N 1
ATOM 5428 C CA . ASP A 1 689 ? -21.205 -10.051 4.467 1.00 87.06 689 ASP A CA 1
ATOM 5429 C C . ASP A 1 689 ? -20.165 -9.594 5.515 1.00 87.06 689 ASP A C 1
ATOM 5431 O O . ASP A 1 689 ? -18.955 -9.755 5.322 1.00 87.06 689 ASP A O 1
ATOM 5435 N N . GLY A 1 690 ? -20.626 -9.100 6.669 1.00 87.75 690 GLY A N 1
ATOM 5436 C CA . GLY A 1 690 ? -19.802 -8.602 7.762 1.00 87.75 690 GLY A CA 1
ATOM 5437 C C . GLY A 1 690 ? -19.488 -7.106 7.692 1.00 87.75 690 GLY A C 1
ATOM 5438 O O . GLY A 1 690 ? -18.729 -6.634 8.548 1.00 87.75 690 GLY A O 1
ATOM 5439 N N . LYS A 1 691 ? -20.051 -6.370 6.728 1.00 93.00 691 LYS A N 1
ATOM 5440 C CA . LYS A 1 691 ? -19.986 -4.912 6.588 1.00 93.00 691 LYS A CA 1
ATOM 5441 C C . LYS A 1 691 ? -21.358 -4.305 6.860 1.00 93.00 691 LYS A C 1
ATOM 5443 O O . LYS A 1 691 ? -22.399 -4.828 6.491 1.00 93.00 691 LYS A O 1
ATOM 5448 N N . PHE A 1 692 ? -21.373 -3.178 7.561 1.00 95.25 692 PHE A N 1
ATOM 5449 C CA . PHE A 1 692 ? -22.622 -2.488 7.860 1.00 95.25 692 PHE A CA 1
ATOM 5450 C C . PHE A 1 692 ? -23.056 -1.661 6.645 1.00 95.25 692 PHE A C 1
ATOM 5452 O O . PHE A 1 692 ? -22.235 -0.966 6.052 1.00 95.25 692 PHE A O 1
ATOM 5459 N N . ASP A 1 693 ? -24.348 -1.687 6.317 1.00 95.38 693 ASP A N 1
ATOM 5460 C CA . ASP A 1 693 ? -24.906 -1.067 5.103 1.00 95.38 693 ASP A CA 1
ATOM 5461 C C . ASP A 1 693 ? -26.142 -0.187 5.374 1.00 95.38 693 ASP A C 1
ATOM 5463 O O . ASP A 1 693 ? -26.559 0.611 4.531 1.00 95.38 693 ASP A O 1
ATOM 5467 N N . ARG A 1 694 ? -26.722 -0.283 6.576 1.00 97.00 694 ARG A N 1
ATOM 5468 C CA . ARG A 1 694 ? -27.956 0.414 6.947 1.00 97.00 694 ARG A CA 1
ATOM 5469 C C . ARG A 1 694 ? -27.799 1.147 8.268 1.00 97.00 694 ARG A C 1
ATOM 5471 O O . ARG A 1 694 ? -27.397 0.554 9.263 1.00 97.00 694 ARG A O 1
ATOM 5478 N N . ARG A 1 695 ? -28.205 2.420 8.291 1.00 97.50 695 ARG A N 1
ATOM 5479 C CA . ARG A 1 695 ? -28.186 3.313 9.461 1.00 97.50 695 ARG A CA 1
ATOM 5480 C C . ARG A 1 695 ? -29.598 3.738 9.868 1.00 97.50 695 ARG A C 1
ATOM 5482 O O . ARG A 1 695 ? -30.414 4.068 9.012 1.00 97.50 695 ARG A O 1
ATOM 5489 N N . ILE A 1 696 ? -29.851 3.821 11.175 1.00 97.44 696 ILE A N 1
ATOM 5490 C CA . ILE A 1 696 ? -30.999 4.528 11.768 1.00 97.44 696 ILE A CA 1
ATOM 5491 C C . ILE A 1 696 ? -30.486 5.441 12.885 1.00 97.44 696 ILE A C 1
ATOM 5493 O O . ILE A 1 696 ? -29.774 4.985 13.780 1.00 97.44 696 ILE A O 1
ATOM 5497 N N . VAL A 1 697 ? -30.856 6.724 12.862 1.00 98.00 697 VAL A N 1
ATOM 5498 C CA . VAL A 1 697 ? -30.600 7.639 13.987 1.00 98.00 697 VAL A CA 1
ATOM 5499 C C . VAL A 1 697 ? -31.633 7.353 15.074 1.00 98.00 697 VAL A C 1
ATOM 5501 O O . VAL A 1 697 ? -32.778 7.781 14.981 1.00 98.00 697 VAL A O 1
ATOM 5504 N N . PHE A 1 698 ? -31.226 6.600 16.092 1.00 98.31 698 PHE A N 1
ATOM 5505 C CA . PHE A 1 698 ? -32.095 6.188 17.191 1.00 98.31 698 PHE A CA 1
ATOM 5506 C C . PHE A 1 698 ? -32.465 7.367 18.098 1.00 98.31 698 PHE A C 1
ATOM 5508 O O . PHE A 1 698 ? -33.611 7.503 18.517 1.00 98.31 698 PHE A O 1
ATOM 5515 N N . ALA A 1 699 ? -31.504 8.242 18.402 1.00 97.88 699 ALA A N 1
ATOM 5516 C CA . ALA A 1 699 ? -31.744 9.460 19.165 1.00 97.88 699 ALA A CA 1
ATOM 5517 C C . ALA A 1 699 ? -30.803 10.587 18.728 1.00 97.88 699 ALA A C 1
ATOM 5519 O O . ALA A 1 699 ? -29.646 10.358 18.390 1.00 97.88 699 ALA A O 1
ATOM 5520 N N . GLU A 1 700 ? -31.288 11.821 18.797 1.00 96.62 700 GLU A N 1
ATOM 5521 C CA . GLU A 1 700 ? -30.535 13.034 18.470 1.00 96.62 700 GLU A CA 1
ATOM 5522 C C . GLU A 1 700 ? -30.878 14.187 19.422 1.00 96.62 700 GLU A C 1
ATOM 5524 O O . GLU A 1 700 ? -31.811 14.088 20.237 1.00 96.62 700 GLU A O 1
ATOM 5529 N N . GLY A 1 701 ? -30.107 15.275 19.318 1.00 95.31 701 GLY A N 1
ATOM 5530 C CA . GLY A 1 701 ? -30.243 16.466 20.161 1.00 95.31 701 GLY A CA 1
ATOM 5531 C C . GLY A 1 701 ? -29.714 16.262 21.582 1.00 95.31 701 GLY A C 1
ATOM 5532 O O . GLY A 1 701 ? -30.156 16.941 22.508 1.00 95.31 701 GLY A O 1
ATOM 5533 N N . LEU A 1 702 ? -28.813 15.295 21.769 1.00 96.06 702 LEU A N 1
ATOM 5534 C CA . LEU A 1 702 ? -28.162 15.027 23.046 1.00 96.06 702 LEU A CA 1
ATOM 5535 C C . LEU A 1 702 ? -26.982 15.977 23.235 1.00 96.06 702 LEU A C 1
ATOM 5537 O O . LEU A 1 702 ? -26.356 16.397 22.271 1.00 96.06 702 LEU A O 1
ATOM 5541 N N . GLU A 1 703 ? -26.664 16.307 24.480 1.00 93.38 703 GLU A N 1
ATOM 5542 C CA . GLU A 1 703 ? -25.451 17.058 24.800 1.00 93.38 703 GLU A CA 1
ATOM 5543 C C . GLU A 1 703 ? -24.308 16.068 25.002 1.00 93.38 703 GLU A C 1
ATOM 5545 O O . GLU A 1 703 ? -24.326 15.301 25.968 1.00 93.38 703 GLU A O 1
ATOM 5550 N N . THR A 1 704 ? -23.322 16.074 24.104 1.00 91.12 704 THR A N 1
ATOM 5551 C CA . THR A 1 704 ? -22.122 15.224 24.189 1.00 91.12 704 THR A CA 1
ATOM 5552 C C . THR A 1 704 ? -22.459 13.749 24.431 1.00 91.12 704 THR A C 1
ATOM 5554 O O . THR A 1 704 ? -22.323 13.228 25.538 1.00 91.12 704 THR A O 1
ATOM 5557 N N . ALA A 1 705 ? -22.978 13.064 23.408 1.00 96.25 705 ALA A N 1
ATOM 5558 C CA . ALA A 1 705 ? -23.278 11.636 23.513 1.00 96.25 705 ALA A CA 1
ATOM 5559 C C . ALA A 1 705 ? -21.967 10.841 23.647 1.00 96.25 705 ALA A C 1
ATOM 5561 O O . ALA A 1 705 ? -21.287 10.573 22.663 1.00 96.25 705 ALA A O 1
ATOM 5562 N N . ASN A 1 706 ? -21.607 10.486 24.881 1.00 95.62 706 ASN A N 1
ATOM 5563 C CA . ASN A 1 706 ? -20.294 9.935 25.211 1.00 95.62 706 ASN A CA 1
ATOM 5564 C C . ASN A 1 706 ? -20.236 8.410 25.081 1.00 95.62 706 ASN A C 1
ATOM 5566 O O . ASN A 1 706 ? -19.183 7.852 24.788 1.00 95.62 706 ASN A O 1
ATOM 5570 N N . THR A 1 707 ? -21.333 7.711 25.387 1.00 96.75 707 THR A N 1
ATOM 5571 C CA . THR A 1 707 ? -21.361 6.241 25.439 1.00 96.75 707 THR A CA 1
ATOM 5572 C C . THR A 1 707 ? -22.779 5.710 25.277 1.00 96.75 707 THR A C 1
ATOM 5574 O O . THR A 1 707 ? -23.734 6.311 25.777 1.00 96.75 707 THR A O 1
ATOM 5577 N N . VAL A 1 708 ? -22.903 4.544 24.644 1.00 98.00 708 VAL A N 1
ATOM 5578 C CA . VAL A 1 708 ? -24.152 3.793 24.504 1.00 98.00 708 VAL A CA 1
ATOM 5579 C C . VAL A 1 708 ? -23.955 2.336 24.929 1.00 98.00 708 VAL A C 1
ATOM 5581 O O . VAL A 1 708 ? -22.919 1.738 24.655 1.00 98.00 708 VAL A O 1
ATOM 5584 N N . LEU A 1 709 ? -24.952 1.757 25.598 1.00 97.75 709 LEU A N 1
ATOM 5585 C CA . LEU A 1 709 ? -25.018 0.327 25.904 1.00 97.75 709 LEU A CA 1
ATOM 5586 C C . LEU A 1 709 ? -26.448 -0.176 25.669 1.00 97.75 709 LEU A C 1
ATOM 5588 O O . LEU A 1 709 ? -27.362 0.292 26.354 1.00 97.75 709 LEU A O 1
ATOM 5592 N N . PRO A 1 710 ? -26.668 -1.137 24.758 1.00 97.12 710 PRO A N 1
ATOM 5593 C CA . PRO A 1 710 ? -27.957 -1.806 24.613 1.00 97.12 710 PRO A CA 1
ATOM 5594 C C . PRO A 1 710 ? -28.422 -2.409 25.939 1.00 97.12 710 PRO A C 1
ATOM 5596 O O . PRO A 1 710 ? -27.680 -3.134 26.605 1.00 97.12 710 PRO A O 1
ATOM 5599 N N . TRP A 1 711 ? -29.650 -2.089 26.338 1.00 96.75 711 TRP A N 1
ATOM 5600 C CA . TRP A 1 711 ? -30.202 -2.464 27.636 1.00 96.75 711 TRP A CA 1
ATOM 5601 C C . TRP A 1 711 ? -31.687 -2.764 27.501 1.00 96.75 711 TRP A C 1
ATOM 5603 O O . TRP A 1 711 ? -32.450 -1.906 27.062 1.00 96.75 711 TRP A O 1
ATOM 5613 N N . ARG A 1 712 ? -32.113 -3.963 27.910 1.00 93.81 712 ARG A N 1
ATOM 5614 C CA . ARG A 1 712 ? -33.488 -4.451 27.726 1.00 93.81 712 ARG A CA 1
ATOM 5615 C C . ARG A 1 712 ? -33.924 -4.337 26.256 1.00 93.81 712 ARG A C 1
ATOM 5617 O O . ARG A 1 712 ? -33.286 -4.913 25.382 1.00 93.81 712 ARG A O 1
ATOM 5624 N N . ASP A 1 713 ? -35.017 -3.625 26.017 1.00 92.31 713 ASP A N 1
ATOM 5625 C CA . ASP A 1 713 ? -35.658 -3.321 24.739 1.00 92.31 713 ASP A CA 1
ATOM 5626 C C . ASP A 1 713 ? -35.251 -1.940 24.182 1.00 92.31 713 ASP A C 1
ATOM 5628 O O . ASP A 1 713 ? -35.875 -1.434 23.255 1.00 92.31 713 ASP A O 1
ATOM 5632 N N . GLY A 1 714 ? -34.205 -1.320 24.733 1.00 96.19 714 GLY A N 1
ATOM 5633 C CA . GLY A 1 714 ? -33.701 -0.016 24.309 1.00 96.19 714 GLY A CA 1
ATOM 5634 C C . GLY A 1 714 ? -32.199 0.130 24.558 1.00 96.19 714 GLY A C 1
ATOM 5635 O O . GLY A 1 714 ? -31.424 -0.813 24.378 1.00 96.19 714 GLY A O 1
ATOM 5636 N N . ALA A 1 715 ? -31.773 1.314 24.995 1.00 97.81 715 ALA A N 1
ATOM 5637 C CA . ALA A 1 715 ? -30.376 1.595 25.307 1.00 97.81 715 ALA A CA 1
ATOM 5638 C C . ALA A 1 715 ? -30.205 2.530 26.506 1.00 97.81 715 ALA A C 1
ATOM 5640 O O . ALA A 1 715 ? -30.990 3.454 26.738 1.00 97.81 715 ALA A O 1
ATOM 5641 N N . LEU A 1 716 ? -29.118 2.305 27.243 1.00 98.50 716 LEU A N 1
ATOM 5642 C CA . LEU A 1 716 ? -28.556 3.280 28.163 1.00 98.50 716 LEU A CA 1
ATOM 5643 C C . LEU A 1 716 ? -27.650 4.230 27.387 1.00 98.50 716 LEU A C 1
ATOM 5645 O O . LEU A 1 716 ? -26.757 3.785 26.667 1.00 98.50 716 LEU A O 1
ATOM 5649 N N . VAL A 1 717 ? -27.865 5.530 27.561 1.00 98.44 717 VAL A N 1
ATOM 5650 C CA . VAL A 1 717 ? -27.101 6.577 26.875 1.00 98.44 717 VAL A CA 1
ATOM 5651 C C . VAL A 1 717 ? -26.503 7.522 27.904 1.00 98.44 717 VAL A C 1
ATOM 5653 O O . VAL A 1 717 ? -27.227 8.127 28.699 1.00 98.44 717 VAL A O 1
ATOM 5656 N N . VAL A 1 718 ? -25.178 7.658 27.895 1.00 97.62 718 VAL A N 1
ATOM 5657 C CA . VAL A 1 718 ? -24.468 8.645 28.714 1.00 97.62 718 VAL A CA 1
ATOM 5658 C C . VAL A 1 718 ? -24.329 9.923 27.897 1.00 97.62 718 VAL A C 1
ATOM 5660 O O . VAL A 1 718 ? -23.535 9.986 26.963 1.00 97.62 718 VAL A O 1
ATOM 5663 N N . ALA A 1 719 ? -25.119 10.930 28.258 1.00 96.12 719 ALA A N 1
ATOM 5664 C CA . ALA A 1 719 ? -25.091 12.264 27.671 1.00 96.12 719 ALA A CA 1
ATOM 5665 C C . ALA A 1 719 ? -25.135 13.267 28.837 1.00 96.12 719 ALA A C 1
ATOM 5667 O O . ALA A 1 719 ? -26.228 13.578 29.342 1.00 96.12 719 ALA A O 1
ATOM 5668 N N . PRO A 1 720 ? -23.960 13.672 29.366 1.00 92.69 720 PRO A N 1
ATOM 5669 C CA . PRO A 1 720 ? -23.858 14.564 30.515 1.00 92.69 720 PRO A CA 1
ATOM 5670 C C . PRO A 1 720 ? -24.764 15.797 30.345 1.00 92.69 720 PRO A C 1
ATOM 5672 O O . PRO A 1 720 ? -24.815 16.374 29.264 1.00 92.69 720 PRO A O 1
ATOM 5675 N N . PRO A 1 721 ? -25.496 16.221 31.392 1.00 94.56 721 PRO A N 1
ATOM 5676 C CA . PRO A 1 721 ? -25.332 15.866 32.801 1.00 94.56 721 PRO A CA 1
ATOM 5677 C C . PRO A 1 721 ? -26.184 14.663 33.261 1.00 94.56 721 PRO A C 1
ATOM 5679 O O . PRO A 1 721 ? -26.515 14.585 34.450 1.00 94.56 721 PRO A O 1
ATOM 5682 N N . ALA A 1 722 ? -26.575 13.751 32.360 1.00 97.06 722 ALA A N 1
ATOM 5683 C CA . ALA A 1 722 ? -27.474 12.638 32.668 1.00 97.06 722 ALA A CA 1
ATOM 5684 C C . ALA A 1 722 ? -27.062 11.283 32.056 1.00 97.06 722 ALA A C 1
ATOM 5686 O O . ALA A 1 722 ? -26.355 11.198 31.053 1.00 97.06 722 ALA A O 1
ATOM 5687 N N . ILE A 1 723 ? -27.568 10.211 32.670 1.00 98.25 723 ILE A N 1
ATOM 5688 C CA . ILE A 1 723 ? -27.661 8.874 32.077 1.00 98.25 723 ILE A CA 1
ATOM 5689 C C . ILE A 1 723 ? -29.134 8.613 31.779 1.00 98.25 723 ILE A C 1
ATOM 5691 O O . ILE A 1 723 ? -29.987 8.678 32.673 1.00 98.25 723 ILE A O 1
ATOM 5695 N N . TRP A 1 724 ? -29.412 8.304 30.521 1.00 98.38 724 TRP A N 1
ATOM 5696 C CA . TRP A 1 724 ? -30.746 8.082 29.990 1.00 98.38 724 TRP A CA 1
ATOM 5697 C C . TRP A 1 724 ? -30.998 6.596 29.767 1.00 98.38 724 TRP A C 1
ATOM 5699 O O . TRP A 1 724 ? -30.083 5.864 29.409 1.00 98.38 724 TRP A O 1
ATOM 5709 N N . PHE A 1 725 ? -32.248 6.178 29.921 1.00 98.44 725 PHE A N 1
ATOM 5710 C CA . PHE A 1 725 ? -32.803 5.006 29.264 1.00 98.44 725 PHE A CA 1
ATOM 5711 C C . PHE A 1 725 ? -33.710 5.491 28.138 1.00 98.44 725 PHE A C 1
ATOM 5713 O O . PHE A 1 725 ? -34.626 6.285 28.372 1.00 98.44 725 PHE A O 1
ATOM 5720 N N . MET A 1 726 ? -33.421 5.052 26.923 1.00 98.31 726 MET A N 1
ATOM 5721 C CA . MET A 1 726 ? -34.169 5.412 25.727 1.00 98.31 726 MET A CA 1
ATOM 5722 C C . MET A 1 726 ? -34.682 4.150 25.057 1.00 98.31 726 MET A C 1
ATOM 5724 O O . MET A 1 726 ? -33.958 3.156 24.996 1.00 98.31 726 MET A O 1
ATOM 5728 N N . ARG A 1 727 ? -35.915 4.186 24.564 1.00 97.44 727 ARG A N 1
ATOM 5729 C CA . ARG A 1 727 ? -36.588 3.030 23.978 1.00 97.44 727 ARG A CA 1
ATOM 5730 C C . ARG A 1 727 ? -37.430 3.449 22.780 1.00 97.44 727 ARG A C 1
ATOM 5732 O O . ARG A 1 727 ? -38.002 4.533 22.789 1.00 97.44 727 ARG A O 1
ATOM 5739 N N . ASP A 1 728 ? -37.489 2.558 21.799 1.00 96.25 728 ASP A N 1
ATOM 5740 C CA . ASP A 1 728 ? -38.451 2.576 20.701 1.00 96.25 728 ASP A CA 1
ATOM 5741 C C . ASP A 1 728 ? -39.666 1.715 21.089 1.00 96.25 728 ASP A C 1
ATOM 5743 O O . ASP A 1 728 ? -39.558 0.493 21.225 1.00 96.25 728 ASP A O 1
ATOM 5747 N N . GLY A 1 729 ? -40.805 2.354 21.351 1.00 93.81 729 GLY A N 1
ATOM 5748 C CA . GLY A 1 729 ? -42.052 1.684 21.705 1.00 93.81 729 GLY A CA 1
ATOM 5749 C C . GLY A 1 729 ? -42.914 1.271 20.510 1.00 93.81 729 GLY A C 1
ATOM 5750 O O . GLY A 1 729 ? -43.847 0.484 20.699 1.00 93.81 729 GLY A O 1
ATOM 5751 N N . ASN A 1 730 ? -42.639 1.783 19.307 1.00 94.12 730 ASN A N 1
ATOM 5752 C CA . ASN A 1 730 ? -43.496 1.622 18.131 1.00 94.12 730 ASN A CA 1
ATOM 5753 C C . ASN A 1 730 ? -42.881 0.718 17.034 1.00 94.12 730 ASN A C 1
ATOM 5755 O O . ASN A 1 730 ? -43.610 0.244 16.159 1.00 94.12 730 ASN A O 1
ATOM 5759 N N . GLY A 1 731 ? -41.582 0.420 17.124 1.00 92.62 731 GLY A N 1
ATOM 5760 C CA . GLY A 1 731 ? -40.840 -0.480 16.244 1.00 92.62 731 GLY A CA 1
ATOM 5761 C C . GLY A 1 731 ? -40.227 0.168 14.996 1.00 92.62 731 GLY A C 1
ATOM 5762 O O . GLY A 1 731 ? -39.796 -0.567 14.103 1.00 92.62 731 GLY A O 1
ATOM 5763 N N . ASP A 1 732 ? -40.198 1.499 14.888 1.00 92.69 732 ASP A N 1
ATOM 5764 C CA . ASP A 1 732 ? -39.607 2.230 13.755 1.00 92.69 732 ASP A CA 1
ATOM 5765 C C . ASP A 1 732 ? -38.071 2.377 13.837 1.00 92.69 732 ASP A C 1
ATOM 5767 O O . ASP A 1 732 ? -37.422 2.776 12.865 1.00 92.69 732 ASP A O 1
ATOM 5771 N N . GLY A 1 733 ? -37.471 1.974 14.958 1.00 92.62 733 GLY A N 1
ATOM 5772 C CA . GLY A 1 733 ? -36.046 2.081 15.251 1.00 92.62 733 GLY A CA 1
ATOM 5773 C C . GLY A 1 733 ? -35.621 3.423 15.852 1.00 92.62 733 GLY A C 1
ATOM 5774 O O . GLY A 1 733 ? -34.417 3.644 15.994 1.00 92.62 733 GLY A O 1
ATOM 5775 N N . ILE A 1 734 ? -36.557 4.309 16.200 1.00 97.06 734 ILE A N 1
ATOM 5776 C CA . ILE A 1 734 ? -36.324 5.637 16.777 1.00 97.06 734 ILE A CA 1
ATOM 5777 C C . ILE A 1 734 ? -36.857 5.672 18.212 1.00 97.06 734 ILE A C 1
ATOM 5779 O O . ILE A 1 734 ? -37.936 5.182 18.527 1.00 97.06 734 ILE A O 1
ATOM 5783 N N . ALA A 1 735 ? -36.098 6.283 19.121 1.00 97.25 735 ALA A N 1
ATOM 5784 C CA . ALA A 1 735 ? -36.516 6.428 20.506 1.00 97.25 735 ALA A CA 1
ATOM 5785 C C . ALA A 1 735 ? -37.673 7.431 20.651 1.00 97.25 735 ALA A C 1
ATOM 5787 O O . ALA A 1 735 ? -37.452 8.649 20.617 1.00 97.25 735 ALA A O 1
ATOM 5788 N N . ASP A 1 736 ? -38.877 6.924 20.906 1.00 95.25 736 ASP A N 1
ATOM 5789 C CA . ASP A 1 736 ? -40.056 7.711 21.284 1.00 95.25 736 ASP A CA 1
ATOM 5790 C C . ASP A 1 736 ? -40.164 7.918 22.807 1.00 95.25 736 ASP A C 1
ATOM 5792 O O . ASP A 1 736 ? -40.754 8.896 23.277 1.00 95.25 736 ASP A O 1
ATOM 5796 N N . GLU A 1 737 ? -39.508 7.066 23.597 1.00 97.25 737 GLU A N 1
ATOM 5797 C CA . GLU A 1 737 ? -39.455 7.162 25.047 1.00 97.25 737 GLU A CA 1
ATOM 5798 C C . GLU A 1 737 ? -38.044 7.523 25.524 1.00 97.25 737 GLU A C 1
ATOM 5800 O O . GLU A 1 737 ? -37.078 6.797 25.290 1.00 97.25 737 GLU A O 1
ATOM 5805 N N . ARG A 1 738 ? -37.918 8.639 26.256 1.00 97.25 738 ARG A N 1
ATOM 5806 C CA . ARG A 1 738 ? -36.651 9.101 26.848 1.00 97.25 738 ARG A CA 1
ATOM 5807 C C . ARG A 1 738 ? -36.819 9.344 28.345 1.00 97.25 738 ARG A C 1
ATOM 5809 O O . ARG A 1 738 ? -37.508 10.275 28.762 1.00 97.25 738 ARG A O 1
ATOM 5816 N N . LYS A 1 739 ? -36.167 8.526 29.171 1.00 97.75 739 LYS A N 1
ATOM 5817 C CA . LYS A 1 739 ? -36.216 8.607 30.638 1.00 97.75 739 LYS A CA 1
ATOM 5818 C C . LYS A 1 739 ? -34.835 8.879 31.211 1.00 97.75 739 LYS A C 1
ATOM 5820 O O . LYS A 1 739 ? -33.900 8.128 30.971 1.00 97.75 739 LYS A O 1
ATOM 5825 N N . ILE A 1 740 ? -34.707 9.910 32.037 1.00 98.25 740 ILE A N 1
ATOM 5826 C CA . ILE A 1 740 ? -33.494 10.110 32.836 1.00 98.25 740 ILE A CA 1
ATOM 5827 C C . ILE A 1 740 ? -33.509 9.097 33.986 1.00 98.25 740 ILE A C 1
ATOM 5829 O O . ILE A 1 740 ? -34.489 9.030 34.727 1.00 98.25 740 ILE A O 1
ATOM 5833 N N . LEU A 1 741 ? -32.429 8.332 34.157 1.00 98.31 741 LEU A N 1
ATOM 5834 C CA . LEU A 1 741 ? -32.250 7.431 35.302 1.00 98.31 741 LEU A CA 1
ATOM 5835 C C . LEU A 1 741 ? -31.380 8.066 36.387 1.00 98.31 741 LEU A C 1
ATOM 5837 O O . LEU A 1 741 ? -31.700 7.979 37.576 1.00 98.31 741 LEU A O 1
ATOM 5841 N N . TYR A 1 742 ? -30.314 8.748 35.969 1.00 98.44 742 TYR A N 1
ATOM 5842 C CA . TYR A 1 742 ? -29.371 9.431 36.850 1.00 98.44 742 TYR A CA 1
ATOM 5843 C C . TYR A 1 742 ? -29.067 10.827 36.299 1.00 98.44 742 TYR A C 1
ATOM 5845 O O . TYR A 1 742 ? -28.822 10.971 35.106 1.00 98.44 742 TYR A O 1
ATOM 5853 N N . GLU A 1 743 ? -29.082 11.850 37.152 1.00 97.50 743 GLU A N 1
ATOM 5854 C CA . GLU A 1 743 ? -28.834 13.255 36.779 1.00 97.50 743 GLU A CA 1
ATOM 5855 C C . GLU A 1 743 ? -27.850 13.919 37.746 1.00 97.50 743 GLU A C 1
ATOM 5857 O O . GLU A 1 743 ? -27.725 13.473 38.882 1.00 97.50 743 GLU A O 1
ATOM 5862 N N . GLY A 1 744 ? -27.195 15.007 37.334 1.00 96.00 744 GLY A N 1
ATOM 5863 C CA . GLY A 1 744 ? -26.348 15.822 38.220 1.00 96.00 744 GLY A CA 1
ATOM 5864 C C . GLY A 1 744 ? -24.840 15.616 38.051 1.00 96.00 744 GLY A C 1
ATOM 5865 O O . GLY A 1 744 ? -24.067 15.992 38.935 1.00 96.00 744 GLY A O 1
ATOM 5866 N N . PHE A 1 745 ? -24.415 15.032 36.927 1.00 95.88 745 PHE A N 1
ATOM 5867 C CA . PHE A 1 745 ? -23.004 14.962 36.540 1.00 95.88 745 PHE A CA 1
ATOM 5868 C C . PHE A 1 745 ? -22.460 16.348 36.157 1.00 95.88 745 PHE A C 1
ATOM 5870 O O . PHE A 1 745 ? -23.192 17.183 35.620 1.00 95.88 745 PHE A O 1
ATOM 5877 N N . GLY A 1 746 ? -21.177 16.600 36.432 1.00 92.38 746 GLY A N 1
ATOM 5878 C CA . GLY A 1 746 ? -20.521 17.860 36.072 1.00 92.38 746 GLY A CA 1
ATOM 5879 C C . GLY A 1 746 ? -20.371 18.053 34.557 1.00 92.38 746 GLY A C 1
ATOM 5880 O O . GLY A 1 746 ? -20.114 17.101 33.824 1.00 92.38 746 GLY A O 1
ATOM 5881 N N . ARG A 1 747 ? -20.501 19.304 34.099 1.00 88.88 747 ARG A N 1
ATOM 5882 C CA . ARG A 1 747 ? -20.402 19.727 32.688 1.00 88.88 747 ARG A CA 1
ATOM 5883 C C . ARG A 1 747 ? -19.044 20.360 32.344 1.00 88.88 747 ARG A C 1
ATOM 5885 O O . ARG A 1 747 ? -19.015 21.285 31.553 1.00 88.88 747 ARG A O 1
ATOM 5892 N N . GLY A 1 748 ? -17.942 19.959 32.983 1.00 86.00 748 GLY A N 1
ATOM 5893 C CA . GLY A 1 748 ? -16.611 20.552 32.750 1.00 86.00 748 GLY A CA 1
ATOM 5894 C C . GLY A 1 748 ? -16.105 20.388 31.306 1.00 86.00 748 GLY A C 1
ATOM 5895 O O . GLY A 1 748 ? -16.892 20.276 30.372 1.00 86.00 748 GLY A O 1
ATOM 5896 N N . ASN A 1 749 ? -14.791 20.318 31.103 1.00 87.44 749 ASN A N 1
ATOM 5897 C CA . ASN A 1 749 ? -14.228 20.006 29.784 1.00 87.44 749 ASN A CA 1
ATOM 5898 C C . ASN A 1 749 ? -14.833 18.696 29.231 1.00 87.44 749 ASN A C 1
ATOM 5900 O O . ASN A 1 749 ? -14.859 17.688 29.939 1.00 87.44 749 ASN A O 1
ATOM 5904 N N . GLU A 1 750 ? -15.329 18.713 27.992 1.00 88.25 750 GLU A N 1
ATOM 5905 C CA . GLU A 1 750 ? -16.001 17.609 27.292 1.00 88.25 750 GLU A CA 1
ATOM 5906 C C . GLU A 1 750 ? -15.189 16.307 27.323 1.00 88.25 750 GLU A C 1
ATOM 5908 O O . GLU A 1 750 ? -15.759 15.224 27.446 1.00 88.25 750 GLU A O 1
ATOM 5913 N N . GLN A 1 751 ? -13.856 16.409 27.314 1.00 87.88 751 GLN A N 1
ATOM 5914 C CA . GLN A 1 751 ? -12.933 15.272 27.372 1.00 87.88 751 GLN A CA 1
ATOM 5915 C C . GLN A 1 751 ? -12.887 14.595 28.757 1.00 87.88 751 GLN A C 1
ATOM 5917 O O . GLN A 1 751 ? -12.331 13.507 28.898 1.00 87.88 751 GLN A O 1
ATOM 5922 N N . HIS A 1 752 ? -13.413 15.242 29.802 1.00 89.56 752 HIS A N 1
ATOM 5923 C CA . HIS A 1 752 ? -13.312 14.819 31.203 1.00 89.56 752 HIS A CA 1
ATOM 5924 C C . HIS A 1 752 ? -14.680 14.532 31.853 1.00 89.56 752 HIS A C 1
ATOM 5926 O O . HIS A 1 752 ? -14.784 14.440 33.085 1.00 89.56 752 HIS A O 1
ATOM 5932 N N . ARG A 1 753 ? -15.756 14.470 31.061 1.00 91.31 753 ARG A N 1
ATOM 5933 C CA . ARG A 1 753 ? -17.122 14.235 31.555 1.00 91.31 753 ARG A CA 1
ATOM 5934 C C . ARG A 1 753 ? -17.414 12.744 31.727 1.00 91.31 753 ARG A C 1
ATOM 5936 O O . ARG A 1 753 ? -16.681 11.890 31.235 1.00 91.31 753 ARG A O 1
ATOM 5943 N N . VAL A 1 754 ? -18.521 12.436 32.408 1.00 94.44 754 VAL A N 1
ATOM 5944 C CA . VAL A 1 754 ? -18.986 11.056 32.617 1.00 94.44 754 VAL A CA 1
ATOM 5945 C C . VAL A 1 754 ? -19.131 10.298 31.292 1.00 94.44 754 VAL A C 1
ATOM 5947 O O . VAL A 1 754 ? -19.665 10.828 30.320 1.00 94.44 754 VAL A O 1
ATOM 5950 N N . ASN A 1 755 ? -18.640 9.062 31.246 1.00 94.56 755 ASN A N 1
ATOM 5951 C CA . ASN A 1 755 ? -18.661 8.175 30.083 1.00 94.56 755 ASN A CA 1
ATOM 5952 C C . ASN A 1 755 ? -18.473 6.713 30.522 1.00 94.56 755 ASN A C 1
ATOM 5954 O O . ASN A 1 755 ? -18.314 6.423 31.707 1.00 94.56 755 ASN A O 1
ATOM 5958 N N . GLY A 1 756 ? -18.456 5.792 29.564 1.00 93.31 756 GLY A N 1
ATOM 5959 C CA . GLY A 1 756 ? -18.191 4.377 29.779 1.00 93.31 756 GLY A CA 1
ATOM 5960 C C . GLY A 1 756 ? -19.352 3.647 30.458 1.00 93.31 756 GLY A C 1
ATOM 5961 O O . GLY A 1 756 ? -19.889 4.084 31.471 1.00 93.31 756 GLY A O 1
ATOM 5962 N N . LEU A 1 757 ? -19.725 2.491 29.915 1.00 95.56 757 LEU A N 1
ATOM 5963 C CA . LEU A 1 757 ? -20.699 1.581 30.513 1.00 95.56 757 LEU A CA 1
ATOM 5964 C C . LEU A 1 757 ? -20.136 0.162 30.421 1.00 95.56 757 LEU A C 1
ATOM 5966 O O . LEU A 1 757 ? -20.164 -0.454 29.360 1.00 95.56 757 LEU A O 1
ATOM 5970 N N . ALA A 1 758 ? -19.593 -0.346 31.527 1.00 95.62 758 ALA A N 1
ATOM 5971 C CA . ALA A 1 758 ? -18.969 -1.667 31.567 1.00 95.62 758 ALA A CA 1
ATOM 5972 C C . ALA A 1 758 ? -19.686 -2.608 32.540 1.00 95.62 758 ALA A C 1
ATOM 5974 O O . ALA A 1 758 ? -19.856 -2.290 33.718 1.00 95.62 758 ALA A O 1
ATOM 5975 N N . TRP A 1 759 ? -20.071 -3.791 32.057 1.00 96.19 759 TRP A N 1
ATOM 5976 C CA . TRP A 1 759 ? -20.715 -4.827 32.865 1.00 96.19 759 TRP A CA 1
ATOM 5977 C C . TRP A 1 759 ? -19.722 -5.500 33.824 1.00 96.19 759 TRP A C 1
ATOM 5979 O O . TRP A 1 759 ? -18.724 -6.089 33.396 1.00 96.19 759 TRP A O 1
ATOM 5989 N N . GLY A 1 760 ? -19.990 -5.433 35.127 1.00 95.56 760 GLY A N 1
ATOM 5990 C CA . GLY A 1 760 ? -19.208 -6.087 36.176 1.00 95.56 760 GLY A CA 1
ATOM 5991 C C . GLY A 1 760 ? -19.599 -7.551 36.406 1.00 95.56 760 GLY A C 1
ATOM 5992 O O . GLY A 1 760 ? -20.716 -7.969 36.119 1.00 95.56 760 GLY A O 1
ATOM 5993 N N . LEU A 1 761 ? -18.683 -8.330 36.991 1.00 95.38 761 LEU A N 1
ATOM 5994 C CA . LEU A 1 761 ? -18.941 -9.712 37.434 1.00 95.38 761 LEU A CA 1
ATOM 5995 C C . LEU A 1 761 ? -19.895 -9.818 38.640 1.00 95.38 761 LEU A C 1
ATOM 5997 O O . LEU A 1 761 ? -20.166 -10.920 39.107 1.00 95.38 761 LEU A O 1
ATOM 6001 N N . ASP A 1 762 ? -20.348 -8.690 39.180 1.00 93.50 762 ASP A N 1
ATOM 6002 C CA . ASP A 1 762 ? -21.259 -8.580 40.321 1.00 93.50 762 ASP A CA 1
ATOM 6003 C C . ASP A 1 762 ? -22.627 -7.974 39.950 1.00 93.50 762 ASP A C 1
ATOM 6005 O O . ASP A 1 762 ? -23.362 -7.480 40.819 1.00 93.50 762 ASP A O 1
ATOM 6009 N N . GLY A 1 763 ? -22.924 -7.924 38.650 1.00 93.88 763 GLY A N 1
ATOM 6010 C CA . GLY A 1 763 ? -24.203 -7.463 38.120 1.00 93.88 763 GLY A CA 1
ATOM 6011 C C . GLY A 1 763 ? -24.408 -5.949 38.194 1.00 93.88 763 GLY A C 1
ATOM 6012 O O . GLY A 1 763 ? -25.540 -5.472 38.114 1.00 93.88 763 GLY A O 1
ATOM 6013 N N . TRP A 1 764 ? -23.339 -5.176 38.411 1.00 96.62 764 TRP A N 1
ATOM 6014 C CA . TRP A 1 764 ? -23.354 -3.711 38.365 1.00 96.62 764 TRP A CA 1
ATOM 6015 C C . TRP A 1 764 ? -22.775 -3.200 37.048 1.00 96.62 764 TRP A C 1
ATOM 6017 O O . TRP A 1 764 ? -21.847 -3.790 36.495 1.00 96.62 764 TRP A O 1
ATOM 6027 N N . ILE A 1 765 ? -23.263 -2.049 36.587 1.00 97.62 765 ILE A N 1
ATOM 6028 C CA . ILE A 1 765 ? -22.633 -1.309 35.491 1.00 97.62 765 ILE A CA 1
ATOM 6029 C C . ILE A 1 765 ? -21.694 -0.267 36.085 1.00 97.62 765 ILE A C 1
ATOM 6031 O O . ILE A 1 765 ? -22.106 0.542 36.916 1.00 97.62 765 ILE A O 1
ATOM 6035 N N . TYR A 1 766 ? -20.439 -0.284 35.656 1.00 97.38 766 TYR A N 1
ATOM 6036 C CA . TYR A 1 766 ? -19.419 0.681 36.044 1.00 97.38 766 TYR A CA 1
ATOM 6037 C C . TYR A 1 766 ? -19.355 1.825 35.030 1.00 97.38 766 TYR A C 1
ATOM 6039 O O . TYR A 1 766 ? -19.410 1.594 33.822 1.00 97.38 766 TYR A O 1
ATOM 6047 N N . VAL A 1 767 ? -19.228 3.043 35.551 1.00 96.81 767 VAL A N 1
ATOM 6048 C CA . VAL A 1 767 ? -19.281 4.311 34.822 1.00 96.81 767 VAL A CA 1
ATOM 6049 C C . VAL A 1 767 ? -18.069 5.159 35.207 1.00 96.81 767 VAL A C 1
ATOM 6051 O O . VAL A 1 767 ? -17.829 5.416 36.391 1.00 96.81 767 VAL A O 1
ATOM 6054 N N . ALA A 1 768 ? -17.300 5.591 34.213 1.00 95.00 768 ALA A N 1
ATOM 6055 C CA . ALA A 1 768 ? -16.159 6.483 34.390 1.00 95.00 768 ALA A CA 1
ATOM 6056 C C . ALA A 1 768 ? -16.652 7.928 34.566 1.00 95.00 768 ALA A C 1
ATOM 6058 O O . ALA A 1 768 ? -17.533 8.368 33.832 1.00 95.00 768 ALA A O 1
ATOM 6059 N N . ASN A 1 769 ? -16.114 8.675 35.536 1.00 93.38 769 ASN A N 1
ATOM 6060 C CA . ASN A 1 769 ? -16.611 10.029 35.845 1.00 93.38 769 ASN A CA 1
ATOM 6061 C C . ASN A 1 769 ? -15.628 11.170 35.522 1.00 93.38 769 ASN A C 1
ATOM 6063 O O . ASN A 1 769 ? -15.947 12.341 35.732 1.00 93.38 769 ASN A O 1
ATOM 6067 N N . GLY A 1 770 ? -14.424 10.851 35.049 1.00 89.62 770 GLY A N 1
ATOM 6068 C CA . GLY A 1 770 ? -13.361 11.832 34.858 1.00 89.62 770 GLY A CA 1
ATOM 6069 C C . GLY A 1 770 ? -13.079 12.639 36.126 1.00 89.62 770 GLY A C 1
ATOM 6070 O O . GLY A 1 770 ? -13.133 12.117 37.243 1.00 89.62 770 GLY A O 1
ATOM 6071 N N . ASP A 1 771 ? -12.758 13.921 35.959 1.00 89.25 771 ASP A N 1
ATOM 6072 C CA . ASP A 1 771 ? -12.537 14.868 37.058 1.00 89.25 771 ASP A CA 1
ATOM 6073 C C . ASP A 1 771 ? -13.594 15.984 37.135 1.00 89.25 771 ASP A C 1
ATOM 6075 O O . ASP A 1 771 ? -13.498 16.856 37.999 1.00 89.25 771 ASP A O 1
ATOM 6079 N N . SER A 1 772 ? -14.654 15.900 36.318 1.00 88.81 772 SER A N 1
ATOM 6080 C CA . SER A 1 772 ? -15.761 16.870 36.291 1.00 88.81 772 SER A CA 1
ATOM 6081 C C . SER A 1 772 ? -16.652 16.839 37.543 1.00 88.81 772 SER A C 1
ATOM 6083 O O . SER A 1 772 ? -17.401 17.783 37.801 1.00 88.81 772 SER A O 1
ATOM 6085 N N . GLY A 1 773 ? -16.595 15.764 38.335 1.00 90.56 773 GLY A N 1
ATOM 6086 C CA . GLY A 1 773 ? -17.343 15.629 39.585 1.00 90.56 773 GLY A CA 1
ATOM 6087 C C . GLY A 1 773 ? -18.863 15.606 39.404 1.00 90.56 773 GLY A C 1
ATOM 6088 O O . GLY A 1 773 ? -19.382 14.966 38.492 1.00 90.56 773 GLY A O 1
ATOM 6089 N N . GLY A 1 774 ? -19.583 16.260 40.318 1.00 93.69 774 GLY A N 1
ATOM 6090 C CA . GLY A 1 774 ? -21.049 16.286 40.357 1.00 93.69 774 GLY A CA 1
ATOM 6091 C C . GLY A 1 774 ? -21.658 15.580 41.574 1.00 93.69 774 GLY A C 1
ATOM 6092 O O . GLY A 1 774 ? -21.001 14.800 42.276 1.00 93.69 774 GLY A O 1
ATOM 6093 N N . THR A 1 775 ? -22.935 15.878 41.817 1.00 96.75 775 THR A N 1
ATOM 6094 C CA . THR A 1 775 ? -23.771 15.229 42.836 1.00 96.75 775 THR A CA 1
ATOM 6095 C C . THR A 1 775 ? -24.891 14.506 42.119 1.00 96.75 775 THR A C 1
ATOM 6097 O O . THR A 1 775 ? -25.896 15.104 41.739 1.00 96.75 775 THR A O 1
ATOM 6100 N N . VAL A 1 776 ? -24.694 13.208 41.918 1.00 97.50 776 VAL A N 1
ATOM 6101 C CA . VAL A 1 776 ? -25.582 12.393 41.099 1.00 97.50 776 VAL A CA 1
ATOM 6102 C C . VAL A 1 776 ? -26.804 11.993 41.901 1.00 97.50 776 VAL A C 1
ATOM 6104 O O . VAL A 1 776 ? -26.686 11.468 43.007 1.00 97.50 776 VAL A O 1
ATOM 6107 N N . ARG A 1 777 ? -27.984 12.205 41.329 1.00 98.00 777 ARG A N 1
ATOM 6108 C CA . ARG A 1 777 ? -29.274 11.802 41.873 1.00 98.00 777 ARG A CA 1
ATOM 6109 C C . ARG A 1 777 ? -29.868 10.677 41.036 1.00 98.00 777 ARG A C 1
ATOM 6111 O O . ARG A 1 777 ? -30.036 10.822 39.829 1.00 98.00 777 ARG A O 1
ATOM 6118 N N . SER A 1 778 ? -30.261 9.591 41.693 1.00 98.25 778 SER A N 1
ATOM 6119 C CA . SER A 1 778 ? -31.121 8.566 41.092 1.00 98.25 778 SER A CA 1
ATOM 6120 C C . SER A 1 778 ? -32.555 9.075 40.999 1.00 98.25 778 SER A C 1
ATOM 6122 O O . SER A 1 778 ? -33.140 9.480 42.008 1.00 98.25 778 SER A O 1
ATOM 6124 N N . LYS A 1 779 ? -33.151 9.044 39.804 1.00 98.00 779 LYS A N 1
ATOM 6125 C CA . LYS A 1 779 ? -34.553 9.445 39.609 1.00 98.00 779 LYS A CA 1
ATOM 6126 C C . LYS A 1 779 ? -35.529 8.455 40.228 1.00 98.00 779 LYS A C 1
ATOM 6128 O O . LYS A 1 779 ? -36.590 8.878 40.675 1.00 98.00 779 LYS A O 1
ATOM 6133 N N . LEU A 1 780 ? -35.157 7.176 40.282 1.00 96.88 780 LEU A N 1
ATOM 6134 C CA . LEU A 1 780 ? -36.020 6.116 40.793 1.00 96.88 780 LEU A CA 1
ATOM 6135 C C . LEU A 1 780 ? -36.032 6.066 42.326 1.00 96.88 780 LEU A C 1
ATOM 6137 O O . LEU A 1 780 ? -37.098 5.978 42.924 1.00 96.88 780 LEU A O 1
ATOM 6141 N N . THR A 1 781 ? -34.865 6.159 42.975 1.00 97.56 781 THR A N 1
ATOM 6142 C CA . THR A 1 781 ? -34.772 6.051 44.447 1.00 97.56 781 THR A CA 1
ATOM 6143 C C . THR A 1 781 ? -34.695 7.399 45.160 1.00 97.56 781 THR A C 1
ATOM 6145 O O . THR A 1 781 ? -34.824 7.459 46.381 1.00 97.56 781 THR A O 1
ATOM 6148 N N . GLY A 1 782 ? -34.416 8.486 44.434 1.00 96.81 782 GLY A N 1
ATOM 6149 C CA . GLY A 1 782 ? -34.184 9.815 45.001 1.00 96.81 782 GLY A CA 1
ATOM 6150 C C . GLY A 1 782 ? -32.843 9.985 45.725 1.00 96.81 782 GLY A C 1
ATOM 6151 O O . GLY A 1 782 ? -32.518 11.110 46.108 1.00 96.81 782 GLY A O 1
ATOM 6152 N N . LYS A 1 783 ? -32.052 8.912 45.897 1.00 97.38 783 LYS A N 1
ATOM 6153 C CA . LYS A 1 783 ? -30.737 8.952 46.554 1.00 97.38 783 LYS A CA 1
ATOM 6154 C C . LYS A 1 783 ? -29.774 9.861 45.795 1.00 97.38 783 LYS A C 1
ATOM 6156 O O . LYS A 1 783 ? -29.725 9.823 44.565 1.00 97.38 783 LYS A O 1
ATOM 6161 N N . GLN A 1 784 ? -28.991 10.632 46.544 1.00 97.56 784 GLN A N 1
ATOM 6162 C CA . GLN A 1 784 ? -27.946 11.506 46.017 1.00 97.56 784 GLN A CA 1
ATOM 6163 C C . GLN A 1 784 ? -26.561 11.027 46.448 1.00 97.56 784 GLN A C 1
ATOM 6165 O O . GLN A 1 784 ? -26.387 10.535 47.564 1.00 97.56 784 GLN A O 1
ATOM 6170 N N . LEU A 1 785 ? -25.577 11.202 45.571 1.00 96.12 785 LEU A N 1
ATOM 6171 C CA . LEU A 1 785 ? -24.196 10.810 45.800 1.00 96.12 785 LEU A CA 1
ATOM 6172 C C . LEU A 1 785 ? -23.241 11.845 45.201 1.00 96.12 785 LEU A C 1
ATOM 6174 O O . LEU A 1 785 ? -23.146 11.987 43.986 1.00 96.12 785 LEU A O 1
ATOM 6178 N N . ALA A 1 786 ? -22.489 12.538 46.054 1.00 95.56 786 ALA A N 1
ATOM 6179 C CA . ALA A 1 786 ? -21.372 13.362 45.602 1.00 95.56 786 ALA A CA 1
ATOM 6180 C C . ALA A 1 786 ? -20.234 12.455 45.113 1.00 95.56 786 ALA A C 1
ATOM 6182 O O . ALA A 1 786 ? -19.735 11.631 45.890 1.00 95.56 786 ALA A O 1
ATOM 6183 N N . LEU A 1 787 ? -19.816 12.602 43.855 1.00 91.81 787 LEU A N 1
ATOM 6184 C CA . LEU A 1 787 ? -18.756 11.776 43.268 1.00 91.81 787 LEU A CA 1
ATOM 6185 C C . LEU A 1 787 ? -17.362 12.309 43.596 1.00 91.81 787 LEU A C 1
ATOM 6187 O O . LEU A 1 787 ? -16.454 11.533 43.886 1.00 91.81 787 LEU A O 1
ATOM 6191 N N . GLY A 1 788 ? -17.186 13.634 43.611 1.00 87.25 788 GLY A N 1
ATOM 6192 C CA . GLY A 1 788 ? -15.856 14.229 43.725 1.00 87.25 788 GLY A CA 1
ATOM 6193 C C . GLY A 1 788 ? -14.963 13.726 42.590 1.00 87.25 788 GLY A C 1
ATOM 6194 O O . GLY A 1 788 ? -15.259 13.964 41.429 1.00 87.25 788 GLY A O 1
ATOM 6195 N N . GLY A 1 789 ? -13.889 13.008 42.922 1.00 82.69 789 GLY A N 1
ATOM 6196 C CA . GLY A 1 789 ? -13.015 12.377 41.931 1.00 82.69 789 GLY A CA 1
ATOM 6197 C C . GLY A 1 789 ? -13.241 10.881 41.729 1.00 82.69 789 GLY A C 1
ATOM 6198 O O . GLY A 1 789 ? -12.362 10.281 41.129 1.00 82.69 789 GLY A O 1
ATOM 6199 N N . SER A 1 790 ? -14.304 10.294 42.291 1.00 92.69 790 SER A N 1
ATOM 6200 C CA . SER A 1 790 ? -14.626 8.867 42.173 1.00 92.69 790 SER A CA 1
ATOM 6201 C C . SER A 1 790 ? -15.398 8.558 40.892 1.00 92.69 790 SER A C 1
ATOM 6203 O O . SER A 1 790 ? -16.282 9.318 40.497 1.00 92.69 790 SER A O 1
ATOM 6205 N N . ASP A 1 791 ? -15.137 7.385 40.327 1.00 95.50 791 ASP A N 1
ATOM 6206 C CA . ASP A 1 791 ? -16.023 6.728 39.371 1.00 95.50 791 ASP A CA 1
ATOM 6207 C C . ASP A 1 791 ? -17.330 6.281 40.062 1.00 95.50 791 ASP A C 1
ATOM 6209 O O . ASP A 1 791 ? -17.484 6.335 41.292 1.00 95.50 791 ASP A O 1
ATOM 6213 N N . LEU A 1 792 ? -18.292 5.818 39.268 1.00 95.94 792 LEU A N 1
ATOM 6214 C CA . LEU A 1 792 ? -19.620 5.418 39.720 1.00 95.94 792 LEU A CA 1
ATOM 6215 C C . LEU A 1 792 ? -19.912 3.971 39.308 1.00 95.94 792 LEU A C 1
ATOM 6217 O O . LEU A 1 792 ? -19.455 3.499 38.273 1.00 95.94 792 LEU A O 1
ATOM 6221 N N . ARG A 1 793 ? -20.721 3.264 40.095 1.00 96.62 793 ARG A N 1
ATOM 6222 C CA . ARG A 1 793 ? -21.399 2.047 39.641 1.00 96.62 793 ARG A CA 1
ATOM 6223 C C . ARG A 1 793 ? -22.893 2.118 39.916 1.00 96.62 793 ARG A C 1
ATOM 6225 O O . ARG A 1 793 ? -23.302 2.648 40.950 1.00 96.62 793 ARG A O 1
ATOM 6232 N N . ILE A 1 794 ? -23.695 1.587 39.000 1.00 97.88 794 ILE A N 1
ATOM 6233 C CA . ILE A 1 794 ? -25.156 1.704 39.001 1.00 97.88 794 ILE A CA 1
ATOM 6234 C C . ILE A 1 794 ? -25.862 0.366 38.764 1.00 97.88 794 ILE A C 1
ATOM 6236 O O . ILE A 1 794 ? -25.316 -0.540 38.128 1.00 97.88 794 ILE A O 1
ATOM 6240 N N . ARG A 1 795 ? -27.107 0.277 39.242 1.00 97.25 795 ARG A N 1
ATOM 6241 C CA . ARG A 1 795 ? -28.098 -0.727 38.829 1.00 97.25 795 ARG A CA 1
ATOM 6242 C C . ARG A 1 795 ? -29.298 -0.007 38.216 1.00 97.25 795 ARG A C 1
ATOM 6244 O O . ARG A 1 795 ? -30.146 0.468 38.973 1.00 97.25 795 ARG A O 1
ATOM 6251 N N . PRO A 1 796 ? -29.372 0.093 36.878 1.00 96.75 796 PRO A N 1
ATOM 6252 C CA . PRO A 1 796 ? -30.368 0.920 36.195 1.00 96.75 796 PRO A CA 1
ATOM 6253 C C . PRO A 1 796 ? -31.813 0.611 36.601 1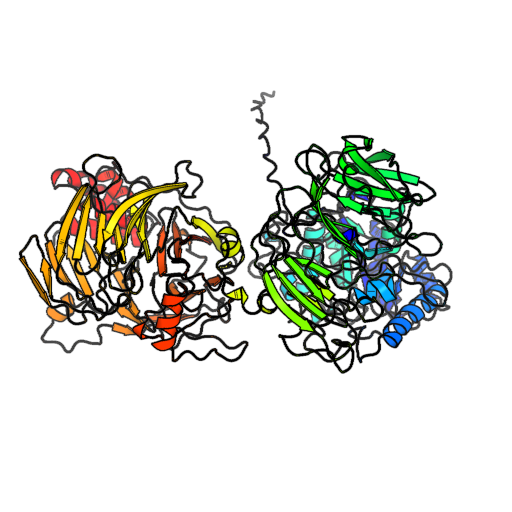.00 96.75 796 PRO A C 1
ATOM 6255 O O . PRO A 1 796 ? -32.589 1.529 36.853 1.00 96.75 796 PRO A O 1
ATOM 6258 N N . ASP A 1 797 ? -32.147 -0.675 36.736 1.00 94.69 797 ASP A N 1
ATOM 6259 C CA . ASP A 1 797 ? -33.522 -1.122 36.984 1.00 94.69 797 ASP A CA 1
ATOM 6260 C C . ASP A 1 797 ? -33.994 -0.887 38.428 1.00 94.69 797 ASP A C 1
ATOM 6262 O O . ASP A 1 797 ? -35.181 -0.675 38.664 1.00 94.69 797 ASP A O 1
ATOM 6266 N N . THR A 1 798 ? -33.080 -0.915 39.405 1.00 95.56 798 THR A N 1
ATOM 6267 C CA . THR A 1 798 ? -33.389 -0.653 40.826 1.00 95.56 798 THR A CA 1
ATOM 6268 C C . THR A 1 798 ? -33.052 0.777 41.244 1.00 95.56 798 THR A C 1
ATOM 6270 O O . THR A 1 798 ? -33.425 1.219 42.332 1.00 95.56 798 THR A O 1
ATOM 6273 N N . GLY A 1 799 ? -32.366 1.532 40.382 1.00 96.81 799 GLY A N 1
ATOM 6274 C CA . GLY A 1 799 ? -31.946 2.906 40.625 1.00 96.81 799 GLY A CA 1
ATOM 6275 C C . GLY A 1 799 ? -30.857 3.042 41.687 1.00 96.81 799 GLY A C 1
ATOM 6276 O O . GLY A 1 799 ? -30.633 4.151 42.180 1.00 96.81 799 GLY A O 1
ATOM 6277 N N . GLU A 1 800 ? -30.195 1.952 42.075 1.00 97.69 800 GLU A N 1
ATOM 6278 C CA . GLU A 1 800 ? -29.091 1.995 43.033 1.00 97.69 800 GLU A CA 1
ATOM 6279 C C . GLU A 1 800 ? -27.847 2.634 42.397 1.00 97.69 800 GLU A C 1
ATOM 6281 O O . GLU A 1 800 ? -27.621 2.524 41.189 1.00 97.69 800 GLU A O 1
ATOM 6286 N N . LEU A 1 801 ? -27.049 3.322 43.217 1.00 97.06 801 LEU A N 1
ATOM 6287 C CA . LEU A 1 801 ? -25.790 3.951 42.825 1.00 97.06 801 LEU A CA 1
ATOM 6288 C C . LEU A 1 801 ? -24.793 3.945 43.986 1.00 97.06 801 LEU A C 1
ATOM 6290 O O . LEU A 1 801 ? -25.166 4.205 45.133 1.00 97.06 801 LEU A O 1
ATOM 6294 N N . GLU A 1 802 ? -23.525 3.684 43.681 1.00 96.12 802 GLU A N 1
ATOM 6295 C CA . GLU A 1 802 ? -22.422 3.692 44.641 1.00 96.12 802 GLU A CA 1
ATOM 6296 C C . GLU A 1 802 ? -21.142 4.265 44.022 1.00 96.12 802 GLU A C 1
ATOM 6298 O O . GLU A 1 802 ? -20.931 4.180 42.813 1.00 96.12 802 GLU A O 1
ATOM 6303 N N . ARG A 1 803 ? -20.249 4.803 44.863 1.00 95.19 803 ARG A N 1
ATOM 6304 C CA . ARG A 1 803 ? -18.890 5.158 44.434 1.00 95.19 803 ARG A CA 1
ATOM 6305 C C . ARG A 1 803 ? -18.119 3.901 44.037 1.00 95.19 803 ARG A C 1
ATOM 6307 O O . ARG A 1 803 ? -18.216 2.873 44.712 1.00 95.19 803 ARG A O 1
ATOM 6314 N N . ALA A 1 804 ? -17.322 4.030 42.986 1.00 95.38 804 ALA A N 1
ATOM 6315 C CA . ALA A 1 804 ? -16.298 3.079 42.582 1.00 95.38 804 ALA A CA 1
ATOM 6316 C C . ALA A 1 804 ? -14.915 3.746 42.669 1.00 95.38 804 ALA A C 1
ATOM 6318 O O . ALA A 1 804 ? -14.787 4.970 42.564 1.00 95.38 804 ALA A O 1
ATOM 6319 N N . THR A 1 805 ? -13.860 2.956 42.880 1.00 94.06 805 THR A N 1
ATOM 6320 C CA . THR A 1 805 ? -12.496 3.510 42.886 1.00 94.06 805 THR A CA 1
ATOM 6321 C C . THR A 1 805 ? -12.108 3.918 41.474 1.00 94.06 805 THR A C 1
ATOM 6323 O O . THR A 1 805 ? -12.154 3.085 40.580 1.00 94.06 805 THR A O 1
ATOM 6326 N N . GLY A 1 806 ? -11.642 5.146 41.272 1.00 89.06 806 GLY A N 1
ATOM 6327 C CA . GLY A 1 806 ? -11.116 5.596 39.981 1.00 89.06 806 GLY A CA 1
ATOM 6328 C C . GLY A 1 806 ? -11.365 7.080 39.768 1.00 89.06 806 GLY A C 1
ATOM 6329 O O . GLY A 1 806 ? -12.234 7.633 40.423 1.00 89.06 806 GLY A O 1
ATOM 6330 N N . ARG A 1 807 ? -10.567 7.696 38.894 1.00 91.69 807 ARG A N 1
ATOM 6331 C CA . ARG A 1 807 ? -10.764 9.042 38.329 1.00 91.69 807 ARG A CA 1
ATOM 6332 C C . ARG A 1 807 ? -10.553 8.911 36.822 1.00 91.69 807 ARG A C 1
ATOM 6334 O O . ARG A 1 807 ? -9.555 9.389 36.283 1.00 91.69 807 ARG A O 1
ATOM 6341 N N . THR A 1 808 ? -11.375 8.076 36.201 1.00 93.12 808 THR A N 1
ATOM 6342 C CA . THR A 1 808 ? -11.125 7.570 34.849 1.00 93.12 808 THR A CA 1
ATOM 6343 C C . THR A 1 808 ? -11.654 8.574 33.837 1.00 93.12 808 THR A C 1
ATOM 6345 O O . THR A 1 808 ? -12.847 8.856 33.855 1.00 93.12 808 THR A O 1
ATOM 6348 N N . GLN A 1 809 ? -10.798 9.134 32.977 1.00 91.38 809 GLN A N 1
ATOM 6349 C CA . GLN A 1 809 ? -11.246 10.139 32.000 1.00 91.38 809 GLN A CA 1
ATOM 6350 C C . GLN A 1 809 ? -12.003 9.523 30.832 1.00 91.38 809 GLN A C 1
ATOM 6352 O O . GLN A 1 809 ? -12.954 10.131 30.366 1.00 91.38 809 GLN A O 1
ATOM 6357 N N . HIS A 1 810 ? -11.624 8.329 30.374 1.00 88.31 810 HIS A N 1
ATOM 6358 C CA . HIS A 1 810 ? -12.325 7.665 29.282 1.00 88.31 810 HIS A CA 1
ATOM 6359 C C . HIS A 1 810 ? -12.264 6.151 29.443 1.00 88.31 810 HIS A C 1
ATOM 6361 O O . HIS A 1 810 ? -11.169 5.608 29.500 1.00 88.31 810 HIS A O 1
ATOM 6367 N N . GLY A 1 811 ? -13.416 5.478 29.479 1.00 83.81 811 GLY A N 1
ATOM 6368 C CA . GLY A 1 811 ? -13.525 4.021 29.382 1.00 83.81 811 GLY A CA 1
ATOM 6369 C C . GLY A 1 811 ? -12.813 3.246 30.498 1.00 83.81 811 GLY A C 1
ATOM 6370 O O . GLY A 1 811 ? -11.606 3.025 30.470 1.00 83.81 811 GLY A O 1
ATOM 6371 N N . ARG A 1 812 ? -13.585 2.744 31.464 1.00 91.69 812 ARG A N 1
ATOM 6372 C CA . ARG A 1 812 ? -13.109 1.787 32.468 1.00 91.69 812 ARG A CA 1
ATOM 6373 C C . ARG A 1 812 ? -13.503 0.374 32.048 1.00 91.69 812 ARG A C 1
ATOM 6375 O O . ARG A 1 812 ? -14.692 0.079 31.978 1.00 91.69 812 ARG A O 1
ATOM 6382 N N . ASN A 1 813 ? -12.533 -0.511 31.832 1.00 94.38 813 ASN A N 1
ATOM 6383 C CA . ASN A 1 813 ? -12.796 -1.863 31.330 1.00 94.38 813 ASN A CA 1
ATOM 6384 C C . ASN A 1 813 ? -12.104 -2.928 32.184 1.00 94.38 813 ASN A C 1
ATOM 6386 O O . ASN A 1 813 ? -11.064 -2.670 32.789 1.00 94.38 813 ASN A O 1
ATOM 6390 N N . ARG A 1 814 ? -12.706 -4.119 32.260 1.00 94.50 814 ARG A N 1
ATOM 6391 C CA . ARG A 1 814 ? -12.170 -5.256 33.021 1.00 94.50 814 ARG A CA 1
ATOM 6392 C C . ARG A 1 814 ? -11.677 -6.376 32.131 1.00 94.50 814 ARG A C 1
ATOM 6394 O O . ARG A 1 814 ? -12.086 -6.437 30.977 1.00 94.50 814 ARG A O 1
ATOM 6401 N N . ASP A 1 815 ? -10.901 -7.288 32.705 1.00 94.38 815 ASP A N 1
ATOM 6402 C CA . ASP A 1 815 ? -10.655 -8.626 32.170 1.00 94.38 815 ASP A CA 1
ATOM 6403 C C . ASP A 1 815 ? -11.757 -9.634 32.582 1.00 94.38 815 ASP A C 1
ATOM 6405 O O . ASP A 1 815 ? -12.792 -9.292 33.172 1.00 94.38 815 ASP A O 1
ATOM 6409 N N . ASP A 1 816 ? -11.542 -10.909 32.253 1.00 94.19 816 ASP A N 1
ATOM 6410 C CA . ASP A 1 816 ? -12.449 -12.010 32.601 1.00 94.19 816 ASP A CA 1
ATOM 6411 C C . ASP A 1 816 ? -12.432 -12.408 34.085 1.00 94.19 816 ASP A C 1
ATOM 6413 O O . ASP A 1 816 ? -13.287 -13.177 34.518 1.00 94.19 816 ASP A O 1
ATOM 6417 N N . TRP A 1 817 ? -11.501 -11.867 34.871 1.00 93.81 817 TRP A N 1
ATOM 6418 C CA . TRP A 1 817 ? -11.303 -12.185 36.287 1.00 93.81 817 TRP A CA 1
ATOM 6419 C C . TRP A 1 817 ? -11.781 -11.069 37.220 1.00 93.81 817 TRP A C 1
ATOM 6421 O O . TRP A 1 817 ? -11.755 -11.224 38.439 1.00 93.81 817 TRP A O 1
ATOM 6431 N N . GLY A 1 818 ? -12.245 -9.952 36.655 1.00 92.50 818 GLY A N 1
ATOM 6432 C CA . GLY A 1 818 ? -12.720 -8.795 37.408 1.00 92.50 818 GLY A CA 1
ATOM 6433 C C . GLY A 1 818 ? -11.623 -7.795 37.772 1.00 92.50 818 GLY A C 1
ATOM 6434 O O . GLY A 1 818 ? -11.885 -6.902 38.578 1.00 92.50 818 GLY A O 1
ATOM 6435 N N . ASN A 1 819 ? -10.430 -7.905 37.180 1.00 94.44 819 ASN A N 1
ATOM 6436 C CA . ASN A 1 819 ? -9.404 -6.870 37.274 1.00 94.44 819 ASN A CA 1
ATOM 6437 C C . ASN A 1 819 ? -9.751 -5.726 36.327 1.00 94.44 819 ASN A C 1
ATOM 6439 O O . ASN A 1 819 ? -10.154 -5.975 35.196 1.00 94.44 819 ASN A O 1
ATOM 6443 N N . TRP A 1 820 ? -9.562 -4.481 36.761 1.00 95.31 820 TRP A N 1
ATOM 6444 C CA . TRP A 1 820 ? -9.925 -3.299 35.976 1.00 95.31 820 TRP A CA 1
ATOM 6445 C C . TRP A 1 820 ? -8.702 -2.502 35.547 1.00 95.31 820 TRP A C 1
ATOM 6447 O O . TRP A 1 820 ? -7.810 -2.254 36.362 1.00 95.31 820 TRP A O 1
ATOM 6457 N N . VAL A 1 821 ? -8.732 -2.015 34.308 1.00 95.00 821 VAL A N 1
ATOM 6458 C CA . VAL A 1 821 ? -7.855 -0.956 33.812 1.00 95.00 821 VAL A CA 1
ATOM 6459 C C . VAL A 1 821 ? -8.640 0.335 33.606 1.00 95.00 821 VAL A C 1
ATOM 6461 O O . VAL A 1 821 ? -9.807 0.339 33.202 1.00 95.00 821 VAL A O 1
ATOM 6464 N N . ALA A 1 822 ? -7.980 1.437 33.926 1.00 93.81 822 ALA A N 1
ATOM 6465 C CA . ALA A 1 822 ? -8.476 2.791 33.796 1.00 93.81 822 ALA A CA 1
ATOM 6466 C C . ALA A 1 822 ? -7.302 3.733 33.508 1.00 93.81 822 ALA A C 1
ATOM 6468 O O . ALA A 1 822 ? -6.142 3.370 33.699 1.00 93.81 822 ALA A O 1
ATOM 6469 N N . GLY A 1 823 ? -7.595 4.961 33.096 1.00 91.81 823 GLY A N 1
ATOM 6470 C CA . GLY A 1 823 ? -6.555 5.952 32.873 1.00 91.81 823 GLY A CA 1
ATOM 6471 C C . GLY A 1 823 ? -7.074 7.361 32.639 1.00 91.81 823 GLY A C 1
ATOM 6472 O O . GLY A 1 823 ? -8.267 7.656 32.767 1.00 91.81 823 GLY A O 1
ATOM 6473 N N . ASN A 1 824 ? -6.131 8.232 32.312 1.00 90.69 824 ASN A N 1
ATOM 6474 C CA . ASN A 1 824 ? -6.346 9.586 31.823 1.00 90.69 824 ASN A CA 1
ATOM 6475 C C . ASN A 1 824 ? -5.584 9.789 30.507 1.00 90.69 824 ASN A C 1
ATOM 6477 O O . ASN A 1 824 ? -4.967 8.861 30.002 1.00 90.69 824 ASN A O 1
ATOM 6481 N N . ASN A 1 825 ? -5.585 10.993 29.954 1.00 87.38 825 ASN A N 1
ATOM 6482 C CA . ASN A 1 825 ? -4.905 11.288 28.694 1.00 87.38 825 ASN A CA 1
ATOM 6483 C C . ASN A 1 825 ? -3.392 10.954 28.667 1.00 87.38 825 ASN A C 1
ATOM 6485 O O . ASN A 1 825 ? -2.815 10.871 27.589 1.00 87.38 825 ASN A O 1
ATOM 6489 N N . SER A 1 826 ? -2.732 10.754 29.811 1.00 86.25 826 SER A N 1
ATOM 6490 C CA . SER A 1 826 ? -1.272 10.577 29.870 1.00 86.25 826 SER A CA 1
ATOM 6491 C C . SER A 1 826 ? -0.808 9.336 30.637 1.00 86.25 826 SER A C 1
ATOM 6493 O O . SER A 1 826 ? 0.370 9.007 30.586 1.00 86.25 826 SER A O 1
ATOM 6495 N N . ASN A 1 827 ? -1.684 8.668 31.394 1.00 88.00 827 ASN A N 1
ATOM 6496 C CA . ASN A 1 827 ? -1.318 7.566 32.285 1.00 88.00 827 ASN A CA 1
ATOM 6497 C C . ASN A 1 827 ? -2.432 6.524 32.386 1.00 88.00 827 ASN A C 1
ATOM 6499 O O . ASN A 1 827 ? -3.611 6.871 32.477 1.00 88.00 827 ASN A O 1
ATOM 6503 N N . ALA A 1 828 ? -2.033 5.261 32.524 1.00 91.56 828 ALA A N 1
ATOM 6504 C CA . ALA A 1 828 ? -2.902 4.136 32.826 1.00 91.56 828 ALA A CA 1
ATOM 6505 C C . ALA A 1 828 ? -2.610 3.558 34.220 1.00 91.56 828 ALA A C 1
ATOM 6507 O O . ALA A 1 828 ? -1.478 3.578 34.717 1.00 91.56 828 ALA A O 1
ATOM 6508 N N . TRP A 1 829 ? -3.627 2.979 34.849 1.00 93.31 829 TRP A N 1
ATOM 6509 C CA . TRP A 1 829 ? -3.506 2.267 36.116 1.00 93.31 829 TRP A CA 1
ATOM 6510 C C . TRP A 1 829 ? -4.478 1.089 36.207 1.00 93.31 829 TRP A C 1
ATOM 6512 O O . TRP A 1 829 ? -5.585 1.098 35.667 1.00 93.31 829 TRP A O 1
ATOM 6522 N N . GLN A 1 830 ? -4.080 0.090 36.983 1.00 95.56 830 GLN A N 1
ATOM 6523 C CA . GLN A 1 830 ? -4.964 -0.948 37.489 1.00 95.56 830 GLN A CA 1
ATOM 6524 C C . GLN A 1 830 ? -5.754 -0.401 38.687 1.00 95.56 830 GLN A C 1
ATOM 6526 O O . GLN A 1 830 ? -5.186 0.260 39.565 1.00 95.56 830 GLN A O 1
ATOM 6531 N N . ILE A 1 831 ? -7.050 -0.711 38.773 1.00 95.12 831 ILE A N 1
ATOM 6532 C CA . ILE A 1 831 ? -7.803 -0.568 40.029 1.00 95.12 831 ILE A CA 1
ATOM 6533 C C . ILE A 1 831 ? -7.581 -1.835 40.857 1.00 95.12 831 ILE A C 1
ATOM 6535 O O . ILE A 1 831 ? -8.062 -2.907 40.499 1.00 95.12 831 ILE A O 1
ATOM 6539 N N . VAL A 1 832 ? -6.824 -1.711 41.947 1.00 94.00 832 VAL A N 1
ATOM 6540 C CA . VAL A 1 832 ? -6.437 -2.842 42.809 1.00 94.00 832 VAL A CA 1
ATOM 6541 C C . VAL A 1 832 ? -7.477 -3.078 43.901 1.00 94.00 832 VAL A C 1
ATOM 6543 O O . VAL A 1 832 ? -7.806 -4.219 44.212 1.00 94.00 832 VAL A O 1
ATOM 6546 N N . LEU A 1 833 ? -8.013 -2.002 44.487 1.00 91.88 833 LEU A N 1
ATOM 6547 C CA . LEU A 1 833 ? -9.009 -2.080 45.557 1.00 91.88 833 LEU A CA 1
ATOM 6548 C C . LEU A 1 833 ? -10.225 -1.217 45.246 1.00 91.88 833 LEU A C 1
ATOM 6550 O O . LEU A 1 833 ? -10.119 -0.007 45.042 1.00 91.88 833 LEU A O 1
ATOM 6554 N N . GLU A 1 834 ? -11.403 -1.834 45.288 1.00 92.50 834 GLU A N 1
ATOM 6555 C CA . GLU A 1 834 ? -12.669 -1.117 45.173 1.00 92.50 834 GLU A CA 1
ATOM 6556 C C . GLU A 1 834 ? -13.051 -0.384 46.456 1.00 92.50 834 GLU A C 1
ATOM 6558 O O . GLU A 1 834 ? -12.930 -0.900 47.570 1.00 92.50 834 GLU A O 1
ATOM 6563 N N . ASP A 1 835 ? -13.646 0.788 46.270 1.00 91.25 835 ASP A N 1
ATOM 6564 C CA . ASP A 1 835 ? -14.107 1.685 47.323 1.00 91.25 835 ASP A CA 1
ATOM 6565 C C . ASP A 1 835 ? -15.079 0.992 48.300 1.00 91.25 835 ASP A C 1
ATOM 6567 O O . ASP A 1 835 ? -15.020 1.209 49.510 1.00 91.25 835 ASP A O 1
ATOM 6571 N N . ARG A 1 836 ? -15.902 0.050 47.818 1.00 89.81 836 ARG A N 1
ATOM 6572 C CA . ARG A 1 836 ? -16.786 -0.767 48.671 1.00 89.81 836 ARG A CA 1
ATOM 6573 C C . ARG A 1 836 ? -16.039 -1.650 49.677 1.00 89.81 836 ARG A C 1
ATOM 6575 O O . ARG A 1 836 ? -16.575 -1.934 50.745 1.00 89.81 836 ARG A O 1
ATOM 6582 N N . TYR A 1 837 ? -14.845 -2.130 49.331 1.00 88.75 837 TYR A N 1
ATOM 6583 C CA . TYR A 1 837 ? -14.034 -2.969 50.216 1.00 88.75 837 TYR A CA 1
ATOM 6584 C C . TYR A 1 837 ? -13.269 -2.103 51.210 1.00 88.75 837 TYR A C 1
ATOM 6586 O O . TYR A 1 837 ? -13.217 -2.431 52.394 1.00 88.75 837 TYR A O 1
ATOM 6594 N N . ILE A 1 838 ? -12.775 -0.957 50.742 1.00 88.19 838 ILE A N 1
ATOM 6595 C CA . ILE A 1 838 ? -12.120 0.062 51.565 1.00 88.19 838 ILE A CA 1
ATOM 6596 C C . ILE A 1 838 ? -13.077 0.544 52.665 1.00 88.19 838 ILE A C 1
ATOM 6598 O O . ILE A 1 838 ? -12.743 0.500 53.848 1.00 88.19 838 ILE A O 1
ATOM 6602 N N . ARG A 1 839 ? -14.316 0.903 52.303 1.00 87.44 839 ARG A N 1
ATOM 6603 C CA . ARG A 1 839 ? -15.334 1.389 53.251 1.00 87.44 839 ARG A CA 1
ATOM 6604 C C . ARG A 1 839 ? -15.778 0.357 54.290 1.00 87.44 839 ARG A C 1
ATOM 6606 O O . ARG A 1 839 ? -16.266 0.750 55.344 1.00 87.44 839 ARG A O 1
ATOM 6613 N N . LYS A 1 840 ? -15.620 -0.943 54.023 1.00 87.44 840 LYS A N 1
ATOM 6614 C CA . LYS A 1 840 ? -15.938 -2.009 54.990 1.00 87.44 840 LYS A CA 1
ATOM 6615 C C . LYS A 1 840 ? -14.832 -2.241 56.025 1.00 87.44 840 LYS A C 1
ATOM 6617 O O . LYS A 1 840 ? -15.100 -2.873 57.039 1.00 87.44 840 LYS A O 1
ATOM 6622 N N . ASN A 1 841 ? -13.620 -1.736 55.790 1.00 85.50 841 ASN A N 1
ATOM 6623 C CA . ASN A 1 841 ? -12.433 -2.022 56.601 1.00 85.50 841 ASN A CA 1
ATOM 6624 C C . ASN A 1 841 ? -11.803 -0.737 57.170 1.00 85.50 841 ASN A C 1
ATOM 6626 O O . ASN A 1 841 ? -10.603 -0.503 57.042 1.00 85.50 841 ASN A O 1
ATOM 6630 N N . THR A 1 842 ? -12.607 0.111 57.817 1.00 81.62 842 THR A N 1
ATOM 6631 C CA . THR A 1 842 ? -12.188 1.445 58.298 1.00 81.62 842 THR A CA 1
ATOM 6632 C C . THR A 1 842 ? -11.117 1.431 59.396 1.00 81.62 842 THR A C 1
ATOM 6634 O O . THR A 1 842 ? -10.473 2.452 59.615 1.00 81.62 842 THR A O 1
ATOM 6637 N N . GLY A 1 843 ? -10.904 0.298 60.075 1.00 84.94 843 GLY A N 1
ATOM 6638 C CA . GLY A 1 843 ? -9.894 0.138 61.132 1.00 84.94 843 GLY A CA 1
ATOM 6639 C C . GLY A 1 843 ? -8.497 -0.273 60.649 1.00 84.94 843 GLY A C 1
ATOM 6640 O O . GLY A 1 843 ? -7.619 -0.485 61.480 1.00 84.94 843 GLY A O 1
ATOM 6641 N N . ILE A 1 844 ? -8.287 -0.426 59.338 1.00 84.94 844 ILE A N 1
ATOM 6642 C CA . ILE A 1 844 ? -7.020 -0.891 58.755 1.00 84.94 844 ILE A CA 1
ATOM 6643 C C . ILE A 1 844 ? -6.460 0.201 57.840 1.00 84.94 844 ILE A C 1
ATOM 6645 O O . ILE A 1 844 ? -7.187 0.744 57.006 1.00 84.94 844 ILE A O 1
ATOM 6649 N N . THR A 1 845 ? -5.162 0.496 57.963 1.00 84.94 845 THR A N 1
ATOM 6650 C CA . THR A 1 845 ? -4.441 1.347 57.006 1.00 84.94 845 THR A CA 1
ATOM 6651 C C . THR A 1 845 ? -4.475 0.696 55.629 1.00 84.94 845 THR A C 1
ATOM 6653 O O . THR A 1 845 ? -3.932 -0.391 55.433 1.00 84.94 845 THR A O 1
ATOM 6656 N N . GLN A 1 846 ? -5.128 1.356 54.679 1.00 82.25 846 GLN A N 1
ATOM 6657 C CA . GLN A 1 846 ? -5.335 0.806 53.344 1.00 82.25 846 GLN A CA 1
ATOM 6658 C C . GLN A 1 846 ? -4.108 1.059 52.457 1.00 82.25 846 GLN A C 1
ATOM 6660 O O . GLN A 1 846 ? -3.571 2.170 52.478 1.00 82.25 846 GLN A O 1
ATOM 6665 N N . PRO A 1 847 ? -3.666 0.073 51.656 1.00 85.44 847 PRO A N 1
ATOM 6666 C CA . PRO A 1 847 ? -2.667 0.312 50.622 1.00 85.44 847 PRO A CA 1
ATOM 6667 C C . PRO A 1 847 ? -3.267 1.152 49.482 1.00 85.44 847 PRO A C 1
ATOM 6669 O O . PRO A 1 847 ? -4.474 1.406 49.429 1.00 85.44 847 PRO A O 1
ATOM 6672 N N . ASN A 1 848 ? -2.425 1.583 48.540 1.00 89.44 848 ASN A N 1
ATOM 6673 C CA . ASN A 1 848 ? -2.888 2.345 47.382 1.00 89.44 848 ASN A CA 1
ATOM 6674 C C . ASN A 1 848 ? -3.929 1.551 46.578 1.00 89.44 848 ASN A C 1
ATOM 6676 O O . ASN A 1 848 ? -3.669 0.448 46.107 1.00 89.44 848 ASN A O 1
ATOM 6680 N N . ALA A 1 849 ? -5.103 2.151 46.377 1.00 91.69 849 ALA A N 1
ATOM 6681 C CA . ALA A 1 849 ? -6.208 1.521 45.656 1.00 91.69 849 ALA A CA 1
ATOM 6682 C C . ALA A 1 849 ? -5.996 1.459 44.130 1.00 91.69 849 ALA A C 1
ATOM 6684 O O . ALA A 1 849 ? -6.724 0.759 43.426 1.00 91.69 849 ALA A O 1
ATOM 6685 N N . ARG A 1 850 ? -5.005 2.201 43.621 1.00 93.38 850 ARG A N 1
ATOM 6686 C CA . ARG A 1 850 ? -4.593 2.237 42.215 1.00 93.38 850 ARG A CA 1
ATOM 6687 C C . ARG A 1 850 ? -3.116 1.889 42.113 1.00 93.38 850 ARG A C 1
ATOM 6689 O O . ARG A 1 850 ? -2.315 2.439 42.868 1.00 93.38 850 ARG A O 1
ATOM 6696 N N . ASN A 1 851 ? -2.781 1.036 41.157 1.00 94.50 851 ASN A N 1
ATOM 6697 C CA . ASN A 1 851 ? -1.409 0.695 40.811 1.00 94.50 851 ASN A CA 1
ATOM 6698 C C . ASN A 1 851 ? -1.113 1.234 39.404 1.00 94.50 851 ASN A C 1
ATOM 6700 O O . ASN A 1 851 ? -1.771 0.792 38.461 1.00 94.50 851 ASN A O 1
ATOM 6704 N N . PRO A 1 852 ? -0.201 2.208 39.242 1.00 93.06 852 PRO A N 1
ATOM 6705 C CA . PRO A 1 852 ? 0.227 2.667 37.924 1.00 93.06 852 PRO A CA 1
ATOM 6706 C C . PRO A 1 852 ? 0.780 1.496 37.116 1.00 93.06 852 PRO A C 1
ATOM 6708 O O . PRO A 1 852 ? 1.578 0.720 37.637 1.00 93.06 852 PRO A O 1
ATOM 6711 N N . ILE A 1 853 ? 0.352 1.371 35.862 1.00 89.81 853 ILE A N 1
ATOM 6712 C CA . ILE A 1 853 ? 0.831 0.297 34.979 1.00 89.81 853 ILE A CA 1
ATOM 6713 C C . ILE A 1 853 ? 1.720 0.827 33.856 1.00 89.81 853 ILE A C 1
ATOM 6715 O O . ILE A 1 853 ? 2.505 0.069 33.310 1.00 89.81 853 ILE A O 1
ATOM 6719 N N . THR A 1 854 ? 1.674 2.132 33.582 1.00 81.06 854 THR A N 1
ATOM 6720 C CA . THR A 1 854 ? 2.494 2.787 32.556 1.00 81.06 854 THR A CA 1
ATOM 6721 C C . THR A 1 854 ? 3.367 3.892 33.148 1.00 81.06 854 THR A C 1
ATOM 6723 O O . THR A 1 854 ? 2.965 4.573 34.095 1.00 81.06 854 THR A O 1
ATOM 6726 N N . GLY A 1 855 ? 4.543 4.099 32.549 1.00 74.50 855 GLY A N 1
ATOM 6727 C CA . GLY A 1 855 ? 5.374 5.294 32.727 1.00 74.50 855 GLY A CA 1
ATOM 6728 C C . GLY A 1 855 ? 5.202 6.280 31.568 1.00 74.50 855 GLY A C 1
ATOM 6729 O O . GLY A 1 855 ? 4.113 6.417 31.017 1.00 74.50 855 GLY A O 1
ATOM 6730 N N . VAL A 1 856 ? 6.291 6.942 31.165 1.00 78.50 856 VAL A N 1
ATOM 6731 C CA . VAL A 1 856 ? 6.330 7.671 29.887 1.00 78.50 856 VAL A CA 1
ATOM 6732 C C . VAL A 1 856 ? 6.319 6.645 28.757 1.00 78.50 856 VAL A C 1
ATOM 6734 O O . VAL A 1 856 ? 7.231 5.827 28.672 1.00 78.50 856 VAL A O 1
ATOM 6737 N N . ILE A 1 857 ? 5.289 6.690 27.913 1.00 86.81 857 ILE A N 1
ATOM 6738 C CA . ILE A 1 857 ? 5.155 5.802 26.756 1.00 86.81 857 ILE A CA 1
ATOM 6739 C C . ILE A 1 857 ? 5.640 6.537 25.512 1.00 86.81 857 ILE A C 1
ATOM 6741 O O . ILE A 1 857 ? 5.064 7.558 25.123 1.00 86.81 857 ILE A O 1
ATOM 6745 N N . ASP A 1 858 ? 6.682 5.992 24.893 1.00 90.81 858 ASP A N 1
ATOM 6746 C CA . ASP A 1 858 ? 7.131 6.382 23.561 1.00 90.81 858 ASP A CA 1
ATOM 6747 C C . ASP A 1 858 ? 6.157 5.845 22.505 1.00 90.81 858 ASP A C 1
ATOM 6749 O O . ASP A 1 858 ? 5.720 4.697 22.602 1.00 90.81 858 ASP A O 1
ATOM 6753 N N . LEU A 1 859 ? 5.830 6.658 21.500 1.00 91.19 859 LEU A N 1
ATOM 6754 C CA . LEU A 1 859 ? 4.919 6.323 20.401 1.00 91.19 859 LEU A CA 1
ATOM 6755 C C . LEU A 1 859 ? 5.620 6.445 19.043 1.00 91.19 859 LEU A C 1
ATOM 6757 O O . LEU A 1 859 ? 6.390 7.376 18.817 1.00 91.19 859 LEU A O 1
ATOM 6761 N N . TYR A 1 860 ? 5.299 5.549 18.113 1.00 90.19 860 TYR A N 1
ATOM 6762 C CA . TYR A 1 860 ? 5.898 5.454 16.777 1.00 90.19 860 TYR A CA 1
ATOM 6763 C C . TYR A 1 860 ? 4.856 5.674 15.662 1.00 90.19 860 TYR A C 1
ATOM 6765 O O . TYR A 1 860 ? 4.539 4.725 14.926 1.00 90.19 860 TYR A O 1
ATOM 6773 N N . PRO A 1 861 ? 4.304 6.901 15.534 1.00 86.88 861 PRO A N 1
ATOM 6774 C CA . PRO A 1 861 ? 3.338 7.236 14.486 1.00 86.88 861 PRO A CA 1
ATOM 6775 C C . PRO A 1 861 ? 3.943 7.043 13.088 1.00 86.88 861 PRO A C 1
ATOM 6777 O O . PRO A 1 861 ? 5.159 7.138 12.911 1.00 86.88 861 PRO A O 1
ATOM 6780 N N . ALA A 1 862 ? 3.094 6.751 12.100 1.00 82.56 862 ALA A N 1
ATOM 6781 C CA . ALA A 1 862 ? 3.500 6.698 10.690 1.00 82.56 862 ALA A CA 1
ATOM 6782 C C . ALA A 1 862 ? 3.212 8.014 9.945 1.00 82.56 862 ALA A C 1
ATOM 6784 O O . ALA A 1 862 ? 3.904 8.324 8.976 1.00 82.56 862 ALA A O 1
ATOM 6785 N N . SER A 1 863 ? 2.223 8.774 10.414 1.00 79.31 863 SER A N 1
ATOM 6786 C CA . SER A 1 863 ? 1.814 10.087 9.917 1.00 79.31 863 SER A CA 1
ATOM 6787 C C . SER A 1 863 ? 2.638 11.236 10.510 1.00 79.31 863 SER A C 1
ATOM 6789 O O . SER A 1 863 ? 3.348 11.099 11.517 1.00 79.31 863 SER A O 1
ATOM 6791 N N . ARG A 1 864 ? 2.478 12.423 9.918 1.00 77.62 864 ARG A N 1
ATOM 6792 C CA . ARG A 1 864 ? 2.802 13.684 10.584 1.00 77.62 864 ARG A CA 1
ATOM 6793 C C . ARG A 1 864 ? 1.779 13.931 11.696 1.00 77.62 864 ARG A C 1
ATOM 6795 O O . ARG A 1 864 ? 0.586 14.044 11.453 1.00 77.62 864 ARG A O 1
ATOM 6802 N N . VAL A 1 865 ? 2.247 14.096 12.929 1.00 82.38 865 VAL A N 1
ATOM 6803 C CA . VAL A 1 865 ? 1.356 14.393 14.060 1.00 82.38 865 VAL A CA 1
ATOM 6804 C C . VAL A 1 865 ? 0.792 15.811 13.936 1.00 82.38 865 VAL A C 1
ATOM 6806 O O . VAL A 1 865 ? 1.525 16.795 14.065 1.00 82.38 865 VAL A O 1
ATOM 6809 N N . LEU A 1 866 ? -0.521 15.914 13.719 1.00 84.31 866 LEU A N 1
ATOM 6810 C CA . LEU A 1 866 ? -1.257 17.181 13.729 1.00 84.31 866 LEU A CA 1
ATOM 6811 C C . LEU A 1 866 ? -1.742 17.471 15.139 1.00 84.31 866 LEU A C 1
ATOM 6813 O O . LEU A 1 866 ? -2.837 17.047 15.515 1.00 84.31 866 LEU A O 1
ATOM 6817 N N . SER A 1 867 ? -0.905 18.163 15.913 1.00 85.19 867 SER A N 1
ATOM 6818 C CA . SER A 1 867 ? -1.299 18.672 17.221 1.00 85.19 867 SER A CA 1
ATOM 6819 C C . SER A 1 867 ? -1.348 20.192 17.244 1.00 85.19 867 SER A C 1
ATOM 6821 O O . SER A 1 867 ? -0.402 20.864 16.831 1.00 85.19 867 SER A O 1
ATOM 6823 N N . HIS A 1 868 ? -2.451 20.712 17.777 1.00 87.06 868 HIS A N 1
ATOM 6824 C CA . HIS A 1 868 ? -2.721 22.146 17.926 1.00 87.06 868 HIS A CA 1
ATOM 6825 C C . HIS A 1 868 ? -2.578 22.615 19.377 1.00 87.06 868 HIS A C 1
ATOM 6827 O O . HIS A 1 868 ? -2.845 23.773 19.701 1.00 87.06 868 HIS A O 1
ATOM 6833 N N . TRP A 1 869 ? -2.146 21.718 20.268 1.00 86.62 869 TRP A N 1
ATOM 6834 C CA . TRP A 1 869 ? -1.828 22.072 21.640 1.00 86.62 869 TRP A CA 1
ATOM 6835 C C . TRP A 1 869 ? -0.690 23.098 21.670 1.00 86.62 869 TRP A C 1
ATOM 6837 O O . TRP A 1 869 ? 0.395 22.867 21.138 1.00 86.62 869 TRP A O 1
ATOM 6847 N N . SER A 1 870 ? -0.917 24.218 22.355 1.00 81.44 870 SER A N 1
ATOM 6848 C CA . SER A 1 870 ? 0.044 25.329 22.479 1.00 81.44 870 SER A CA 1
ATOM 6849 C C . SER A 1 870 ? 1.425 24.918 23.019 1.00 81.44 870 SER A C 1
ATOM 6851 O O . SER A 1 870 ? 2.434 25.559 22.714 1.00 81.44 870 SER A O 1
ATOM 6853 N N . GLY A 1 871 ? 1.487 23.842 23.810 1.00 81.38 871 GLY A N 1
ATOM 6854 C CA . GLY A 1 871 ? 2.725 23.289 24.360 1.00 81.38 871 GLY A CA 1
ATOM 6855 C C . GLY A 1 871 ? 3.387 22.206 23.505 1.00 81.38 871 GLY A C 1
ATOM 6856 O O . GLY A 1 871 ? 4.461 21.731 23.881 1.00 81.38 871 GLY A O 1
ATOM 6857 N N . TYR A 1 872 ? 2.788 21.801 22.379 1.00 83.00 872 TYR A N 1
ATOM 6858 C CA . TYR A 1 872 ? 3.320 20.712 21.570 1.00 83.00 872 TYR A CA 1
ATOM 6859 C C . TYR A 1 872 ? 4.652 21.107 20.931 1.00 83.00 872 TYR A C 1
ATOM 6861 O O . TYR A 1 872 ? 4.809 22.158 20.301 1.00 83.00 872 TYR A O 1
ATOM 6869 N N . ARG A 1 873 ? 5.641 20.232 21.100 1.00 81.69 873 ARG A N 1
ATOM 6870 C CA . ARG A 1 873 ? 6.937 20.320 20.436 1.00 81.69 873 ARG A CA 1
ATOM 6871 C C . ARG A 1 873 ? 7.136 19.013 19.677 1.00 81.69 873 ARG A C 1
ATOM 6873 O O . ARG A 1 873 ? 7.237 17.978 20.338 1.00 81.69 873 ARG A O 1
ATOM 6880 N N . PRO A 1 874 ? 7.168 19.035 18.332 1.00 72.88 874 PRO A N 1
ATOM 6881 C CA . PRO A 1 874 ? 7.413 17.821 17.573 1.00 72.88 874 PRO A CA 1
ATOM 6882 C C . PRO A 1 874 ? 8.791 17.260 17.953 1.00 72.88 874 PRO A C 1
ATOM 6884 O O . PRO A 1 874 ? 9.740 18.037 18.123 1.00 72.88 874 PRO A O 1
ATOM 6887 N N . PRO A 1 875 ? 8.916 15.934 18.126 1.00 74.94 875 PRO A N 1
ATOM 6888 C CA . PRO A 1 875 ? 10.206 15.323 18.404 1.00 74.94 875 PRO A CA 1
ATOM 6889 C C . PRO A 1 875 ? 11.161 15.518 17.210 1.00 74.94 875 PRO A C 1
ATOM 6891 O O . PRO A 1 875 ? 10.706 15.740 16.082 1.00 74.94 875 PRO A O 1
ATOM 6894 N N . PRO A 1 876 ? 12.489 15.424 17.420 1.00 69.75 876 PRO A N 1
ATOM 6895 C CA . PRO A 1 876 ? 13.440 15.375 16.315 1.00 69.75 876 PRO A CA 1
ATOM 6896 C C . PRO A 1 876 ? 13.062 14.272 15.321 1.00 69.75 876 PRO A C 1
ATOM 6898 O O . PRO A 1 876 ? 12.601 13.202 15.723 1.00 69.75 876 PRO A O 1
ATOM 6901 N N . ALA A 1 877 ? 13.283 14.508 14.027 1.00 54.94 877 ALA A N 1
ATOM 6902 C CA . ALA A 1 877 ? 12.966 13.530 12.991 1.00 54.94 877 ALA A CA 1
ATOM 6903 C C . ALA A 1 877 ? 13.592 12.155 13.305 1.00 54.94 877 ALA A C 1
ATOM 6905 O O . ALA A 1 877 ? 14.782 12.059 13.605 1.00 54.94 877 ALA A O 1
ATOM 6906 N N . GLY A 1 878 ? 12.780 11.097 13.245 1.00 55.81 878 GLY A N 1
ATOM 6907 C CA . GLY A 1 878 ? 13.195 9.727 13.567 1.00 55.81 878 GLY A CA 1
ATOM 6908 C C . GLY A 1 878 ? 13.211 9.375 15.061 1.00 55.81 878 GLY A C 1
ATOM 6909 O O . GLY A 1 878 ? 13.483 8.225 15.389 1.00 55.81 878 GLY A O 1
ATOM 6910 N N . SER A 1 879 ? 12.910 10.316 15.961 1.00 70.00 879 SER A N 1
ATOM 6911 C CA . SER A 1 879 ? 12.688 10.031 17.388 1.00 70.00 879 SER A CA 1
ATOM 6912 C C . SER A 1 879 ? 11.210 9.723 17.662 1.00 70.00 879 SER A C 1
ATOM 6914 O O . SER A 1 879 ? 10.348 10.275 16.973 1.00 70.00 879 SER A O 1
ATOM 6916 N N . PRO A 1 880 ? 10.889 8.881 18.661 1.00 82.94 880 PRO A N 1
ATOM 6917 C CA . PRO A 1 880 ? 9.501 8.603 19.007 1.00 82.94 880 PRO A CA 1
ATOM 6918 C C . PRO A 1 880 ? 8.783 9.845 19.555 1.00 82.94 880 PRO A C 1
ATOM 6920 O O . PRO A 1 880 ? 9.384 10.727 20.177 1.00 82.94 880 PRO A O 1
ATOM 6923 N N . GLY A 1 881 ? 7.469 9.891 19.336 1.00 84.69 881 GLY A N 1
ATOM 6924 C CA . GLY A 1 881 ? 6.552 10.771 20.055 1.00 84.69 881 GLY A CA 1
ATOM 6925 C C . GLY A 1 881 ? 6.303 10.275 21.480 1.00 84.69 881 GLY A C 1
ATOM 6926 O O . GLY A 1 881 ? 6.876 9.280 21.914 1.00 84.69 881 GLY A O 1
ATOM 6927 N N . ARG A 1 882 ? 5.425 10.956 22.221 1.00 88.88 882 ARG A N 1
ATOM 6928 C CA . ARG A 1 882 ? 5.054 10.572 23.593 1.00 88.88 882 ARG A CA 1
ATOM 6929 C C . ARG A 1 882 ? 3.549 10.575 23.764 1.00 88.88 882 ARG A C 1
ATOM 6931 O O . ARG A 1 882 ? 2.879 11.443 23.214 1.00 88.88 882 ARG A O 1
ATOM 6938 N N . LEU A 1 883 ? 3.023 9.652 24.563 1.00 87.44 883 LEU A N 1
ATOM 6939 C CA . LEU A 1 883 ? 1.594 9.622 24.867 1.00 87.44 883 LEU A CA 1
ATOM 6940 C C . LEU A 1 883 ? 1.133 10.927 25.539 1.00 87.44 883 LEU A C 1
ATOM 6942 O O . LEU A 1 883 ? 1.620 11.293 26.607 1.00 87.44 883 LEU A O 1
ATOM 6946 N N . THR A 1 884 ? 0.167 11.601 24.912 1.00 85.75 884 THR A N 1
ATOM 6947 C CA . THR A 1 884 ? -0.452 12.850 25.402 1.00 85.75 884 THR A CA 1
ATOM 6948 C C . THR A 1 884 ? -1.984 12.824 25.411 1.00 85.75 884 THR A C 1
ATOM 6950 O O . THR A 1 884 ? -2.610 13.758 25.908 1.00 85.75 884 THR A O 1
ATOM 6953 N N . SER A 1 885 ? -2.603 11.791 24.828 1.00 87.31 885 SER A N 1
ATOM 6954 C CA . SER A 1 885 ? -4.053 11.726 24.579 1.00 87.31 885 SER A CA 1
ATOM 6955 C C . SER A 1 885 ? -4.656 10.319 24.703 1.00 87.31 885 SER A C 1
ATOM 6957 O O . SER A 1 885 ? -5.589 9.986 23.987 1.00 87.31 885 SER A O 1
ATOM 6959 N N . GLY A 1 886 ? -4.144 9.475 25.598 1.00 89.94 886 GLY A N 1
ATOM 6960 C CA . GLY A 1 886 ? -4.632 8.106 25.790 1.00 89.94 886 GLY A CA 1
ATOM 6961 C C . GLY A 1 886 ? -6.122 8.010 26.155 1.00 89.94 886 GLY A C 1
ATOM 6962 O O . GLY A 1 886 ? -6.561 8.582 27.155 1.00 89.94 886 GLY A O 1
ATOM 6963 N N . CYS A 1 887 ? -6.883 7.233 25.383 1.00 90.94 887 CYS A N 1
ATOM 6964 C CA . CYS A 1 887 ? -8.283 6.872 25.639 1.00 90.94 887 CYS A CA 1
ATOM 6965 C C . CYS A 1 887 ? -8.566 5.408 25.229 1.00 90.94 887 CYS A C 1
ATOM 6967 O O . CYS A 1 887 ? -7.644 4.654 24.916 1.00 90.94 887 CYS A O 1
ATOM 6969 N N . GLY A 1 888 ? -9.829 4.962 25.277 1.00 86.81 888 GLY A N 1
ATOM 6970 C CA . GLY A 1 888 ? -10.230 3.648 24.749 1.00 86.81 888 GLY A CA 1
ATOM 6971 C C . GLY A 1 888 ? -9.529 2.422 25.362 1.00 86.81 888 GLY A C 1
ATOM 6972 O O . GLY A 1 888 ? -9.197 1.491 24.635 1.00 86.81 888 GLY A O 1
ATOM 6973 N N . TYR A 1 889 ? -9.278 2.414 26.675 1.00 91.81 889 TYR A N 1
ATOM 6974 C CA . TYR A 1 889 ? -8.557 1.349 27.390 1.00 91.81 889 TYR A CA 1
ATOM 6975 C C . TYR A 1 889 ? -9.240 -0.020 27.268 1.00 91.81 889 TYR A C 1
ATOM 6977 O O . TYR A 1 889 ? -10.365 -0.169 27.739 1.00 91.81 889 TYR A O 1
ATOM 6985 N N . LEU A 1 890 ? -8.572 -1.051 26.742 1.00 94.06 890 LEU A N 1
ATOM 6986 C CA . LEU A 1 890 ? -9.163 -2.390 26.603 1.00 94.06 890 LEU A CA 1
ATOM 6987 C C . LEU A 1 890 ? -8.188 -3.511 26.970 1.00 94.06 890 LEU A C 1
ATOM 6989 O O . LEU A 1 890 ? -7.079 -3.578 26.453 1.00 94.06 890 LEU A O 1
ATOM 6993 N N . MET A 1 891 ? -8.626 -4.449 27.811 1.00 94.31 891 MET A N 1
ATOM 6994 C CA . MET A 1 891 ? -7.914 -5.711 28.048 1.00 94.31 891 MET A CA 1
ATOM 6995 C C . MET A 1 891 ? -8.326 -6.769 27.021 1.00 94.31 891 MET A C 1
ATOM 6997 O O . MET A 1 891 ? -9.508 -6.891 26.678 1.00 94.31 891 MET A O 1
ATOM 7001 N N . GLN A 1 892 ? -7.370 -7.573 26.551 1.00 92.31 892 GLN A N 1
ATOM 7002 C CA . GLN A 1 892 ? -7.665 -8.669 25.627 1.00 92.31 892 GLN A CA 1
ATOM 7003 C C . GLN A 1 892 ? -8.496 -9.767 26.308 1.00 92.31 892 GLN A C 1
ATOM 7005 O O . GLN A 1 892 ? -8.058 -10.341 27.301 1.00 92.31 892 GLN A O 1
ATOM 7010 N N . ARG A 1 893 ? -9.679 -10.088 25.761 1.00 91.94 893 ARG A N 1
ATOM 7011 C CA . ARG A 1 893 ? -10.608 -11.103 26.313 1.00 91.94 893 ARG A CA 1
ATOM 7012 C C . ARG A 1 893 ? -11.181 -12.074 25.271 1.00 91.94 893 ARG A C 1
ATOM 7014 O O . ARG A 1 893 ? -12.059 -12.882 25.582 1.00 91.94 893 ARG A O 1
ATOM 7021 N N . GLY A 1 894 ? -10.723 -11.977 24.023 1.00 80.88 894 GLY A N 1
ATOM 7022 C CA . GLY A 1 894 ? -11.190 -12.807 22.914 1.00 80.88 894 GLY A CA 1
ATOM 7023 C C . GLY A 1 894 ? -10.290 -14.016 22.666 1.00 80.88 894 GLY A C 1
ATOM 7024 O O . GLY A 1 894 ? -9.089 -13.857 22.444 1.00 80.88 894 GLY A O 1
ATOM 7025 N N . SER A 1 895 ? -10.891 -15.209 22.619 1.00 87.06 895 SER A N 1
ATOM 7026 C CA . SER A 1 895 ? -10.229 -16.472 22.224 1.00 87.06 895 SER A CA 1
ATOM 7027 C C . SER A 1 895 ? -9.591 -16.428 20.829 1.00 87.06 895 SER A C 1
ATOM 7029 O O . SER A 1 895 ? -8.614 -17.127 20.574 1.00 87.06 895 SER A O 1
ATOM 7031 N N . LEU A 1 896 ? -10.072 -15.551 19.939 1.00 90.19 896 LEU A N 1
ATOM 7032 C CA . LEU A 1 896 ? -9.504 -15.365 18.602 1.00 90.19 896 LEU A CA 1
ATOM 7033 C C . LEU A 1 896 ? -8.012 -14.982 18.637 1.00 90.19 896 LEU A C 1
ATOM 7035 O O . LEU A 1 896 ? -7.267 -15.340 17.730 1.00 90.19 896 LEU A O 1
ATOM 7039 N N . PHE A 1 897 ? -7.556 -14.338 19.712 1.00 90.69 897 PHE A N 1
ATOM 7040 C CA . PHE A 1 897 ? -6.185 -13.849 19.893 1.00 90.69 897 PHE A CA 1
ATOM 7041 C C . PHE A 1 897 ? -5.304 -14.807 20.716 1.00 90.69 897 PHE A C 1
ATOM 7043 O O . PHE A 1 897 ? -4.100 -14.578 20.864 1.00 90.69 897 PHE A O 1
ATOM 7050 N N . GLU A 1 898 ? -5.880 -15.892 21.244 1.00 86.81 898 GLU A N 1
ATOM 7051 C CA . GLU A 1 898 ? -5.180 -16.857 22.093 1.00 86.81 898 GLU A CA 1
ATOM 7052 C C . GLU A 1 898 ? -4.051 -17.556 21.321 1.00 86.81 898 GLU A C 1
ATOM 7054 O O . GLU A 1 898 ? -4.237 -18.029 20.194 1.00 86.81 898 GLU A O 1
ATOM 7059 N N . GLY A 1 899 ? -2.853 -17.579 21.908 1.00 85.62 899 GLY A N 1
ATOM 7060 C CA . GLY A 1 899 ? -1.643 -18.120 21.281 1.00 85.62 899 GLY A CA 1
ATOM 7061 C C . GLY A 1 899 ? -1.024 -17.238 20.186 1.00 85.62 899 GLY A C 1
ATOM 7062 O O . GLY A 1 899 ? 0.036 -17.590 19.680 1.00 85.62 899 GLY A O 1
ATOM 7063 N N . VAL A 1 900 ? -1.642 -16.103 19.829 1.00 87.31 900 VAL A N 1
ATOM 7064 C CA . VAL A 1 900 ? -1.093 -15.136 18.853 1.00 87.31 900 VAL A CA 1
ATOM 7065 C C . VAL A 1 900 ? -0.416 -13.968 19.561 1.00 87.31 900 VAL A C 1
ATOM 7067 O O . VAL A 1 900 ? 0.676 -13.548 19.178 1.00 87.31 900 VAL A O 1
ATOM 7070 N N . VAL A 1 901 ? -1.062 -13.450 20.607 1.00 89.12 901 VAL A N 1
ATOM 7071 C CA . VAL A 1 901 ? -0.530 -12.384 21.460 1.00 89.12 901 VAL A CA 1
ATOM 7072 C C . VAL A 1 901 ? -0.544 -12.826 22.917 1.00 89.12 901 VAL A C 1
ATOM 7074 O O . VAL A 1 901 ? -1.417 -13.575 23.357 1.00 89.12 901 VAL A O 1
ATOM 7077 N N . LYS A 1 902 ? 0.441 -12.349 23.681 1.00 91.94 902 LYS A N 1
ATOM 7078 C CA . LYS A 1 902 ? 0.435 -12.465 25.143 1.00 91.94 902 LYS A CA 1
ATOM 7079 C C . LYS A 1 902 ? -0.732 -11.647 25.724 1.00 91.94 902 LYS A C 1
ATOM 7081 O O . LYS A 1 902 ? -1.180 -10.707 25.058 1.00 91.94 902 LYS A O 1
ATOM 7086 N N . PRO A 1 903 ? -1.201 -11.944 26.953 1.00 92.50 903 PRO A N 1
ATOM 7087 C CA . PRO A 1 903 ? -2.142 -11.077 27.660 1.00 92.50 903 PRO A CA 1
ATOM 7088 C C . PRO A 1 903 ? -1.691 -9.621 27.561 1.00 92.50 903 PRO A C 1
ATOM 7090 O O . PRO A 1 903 ? -0.533 -9.318 27.833 1.00 92.50 903 PRO A O 1
ATOM 7093 N N . SER A 1 904 ? -2.566 -8.749 27.072 1.00 94.69 904 SER A N 1
ATOM 7094 C CA . SER A 1 904 ? -2.205 -7.379 26.710 1.00 94.69 904 SER A CA 1
ATOM 7095 C C . SER A 1 904 ? -3.327 -6.410 27.060 1.00 94.69 904 SER A C 1
ATOM 7097 O O . SER A 1 904 ? -4.500 -6.794 27.149 1.00 94.69 904 SER A O 1
ATOM 7099 N N . VAL A 1 905 ? -2.946 -5.148 27.216 1.00 94.50 905 VAL A N 1
ATOM 7100 C CA . VAL A 1 905 ? -3.842 -3.996 27.270 1.00 94.50 905 VAL A CA 1
ATOM 7101 C C . VAL A 1 905 ? -3.564 -3.086 26.074 1.00 94.50 905 VAL A C 1
ATOM 7103 O O . VAL A 1 905 ? -2.415 -2.910 25.665 1.00 94.50 905 VAL A O 1
ATOM 7106 N N . TYR A 1 906 ? -4.636 -2.542 25.509 1.00 94.75 906 TYR A N 1
ATOM 7107 C CA . TYR A 1 906 ? -4.626 -1.653 24.356 1.00 94.75 906 TYR A CA 1
ATOM 7108 C C . TYR A 1 906 ? -5.133 -0.269 24.737 1.00 94.75 906 TYR A C 1
ATOM 7110 O O . TYR A 1 906 ? -6.011 -0.134 25.596 1.00 94.75 906 TYR A O 1
ATOM 7118 N N . PHE A 1 907 ? -4.610 0.741 24.050 1.00 92.00 907 PHE A N 1
ATOM 7119 C CA . PHE A 1 907 ? -4.952 2.142 24.258 1.00 92.00 907 PHE A CA 1
ATOM 7120 C C . PHE A 1 907 ? -5.084 2.838 22.910 1.00 92.00 907 PHE A C 1
ATOM 7122 O O . PHE A 1 907 ? -4.232 2.672 22.038 1.00 92.00 907 PHE A O 1
ATOM 7129 N N . SER A 1 908 ? -6.127 3.644 22.750 1.00 95.06 908 SER A N 1
ATOM 7130 C CA . SER A 1 908 ? -6.244 4.552 21.612 1.00 95.06 908 SER A CA 1
ATOM 7131 C C . SER A 1 908 ? -5.401 5.798 21.858 1.00 95.06 908 SER A C 1
ATOM 7133 O O . SER A 1 908 ? -5.381 6.333 22.968 1.00 95.06 908 SER A O 1
ATOM 7135 N N . CYS A 1 909 ? -4.676 6.249 20.839 1.00 94.88 909 CYS A N 1
ATOM 7136 C CA . CYS A 1 909 ? -3.779 7.401 20.902 1.00 94.88 909 CYS A CA 1
ATOM 7137 C C . CYS A 1 909 ? -4.121 8.393 19.772 1.00 94.88 909 CYS A C 1
ATOM 7139 O O . CYS A 1 909 ? -3.337 8.545 18.832 1.00 94.88 909 CYS A O 1
ATOM 7141 N N . PRO A 1 910 ? -5.284 9.070 19.833 1.00 94.44 910 PRO A N 1
ATOM 7142 C CA . PRO A 1 910 ? -5.838 9.858 18.733 1.00 94.44 910 PRO A CA 1
ATOM 7143 C C . PRO A 1 910 ? -4.918 10.961 18.202 1.00 94.44 910 PRO A C 1
ATOM 7145 O O . PRO A 1 910 ? -4.855 11.153 16.990 1.00 94.44 910 PRO A O 1
ATOM 7148 N N . VAL A 1 911 ? -4.158 11.662 19.056 1.00 92.62 911 VAL A N 1
ATOM 7149 C CA . VAL A 1 911 ? -3.216 12.697 18.572 1.00 92.62 911 VAL A CA 1
ATOM 7150 C C . VAL A 1 911 ? -2.126 12.092 17.679 1.00 92.62 911 VAL A C 1
ATOM 7152 O O . VAL A 1 911 ? -1.712 12.735 16.723 1.00 92.62 911 VAL A O 1
ATOM 7155 N N . HIS A 1 912 ? -1.700 10.857 17.959 1.00 92.69 912 HIS A N 1
ATOM 7156 C CA . HIS A 1 912 ? -0.609 10.167 17.261 1.00 92.69 912 HIS A CA 1
ATOM 7157 C C . HIS A 1 912 ? -1.099 9.124 16.242 1.00 92.69 912 HIS A C 1
ATOM 7159 O O . HIS A 1 912 ? -0.304 8.311 15.775 1.00 92.69 912 HIS A O 1
ATOM 7165 N N . ASN A 1 913 ? -2.395 9.130 15.911 1.00 94.56 913 ASN A N 1
ATOM 7166 C CA . ASN A 1 913 ? -2.981 8.297 14.860 1.00 94.56 913 ASN A CA 1
ATOM 7167 C C . ASN A 1 913 ? -2.665 6.792 15.019 1.00 94.56 913 ASN A C 1
ATOM 7169 O O . ASN A 1 913 ? -2.323 6.102 14.053 1.00 94.56 913 ASN A O 1
ATOM 7173 N N . CYS A 1 914 ? -2.732 6.266 16.249 1.00 96.56 914 CYS A N 1
ATOM 7174 C CA . CYS A 1 914 ? -2.362 4.875 16.521 1.00 96.56 914 CYS A CA 1
ATOM 7175 C C . CYS A 1 914 ? -3.130 4.211 17.676 1.00 96.56 914 CYS A C 1
ATOM 7177 O O . CYS A 1 914 ? -3.764 4.870 18.502 1.00 96.56 914 CYS A O 1
ATOM 7179 N N . ILE A 1 915 ? -3.047 2.878 17.715 1.00 97.56 915 ILE A N 1
ATOM 7180 C CA . ILE A 1 915 ? -3.425 2.011 18.830 1.00 97.56 915 ILE A CA 1
ATOM 7181 C C . ILE A 1 915 ? -2.148 1.414 19.414 1.00 97.56 915 ILE A C 1
ATOM 7183 O O . ILE A 1 915 ? -1.444 0.648 18.750 1.00 97.56 915 ILE A O 1
ATOM 7187 N N . HIS A 1 916 ? -1.876 1.742 20.670 1.00 95.94 916 HIS A N 1
ATOM 7188 C CA . HIS A 1 916 ? -0.725 1.246 21.406 1.00 95.94 916 HIS A CA 1
ATOM 7189 C C . HIS A 1 916 ? -1.063 -0.045 22.164 1.00 95.94 916 HIS A C 1
ATOM 7191 O O . HIS A 1 916 ? -2.193 -0.211 22.637 1.00 95.94 916 HIS A O 1
ATOM 7197 N N . ARG A 1 917 ? -0.086 -0.950 22.309 1.00 95.12 917 ARG A N 1
ATOM 7198 C CA . ARG A 1 917 ? -0.231 -2.214 23.042 1.00 95.12 917 ARG A CA 1
ATOM 7199 C C . ARG A 1 917 ? 0.903 -2.430 24.037 1.00 95.12 917 ARG A C 1
ATOM 7201 O O . ARG A 1 917 ? 2.083 -2.433 23.688 1.00 95.12 917 ARG A O 1
ATOM 7208 N N . GLU A 1 918 ? 0.508 -2.763 25.256 1.00 94.12 918 GLU A N 1
ATOM 7209 C CA . GLU A 1 918 ? 1.401 -3.193 26.322 1.00 94.12 918 GLU A CA 1
ATOM 7210 C C . GLU A 1 918 ? 1.083 -4.642 26.722 1.00 94.12 918 GLU A C 1
ATOM 7212 O O . GLU A 1 918 ? -0.080 -5.023 26.878 1.00 94.12 918 GLU A O 1
ATOM 7217 N N . VAL A 1 919 ? 2.118 -5.465 26.892 1.00 95.31 919 VAL A N 1
ATOM 7218 C CA . VAL A 1 919 ? 2.004 -6.833 27.412 1.00 95.31 919 VAL A CA 1
ATOM 7219 C C . VAL A 1 919 ? 1.858 -6.775 28.924 1.00 95.31 919 VAL A C 1
ATOM 7221 O O . VAL A 1 919 ? 2.601 -6.064 29.590 1.00 95.31 919 VAL A O 1
ATOM 7224 N N . ILE A 1 920 ? 0.916 -7.547 29.458 1.00 94.81 920 ILE A N 1
ATOM 7225 C CA . ILE A 1 920 ? 0.641 -7.652 30.887 1.00 94.81 920 ILE A CA 1
ATOM 7226 C C . ILE A 1 920 ? 1.494 -8.765 31.500 1.00 94.81 920 ILE A C 1
ATOM 7228 O O . ILE A 1 920 ? 1.443 -9.918 31.066 1.00 94.81 920 ILE A O 1
ATOM 7232 N N . GLU A 1 921 ? 2.193 -8.425 32.577 1.00 94.06 921 GLU A N 1
ATOM 7233 C CA . GLU A 1 921 ? 2.842 -9.348 33.501 1.00 94.06 921 GLU A CA 1
ATOM 7234 C C . GLU A 1 921 ? 2.273 -9.144 34.910 1.00 94.06 921 GLU A C 1
ATOM 7236 O O . GLU A 1 921 ? 1.931 -8.030 35.309 1.00 94.06 921 GLU A O 1
ATOM 7241 N N . TRP A 1 922 ? 2.151 -10.223 35.678 1.00 93.56 922 TRP A N 1
ATOM 7242 C CA . TRP A 1 922 ? 1.572 -10.177 37.020 1.00 93.56 922 TRP A CA 1
ATOM 7243 C C . TRP A 1 922 ? 2.647 -10.393 38.083 1.00 93.56 922 TRP A C 1
ATOM 7245 O O . TRP A 1 922 ? 3.341 -11.408 38.075 1.00 93.56 922 TRP A O 1
ATOM 7255 N N . ASP A 1 923 ? 2.745 -9.455 39.024 1.00 92.88 923 ASP A N 1
ATOM 7256 C CA . ASP A 1 923 ? 3.526 -9.567 40.256 1.00 92.88 923 ASP A CA 1
ATOM 7257 C C . ASP A 1 923 ? 2.561 -9.777 41.430 1.00 92.88 923 ASP A C 1
ATOM 7259 O O . ASP A 1 923 ? 2.018 -8.836 42.021 1.00 92.88 923 ASP A O 1
ATOM 7263 N N . GLY A 1 924 ? 2.232 -11.045 41.682 1.00 92.56 924 GLY A N 1
ATOM 7264 C CA . GLY A 1 924 ? 1.104 -11.404 42.538 1.00 92.56 924 GLY A CA 1
ATOM 7265 C C . GLY A 1 924 ? -0.214 -10.887 41.952 1.00 92.56 924 GLY A C 1
ATOM 7266 O O . GLY A 1 924 ? -0.635 -11.328 40.887 1.00 92.56 924 GLY A O 1
ATOM 7267 N N . VAL A 1 925 ? -0.871 -9.959 42.655 1.00 90.50 925 VAL A N 1
ATOM 7268 C CA . VAL A 1 925 ? -2.128 -9.311 42.218 1.00 90.50 925 VAL A CA 1
ATOM 7269 C C . VAL A 1 925 ? -1.906 -7.964 41.526 1.00 90.50 925 VAL A C 1
ATOM 7271 O O . VAL A 1 925 ? -2.868 -7.321 41.099 1.00 90.50 925 VAL A O 1
ATOM 7274 N N . LEU A 1 926 ? -0.656 -7.500 41.460 1.00 94.81 926 LEU A N 1
ATOM 7275 C CA . LEU A 1 926 ? -0.305 -6.224 40.855 1.00 94.81 926 LEU A CA 1
ATOM 7276 C C . LEU A 1 926 ? 0.072 -6.429 39.394 1.00 94.81 926 LEU A C 1
ATOM 7278 O O . LEU A 1 926 ? 0.896 -7.273 39.049 1.00 94.81 926 LEU A O 1
ATOM 7282 N N . MET A 1 927 ? -0.533 -5.619 38.542 1.00 94.88 927 MET A N 1
ATOM 7283 C CA . MET A 1 927 ? -0.245 -5.560 37.124 1.00 94.88 927 MET A CA 1
ATOM 7284 C C . MET A 1 927 ? 1.039 -4.774 36.873 1.00 94.88 927 MET A C 1
ATOM 7286 O O . MET A 1 927 ? 1.209 -3.660 37.367 1.00 94.88 927 MET A O 1
ATOM 7290 N N . LYS A 1 928 ? 1.910 -5.329 36.043 1.00 94.62 928 LYS A N 1
ATOM 7291 C CA . LYS A 1 928 ? 3.001 -4.622 35.381 1.00 94.62 928 LYS A CA 1
ATOM 7292 C C . LYS A 1 928 ? 2.767 -4.714 33.888 1.00 94.62 928 LYS A C 1
ATOM 7294 O O . LYS A 1 928 ? 2.232 -5.716 33.412 1.00 94.62 928 LYS A O 1
ATOM 7299 N N . THR A 1 929 ? 3.150 -3.681 33.156 1.00 93.69 929 THR A N 1
ATOM 7300 C CA . THR A 1 929 ? 3.109 -3.758 31.705 1.00 93.69 929 THR A CA 1
ATOM 7301 C C . THR A 1 929 ? 4.410 -3.298 31.082 1.00 93.69 929 THR A C 1
ATOM 7303 O O . THR A 1 929 ? 5.158 -2.514 31.671 1.00 93.69 929 THR A O 1
ATOM 7306 N N . THR A 1 930 ? 4.696 -3.858 29.912 1.00 93.31 930 THR A N 1
ATOM 7307 C CA . THR A 1 930 ? 5.799 -3.424 29.056 1.00 93.31 930 THR A CA 1
ATOM 7308 C C . THR A 1 930 ? 5.360 -3.430 27.600 1.00 93.31 930 THR A C 1
ATOM 7310 O O . THR A 1 930 ? 4.689 -4.379 27.171 1.00 93.31 930 THR A O 1
ATOM 7313 N N . ARG A 1 931 ? 5.808 -2.447 26.810 1.00 92.69 931 ARG A N 1
ATOM 7314 C CA . ARG A 1 931 ? 5.703 -2.471 25.344 1.00 92.69 931 ARG A CA 1
ATOM 7315 C C . ARG A 1 931 ? 6.098 -3.842 24.802 1.00 92.69 931 ARG A C 1
ATOM 7317 O O . ARG A 1 931 ? 7.083 -4.447 25.230 1.00 92.69 931 ARG A O 1
ATOM 7324 N N . ALA A 1 932 ? 5.319 -4.333 23.847 1.00 90.50 932 ALA A N 1
ATOM 7325 C CA . ALA A 1 932 ? 5.580 -5.634 23.267 1.00 90.50 932 ALA A CA 1
ATOM 7326 C C . ALA A 1 932 ? 6.906 -5.672 22.488 1.00 90.50 932 ALA A C 1
ATOM 7328 O O . ALA A 1 932 ? 7.237 -4.760 21.733 1.00 90.50 932 ALA A O 1
ATOM 7329 N N . GLU A 1 933 ? 7.646 -6.767 22.652 1.00 86.31 933 GLU A N 1
ATOM 7330 C CA . GLU A 1 933 ? 8.983 -6.973 22.082 1.00 86.31 933 GLU A CA 1
ATOM 7331 C C . GLU A 1 933 ? 9.028 -6.835 20.552 1.00 86.31 933 GLU A C 1
ATOM 7333 O O . GLU A 1 933 ? 9.952 -6.269 19.973 1.00 86.31 933 GLU A O 1
ATOM 7338 N N . ASP A 1 934 ? 7.991 -7.331 19.891 1.00 81.88 934 ASP A N 1
ATOM 7339 C CA . ASP A 1 934 ? 7.802 -7.305 18.444 1.00 81.88 934 ASP A CA 1
ATOM 7340 C C . ASP A 1 934 ? 7.269 -5.961 17.913 1.00 81.88 934 ASP A C 1
ATOM 7342 O O . ASP A 1 934 ? 7.107 -5.779 16.705 1.00 81.88 934 ASP A O 1
ATOM 7346 N N . GLU A 1 935 ? 7.036 -5.004 18.811 1.00 89.69 935 GLU A N 1
ATOM 7347 C CA . GLU A 1 935 ? 6.539 -3.656 18.536 1.00 89.69 935 GLU A CA 1
ATOM 7348 C C . GLU A 1 935 ? 7.472 -2.575 19.114 1.00 89.69 935 GLU A C 1
ATOM 7350 O O . GLU A 1 935 ? 7.045 -1.456 19.375 1.00 89.69 935 GLU A O 1
ATOM 7355 N N . ARG A 1 936 ? 8.763 -2.873 19.318 1.00 86.62 936 ARG A N 1
ATOM 7356 C CA . ARG A 1 936 ? 9.735 -1.928 19.910 1.00 86.62 936 ARG A CA 1
ATOM 7357 C C . ARG A 1 936 ? 9.832 -0.571 19.201 1.00 86.62 936 ARG A C 1
ATOM 7359 O O . ARG A 1 936 ? 10.072 0.421 19.877 1.00 86.62 936 ARG A O 1
ATOM 7366 N N . GLU A 1 937 ? 9.623 -0.536 17.883 1.00 85.44 937 GLU A N 1
ATOM 7367 C CA . GLU A 1 937 ? 9.739 0.665 17.029 1.00 85.44 937 GLU A CA 1
ATOM 7368 C C . GLU A 1 937 ? 8.498 0.883 16.131 1.00 85.44 937 GLU A C 1
ATOM 7370 O O . GLU A 1 937 ? 8.577 1.432 15.028 1.00 85.44 937 GLU A O 1
ATOM 7375 N N . ARG A 1 938 ? 7.332 0.379 16.554 1.00 88.88 938 ARG A N 1
ATOM 7376 C CA . ARG A 1 938 ? 6.055 0.504 15.825 1.00 88.88 938 ARG A CA 1
ATOM 7377 C C . ARG A 1 938 ? 4.866 0.378 16.775 1.00 88.88 938 ARG A C 1
ATOM 7379 O O . ARG A 1 938 ? 5.057 0.130 17.953 1.00 88.88 938 ARG A O 1
ATOM 7386 N N . GLU A 1 939 ? 3.643 0.491 16.272 1.00 94.69 939 GLU A N 1
ATOM 7387 C CA . GLU A 1 939 ? 2.423 0.320 17.081 1.00 94.69 939 GLU A CA 1
ATOM 7388 C C . GLU A 1 939 ? 1.614 -0.906 16.658 1.00 94.69 939 GLU A C 1
ATOM 7390 O O . GLU A 1 939 ? 1.822 -1.442 15.565 1.00 94.69 939 GLU A O 1
ATOM 7395 N N . PHE A 1 940 ? 0.682 -1.350 17.506 1.00 96.81 940 PHE A N 1
ATOM 7396 C CA . PHE A 1 940 ? -0.221 -2.455 17.173 1.00 96.81 940 PHE A CA 1
ATOM 7397 C C . PHE A 1 940 ? -1.063 -2.129 15.932 1.00 96.81 940 PHE A C 1
ATOM 7399 O O . PHE A 1 940 ? -1.204 -2.969 15.045 1.00 96.81 940 PHE A O 1
ATOM 7406 N N . LEU A 1 941 ? -1.540 -0.887 15.843 1.00 97.81 941 LEU A N 1
ATOM 7407 C CA . LEU A 1 941 ? -2.072 -0.271 14.630 1.00 97.81 941 LEU A CA 1
ATOM 7408 C C . LEU A 1 941 ? -1.572 1.174 14.563 1.00 97.81 941 LEU A C 1
ATOM 7410 O O . LEU A 1 941 ? -1.597 1.870 15.574 1.00 97.81 941 LEU A O 1
ATOM 7414 N N . ARG A 1 942 ? -1.161 1.656 13.394 1.00 95.12 942 ARG A N 1
ATOM 7415 C CA . ARG A 1 942 ? -0.898 3.085 13.140 1.00 95.12 942 ARG A CA 1
ATOM 7416 C C . ARG A 1 942 ? -1.349 3.458 11.737 1.00 95.12 942 ARG A C 1
ATOM 7418 O O . ARG A 1 942 ? -1.342 2.588 10.877 1.00 95.12 942 ARG A O 1
ATOM 7425 N N . SER A 1 943 ? -1.697 4.718 11.503 1.00 92.50 943 SER A N 1
ATOM 7426 C CA . SER A 1 943 ? -2.025 5.215 10.163 1.00 92.50 943 SER A CA 1
ATOM 7427 C C . SER A 1 943 ? -1.024 6.267 9.691 1.00 92.50 943 SER A C 1
ATOM 7429 O O . SER A 1 943 ? -0.434 6.982 10.506 1.00 92.50 943 SER A O 1
ATOM 7431 N N . LYS A 1 944 ? -0.817 6.339 8.374 1.00 85.69 944 LYS A N 1
ATOM 7432 C CA . LYS A 1 944 ? -0.188 7.481 7.693 1.00 85.69 944 LYS A CA 1
ATOM 7433 C C . LYS A 1 944 ? -1.176 8.629 7.490 1.00 85.69 944 LYS A C 1
ATOM 7435 O O . LYS A 1 944 ? -0.739 9.763 7.334 1.00 85.69 944 LYS A O 1
ATOM 7440 N N . ASP A 1 945 ? -2.474 8.342 7.578 1.00 87.81 945 ASP A N 1
ATOM 7441 C CA . ASP A 1 945 ? -3.532 9.342 7.576 1.00 87.81 945 ASP A CA 1
ATOM 7442 C C . ASP A 1 945 ? -3.527 10.117 8.900 1.00 87.81 945 ASP A C 1
ATOM 7444 O O . ASP A 1 945 ? -3.824 9.589 9.979 1.00 87.81 945 ASP A O 1
ATOM 7448 N N . SER A 1 946 ? -3.207 11.401 8.803 1.00 88.00 946 SER A N 1
ATOM 7449 C CA . SER A 1 946 ? -3.148 12.323 9.930 1.00 88.00 946 SER A CA 1
ATOM 7450 C C . SER A 1 946 ? -4.515 12.612 10.580 1.00 88.00 946 SER A C 1
ATOM 7452 O O . SER A 1 946 ? -4.561 13.126 11.704 1.00 88.00 946 SER A O 1
ATOM 7454 N N . TRP A 1 947 ? -5.626 12.268 9.917 1.00 93.38 947 TRP A N 1
ATOM 7455 C CA . TRP A 1 947 ? -6.996 12.428 10.418 1.00 93.38 947 TRP A CA 1
ATOM 7456 C C . TRP A 1 947 ? -7.531 11.200 11.152 1.00 93.38 947 TRP A C 1
ATOM 7458 O O . TRP A 1 947 ? -8.571 11.307 11.798 1.00 93.38 947 TRP A O 1
ATOM 7468 N N . PHE A 1 948 ? -6.831 10.061 11.126 1.00 95.44 948 PHE A N 1
ATOM 7469 C CA . PHE A 1 948 ? -7.219 8.878 11.898 1.00 95.44 948 PHE A CA 1
ATOM 7470 C C . PHE A 1 948 ? -7.134 9.175 13.407 1.00 95.44 948 PHE A C 1
ATOM 7472 O O . PHE A 1 948 ? -6.046 9.241 13.980 1.00 95.44 948 PHE A O 1
ATOM 7479 N N . ARG A 1 949 ? -8.274 9.377 14.072 1.00 96.06 949 ARG A N 1
ATOM 7480 C CA . ARG A 1 949 ? -8.413 9.715 15.497 1.00 96.06 949 ARG A CA 1
ATOM 7481 C C . ARG A 1 949 ? -9.158 8.589 16.227 1.00 96.06 949 ARG A C 1
ATOM 7483 O O . ARG A 1 949 ? -10.340 8.747 16.542 1.00 96.06 949 ARG A O 1
ATOM 7490 N N . PRO A 1 950 ? -8.496 7.458 16.538 1.00 97.12 950 PRO A N 1
ATOM 7491 C CA . PRO A 1 950 ? -9.130 6.383 17.290 1.00 97.12 950 PRO A CA 1
ATOM 7492 C C . PRO A 1 950 ? -9.560 6.866 18.681 1.00 97.12 950 PRO A C 1
ATOM 7494 O O . PRO A 1 950 ? -8.759 7.444 19.416 1.00 97.12 950 PRO A O 1
ATOM 7497 N N . THR A 1 951 ? -10.814 6.622 19.048 1.00 95.06 951 THR A N 1
ATOM 7498 C CA . THR A 1 951 ? -11.430 7.084 20.303 1.00 95.06 951 THR A CA 1
ATOM 7499 C C . THR A 1 951 ? -11.773 5.939 21.250 1.00 95.06 951 THR A C 1
ATOM 7501 O O . THR A 1 951 ? -11.616 6.082 22.465 1.00 95.06 951 THR A O 1
ATOM 7504 N N . ALA A 1 952 ? -12.186 4.788 20.715 1.00 95.38 952 ALA A N 1
ATOM 7505 C CA . ALA A 1 952 ? -12.572 3.622 21.502 1.00 95.38 952 ALA A CA 1
ATOM 7506 C C . ALA A 1 952 ? -12.130 2.305 20.858 1.00 95.38 952 ALA A C 1
ATOM 7508 O O . ALA A 1 952 ? -12.061 2.183 19.635 1.00 95.38 952 ALA A O 1
ATOM 7509 N N . ILE A 1 953 ? -11.890 1.302 21.709 1.00 96.25 953 ILE A N 1
ATOM 7510 C CA . ILE A 1 953 ? -11.591 -0.077 21.311 1.00 96.25 953 ILE A CA 1
ATOM 7511 C C . ILE A 1 953 ? -12.574 -1.009 22.018 1.00 96.25 953 ILE A C 1
ATOM 7513 O O . ILE A 1 953 ? -12.749 -0.924 23.239 1.00 96.25 953 ILE A O 1
ATOM 7517 N N . ARG A 1 954 ? -13.204 -1.926 21.277 1.00 95.00 954 ARG A N 1
ATOM 7518 C CA . ARG A 1 954 ? -14.176 -2.891 21.814 1.00 95.00 954 ARG A CA 1
ATOM 7519 C C . ARG A 1 954 ? -13.963 -4.297 21.254 1.00 95.00 954 ARG A C 1
ATOM 7521 O O . ARG A 1 954 ? -13.460 -4.456 20.150 1.00 95.00 954 ARG A O 1
ATOM 7528 N N . HIS A 1 955 ? -14.370 -5.319 22.010 1.00 94.62 955 HIS A N 1
ATOM 7529 C CA . HIS A 1 955 ? -14.518 -6.679 21.472 1.00 94.62 955 HIS A CA 1
ATOM 7530 C C . HIS A 1 955 ? -15.873 -6.787 20.776 1.00 94.62 955 HIS A C 1
ATOM 7532 O O . HIS A 1 955 ? -16.895 -6.500 21.403 1.00 94.62 955 HIS A O 1
ATOM 7538 N N . GLY A 1 956 ? -15.869 -7.206 19.514 1.00 94.94 956 GLY A N 1
ATOM 7539 C CA . GLY A 1 956 ? -17.081 -7.406 18.728 1.00 94.94 956 GLY A CA 1
ATOM 7540 C C . GLY A 1 956 ? -17.731 -8.782 18.926 1.00 94.94 956 GLY A C 1
ATOM 7541 O O . GLY A 1 956 ? -17.149 -9.695 19.531 1.00 94.94 956 GLY A O 1
ATOM 7542 N N . PRO A 1 957 ? -18.948 -8.973 18.392 1.00 95.25 957 PRO A N 1
ATOM 7543 C CA . PRO A 1 957 ? -19.693 -10.225 18.502 1.00 95.25 957 PRO A CA 1
ATOM 7544 C C . PRO A 1 957 ? -19.085 -11.384 17.698 1.00 95.25 957 PRO A C 1
ATOM 7546 O O . PRO A 1 957 ? -19.408 -12.542 17.958 1.00 95.25 957 PRO A O 1
ATOM 7549 N N . ASP A 1 958 ? -18.164 -11.089 16.786 1.00 94.62 958 ASP A N 1
ATOM 7550 C CA . ASP A 1 958 ? -17.374 -12.042 16.000 1.00 94.62 958 ASP A CA 1
ATOM 7551 C C . ASP A 1 958 ? -15.990 -12.350 16.617 1.00 94.62 958 ASP A C 1
ATOM 7553 O O . ASP A 1 958 ? -15.196 -13.120 16.072 1.00 94.62 958 ASP A O 1
ATOM 7557 N N . GLY A 1 959 ? -15.693 -11.767 17.783 1.00 93.81 959 GLY A N 1
ATOM 7558 C CA . GLY A 1 959 ? -14.457 -11.979 18.535 1.00 93.81 959 GLY A CA 1
ATOM 7559 C C . GLY A 1 959 ? -13.270 -11.123 18.084 1.00 93.81 959 GLY A C 1
ATOM 7560 O O . GLY A 1 959 ? -12.193 -11.255 18.676 1.00 93.81 959 GLY A O 1
ATOM 7561 N N . ALA A 1 960 ? -13.444 -10.258 17.082 1.00 96.19 960 ALA A N 1
ATOM 7562 C CA . ALA A 1 960 ? -12.430 -9.306 16.648 1.00 96.19 960 ALA A CA 1
ATOM 7563 C C . ALA A 1 960 ? -12.362 -8.064 17.557 1.00 96.19 960 ALA A C 1
ATOM 7565 O O . ALA A 1 960 ? -13.248 -7.807 18.379 1.00 96.19 960 ALA A O 1
ATOM 7566 N N . LEU A 1 961 ? -11.292 -7.283 17.394 1.00 96.75 961 LEU A N 1
ATOM 7567 C CA . LEU A 1 961 ? -11.175 -5.948 17.979 1.00 96.75 961 LEU A CA 1
ATOM 7568 C C . LEU A 1 961 ? -11.765 -4.919 17.018 1.00 96.75 961 LEU A C 1
ATOM 7570 O O . LEU A 1 961 ? -11.449 -4.934 15.835 1.00 96.75 961 LEU A O 1
ATOM 7574 N N . TYR A 1 962 ? -12.578 -4.010 17.535 1.00 97.56 962 TYR A N 1
ATOM 7575 C CA . TYR A 1 962 ? -13.172 -2.914 16.783 1.00 97.56 962 TYR A CA 1
ATOM 7576 C C . TYR A 1 962 ? -12.638 -1.587 17.291 1.00 97.56 962 TYR A C 1
ATOM 7578 O O . TYR A 1 962 ? -12.550 -1.389 18.503 1.00 97.56 962 TYR A O 1
ATOM 7586 N N . VAL A 1 963 ? -12.317 -0.687 16.368 1.00 98.31 963 VAL A N 1
ATOM 7587 C CA . VAL A 1 963 ? -11.817 0.659 16.642 1.00 98.31 963 VAL A CA 1
ATOM 7588 C C . VAL A 1 963 ? -12.815 1.670 16.100 1.00 98.31 963 VAL A C 1
ATOM 7590 O O . VAL A 1 963 ? -13.110 1.658 14.906 1.00 98.31 963 VAL A O 1
ATOM 7593 N N . ALA A 1 964 ? -13.314 2.539 16.975 1.00 98.12 964 ALA A N 1
ATOM 7594 C CA . ALA A 1 964 ? -14.055 3.726 16.573 1.00 98.12 964 ALA A CA 1
ATOM 7595 C C . ALA A 1 964 ? -13.070 4.855 16.266 1.00 98.12 964 ALA A C 1
ATOM 7597 O O . ALA A 1 964 ? -12.203 5.153 17.086 1.00 98.12 964 ALA A O 1
ATOM 7598 N N . ASP A 1 965 ? -13.202 5.461 15.094 1.00 98.00 965 ASP A N 1
ATOM 7599 C CA . ASP A 1 965 ? -12.390 6.572 14.619 1.00 98.00 965 ASP A CA 1
ATOM 7600 C C . ASP A 1 965 ? -13.283 7.785 14.351 1.00 98.00 965 ASP A C 1
ATOM 7602 O O . ASP A 1 965 ? -14.147 7.760 13.471 1.00 98.00 965 ASP A O 1
ATOM 7606 N N . MET A 1 966 ? -13.064 8.851 15.122 1.00 96.38 966 MET A N 1
ATOM 7607 C CA . MET A 1 966 ? -13.829 10.095 15.007 1.00 96.38 966 MET A CA 1
ATOM 7608 C C . MET A 1 966 ? -13.544 10.841 13.695 1.00 96.38 966 MET A C 1
ATOM 7610 O O . MET A 1 966 ? -14.365 11.640 13.269 1.00 96.38 966 MET A O 1
ATOM 7614 N N . TYR A 1 967 ? -12.395 10.577 13.070 1.00 96.62 967 TYR A N 1
ATOM 7615 C CA . TYR A 1 967 ? -11.935 11.150 11.809 1.00 96.62 967 TYR A CA 1
ATOM 7616 C C . TYR A 1 967 ? -11.945 12.688 11.728 1.00 96.62 967 TYR A C 1
ATOM 7618 O O . TYR A 1 967 ? -12.815 13.313 11.118 1.00 96.62 967 TYR A O 1
ATOM 7626 N N . ARG A 1 968 ? -10.947 13.327 12.351 1.00 93.38 968 ARG A N 1
ATOM 7627 C CA . ARG A 1 968 ? -10.900 14.787 12.552 1.00 93.38 968 ARG A CA 1
ATOM 7628 C C . ARG A 1 968 ? -9.525 15.389 12.310 1.00 93.38 968 ARG A C 1
ATOM 7630 O O . ARG A 1 968 ? -8.515 14.856 12.776 1.00 93.38 968 ARG A O 1
ATOM 7637 N N . MET A 1 969 ? -9.514 16.593 11.736 1.00 91.00 969 MET A N 1
ATOM 7638 C CA . MET A 1 969 ? -8.318 17.441 11.689 1.00 91.00 969 MET A CA 1
ATOM 7639 C C . MET A 1 969 ? -7.877 17.852 13.101 1.00 91.00 969 MET A C 1
ATOM 7641 O O . MET A 1 969 ? -6.726 17.638 13.485 1.00 91.00 969 MET A O 1
ATOM 7645 N N . VAL A 1 970 ? -8.808 18.407 13.885 1.00 91.00 970 VAL A N 1
ATOM 7646 C CA . VAL A 1 970 ? -8.581 18.892 15.253 1.00 91.00 970 VAL A CA 1
ATOM 7647 C C . VAL A 1 970 ? -9.273 17.955 16.236 1.00 91.00 970 VAL A C 1
ATOM 7649 O O . VAL A 1 970 ? -10.481 17.743 16.146 1.00 91.00 970 VAL A O 1
ATOM 7652 N N . ILE A 1 971 ? -8.509 17.396 17.176 1.00 91.06 971 ILE A N 1
ATOM 7653 C CA . ILE A 1 971 ? -9.033 16.507 18.227 1.00 91.06 971 ILE A CA 1
ATOM 7654 C C . ILE A 1 971 ? -8.881 17.109 19.629 1.00 91.06 971 ILE A C 1
ATOM 7656 O O . ILE A 1 971 ? -9.464 16.622 20.596 1.00 91.06 971 ILE A O 1
ATOM 7660 N N . GLU A 1 972 ? -8.085 18.169 19.763 1.00 91.00 972 GLU A N 1
ATOM 7661 C CA . GLU A 1 972 ? -7.893 18.879 21.017 1.00 91.00 972 GLU A CA 1
ATOM 7662 C C . GLU A 1 972 ? -9.083 19.773 21.368 1.00 91.00 972 GLU A C 1
ATOM 7664 O O . GLU A 1 972 ? -9.642 20.476 20.526 1.00 91.00 972 GLU A O 1
ATOM 7669 N N . HIS A 1 973 ? -9.418 19.816 22.657 1.00 91.44 973 HIS A N 1
ATOM 7670 C CA . HIS A 1 973 ? -10.359 20.804 23.157 1.00 91.44 973 HIS A CA 1
ATOM 7671 C C . HIS A 1 973 ? -9.729 22.217 23.094 1.00 91.44 973 HIS A C 1
ATOM 7673 O O . HIS A 1 973 ? -8.565 22.368 23.482 1.00 91.44 973 HIS A O 1
ATOM 7679 N N . PRO A 1 974 ? -10.477 23.268 22.697 1.00 91.19 974 PRO A N 1
ATOM 7680 C CA . PRO A 1 974 ? -9.965 24.638 22.562 1.00 91.19 974 PRO A CA 1
ATOM 7681 C C . PRO A 1 974 ? -9.309 25.247 23.804 1.00 91.19 974 PRO A C 1
ATOM 7683 O O . PRO A 1 974 ? -8.509 26.164 23.685 1.00 91.19 974 PRO A O 1
ATOM 7686 N N . GLU A 1 975 ? -9.592 24.727 24.999 1.00 90.31 975 GLU A N 1
ATOM 7687 C CA . GLU A 1 975 ? -8.902 25.120 26.242 1.00 90.31 975 GLU A CA 1
ATOM 7688 C C . GLU A 1 975 ? -7.378 24.892 26.188 1.00 90.31 975 GLU A C 1
ATOM 7690 O O . GLU A 1 975 ? -6.624 25.567 26.887 1.00 90.31 975 GLU A O 1
ATOM 7695 N N . TRP A 1 976 ? -6.921 23.970 25.338 1.00 89.50 976 TRP A N 1
ATOM 7696 C CA . TRP A 1 976 ? -5.508 23.626 25.166 1.00 89.50 976 TRP A CA 1
ATOM 7697 C C . TRP A 1 976 ? -4.859 24.302 23.945 1.00 89.50 976 TRP A C 1
ATOM 7699 O O . TRP A 1 976 ? -3.635 24.244 23.776 1.00 89.50 976 TRP A O 1
ATOM 7709 N N . ILE A 1 977 ? -5.654 24.964 23.106 1.00 90.69 977 ILE A N 1
ATOM 7710 C CA . ILE A 1 977 ? -5.213 25.651 21.888 1.00 90.69 977 ILE A CA 1
ATOM 7711 C C . ILE A 1 977 ? -5.008 27.139 22.207 1.00 90.69 977 ILE A C 1
ATOM 7713 O O . ILE A 1 977 ? -5.621 27.693 23.122 1.00 90.69 977 ILE A O 1
ATOM 7717 N N . ASP A 1 978 ? -4.120 27.811 21.470 1.00 92.56 978 ASP A N 1
ATOM 7718 C CA . ASP A 1 978 ? -4.039 29.270 21.544 1.00 92.56 978 ASP A CA 1
ATOM 7719 C C . ASP A 1 978 ? -5.397 29.916 21.194 1.00 92.56 978 ASP A C 1
ATOM 7721 O O . ASP A 1 978 ? -6.103 29.479 20.280 1.00 92.56 978 ASP A O 1
ATOM 7725 N N . LYS A 1 979 ? -5.781 30.971 21.925 1.00 90.88 979 LYS A N 1
ATOM 7726 C CA . LYS A 1 979 ? -7.092 31.616 21.744 1.00 90.88 979 LYS A CA 1
ATOM 7727 C C . LYS A 1 979 ? -7.228 32.306 20.389 1.00 90.88 979 LYS A C 1
ATOM 7729 O O . LYS A 1 979 ? -8.319 32.288 19.824 1.00 90.88 979 LYS A O 1
ATOM 7734 N N . GLY A 1 980 ? -6.153 32.916 19.887 1.00 91.12 980 GLY A N 1
ATOM 7735 C CA . GLY A 1 980 ? -6.140 33.554 18.572 1.00 91.12 980 GLY A CA 1
ATOM 7736 C C . GLY A 1 980 ? -6.297 32.516 17.468 1.00 91.12 980 GLY A C 1
ATOM 7737 O O . GLY A 1 980 ? -7.176 32.655 16.621 1.00 91.12 980 GLY A O 1
ATOM 7738 N N . LEU A 1 981 ? -5.529 31.425 17.555 1.00 87.88 981 LEU A N 1
ATOM 7739 C CA . LEU A 1 981 ? -5.644 30.299 16.624 1.00 87.88 981 LEU A CA 1
ATOM 7740 C C . LEU A 1 981 ? -7.041 29.661 16.655 1.00 87.88 981 LEU A C 1
ATOM 7742 O O . LEU A 1 981 ? -7.614 29.389 15.608 1.00 87.88 981 LEU A O 1
ATOM 7746 N N . THR A 1 982 ? -7.625 29.475 17.842 1.00 91.31 982 THR A N 1
ATOM 7747 C CA . THR A 1 982 ? -9.001 28.967 17.982 1.00 91.31 982 THR A CA 1
ATOM 7748 C C . THR A 1 982 ? -10.002 29.864 17.252 1.00 91.31 982 THR A C 1
ATOM 7750 O O . THR A 1 982 ? -10.865 29.358 16.540 1.00 91.31 982 THR A O 1
ATOM 7753 N N . GLY A 1 983 ? -9.896 31.188 17.421 1.00 91.88 983 GLY A N 1
ATOM 7754 C CA . GLY A 1 983 ? -10.758 32.151 16.731 1.00 91.88 983 GLY A CA 1
ATOM 7755 C C . GLY A 1 983 ? -10.638 32.043 15.212 1.00 91.88 983 GLY A C 1
ATOM 7756 O O . GLY A 1 983 ? -11.650 31.892 14.533 1.00 91.88 983 GLY A O 1
ATOM 7757 N N . GLN A 1 984 ? -9.405 32.003 14.704 1.00 90.31 984 GLN A N 1
ATOM 7758 C CA . GLN A 1 984 ? -9.123 31.813 13.281 1.00 90.31 984 GLN A CA 1
ATOM 7759 C C . GLN A 1 984 ? -9.734 30.507 12.746 1.00 90.31 984 GLN A C 1
ATOM 7761 O O . GLN A 1 984 ? -10.423 30.507 11.731 1.00 90.31 984 GLN A O 1
ATOM 7766 N N . MET A 1 985 ? -9.549 29.394 13.459 1.00 90.25 985 MET A N 1
ATOM 7767 C CA . MET A 1 985 ? -10.085 28.096 13.045 1.00 90.25 985 MET A CA 1
ATOM 7768 C C . MET A 1 985 ? -11.616 28.039 13.041 1.00 90.25 985 MET A C 1
ATOM 7770 O O . MET A 1 985 ? -12.203 27.263 12.289 1.00 90.25 985 MET A O 1
ATOM 7774 N N . ILE A 1 986 ? -12.282 28.821 13.894 1.00 92.06 986 ILE A N 1
ATOM 7775 C CA . ILE A 1 986 ? -13.743 28.960 13.858 1.00 92.06 986 ILE A CA 1
ATOM 7776 C C . ILE A 1 986 ? -14.161 29.735 12.608 1.00 92.06 986 ILE A C 1
ATOM 7778 O O . ILE A 1 986 ? -15.075 29.300 11.912 1.00 92.06 986 ILE A O 1
ATOM 7782 N N . GLU A 1 987 ? -13.497 30.855 12.314 1.00 90.75 987 GLU A N 1
ATOM 7783 C CA . GLU A 1 987 ? -13.793 31.694 11.144 1.00 90.75 987 GLU A CA 1
ATOM 7784 C C . GLU A 1 987 ? -13.594 30.939 9.822 1.00 90.75 987 GLU A C 1
ATOM 7786 O O . GLU A 1 987 ? -14.422 31.045 8.919 1.00 90.75 987 GLU A O 1
ATOM 7791 N N . GLU A 1 988 ? -12.545 30.122 9.733 1.00 88.38 988 GLU A N 1
ATOM 7792 C CA . GLU A 1 988 ? -12.224 29.296 8.562 1.00 88.38 988 GLU A CA 1
ATOM 7793 C C . GLU A 1 988 ? -12.988 27.955 8.534 1.00 88.38 988 GLU A C 1
ATOM 7795 O O . GLU A 1 988 ? -12.897 27.202 7.566 1.00 88.38 988 GLU A O 1
ATOM 7800 N N . GLY A 1 989 ? -13.727 27.620 9.599 1.00 86.19 989 GLY A N 1
ATOM 7801 C CA . GLY A 1 989 ? -14.452 26.352 9.743 1.00 86.19 989 GLY A CA 1
ATOM 7802 C C . GLY A 1 989 ? -13.573 25.123 10.027 1.00 86.19 989 GLY A C 1
ATOM 7803 O O . GLY A 1 989 ? -14.093 24.012 10.161 1.00 86.19 989 GLY A O 1
ATOM 7804 N N . SER A 1 990 ? -12.257 25.293 10.172 1.00 88.31 990 SER A N 1
ATOM 7805 C CA . SER A 1 990 ? -11.298 24.204 10.378 1.00 88.31 990 SER A CA 1
ATOM 7806 C C . SER A 1 990 ? -11.364 23.573 11.775 1.00 88.31 990 SER A C 1
ATOM 7808 O O . SER A 1 990 ? -11.039 22.394 11.921 1.00 88.31 990 SER A O 1
ATOM 7810 N N . LEU A 1 991 ? -11.885 24.279 12.794 1.00 92.56 991 LEU A N 1
ATOM 7811 C CA . LEU A 1 991 ? -11.999 23.738 14.162 1.00 92.56 991 LEU A CA 1
ATOM 7812 C C . LEU A 1 991 ? -12.862 22.466 14.223 1.00 92.56 991 LEU A C 1
ATOM 7814 O O . LEU A 1 991 ? -12.603 21.571 15.023 1.00 92.56 991 LEU A O 1
ATOM 7818 N N . ARG A 1 992 ? -13.909 22.395 13.391 1.00 93.06 992 ARG A N 1
ATOM 7819 C CA . ARG A 1 992 ? -14.825 21.245 13.292 1.00 93.06 992 ARG A CA 1
ATOM 7820 C C . ARG A 1 992 ? -14.722 20.545 11.934 1.00 93.06 992 ARG A C 1
ATOM 7822 O O . ARG A 1 992 ? -15.677 19.889 11.507 1.00 93.06 992 ARG A O 1
ATOM 7829 N N . ALA A 1 993 ? -13.575 20.641 11.265 1.00 92.56 993 ALA A N 1
ATOM 7830 C CA . ALA A 1 993 ? -13.325 19.885 10.045 1.00 92.56 993 ALA A CA 1
ATOM 7831 C C . ALA A 1 993 ? -13.446 18.371 10.318 1.00 92.56 993 ALA A C 1
ATOM 7833 O O . ALA A 1 993 ? -12.888 17.867 11.295 1.00 92.56 993 ALA A O 1
ATOM 7834 N N . GLY A 1 994 ? -14.237 17.670 9.498 1.00 93.50 994 GLY A N 1
ATOM 7835 C CA . GLY A 1 994 ? -14.541 16.239 9.649 1.00 93.50 994 GLY A CA 1
ATOM 7836 C C . GLY A 1 994 ? -15.758 15.886 10.510 1.00 93.50 994 GLY A C 1
ATOM 7837 O O . GLY A 1 994 ? -15.967 14.714 10.778 1.00 93.50 994 GLY A O 1
ATOM 7838 N N . HIS A 1 995 ? -16.583 16.845 10.955 1.00 94.06 995 HIS A N 1
ATOM 7839 C CA . HIS A 1 995 ? -17.780 16.541 11.777 1.00 94.06 995 HIS A CA 1
ATOM 7840 C C . HIS A 1 995 ? -18.863 15.704 11.082 1.00 94.06 995 HIS A C 1
ATOM 7842 O O . HIS A 1 995 ? -19.805 15.215 11.704 1.00 94.06 995 HIS A O 1
ATOM 7848 N N . ASP A 1 996 ? -18.757 15.593 9.771 1.00 94.81 996 ASP A N 1
ATOM 7849 C CA . ASP A 1 996 ? -19.576 14.788 8.880 1.00 94.81 996 ASP A CA 1
ATOM 7850 C C . ASP A 1 996 ? -18.928 13.428 8.565 1.00 94.81 996 ASP A C 1
ATOM 7852 O O . ASP A 1 996 ? -19.428 12.702 7.710 1.00 94.81 996 ASP A O 1
ATOM 7856 N N . LYS A 1 997 ? -17.809 13.089 9.220 1.00 97.38 997 LYS A N 1
ATOM 7857 C CA . LYS A 1 997 ? -16.996 11.896 8.949 1.00 97.38 997 LYS A CA 1
ATOM 7858 C C . LYS A 1 997 ? -16.868 11.013 10.178 1.00 97.38 997 LYS A C 1
ATOM 7860 O O . LYS A 1 997 ? -17.094 11.458 11.301 1.00 97.38 997 LYS A O 1
ATOM 7865 N N . GLY A 1 998 ? -16.546 9.744 9.973 1.00 97.81 998 GLY A N 1
ATOM 7866 C CA . GLY A 1 998 ? -16.375 8.790 11.060 1.00 97.81 998 GLY A CA 1
ATOM 7867 C C . GLY A 1 998 ? -16.247 7.378 10.524 1.00 97.81 998 GLY A C 1
ATOM 7868 O O . GLY A 1 998 ? -16.850 7.041 9.511 1.00 97.81 998 GLY A O 1
ATOM 7869 N N . ARG A 1 999 ? -15.433 6.544 11.171 1.00 98.31 999 ARG A N 1
ATOM 7870 C CA . ARG A 1 999 ? -15.080 5.222 10.637 1.00 98.31 999 ARG A CA 1
ATOM 7871 C C . ARG A 1 999 ? -15.009 4.187 11.742 1.00 98.31 999 ARG A C 1
ATOM 7873 O O . ARG A 1 999 ? -14.616 4.487 12.866 1.00 98.31 999 ARG A O 1
ATOM 7880 N N . ILE A 1 1000 ? -15.399 2.960 11.423 1.00 98.56 1000 ILE A N 1
ATOM 7881 C CA . ILE A 1 1000 ? -15.256 1.801 12.298 1.00 98.56 1000 ILE A CA 1
ATOM 7882 C C . ILE A 1 1000 ? -14.385 0.775 11.582 1.00 98.56 1000 ILE A C 1
ATOM 7884 O O . ILE A 1 1000 ? -14.719 0.319 10.486 1.00 98.56 1000 ILE A O 1
ATOM 7888 N N . TYR A 1 1001 ? -13.294 0.386 12.234 1.00 98.56 1001 TYR A N 1
ATOM 7889 C CA . TYR A 1 1001 ? -12.371 -0.628 11.734 1.00 98.56 1001 TYR A CA 1
ATOM 7890 C C . TYR A 1 1001 ? -12.450 -1.893 12.580 1.00 98.56 1001 TYR A C 1
ATOM 7892 O O . TYR A 1 1001 ? -12.588 -1.813 13.800 1.00 98.56 1001 TYR A O 1
ATOM 7900 N N . ARG A 1 1002 ? -12.311 -3.055 11.945 1.00 97.50 1002 ARG A N 1
ATOM 7901 C CA . ARG A 1 1002 ? -12.202 -4.372 12.580 1.00 97.50 1002 ARG A CA 1
ATOM 7902 C C . ARG A 1 1002 ? -10.787 -4.926 12.397 1.00 97.50 1002 ARG A C 1
ATOM 7904 O O . ARG A 1 1002 ? -10.223 -4.813 11.315 1.00 97.50 1002 ARG A O 1
ATOM 7911 N N . ILE A 1 1003 ? -10.224 -5.542 13.440 1.00 97.44 1003 ILE A N 1
ATOM 7912 C CA . ILE A 1 1003 ? -8.853 -6.076 13.481 1.00 97.44 1003 ILE A CA 1
ATOM 7913 C C . ILE A 1 1003 ? -8.847 -7.502 14.046 1.00 97.44 1003 ILE A C 1
ATOM 7915 O O . ILE A 1 1003 ? -9.392 -7.751 15.128 1.00 97.44 1003 ILE A O 1
ATOM 7919 N N . TRP A 1 1004 ? -8.183 -8.436 13.358 1.00 95.19 1004 TRP A N 1
ATOM 7920 C CA . TRP A 1 1004 ? -8.061 -9.837 13.787 1.00 95.19 1004 TRP A CA 1
ATOM 7921 C C . TRP A 1 1004 ? -6.782 -10.518 13.261 1.00 95.19 1004 TRP A C 1
ATOM 7923 O O . TRP A 1 1004 ? -6.173 -10.020 12.314 1.00 95.19 1004 TRP A O 1
ATOM 7933 N N . PRO A 1 1005 ? -6.332 -11.642 13.860 1.00 92.25 1005 PRO A N 1
ATOM 7934 C CA . PRO A 1 1005 ? -5.178 -12.391 13.363 1.00 92.25 1005 PRO A CA 1
ATOM 7935 C C . PRO A 1 1005 ? -5.400 -12.970 11.959 1.00 92.25 1005 PRO A C 1
ATOM 7937 O O . PRO A 1 1005 ? -6.379 -13.676 11.716 1.00 92.25 1005 PRO A O 1
ATOM 7940 N N . GLU A 1 1006 ? -4.451 -12.754 11.053 1.00 86.25 1006 GLU A N 1
ATOM 7941 C CA . GLU A 1 1006 ? -4.513 -13.267 9.684 1.00 86.25 1006 GLU A CA 1
ATOM 7942 C C . GLU A 1 1006 ? -4.550 -14.799 9.629 1.00 86.25 1006 GLU A C 1
ATOM 7944 O O . GLU A 1 1006 ? -3.742 -15.503 10.241 1.00 86.25 1006 GLU A O 1
ATOM 7949 N N . GLY A 1 1007 ? -5.441 -15.338 8.796 1.00 82.94 1007 GLY A N 1
ATOM 7950 C CA . GLY A 1 1007 ? -5.621 -16.783 8.641 1.00 82.94 1007 GLY A CA 1
ATOM 7951 C C . GLY A 1 1007 ? -6.359 -17.455 9.800 1.00 82.94 1007 GLY A C 1
ATOM 7952 O O . GLY A 1 1007 ? -6.366 -18.682 9.864 1.00 82.94 1007 GLY A O 1
ATOM 7953 N N . ARG A 1 1008 ? -6.965 -16.681 10.709 1.00 86.00 1008 ARG A N 1
ATOM 7954 C CA . ARG A 1 1008 ? -8.020 -17.170 11.601 1.00 86.00 1008 ARG A CA 1
ATOM 7955 C C . ARG A 1 1008 ? -9.370 -16.661 11.121 1.00 86.00 1008 ARG A C 1
ATOM 7957 O O . ARG A 1 1008 ? -9.500 -15.485 10.788 1.00 86.00 1008 ARG A O 1
ATOM 7964 N N . ASP A 1 1009 ? -10.356 -17.546 11.140 1.00 90.50 1009 ASP A N 1
ATOM 7965 C CA . ASP A 1 1009 ? -11.726 -17.194 10.789 1.00 90.50 1009 ASP A CA 1
ATOM 7966 C C . ASP A 1 1009 ? -12.387 -16.410 11.926 1.00 90.50 1009 ASP A C 1
ATOM 7968 O O . ASP A 1 1009 ? -12.221 -16.725 13.112 1.00 90.50 1009 ASP A O 1
ATOM 7972 N N . LEU A 1 1010 ? -13.154 -15.391 11.547 1.00 92.25 1010 LEU A N 1
ATOM 7973 C CA . LEU A 1 1010 ? -14.026 -14.664 12.460 1.00 92.25 1010 LEU A CA 1
ATOM 7974 C C . LEU A 1 1010 ? -15.092 -15.607 13.032 1.00 92.25 1010 LEU A C 1
ATOM 7976 O O . LEU A 1 1010 ? -15.549 -16.543 12.370 1.00 92.25 1010 LEU A O 1
ATOM 7980 N N . GLN A 1 1011 ? -15.497 -15.376 14.280 1.00 91.25 1011 GLN A N 1
ATOM 7981 C CA . GLN A 1 1011 ? -16.526 -16.200 14.910 1.00 91.25 1011 GLN A CA 1
ATOM 7982 C C . GLN A 1 1011 ? -17.907 -15.805 14.370 1.00 91.25 1011 GLN A C 1
ATOM 7984 O O . GLN A 1 1011 ? -18.176 -14.617 14.196 1.00 91.25 1011 GLN A O 1
ATOM 7989 N N . PRO A 1 1012 ? -18.825 -16.760 14.146 1.00 89.44 1012 PRO A N 1
ATOM 7990 C CA . PRO A 1 1012 ? -20.195 -16.423 13.784 1.00 89.44 1012 PRO A CA 1
ATOM 7991 C C . PRO A 1 1012 ? -20.861 -15.564 14.865 1.00 89.44 1012 PRO A C 1
ATOM 7993 O O . PRO A 1 1012 ? -20.828 -15.912 16.049 1.00 89.44 1012 PRO A O 1
ATOM 7996 N N . VAL A 1 1013 ? -21.517 -14.477 14.455 1.00 90.69 1013 VAL A N 1
ATOM 7997 C CA . VAL A 1 1013 ? -22.257 -13.590 15.362 1.00 90.69 1013 VAL A CA 1
ATOM 7998 C C . VAL A 1 1013 ? -23.405 -14.356 16.025 1.00 90.69 1013 VAL A C 1
ATOM 8000 O O . VAL A 1 1013 ? -24.344 -14.817 15.368 1.00 90.69 1013 VAL A O 1
ATOM 8003 N N . ALA A 1 1014 ? -23.343 -14.500 17.351 1.00 90.06 1014 ALA A N 1
ATOM 8004 C CA . ALA A 1 1014 ? -24.372 -15.199 18.113 1.00 90.06 1014 ALA A CA 1
ATOM 8005 C C . ALA A 1 1014 ? -25.662 -14.364 18.198 1.00 90.06 1014 ALA A C 1
ATOM 8007 O O . ALA A 1 1014 ? -25.678 -13.286 18.789 1.00 90.06 1014 ALA A O 1
ATOM 8008 N N . LYS A 1 1015 ? -26.771 -14.892 17.667 1.00 89.44 1015 LYS A N 1
ATOM 8009 C CA . LYS A 1 1015 ? -28.106 -14.285 17.799 1.00 89.44 1015 LYS A CA 1
ATOM 8010 C C . LYS A 1 1015 ? -28.686 -14.593 19.180 1.00 89.44 1015 LYS A C 1
ATOM 8012 O O . LYS A 1 1015 ? -29.276 -15.651 19.369 1.00 89.44 1015 LYS A O 1
ATOM 8017 N N . LEU A 1 1016 ? -28.496 -13.695 20.145 1.00 95.94 1016 LEU A N 1
ATOM 8018 C CA . LEU A 1 1016 ? -28.977 -13.869 21.523 1.00 95.94 1016 LEU A CA 1
ATOM 8019 C C . LEU A 1 1016 ? -30.429 -13.405 21.709 1.00 95.94 1016 LEU A C 1
ATOM 8021 O O . LEU A 1 1016 ? -31.111 -13.852 22.632 1.00 95.94 1016 LEU A O 1
ATOM 8025 N N . SER A 1 1017 ? -30.915 -12.522 20.835 1.00 93.62 1017 SER A N 1
ATOM 8026 C CA . SER A 1 1017 ? -32.290 -12.020 20.885 1.00 93.62 1017 SER A CA 1
ATOM 8027 C C . SER A 1 1017 ? -33.319 -13.157 20.803 1.00 93.62 1017 SER A C 1
ATOM 8029 O O . SER A 1 1017 ? -33.185 -14.083 20.003 1.00 93.62 1017 SER A O 1
ATOM 8031 N N . GLY A 1 1018 ? -34.345 -13.102 21.657 1.00 92.06 1018 GLY A N 1
ATOM 8032 C CA . GLY A 1 1018 ? -35.411 -14.110 21.733 1.00 92.06 1018 GLY A CA 1
ATOM 8033 C C . GLY A 1 1018 ? -35.045 -15.423 22.441 1.00 92.06 1018 GLY A C 1
ATOM 8034 O O . GLY A 1 1018 ? -35.909 -16.288 22.585 1.00 92.06 1018 GLY A O 1
ATOM 8035 N N . MET A 1 1019 ? -33.803 -15.595 22.909 1.00 95.81 1019 MET A N 1
ATOM 8036 C CA . MET A 1 1019 ? -33.409 -16.781 23.674 1.00 95.81 1019 MET A CA 1
ATOM 8037 C C . MET A 1 1019 ? -34.080 -16.834 25.054 1.00 95.81 1019 MET A C 1
ATOM 8039 O O . MET A 1 1019 ? -34.190 -15.830 25.757 1.00 95.81 1019 MET A O 1
ATOM 8043 N N . ASN A 1 1020 ? -34.471 -18.037 25.481 1.00 95.25 1020 ASN A N 1
ATOM 8044 C CA . ASN A 1 1020 ? -34.944 -18.281 26.845 1.00 95.25 1020 ASN A CA 1
ATOM 8045 C C . ASN A 1 1020 ? -33.779 -18.450 27.843 1.00 95.25 1020 ASN A C 1
ATOM 8047 O O . ASN A 1 1020 ? -32.615 -18.572 27.458 1.00 95.25 1020 ASN A O 1
ATOM 8051 N N . ALA A 1 1021 ? -34.089 -18.533 29.140 1.00 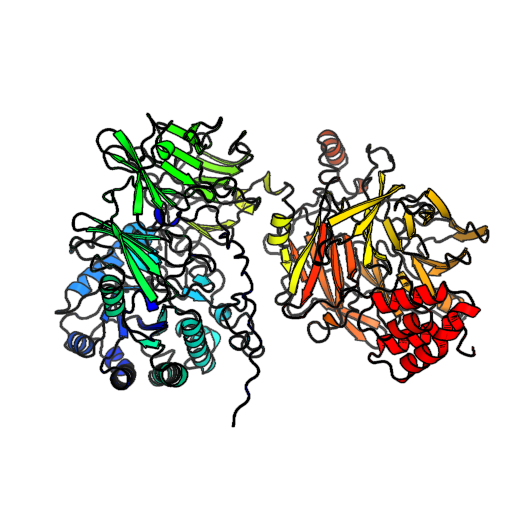97.06 1021 ALA A N 1
ATOM 8052 C CA . ALA A 1 1021 ? -33.091 -18.655 30.207 1.00 97.06 1021 ALA A CA 1
ATOM 8053 C C . ALA A 1 1021 ? -32.105 -19.821 30.038 1.00 97.06 1021 ALA A C 1
ATOM 8055 O O . ALA A 1 1021 ? -30.914 -19.655 30.291 1.00 97.06 1021 ALA A O 1
ATOM 8056 N N . ARG A 1 1022 ? -32.570 -20.995 29.589 1.00 97.38 1022 ARG A N 1
ATOM 8057 C CA . ARG A 1 1022 ? -31.700 -22.163 29.373 1.00 97.38 1022 ARG A CA 1
ATOM 8058 C C . ARG A 1 1022 ? -30.716 -21.908 28.230 1.00 97.38 1022 ARG A C 1
ATOM 8060 O O . ARG A 1 1022 ? -29.549 -22.277 28.338 1.00 97.38 1022 ARG A O 1
ATOM 8067 N N . GLN A 1 1023 ? -31.181 -21.280 27.151 1.00 97.25 1023 GLN A N 1
ATOM 8068 C CA . GLN A 1 1023 ? -30.353 -20.931 25.995 1.00 97.25 1023 GLN A CA 1
ATOM 8069 C C . GLN A 1 1023 ? -29.329 -19.841 26.341 1.00 97.25 1023 GLN A C 1
ATOM 8071 O O . GLN A 1 1023 ? -28.148 -20.018 26.053 1.00 97.25 1023 GLN A O 1
ATOM 8076 N N . LEU A 1 1024 ? -29.748 -18.773 27.032 1.00 97.88 1024 LEU A N 1
ATOM 8077 C CA . LEU A 1 1024 ? -28.854 -17.705 27.498 1.00 97.88 1024 LEU A CA 1
ATOM 8078 C C . LEU A 1 1024 ? -27.785 -18.237 28.462 1.00 97.88 1024 LEU A C 1
ATOM 8080 O O . LEU A 1 1024 ? -26.605 -17.942 28.305 1.00 97.88 1024 LEU A O 1
ATOM 8084 N N . ALA A 1 1025 ? -28.169 -19.087 29.417 1.00 97.44 1025 ALA A N 1
ATOM 8085 C CA . ALA A 1 1025 ? -27.219 -19.734 30.318 1.00 97.44 1025 ALA A CA 1
ATOM 8086 C C . ALA A 1 1025 ? -26.203 -20.620 29.576 1.00 97.44 1025 ALA A C 1
ATOM 8088 O O . ALA A 1 1025 ? -25.026 -20.642 29.933 1.00 97.44 1025 ALA A O 1
ATOM 8089 N N . GLY A 1 1026 ? -26.634 -21.314 28.517 1.00 96.19 1026 GLY A N 1
ATOM 8090 C CA . GLY A 1 1026 ? -25.738 -22.058 27.631 1.00 96.19 1026 GLY A CA 1
ATOM 8091 C C . GLY A 1 1026 ? -24.779 -21.155 26.845 1.00 96.19 1026 GLY A C 1
ATOM 8092 O O . GLY A 1 1026 ? -23.615 -21.506 26.677 1.00 96.19 1026 GLY A O 1
ATOM 8093 N N . ALA A 1 1027 ? -25.230 -19.970 26.421 1.00 96.19 1027 ALA A N 1
ATOM 8094 C CA . ALA A 1 1027 ? -24.416 -19.002 25.684 1.00 96.19 1027 ALA A CA 1
ATOM 8095 C C . ALA A 1 1027 ? -23.247 -18.415 26.503 1.00 96.19 1027 ALA A C 1
ATOM 8097 O O . ALA A 1 1027 ? -22.301 -17.893 25.912 1.00 96.19 1027 ALA A O 1
ATOM 8098 N N . ILE A 1 1028 ? -23.267 -18.534 27.839 1.00 96.25 1028 ILE A N 1
ATOM 8099 C CA . ILE A 1 1028 ? -22.137 -18.155 28.707 1.00 96.25 1028 ILE A CA 1
ATOM 8100 C C . ILE A 1 1028 ? -20.916 -19.071 28.502 1.00 96.25 1028 ILE A C 1
ATOM 8102 O O . ILE A 1 1028 ? -19.788 -18.628 28.718 1.00 96.25 1028 ILE A O 1
ATOM 8106 N N . ASP A 1 1029 ? -21.088 -20.310 28.024 1.00 95.31 1029 ASP A N 1
ATOM 8107 C CA . ASP A 1 1029 ? -19.978 -21.211 27.656 1.00 95.31 1029 ASP A CA 1
ATOM 8108 C C . ASP A 1 1029 ? -19.355 -20.839 26.292 1.00 95.31 1029 ASP A C 1
ATOM 8110 O O . ASP A 1 1029 ? -19.186 -21.674 25.403 1.00 95.31 1029 ASP A O 1
ATOM 8114 N N . SER A 1 1030 ? -19.044 -19.553 26.105 1.00 93.50 1030 SER A N 1
ATOM 8115 C CA . SER A 1 1030 ? -18.455 -18.995 24.885 1.00 93.50 1030 SER A CA 1
ATOM 8116 C C . SER A 1 1030 ? -17.033 -18.491 25.118 1.00 93.50 1030 SER A C 1
ATOM 8118 O O . SER A 1 1030 ? -16.695 -17.958 26.179 1.00 93.50 1030 SER A O 1
ATOM 8120 N N . GLY A 1 1031 ? -16.191 -18.615 24.090 1.00 92.00 1031 GLY A N 1
ATOM 8121 C CA . GLY A 1 1031 ? -14.868 -17.994 24.030 1.00 92.00 1031 GLY A CA 1
ATOM 8122 C C . GLY A 1 1031 ? -14.903 -16.489 23.728 1.00 92.00 1031 GLY A C 1
ATOM 8123 O O . GLY A 1 1031 ? -13.861 -15.841 23.844 1.00 92.00 1031 GLY A O 1
ATOM 8124 N N . ASN A 1 1032 ? -16.063 -15.923 23.375 1.00 94.00 1032 ASN A N 1
ATOM 8125 C CA . ASN A 1 1032 ? -16.244 -14.495 23.113 1.00 94.00 1032 ASN A CA 1
ATOM 8126 C C . ASN A 1 1032 ? -16.734 -13.751 24.370 1.00 94.00 1032 ASN A C 1
ATOM 8128 O O . ASN A 1 1032 ? -17.780 -14.075 24.934 1.00 94.00 1032 ASN A O 1
ATOM 8132 N N . ALA A 1 1033 ? -15.987 -12.727 24.792 1.00 93.62 1033 ALA A N 1
ATOM 8133 C CA . ALA A 1 1033 ? -16.321 -11.892 25.941 1.00 93.62 1033 ALA A CA 1
ATOM 8134 C C . ALA A 1 1033 ? -17.652 -11.141 25.796 1.00 93.62 1033 ALA A C 1
ATOM 8136 O O . ALA A 1 1033 ? -18.421 -11.107 26.757 1.00 93.62 1033 ALA A O 1
ATOM 8137 N N . TRP A 1 1034 ? -17.952 -10.602 24.608 1.00 95.25 1034 TRP A N 1
ATOM 8138 C CA . TRP A 1 1034 ? -19.221 -9.919 24.352 1.00 95.25 1034 TRP A CA 1
ATOM 8139 C C . TRP A 1 1034 ? -20.406 -10.859 24.581 1.00 95.25 1034 TRP A C 1
ATOM 8141 O O . TRP A 1 1034 ? -21.353 -10.505 25.280 1.00 95.25 1034 TRP A O 1
ATOM 8151 N N . GLN A 1 1035 ? -20.333 -12.086 24.057 1.00 96.12 1035 GLN A N 1
ATOM 8152 C CA . GLN A 1 1035 ? -21.413 -13.062 24.198 1.00 96.12 1035 GLN A CA 1
ATOM 8153 C C . GLN A 1 1035 ? -21.639 -13.438 25.668 1.00 96.12 1035 GLN A C 1
ATOM 8155 O O . GLN A 1 1035 ? -22.783 -13.496 26.117 1.00 96.12 1035 GLN A O 1
ATOM 8160 N N . ARG A 1 1036 ? -20.558 -13.652 26.434 1.00 95.69 1036 ARG A N 1
ATOM 8161 C CA . ARG A 1 1036 ? -20.636 -13.968 27.870 1.00 95.69 1036 ARG A CA 1
ATOM 8162 C C . ARG A 1 1036 ? -21.270 -12.842 28.681 1.00 95.69 1036 ARG A C 1
ATOM 8164 O O . ARG A 1 1036 ? -22.129 -13.105 29.524 1.00 95.69 1036 ARG A O 1
ATOM 8171 N N . ASP A 1 1037 ? -20.836 -11.607 28.448 1.00 96.25 1037 ASP A N 1
ATOM 8172 C CA . ASP A 1 1037 ? -21.323 -10.443 29.187 1.00 96.25 1037 ASP A CA 1
ATOM 8173 C C . ASP A 1 1037 ? -22.782 -10.137 28.825 1.00 96.25 1037 ASP A C 1
ATOM 8175 O O . ASP A 1 1037 ? -23.608 -9.993 29.725 1.00 96.25 1037 ASP A O 1
ATOM 8179 N N . THR A 1 1038 ? -23.134 -10.163 27.536 1.00 97.25 1038 THR A N 1
ATOM 8180 C CA . THR A 1 1038 ? -24.507 -9.935 27.062 1.00 97.25 1038 THR A CA 1
ATOM 8181 C C . THR A 1 1038 ? -25.465 -11.022 27.550 1.00 97.25 1038 THR A C 1
ATOM 8183 O O . THR A 1 1038 ? -26.533 -10.700 28.065 1.00 97.25 1038 THR A O 1
ATOM 8186 N N . ALA A 1 1039 ? -25.089 -12.304 27.478 1.00 97.44 1039 ALA A N 1
ATOM 8187 C CA . ALA A 1 1039 ? -25.934 -13.392 27.970 1.00 97.44 1039 ALA A CA 1
ATOM 8188 C C . ALA A 1 1039 ? -26.157 -13.314 29.490 1.00 97.44 1039 ALA A C 1
ATOM 8190 O O . ALA A 1 1039 ? -27.286 -13.473 29.953 1.00 97.44 1039 ALA A O 1
ATOM 8191 N N . HIS A 1 1040 ? -25.105 -13.020 30.265 1.00 97.38 1040 HIS A N 1
ATOM 8192 C CA . HIS A 1 1040 ? -25.230 -12.806 31.708 1.00 97.38 1040 HIS A CA 1
ATOM 8193 C C . HIS A 1 1040 ? -26.159 -11.618 32.005 1.00 97.38 1040 HIS A C 1
ATOM 8195 O O . HIS A 1 1040 ? -27.119 -11.765 32.758 1.00 97.38 1040 HIS A O 1
ATOM 8201 N N . MET A 1 1041 ? -25.942 -10.474 31.359 1.00 96.88 1041 MET A N 1
ATOM 8202 C CA . MET A 1 1041 ? -26.784 -9.289 31.510 1.00 96.88 1041 MET A CA 1
ATOM 8203 C C . MET A 1 1041 ? -28.260 -9.587 31.187 1.00 96.88 1041 MET A C 1
ATOM 8205 O O . MET A 1 1041 ? -29.131 -9.300 32.005 1.00 96.88 1041 MET A O 1
ATOM 8209 N N . MET A 1 1042 ? -28.550 -10.258 30.068 1.00 97.06 1042 MET A N 1
ATOM 8210 C CA . MET A 1 1042 ? -29.915 -10.639 29.674 1.00 97.06 1042 MET A CA 1
ATOM 8211 C C . MET A 1 1042 ? -30.604 -11.567 30.680 1.00 97.06 1042 MET A C 1
ATOM 8213 O O . MET A 1 1042 ? -31.804 -11.428 30.912 1.00 97.06 1042 MET A O 1
ATOM 8217 N N . LEU A 1 1043 ? -29.872 -12.489 31.316 1.00 96.94 1043 LEU A N 1
ATOM 8218 C CA . LEU A 1 1043 ? -30.441 -13.346 32.363 1.00 96.94 1043 LEU A CA 1
ATOM 8219 C C . LEU A 1 1043 ? -30.970 -12.532 33.550 1.00 96.94 1043 LEU A C 1
ATOM 8221 O O . LEU A 1 1043 ? -31.963 -12.930 34.158 1.00 96.94 1043 LEU A O 1
ATOM 8225 N N . THR A 1 1044 ? -30.349 -11.390 33.861 1.00 94.44 1044 THR A N 1
ATOM 8226 C CA . THR A 1 1044 ? -30.812 -10.496 34.937 1.00 94.44 1044 THR A CA 1
ATOM 8227 C C . THR A 1 1044 ? -32.072 -9.710 34.573 1.00 94.44 1044 THR A C 1
ATOM 8229 O O . THR A 1 1044 ? -32.755 -9.209 35.464 1.00 94.44 1044 THR A O 1
ATOM 8232 N N . TRP A 1 1045 ? -32.415 -9.623 33.284 1.00 94.31 1045 TRP A N 1
ATOM 8233 C CA . TRP A 1 1045 ? -33.623 -8.937 32.821 1.00 94.31 1045 TRP A CA 1
ATOM 8234 C C . TRP A 1 1045 ? -34.880 -9.797 32.950 1.00 94.31 1045 TRP A C 1
ATOM 8236 O O . TRP A 1 1045 ? -35.987 -9.254 32.936 1.00 94.31 1045 TRP A O 1
ATOM 8246 N N . LEU A 1 1046 ? -34.708 -11.118 33.064 1.00 93.31 1046 LEU A N 1
ATOM 8247 C CA . LEU A 1 1046 ? -35.797 -12.071 33.235 1.00 93.31 1046 LEU A CA 1
ATOM 8248 C C . LEU A 1 1046 ? -36.389 -11.968 34.643 1.00 93.31 1046 LEU A C 1
ATOM 8250 O O . LEU A 1 1046 ? -35.679 -11.765 35.630 1.00 93.31 1046 LEU A O 1
ATOM 8254 N N . ASP A 1 1047 ? -37.702 -12.160 34.739 1.00 91.12 1047 ASP A N 1
ATOM 8255 C CA . ASP A 1 1047 ? -38.369 -12.293 36.028 1.00 91.12 1047 ASP A CA 1
ATOM 8256 C C . ASP A 1 1047 ? -38.003 -13.622 36.716 1.00 91.12 1047 ASP A C 1
ATOM 8258 O O . ASP A 1 1047 ? -37.332 -14.499 36.160 1.00 91.12 1047 ASP A O 1
ATOM 8262 N N . GLU A 1 1048 ? -38.441 -13.785 37.966 1.00 87.25 1048 GLU A N 1
ATOM 8263 C CA . GLU A 1 1048 ? -38.087 -14.951 38.779 1.00 87.25 1048 GLU A CA 1
ATOM 8264 C C . GLU A 1 1048 ? -38.531 -16.279 38.146 1.00 87.25 1048 GLU A C 1
ATOM 8266 O O . GLU A 1 1048 ? -37.788 -17.262 38.181 1.00 87.25 1048 GLU A O 1
ATOM 8271 N N . LYS A 1 1049 ? -39.706 -16.297 37.504 1.00 86.62 1049 LYS A N 1
ATOM 8272 C CA . LYS A 1 1049 ? -40.209 -17.474 36.782 1.00 86.62 1049 LYS A CA 1
ATOM 8273 C C . LYS A 1 1049 ? -39.402 -17.740 35.514 1.00 86.62 1049 LYS A C 1
ATOM 8275 O O . LYS A 1 1049 ? -39.055 -18.888 35.243 1.00 86.62 1049 LYS A O 1
ATOM 8280 N N . GLY A 1 1050 ? -39.081 -16.693 34.758 1.00 87.06 1050 GLY A N 1
ATOM 8281 C CA . GLY A 1 1050 ? -38.333 -16.758 33.512 1.00 87.06 1050 GLY A CA 1
ATOM 8282 C C . GLY A 1 1050 ? -36.919 -17.290 33.709 1.00 87.06 1050 GLY A C 1
ATOM 8283 O O . GLY A 1 1050 ? -36.470 -18.106 32.907 1.00 87.06 1050 GLY A O 1
ATOM 8284 N N . ARG A 1 1051 ? -36.236 -16.911 34.799 1.00 92.38 1051 ARG A N 1
ATOM 8285 C CA . ARG A 1 1051 ? -34.854 -17.349 35.073 1.00 92.38 1051 ARG A CA 1
ATOM 8286 C C . ARG A 1 1051 ? -34.714 -18.766 35.635 1.00 92.38 1051 ARG A C 1
ATOM 8288 O O . ARG A 1 1051 ? -33.599 -19.281 35.643 1.00 92.38 1051 ARG A O 1
ATOM 8295 N N . ALA A 1 1052 ? -35.793 -19.430 36.058 1.00 88.94 1052 ALA A N 1
ATOM 8296 C CA . ALA A 1 1052 ? -35.724 -20.767 36.667 1.00 88.94 1052 ALA A CA 1
ATOM 8297 C C . ALA A 1 1052 ? -35.010 -21.808 35.775 1.00 88.94 1052 ALA A C 1
ATOM 8299 O O . ALA A 1 1052 ? -34.317 -22.696 36.265 1.00 88.94 1052 ALA A O 1
ATOM 8300 N N . GLY A 1 1053 ? -35.118 -21.670 34.448 1.00 93.75 1053 GLY A N 1
ATOM 8301 C CA . GLY A 1 1053 ? -34.450 -22.552 33.485 1.00 93.75 1053 GLY A CA 1
ATOM 8302 C C . GLY A 1 1053 ? -32.929 -22.370 33.355 1.00 93.75 1053 GLY A C 1
ATOM 8303 O O . GLY A 1 1053 ? -32.300 -23.179 32.672 1.00 93.75 1053 GLY A O 1
ATOM 8304 N N . ALA A 1 1054 ? -32.337 -21.335 33.965 1.00 96.94 1054 ALA A N 1
ATOM 8305 C CA . ALA A 1 1054 ? -30.908 -21.029 33.851 1.00 96.94 1054 ALA A CA 1
ATOM 8306 C C . ALA A 1 1054 ? -30.024 -21.823 34.825 1.00 96.94 1054 ALA A C 1
ATOM 8308 O O . ALA A 1 1054 ? -28.852 -22.039 34.528 1.00 96.94 1054 ALA A O 1
ATOM 8309 N N . GLU A 1 1055 ? -30.551 -22.262 35.973 1.00 96.38 1055 GLU A N 1
ATOM 8310 C CA . GLU A 1 1055 ? -29.725 -22.792 37.066 1.00 96.38 1055 GLU A CA 1
ATOM 8311 C C . GLU A 1 1055 ? -28.899 -24.022 36.660 1.00 96.38 1055 GLU A C 1
ATOM 8313 O O . GLU A 1 1055 ? -27.680 -24.031 36.832 1.00 96.38 1055 GLU A O 1
ATOM 8318 N N . GLU A 1 1056 ? -29.537 -25.056 36.103 1.00 95.88 1056 GLU A N 1
ATOM 8319 C CA . GLU A 1 1056 ? -28.846 -26.300 35.736 1.00 95.88 1056 GLU A CA 1
ATOM 8320 C C . GLU A 1 1056 ? -27.746 -26.074 34.679 1.00 95.88 1056 GLU A C 1
ATOM 8322 O O . GLU A 1 1056 ? -26.603 -26.461 34.946 1.00 95.88 1056 GLU A O 1
ATOM 8327 N N . PRO A 1 1057 ? -28.000 -25.377 33.549 1.00 97.38 1057 PRO A N 1
ATOM 8328 C CA . PRO A 1 1057 ? -26.943 -25.052 32.594 1.00 97.38 1057 PRO A CA 1
ATOM 8329 C C . PRO A 1 1057 ? -25.814 -24.211 33.197 1.00 97.38 1057 PRO A C 1
ATOM 8331 O O . PRO A 1 1057 ? -24.650 -24.488 32.923 1.00 97.38 1057 PRO A O 1
ATOM 8334 N N . LEU A 1 1058 ? -26.120 -23.223 34.045 1.00 97.75 1058 LEU A N 1
ATOM 8335 C CA . LEU A 1 1058 ? -25.089 -22.408 34.692 1.00 97.75 1058 LEU A CA 1
ATOM 8336 C C . LEU A 1 1058 ? -24.223 -23.232 35.648 1.00 97.75 1058 LEU A C 1
ATOM 8338 O O . LEU A 1 1058 ? -23.004 -23.080 35.640 1.00 97.75 1058 LEU A O 1
ATOM 8342 N N . ARG A 1 1059 ? -24.810 -24.133 36.447 1.00 97.50 1059 ARG A N 1
ATOM 8343 C CA . ARG A 1 1059 ? -24.049 -25.048 37.319 1.00 97.50 1059 ARG A CA 1
ATOM 8344 C C . ARG A 1 1059 ? -23.164 -25.988 36.506 1.00 97.50 1059 ARG A C 1
ATOM 8346 O O . ARG A 1 1059 ? -22.016 -26.243 36.884 1.00 97.50 1059 ARG A O 1
ATOM 8353 N N . LYS A 1 1060 ? -23.667 -26.469 35.368 1.00 97.12 1060 LYS A N 1
ATOM 8354 C CA . LYS A 1 1060 ? -22.884 -27.268 34.424 1.00 97.12 1060 LYS A CA 1
ATOM 8355 C C . LYS A 1 1060 ? -21.714 -26.465 33.853 1.00 97.12 1060 LYS A C 1
ATOM 8357 O O . LYS A 1 1060 ? -20.587 -26.948 33.892 1.00 97.12 1060 LYS A O 1
ATOM 8362 N N . THR A 1 1061 ? -21.937 -25.234 33.397 1.00 97.31 1061 THR A N 1
ATOM 8363 C CA . THR A 1 1061 ? -20.858 -24.364 32.907 1.00 97.31 1061 THR A CA 1
ATOM 8364 C C . THR A 1 1061 ? -19.869 -24.034 34.021 1.00 97.31 1061 THR A C 1
ATOM 8366 O O . THR A 1 1061 ? -18.674 -24.154 33.809 1.00 97.31 1061 THR A O 1
ATOM 8369 N N . ALA A 1 1062 ? -20.316 -23.711 35.234 1.00 96.81 1062 ALA A N 1
ATOM 8370 C CA . ALA A 1 1062 ? -19.436 -23.423 36.367 1.00 96.81 1062 ALA A CA 1
ATOM 8371 C C . ALA A 1 1062 ? -18.502 -24.598 36.725 1.00 96.81 1062 ALA A C 1
ATOM 8373 O O . ALA A 1 1062 ? -17.352 -24.376 37.097 1.00 96.81 1062 ALA A O 1
ATOM 8374 N N . SER A 1 1063 ? -18.974 -25.842 36.589 1.00 95.75 1063 SER A N 1
ATOM 8375 C CA . SER A 1 1063 ? -18.201 -27.050 36.919 1.00 95.75 1063 SER A CA 1
ATOM 8376 C C . SER A 1 1063 ? -17.371 -27.602 35.756 1.00 95.75 1063 SER A C 1
ATOM 8378 O O . SER A 1 1063 ? -16.262 -28.081 35.979 1.00 95.75 1063 SER A O 1
ATOM 8380 N N . ALA A 1 1064 ? -17.885 -27.535 34.526 1.00 94.75 1064 ALA A N 1
ATOM 8381 C CA . ALA A 1 1064 ? -17.329 -28.233 33.364 1.00 94.75 1064 ALA A CA 1
ATOM 8382 C C . ALA A 1 1064 ? -17.261 -27.379 32.082 1.00 94.75 1064 ALA A C 1
ATOM 8384 O O . ALA A 1 1064 ? -17.032 -27.916 31.000 1.00 94.75 1064 ALA A O 1
ATOM 8385 N N . GLY A 1 1065 ? -17.466 -26.062 32.179 1.00 91.00 1065 GLY A N 1
ATOM 8386 C CA . GLY A 1 1065 ? -17.369 -25.135 31.049 1.00 91.00 1065 GLY A CA 1
ATOM 8387 C C . GLY A 1 1065 ? -15.978 -25.129 30.415 1.00 91.00 1065 GLY A C 1
ATOM 8388 O O . GLY A 1 1065 ? -14.963 -25.335 31.096 1.00 91.00 1065 GLY A O 1
ATOM 8389 N N . ARG A 1 1066 ? -15.937 -24.872 29.104 1.00 86.06 1066 ARG A N 1
ATOM 8390 C CA . ARG A 1 1066 ? -14.757 -25.060 28.245 1.00 86.06 1066 ARG A CA 1
ATOM 8391 C C . ARG A 1 1066 ? -13.593 -24.165 28.649 1.00 86.06 1066 ARG A C 1
ATOM 8393 O O . ARG A 1 1066 ? -12.455 -24.621 28.695 1.00 86.06 1066 ARG A O 1
ATOM 8400 N N . SER A 1 1067 ? -13.875 -22.903 28.968 1.00 91.06 1067 SER A N 1
ATOM 8401 C CA . SER A 1 1067 ? -12.867 -21.920 29.368 1.00 91.06 1067 SER A CA 1
ATOM 8402 C C . SER A 1 1067 ? -13.027 -21.530 30.831 1.00 91.06 1067 SER A C 1
ATOM 8404 O O . SER A 1 1067 ? -14.128 -21.482 31.376 1.00 91.06 1067 SER A O 1
ATOM 8406 N N . ALA A 1 1068 ? -11.913 -21.212 31.484 1.00 93.69 1068 ALA A N 1
ATOM 8407 C CA . ALA A 1 1068 ? -11.940 -20.781 32.874 1.00 93.69 1068 ALA A CA 1
ATOM 8408 C C . ALA A 1 1068 ? -12.683 -19.436 33.055 1.00 93.69 1068 ALA A C 1
ATOM 8410 O O . ALA A 1 1068 ? -13.399 -19.266 34.041 1.00 93.69 1068 ALA A O 1
ATOM 8411 N N . ALA A 1 1069 ? -12.624 -18.557 32.048 1.00 94.25 1069 ALA A N 1
ATOM 8412 C CA . ALA A 1 1069 ? -13.428 -17.338 31.967 1.00 94.25 1069 ALA A CA 1
ATOM 8413 C C . ALA A 1 1069 ? -14.942 -17.625 31.969 1.00 94.25 1069 ALA A C 1
ATOM 8415 O O . ALA A 1 1069 ? -15.691 -16.995 32.714 1.00 94.25 1069 ALA A O 1
ATOM 8416 N N . ALA A 1 1070 ? -15.404 -18.609 31.186 1.00 95.75 1070 ALA A N 1
ATOM 8417 C CA . ALA A 1 1070 ? -16.813 -19.007 31.170 1.00 95.75 1070 ALA A CA 1
ATOM 8418 C C . ALA A 1 1070 ? -17.267 -19.570 32.523 1.00 95.75 1070 ALA A C 1
ATOM 8420 O O . ALA A 1 1070 ? -18.361 -19.249 32.988 1.00 95.75 1070 ALA A O 1
ATOM 8421 N N . ARG A 1 1071 ? -16.417 -20.363 33.192 1.00 96.94 1071 ARG A N 1
ATOM 8422 C CA . ARG A 1 1071 ? -16.724 -20.908 34.525 1.00 96.94 1071 ARG A CA 1
ATOM 8423 C C . ARG A 1 1071 ? -16.906 -19.804 35.566 1.00 96.94 1071 ARG A C 1
ATOM 8425 O O . ARG A 1 1071 ? -17.875 -19.844 36.320 1.00 96.94 1071 ARG A O 1
ATOM 8432 N N . VAL A 1 1072 ? -16.020 -18.804 35.581 1.00 96.75 1072 VAL A N 1
ATOM 8433 C CA . VAL A 1 1072 ? -16.134 -17.650 36.490 1.00 96.75 1072 VAL A CA 1
ATOM 8434 C C . VAL A 1 1072 ? -17.377 -16.822 36.187 1.00 96.75 1072 VAL A C 1
ATOM 8436 O O . VAL A 1 1072 ? -18.141 -16.537 37.105 1.00 96.75 1072 VAL A O 1
ATOM 8439 N N . GLN A 1 1073 ? -17.645 -16.510 34.916 1.00 97.12 1073 GLN A N 1
ATOM 8440 C CA . GLN A 1 1073 ? -18.859 -15.783 34.538 1.00 97.12 1073 GLN A CA 1
ATOM 8441 C C . GLN A 1 1073 ? -20.130 -16.543 34.955 1.00 97.12 1073 GLN A C 1
ATOM 8443 O O . GLN A 1 1073 ? -21.079 -15.931 35.439 1.00 97.12 1073 GLN A O 1
ATOM 8448 N N . ALA A 1 1074 ? -20.155 -17.872 34.806 1.00 97.69 1074 ALA A N 1
ATOM 8449 C CA . ALA A 1 1074 ? -21.286 -18.696 35.221 1.00 97.69 1074 ALA A CA 1
ATOM 8450 C C . ALA A 1 1074 ? -21.481 -18.699 36.746 1.00 97.69 1074 ALA A C 1
ATOM 8452 O O . ALA A 1 1074 ? -22.616 -18.621 37.210 1.00 97.69 1074 ALA A O 1
ATOM 8453 N N . LEU A 1 1075 ? -20.398 -18.736 37.533 1.00 97.12 1075 LEU A N 1
ATOM 8454 C CA . LEU A 1 1075 ? -20.463 -18.585 38.993 1.00 97.12 1075 LEU A CA 1
ATOM 8455 C C . LEU A 1 1075 ? -21.022 -17.217 39.398 1.00 97.12 1075 LEU A C 1
ATOM 8457 O O . LEU A 1 1075 ? -21.896 -17.147 40.261 1.00 97.12 1075 LEU A O 1
ATOM 8461 N N . SER A 1 1076 ? -20.566 -16.151 38.740 1.00 96.94 1076 SER A N 1
ATOM 8462 C CA . SER A 1 1076 ? -21.112 -14.804 38.911 1.00 96.94 1076 SER A CA 1
ATOM 8463 C C . SER A 1 1076 ? -22.604 -14.745 38.586 1.00 96.94 1076 SER A C 1
ATOM 8465 O O . SER A 1 1076 ? -23.385 -14.271 39.406 1.00 96.94 1076 SER A O 1
ATOM 8467 N N . ALA A 1 1077 ? -23.026 -15.322 37.458 1.00 97.06 1077 ALA A N 1
ATOM 8468 C CA . ALA A 1 1077 ? -24.434 -15.379 37.079 1.00 97.06 1077 ALA A CA 1
ATOM 8469 C C . ALA A 1 1077 ? -25.285 -16.162 38.089 1.00 97.06 1077 ALA A C 1
ATOM 8471 O O . ALA A 1 1077 ? -26.374 -15.722 38.448 1.00 97.06 1077 ALA A O 1
ATOM 8472 N N . LEU A 1 1078 ? -24.795 -17.291 38.613 1.00 96.81 1078 LEU A N 1
ATOM 8473 C CA . LEU A 1 1078 ? -25.489 -18.020 39.682 1.00 96.81 1078 LEU A CA 1
ATOM 8474 C C . LEU A 1 1078 ? -25.655 -17.156 40.942 1.00 96.81 1078 LEU A C 1
ATOM 8476 O O . LEU A 1 1078 ? -26.708 -17.207 41.578 1.00 96.81 1078 LEU A O 1
ATOM 8480 N N . ALA A 1 1079 ? -24.638 -16.368 41.306 1.00 95.38 1079 ALA A N 1
ATOM 8481 C CA . ALA A 1 1079 ? -24.693 -15.473 42.460 1.00 95.38 1079 ALA A CA 1
ATOM 8482 C C . ALA A 1 1079 ? -25.696 -14.325 42.259 1.00 95.38 1079 ALA A C 1
ATOM 8484 O O . ALA A 1 1079 ? -26.504 -14.056 43.152 1.00 95.38 1079 ALA A O 1
ATOM 8485 N N . ASP A 1 1080 ? -25.676 -13.678 41.092 1.00 93.50 1080 ASP A N 1
ATOM 8486 C CA . ASP A 1 1080 ? -26.550 -12.544 40.771 1.00 93.50 1080 ASP A CA 1
ATOM 8487 C C . ASP A 1 1080 ? -28.020 -12.961 40.630 1.00 93.50 1080 ASP A C 1
ATOM 8489 O O . ASP A 1 1080 ? -28.920 -12.225 41.044 1.00 93.50 1080 ASP A O 1
ATOM 8493 N N . LEU A 1 1081 ? -28.279 -14.173 40.129 1.00 93.50 1081 LEU A N 1
ATOM 8494 C CA . LEU A 1 1081 ? -29.627 -14.742 40.034 1.00 93.50 1081 LEU A CA 1
ATOM 8495 C C . LEU A 1 1081 ? -30.141 -15.326 41.363 1.00 93.50 1081 LEU A C 1
ATOM 8497 O O . LEU A 1 1081 ? -31.321 -15.664 41.451 1.00 93.50 1081 LEU A O 1
ATOM 8501 N N . GLY A 1 1082 ? -29.295 -15.414 42.397 1.00 92.06 1082 GLY A N 1
ATOM 8502 C CA . GLY A 1 1082 ? -29.668 -15.923 43.722 1.00 92.06 1082 GLY A CA 1
ATOM 8503 C C . GLY A 1 1082 ? -29.682 -17.451 43.846 1.00 92.06 1082 GLY A C 1
ATOM 8504 O O . GLY A 1 1082 ? -30.295 -17.978 44.768 1.00 92.06 1082 GLY A O 1
ATOM 8505 N N . PHE A 1 1083 ? -29.007 -18.170 42.946 1.00 93.75 1083 PHE A N 1
ATOM 8506 C CA . PHE A 1 1083 ? -28.902 -19.635 42.974 1.00 93.75 1083 PHE A CA 1
ATOM 8507 C C . PHE A 1 1083 ? -27.756 -20.158 43.857 1.00 93.75 1083 PHE A C 1
ATOM 8509 O O . PHE A 1 1083 ? -27.635 -21.364 44.076 1.00 93.75 1083 PHE A O 1
ATOM 8516 N N . LEU A 1 1084 ? -26.888 -19.285 44.371 1.00 90.12 1084 LEU A N 1
ATOM 8517 C CA . LEU A 1 1084 ? -25.897 -19.648 45.387 1.00 90.12 1084 LEU A CA 1
ATOM 8518 C C . LEU A 1 1084 ? -26.390 -19.210 46.767 1.00 90.12 1084 LEU A C 1
ATOM 8520 O O . LEU A 1 1084 ? -26.766 -18.053 46.953 1.00 90.12 1084 LEU A O 1
ATOM 8524 N N . ASN A 1 1085 ? -26.353 -20.128 47.737 1.00 69.44 1085 ASN A N 1
ATOM 8525 C CA . ASN A 1 1085 ? -26.547 -19.776 49.142 1.00 69.44 1085 ASN A CA 1
ATOM 8526 C C . ASN A 1 1085 ? -25.420 -18.821 49.556 1.00 69.44 1085 ASN A C 1
ATOM 8528 O O . ASN A 1 1085 ? -24.246 -19.142 49.355 1.00 69.44 1085 ASN A O 1
ATOM 8532 N N . ARG A 1 1086 ? -25.792 -17.646 50.068 1.00 46.91 1086 ARG A N 1
ATOM 8533 C CA . ARG A 1 1086 ? -24.856 -16.625 50.554 1.00 46.91 1086 ARG A CA 1
ATOM 8534 C C . ARG A 1 1086 ? -24.291 -16.959 51.922 1.00 46.91 1086 ARG A C 1
ATOM 8536 O O . ARG A 1 1086 ? -25.058 -17.501 52.748 1.00 46.91 1086 ARG A O 1
#

pLDDT: mean 90.97, std 11.63, range [20.5, 98.69]

Foldseek 3Di:
DDDDDDDDPDPDPPPPPQLDDLFQDQCVCVLLVLDPFPDALSFFFAFCLLQQPDPQALEEEEAEAEEDAELCPLVCVQCVVVLVLQCVQPNARFYEYAYQHYPQPRVVLVVCVVRQYAYEHAFNPLDVQLFADLCPVVSLCRRLVRQVNQVSRPPHDYAEYEGRCLQAFVRDFSQCLQPRQLDHRPVLGHHAEYARAAEFEFPVPPLDDQVLADPVCQRRCNQVQLHDPPRDRYYYLRQAWDGHPLRYIYGYAYPPAQVSVCVVQNAAGVSRLSSLLSRLVSRLSSSHYHYHYYYSDDRHGSVSSSVSVCSCCVVSNSNYDYHHPVVSQVSNCVRQVVNQHCADPSSHGQQKDWGQQQSPSHIKIAHAHPVAAWIWHADPVVSDTDIAGHDHHDAQLWAKWAAVVPAGIKIWFADPVRAIWMWGDDPRYTDTDVQARPPQSPPHCDDPRAGQQWYWGPFQSPGGTWIFGFEPVDWWIWDRDPNHTDTFPDGPPPPDGCAYPRNFGQAWDWDDLLLQRGTWIWGFFQFKTFTFDQDDSNQGSPGTQAMDTDPGQCDDPNPDPDLRDDRGCAGPVRRGQRWDDDDQKIKGARHRLHPPPVSRMDIHGSCSRRHPVLLDFHDPVSQLVQKDFQPQKDKDFQDKPPQDAQFQDWDADLQQKIKTWHQLQPPQGPQNPQFFWIWIKIWDDPPPPRHTDDIDTQDTRAALFNEWDDADQFIFTDGPPFTWTFHDPPPPSHTPDIGTQKGWAAPPGSLQAKHAWEQALQRKTWIAGAQRWTWMAGPQPRDTDTAHQFTKIADRVNSDIDTWHGNARAYWYDELVRWIWGDFQAFIWIQLDTPVVCVVCVPDDDDDRIGTADDWDFAAALADQQDQFPPDDDDPPPGTDTRRGWYAWDWQQFPLCPPVDAGWIWTFRQRRQAIAIWHWDDPPSGTYTDGDPSAPNHGSMHGNRNQFGWNHWDQHLQRWIKTKGNRASYDDRCVRHDPVVVVVCVVVVRNSPRSSIITMMTMGRPPDDGHPRNNSPPDFLLVLLLQLLDSGPSSNSNSLNVLLVDDLVRNPNNQVSLVCCLVPRPDPSSNSSSVSSCVNSVVDDD

Secondary structure (DSSP, 8-state):
-----PPP-------------SSS-TTHHHHSTT-TT---TTSPB--THHHH-STT--EEEEEEEEEEEET-HHHHHHHHHHHHHHHHHHSS--EEEEEEEE-TTSHHHHHHHHTT-EEEE--SS--SSSS-TT-HHHHHHHHHHHHHHHTTSTT-----B--TTTTTS----HHHIIIIITSPPTTS----EE--SEEE--TT-TTS-GGGS-TTTTGGGTTGGGSPTT---EEES--S-EEETTTEEE-PEESP-HHHHHHHH-TT-HHHHHHHHHHHHHHHHTT-EEEEEEESSSSS-HHHHHHHHHHHHHHHGGGEEE--HHHHHHHIIIIISTT--SB-TTSSB-SEEEE-SSSSSB-EEEEESSS-EEEEEEETTTTEEEEEE-SS---TT-EEE-BTTTTS-EEEEE-TTS-EEEEEEETTEEEE-GGGTTT-TT--SEETTEE-SEEEE-SS-SSBPEEEEEETTEEEEEEEETTEEEE-S--SPTT--SB-TTS-B-SEEEE-SSSSSS-EEEEE-SSEEEEEE---TTT-S-EEEEEEE-SS-SSGGG---SSSSPPPSB-TTS-B-SEEE-SSEEEE-STTTTTTSGGG-EEEEHHHHSGGGGGSPPPHHHHHHTEEEPTTEEEEEEEETTT--SEEEEEE-TTSPEEEEE-TTTTT-TTSS----EEEEEEE-SSSSSS--EEEEEEEEESS--EEEEETTEEEEEETTEEEEEE-SSSSSS--EEEEEEEEE----GGGSSEEEEE-TTSPEEEE-TT--EEEEETTT--EEE-TT-EEEEETTTTEEEEES---SS--EE-TTS-EEEE-SS-EEEE-S-HHHHTT-TTS-PPPSEEE---SPEE--SS-----BTT--PPPTTS-EE-SS-EEEEE---GGGTTTS-SEEEEEEGGGTEEEEEEEEEETTEEEEEE-GGGTTS-SEEES-TT--EEEEEE-TTS-EEEEE---S--S-GGGB-HHHHHHHHHTTGGGTTTT--EEEEEEETT-PPPPPP--TT--HHHHHHHTS-S-HHHHHHHHHHHHHS-HHHHGGGHHHHHHHHHH-SSHHHHHHHHHHHHHTT-S--

Sequence (1086 aa):
MHWSLKIPFLLGLAVTASIHGEDGNRFVHLDEPNNPWQFSRQSPKLVTPQWIGEKGVLAVAVLAIDDMSGDGQRFRSYLSPIISRLQEIDGRGPVSITCNRPKPDHPNMQWFLQQGVSLEAHTTTHPCPLLQKRDFNRAEADFHTCVDLLAKIPNSRTIGFRFGCMDGQNTPSPRAYAEIMNRKSPGGHFVSMSTSIGVVFTPEDKELDRLLFPGELGGGKRFSKYLMTGFVNYLQNYPYPFVVGNKIWELPFVYPNDYTGQALHGRGNPVTIEDFKAALDATVVKKGAVSLCFHAGSWMRSEQMVEIIDHADKTHGKKIKFLNMLEMHDLITKNMLAGHGLRDEEGNDNGVRVLDLDLDGYMDVLIANSKARKCRIWNPGDSSWKEIPFPAAMHPGMRFGFDDENFKTFAFHTDEEGENHAWSLRKDSWVKEDVLTKGLEKVSSQIDGRDGGLRFLDVDHDGTCELIVGNPERSEVYRLRKTGWELLPFSLPSGCSIVTAEGKDAGLRFADLDEDGREDVIFSNSKFFGTWLFQSLEEGWSIRAMGGERENAGTGEDHPRDRKVIPPIVRADGTNNGAWIKRAKLYWQNEDTGHILPHHIDRRSFGDLLGDQDHRPQKPEASLRSMEARPGFAVELVASEPLVMDPVDVAWGPDGKMWVAEMADYPLGLDHKGKPGGRVATVSDSDGDGKFDRRIVFAEGLETANTVLPWRDGALVVAPPAIWFMRDGNGDGIADERKILYEGFGRGNEQHRVNGLAWGLDGWIYVANGDSGGTVRSKLTGKQLALGGSDLRIRPDTGELERATGRTQHGRNRDDWGNWVAGNNSNAWQIVLEDRYIRKNTGITQPNARNPITGVIDLYPASRVLSHWSGYRPPPAGSPGRLTSGCGYLMQRGSLFEGVVKPSVYFSCPVHNCIHREVIEWDGVLMKTTRAEDEREREFLRSKDSWFRPTAIRHGPDGALYVADMYRMVIEHPEWIDKGLTGQMIEEGSLRAGHDKGRIYRIWPEGRDLQPVAKLSGMNARQLAGAIDSGNAWQRDTAHMMLTWLDEKGRAGAEEPLRKTASAGRSAAARVQALSALADLGFLNR

Radius of gyration: 33.86 Å; chains: 1; bounding box: 87×88×104 Å